Protein AF-0000000070372503 (afdb_homodimer)

pLDDT: mean 90.25, std 10.53, range [24.55, 98.31]

Nearest PDB structures (foldseek):
  8afz-assembly1_A  TM=7.004E-01  e=1.397E-10  Homo sapiens
  2raj-assembly1_A  TM=6.393E-01  e=1.910E-08  Homo sapiens
  6q0x-assembly1_A  TM=5.894E-01  e=1.045E-06  Saccharomyces cerevisiae W303
  4tql-assembly1_A  TM=3.807E-01  e=3.054E-01  synthetic construct
  7sqc-assembly1_1W  TM=2.981E-01  e=2.428E+00  Chlamydomonas reinhardtii

Radius of gyration: 43.65 Å; Cα contacts (8 Å, |Δi|>4): 836; chains: 2; bounding box: 62×144×100 Å

InterPro domains:
  IPR001683 Phox homology [PF00787] (37-114)
  IPR001683 Phox homology [PS50195] (8-120)
  IPR001683 Phox homology [SM00312] (9-116)
  IPR027267 AH/BAR domain superfamily [G3DSA:1.20.1270.60] (227-387)
  IPR036871 PX domain superfamily [G3DSA:3.30.1520.10] (5-147)
  IPR036871 PX domain superfamily [SSF64268] (9-119)

Organism: Tetrahymena thermophila (strain SB210) (NCBI:txid312017)

Sequence (782 aa):
MAHLGHQSDDIISVNVSDPVMKDGGKYIVYTISGSDKDGPFEVFRRYSDFDHFRALLVQRWPGCFIPPIPSKKAIGNKESKFLEDRKNFLQYFVEKIAEIRHIWYSEENKEFIRNTSNDFEKVLNNLPKQTTDDIINKYKTCFSNLAGVEINNEINTKISKFKQFLETAAKKLDKMKAFCRTLSQSREKFDAQLAIMNNTVIPEYEKYCVLEYALQNENLLVYNRDENLKANFREIEGMNKNNDFELLVNMIRMELKEVESFLEALRNKDMIEEKKQQAQAKLKSEQQEQTKLQAGKTTFKSLFSKGTKEDKVQKLEKSIYETQHELENYSLLADLITVIIGYVEVDKFKNQKQNRYYNIMQRVSNLQYNLNMKVATYWNSVKYANQQVNVMAHLGHQSDDIISVNVSDPVMKDGGKYIVYTISGSDKDGPFEVFRRYSDFDHFRALLVQRWPGCFIPPIPSKKAIGNKESKFLEDRKNFLQYFVEKIAEIRHIWYSEENKEFIRNTSNDFEKVLNNLPKQTTDDIINKYKTCFSNLAGVEINNEINTKISKFKQFLETAAKKLDKMKAFCRTLSQSREKFDAQLAIMNNTVIPEYEKYCVLEYALQNENLLVYNRDENLKANFREIEGMNKNNDFELLVNMIRMELKEVESFLEALRNKDMIEEKKQQAQAKLKSEQQEQTKLQAGKTTFKSLFSKGTKEDKVQKLEKSIYETQHELENYSLLADLITVIIGYVEVDKFKNQKQNRYYNIMQRVSNLQYNLNMKVATYWNSVKYANQQVNV

Secondary structure (DSSP, 8-state):
------------EEEEEEEEEETTTTEEEEEEEEEETTEEEEEEEEHHHHHHHHHHHHHHSTTS-----PPP-SSSTT-HHHHHHHHHHHHHHHHHHHT-HHHHTSHHHHHHHH---S-HHHHHHTSPPPPHHHHHHHHHHHTGGGTT----HHHHHHHHHHHHHHHHHHHHHHHHHHHHHHHHHHHHHHHHHHHHIIIIIHHHHIIIIIHHHTTS-GGG-STTT-HHHHHHHHHHHHHHTS-HHHHHHHHHHHHHHHHHHHHHHHHHHHHHHHHHHHHHHHHHHHHHHHHHHHTTPPPHHHHHS-S-HHHHHHHHHHHHHHHHHHHHHHHHHHHHHHHHIIIIIHHHHHHHHHHHHHHHHHHHHHHHHHHHHHHHHHHHHHHHHHHHH--/------------EEEEEEEEEETTTTEEEEEEEEEETTEEEEEEEEHHHHHHHHHHHHHHSTTS-----PPP-SSSTT-HHHHHHHHHHHHHHHHHHHH-HHHHTSHHHHHHHH---S-HHHHHHTSPPPPHHHHHHHHHHHTGGGTT----HHHHHHHHHHHHHHHHHHHHHHHHHHHHHHHHHHHHHHHHHHHHIIIIIHHHHIIIIIHHHTTS-GGG-STTT-HHHHHHHHHHHHHHTS-HHHHHHHHHHHHHHHHHHHHHHHHHHHHHHHHHHHHHHHHHHHHHHHHHHHTTPPPHHHHSS-S-HHHHHHHHHHHHHHHHHHHHHHHHHHHHHHHHIIIIIHHHHHHHHHHHHHHHHHHHHHHHHHHHHHHHHHHHHHHHHHHHH--

Solvent-accessible surface area (backbone atoms only — not comparable to full-atom values): 41697 Å² total; per-residue (Å²): 131,80,75,69,72,84,70,74,89,62,70,73,47,74,45,55,43,69,80,38,71,35,81,94,63,72,47,57,33,31,37,38,36,38,33,41,89,92,42,74,39,66,23,71,42,38,67,67,46,54,52,53,49,51,53,49,48,51,67,70,38,61,31,48,75,56,76,45,68,72,78,87,60,90,75,66,66,76,37,68,70,48,44,52,52,46,42,52,38,47,32,50,30,54,47,56,44,59,72,35,58,75,55,44,74,26,70,70,40,44,47,65,47,59,46,74,57,91,55,50,65,60,56,62,67,66,47,78,84,76,49,72,64,52,44,45,53,51,46,51,63,75,44,48,89,56,62,85,65,79,89,47,72,66,46,54,47,51,45,53,52,47,51,54,48,44,61,52,47,44,58,54,37,53,54,49,29,54,49,34,46,52,40,36,49,33,45,52,52,30,52,54,43,51,48,45,39,67,72,43,51,51,37,49,45,36,64,65,43,42,26,61,37,57,74,70,40,69,77,61,42,50,68,76,62,35,63,64,61,54,53,51,49,50,50,51,54,56,54,56,70,61,50,51,49,49,54,54,27,49,50,38,49,50,47,40,43,41,44,51,29,43,50,50,18,51,48,45,45,51,50,40,48,49,52,25,51,50,29,48,52,50,39,52,52,50,50,50,51,51,53,36,52,73,71,70,43,83,41,81,67,60,72,73,40,83,68,51,73,68,53,50,50,51,53,50,51,52,49,43,51,52,32,48,50,48,26,51,49,32,50,49,42,41,51,51,31,50,48,44,29,50,75,40,47,51,58,52,50,24,50,51,52,42,51,48,52,51,52,49,50,41,51,38,20,49,52,48,19,54,49,24,44,50,50,16,51,48,25,46,48,49,32,54,47,42,56,69,41,75,105,130,82,76,68,72,86,71,74,88,64,68,73,45,73,44,55,44,70,80,37,71,36,82,94,62,72,46,56,33,30,35,39,35,38,33,42,90,91,42,75,40,66,24,71,43,39,67,66,48,54,52,52,48,50,52,49,48,51,67,67,38,59,30,48,74,53,75,45,68,71,77,89,60,90,74,66,66,77,37,68,70,48,44,52,53,47,42,53,38,47,34,49,30,54,49,54,43,59,72,35,56,74,54,45,73,27,71,69,39,44,47,66,47,60,47,72,57,89,55,50,65,60,56,62,67,67,47,79,83,76,49,71,66,52,44,44,53,48,45,51,64,74,43,48,90,56,64,85,64,79,89,46,70,65,45,54,46,51,45,52,51,48,52,53,47,43,60,52,46,43,58,54,35,52,54,49,30,55,48,34,47,52,42,36,50,34,45,51,52,29,51,52,42,52,48,44,39,66,71,43,51,51,38,49,46,37,64,67,44,41,27,60,36,57,74,71,40,70,77,62,42,50,69,76,61,36,64,63,60,53,53,51,48,50,50,51,55,56,54,56,70,62,49,51,48,49,53,54,27,48,50,36,50,49,47,39,43,40,44,52,29,44,51,50,16,52,50,43,44,50,50,39,48,48,50,25,50,49,29,48,51,49,39,52,51,47,50,50,51,49,53,36,52,73,69,69,48,86,44,81,66,60,72,73,42,85,68,54,72,68,52,50,51,51,52,50,52,50,48,44,51,53,33,48,50,49,26,51,48,31,50,50,43,41,50,52,32,50,49,45,30,50,75,41,48,52,59,51,49,25,49,51,54,43,52,48,51,49,52,50,50,42,51,37,20,50,51,49,19,53,49,25,44,50,50,16,51,47,25,46,49,50,32,52,49,42,57,69,41,74,104

Structure (mmCIF, N/CA/C/O backbone):
data_AF-0000000070372503-model_v1
#
loop_
_entity.id
_entity.type
_entity.pdbx_description
1 polymer 'PX-SNX8-Mvp1p-like protein'
#
loop_
_atom_site.group_PDB
_atom_site.id
_atom_site.type_symbol
_atom_site.label_atom_id
_atom_site.label_alt_id
_atom_site.label_comp_id
_atom_site.label_asym_id
_atom_site.label_entity_id
_atom_site.label_seq_id
_atom_site.pdbx_PDB_ins_code
_atom_site.Cartn_x
_atom_site.Cartn_y
_atom_site.Cartn_z
_atom_site.occupancy
_atom_site.B_iso_or_equiv
_atom_site.auth_seq_id
_atom_site.auth_comp_id
_atom_site.auth_asym_id
_atom_site.auth_atom_id
_atom_site.pdbx_PDB_model_num
ATOM 1 N N . MET A 1 1 ? -2.219 -48.719 -1.938 1 26.27 1 MET A N 1
ATOM 2 C CA . MET A 1 1 ? -1.199 -47.781 -2.367 1 26.27 1 MET A CA 1
ATOM 3 C C . MET A 1 1 ? 0.007 -48.5 -2.955 1 26.27 1 MET A C 1
ATOM 5 O O . MET A 1 1 ? 0.7 -49.219 -2.248 1 26.27 1 MET A O 1
ATOM 9 N N . ALA A 1 2 ? -0.164 -48.938 -4.199 1 34.16 2 ALA A N 1
ATOM 10 C CA . ALA A 1 2 ? 0.735 -49.844 -4.906 1 34.16 2 ALA A CA 1
ATOM 11 C C . ALA A 1 2 ? 2.18 -49.344 -4.828 1 34.16 2 ALA A C 1
ATOM 13 O O . ALA A 1 2 ? 2.455 -48.156 -5.059 1 34.16 2 ALA A O 1
ATOM 14 N N . HIS A 1 3 ? 2.947 -50 -4.023 1 30.53 3 HIS A N 1
ATOM 15 C CA . HIS A 1 3 ? 4.395 -49.844 -3.932 1 30.53 3 HIS A CA 1
ATOM 16 C C . HIS A 1 3 ? 5.035 -49.812 -5.316 1 30.53 3 HIS A C 1
ATOM 18 O O . HIS A 1 3 ? 5.086 -50.844 -5.992 1 30.53 3 HIS A O 1
ATOM 24 N N . LEU A 1 4 ? 4.781 -48.844 -6.172 1 34.94 4 LEU A N 1
ATOM 25 C CA . LEU A 1 4 ? 5.637 -48.812 -7.352 1 34.94 4 LEU A CA 1
ATOM 26 C C . LEU A 1 4 ? 7.016 -49.375 -7.039 1 34.94 4 LEU A C 1
ATOM 28 O O . LEU A 1 4 ? 7.457 -49.344 -5.887 1 34.94 4 LEU A O 1
ATOM 32 N N . GLY A 1 5 ? 7.504 -50.188 -7.883 1 35.16 5 GLY A N 1
ATOM 33 C CA . GLY A 1 5 ? 8.766 -50.906 -7.848 1 35.16 5 GLY A CA 1
ATOM 34 C C . GLY A 1 5 ? 9.859 -50.156 -7.113 1 35.16 5 GLY A C 1
ATOM 35 O O . GLY A 1 5 ? 9.719 -48.938 -6.836 1 35.16 5 GLY A O 1
ATOM 36 N N . HIS A 1 6 ? 10.828 -50.844 -6.555 1 38.94 6 HIS A N 1
ATOM 37 C CA . HIS A 1 6 ? 12.062 -50.531 -5.848 1 38.94 6 HIS A CA 1
ATOM 38 C C . HIS A 1 6 ? 12.828 -49.406 -6.543 1 38.94 6 HIS A C 1
ATOM 40 O O . HIS A 1 6 ? 13.492 -49.625 -7.555 1 38.94 6 HIS A O 1
ATOM 46 N N . GLN A 1 7 ? 12.266 -48.188 -6.883 1 44.5 7 GLN A N 1
ATOM 47 C CA . GLN A 1 7 ? 13.078 -47.062 -7.387 1 44.5 7 GLN A CA 1
ATOM 48 C C . GLN A 1 7 ? 14.461 -47.062 -6.746 1 44.5 7 GLN A C 1
ATOM 50 O O . GLN A 1 7 ? 14.586 -47.094 -5.52 1 44.5 7 GLN A O 1
ATOM 55 N N . SER A 1 8 ? 15.406 -47.625 -7.348 1 47.5 8 SER A N 1
ATOM 56 C CA . SER A 1 8 ? 16.812 -47.531 -6.953 1 47.5 8 SER A CA 1
ATOM 57 C C . SER A 1 8 ? 17.094 -46.219 -6.223 1 47.5 8 SER A C 1
ATOM 59 O O . SER A 1 8 ? 16.453 -45.188 -6.492 1 47.5 8 SER A O 1
ATOM 61 N N . ASP A 1 9 ? 17.578 -46.188 -4.93 1 57.72 9 ASP A N 1
ATOM 62 C CA . ASP A 1 9 ? 18.141 -45.281 -3.93 1 57.72 9 ASP A CA 1
ATOM 63 C C . ASP A 1 9 ? 19.047 -44.219 -4.578 1 57.72 9 ASP A C 1
ATOM 65 O O . ASP A 1 9 ? 19.922 -43.656 -3.92 1 57.72 9 ASP A O 1
ATOM 69 N N . ASP A 1 10 ? 19 -44.062 -5.949 1 71.94 10 ASP A N 1
ATOM 70 C CA . ASP A 1 10 ? 19.953 -43.125 -6.508 1 71.94 10 ASP A CA 1
ATOM 71 C C . ASP A 1 10 ? 19.5 -41.688 -6.25 1 71.94 10 ASP A C 1
ATOM 73 O O . ASP A 1 10 ? 18.375 -41.312 -6.562 1 71.94 10 ASP A O 1
ATOM 77 N N . ILE A 1 11 ? 20.25 -40.938 -5.523 1 86.69 11 ILE A N 1
ATOM 78 C CA . ILE A 1 11 ? 20.062 -39.531 -5.234 1 86.69 11 ILE A CA 1
ATOM 79 C C . ILE A 1 11 ? 20.422 -38.719 -6.465 1 86.69 11 ILE A C 1
ATOM 81 O O . ILE A 1 11 ? 21.547 -38.812 -6.984 1 86.69 11 ILE A O 1
ATOM 85 N N . ILE A 1 12 ? 19.375 -38.094 -7.176 1 94.56 12 ILE A N 1
ATOM 86 C CA . ILE A 1 12 ? 19.562 -37.188 -8.305 1 94.56 12 ILE A CA 1
ATOM 87 C C . ILE A 1 12 ? 19.656 -35.75 -7.812 1 94.56 12 ILE A C 1
ATOM 89 O O . ILE A 1 12 ? 18.812 -35.312 -7.023 1 94.56 12 ILE A O 1
ATOM 93 N N . SER A 1 13 ? 20.734 -35.156 -8.141 1 95.94 13 SER A N 1
ATOM 94 C CA . SER A 1 13 ? 20.859 -33.719 -7.898 1 95.94 13 SER A CA 1
ATOM 95 C C . SER A 1 13 ? 21.031 -32.969 -9.203 1 95.94 13 SER A C 1
ATOM 97 O O . SER A 1 13 ? 21.75 -33.406 -10.102 1 95.94 13 SER A O 1
ATOM 99 N N . VAL A 1 14 ? 20.234 -31.891 -9.375 1 97.44 14 VAL A N 1
ATOM 100 C CA . VAL A 1 14 ? 20.328 -31.094 -10.602 1 97.44 14 VAL A CA 1
ATOM 101 C C . VAL A 1 14 ? 20.125 -29.625 -10.273 1 97.44 14 VAL A C 1
ATOM 103 O O . VAL A 1 14 ? 19.281 -29.281 -9.438 1 97.44 14 VAL A O 1
ATOM 106 N N . ASN A 1 15 ? 20.969 -28.766 -10.859 1 97.31 15 ASN A N 1
ATOM 107 C CA . ASN A 1 15 ? 20.922 -27.328 -10.594 1 97.31 15 ASN A CA 1
ATOM 108 C C . ASN A 1 15 ? 21.078 -26.516 -11.875 1 97.31 15 ASN A C 1
ATOM 110 O O . ASN A 1 15 ? 21.875 -26.875 -12.75 1 97.31 15 ASN A O 1
ATOM 114 N N . VAL A 1 16 ? 20.25 -25.484 -11.961 1 97.38 16 VAL A N 1
ATOM 115 C CA . VAL A 1 16 ? 20.391 -24.516 -13.039 1 97.38 16 VAL A CA 1
ATOM 116 C C . VAL A 1 16 ? 20.984 -23.219 -12.492 1 97.38 16 VAL A C 1
ATOM 118 O O . VAL A 1 16 ? 20.469 -22.625 -11.539 1 97.38 16 VAL A O 1
ATOM 121 N N . SER A 1 17 ? 22.047 -22.766 -12.984 1 94.12 17 SER A N 1
ATOM 122 C CA . SER A 1 17 ? 22.719 -21.578 -12.445 1 94.12 17 SER A CA 1
ATOM 123 C C . SER A 1 17 ? 23.281 -20.703 -13.57 1 94.12 17 SER A C 1
ATOM 125 O O . SER A 1 17 ? 23.188 -21.062 -14.742 1 94.12 17 SER A O 1
ATOM 127 N N . ASP A 1 18 ? 23.703 -19.531 -13.242 1 81.94 18 ASP A N 1
ATOM 128 C CA . ASP A 1 18 ? 24.625 -18.656 -13.938 1 81.94 18 ASP A CA 1
ATOM 129 C C . ASP A 1 18 ? 24.109 -18.297 -15.328 1 81.94 18 ASP A C 1
ATOM 131 O O . ASP A 1 18 ? 24.688 -18.719 -16.328 1 81.94 18 ASP A O 1
ATOM 135 N N . PRO A 1 19 ? 23.016 -17.5 -15.391 1 88.69 19 PRO A N 1
ATOM 136 C CA . PRO A 1 19 ? 22.734 -16.984 -16.719 1 88.69 19 PRO A CA 1
ATOM 137 C C . PRO A 1 19 ? 23.844 -16.078 -17.266 1 88.69 19 PRO A C 1
ATOM 139 O O . PRO A 1 19 ? 24.109 -15.031 -16.672 1 88.69 19 PRO A O 1
ATOM 142 N N . VAL A 1 20 ? 24.547 -16.516 -18.281 1 89.88 20 VAL A N 1
ATOM 143 C CA . VAL A 1 20 ? 25.672 -15.766 -18.828 1 89.88 20 VAL A CA 1
ATOM 144 C C . VAL A 1 20 ? 25.359 -15.344 -20.266 1 89.88 20 VAL A C 1
ATOM 146 O O . VAL A 1 20 ? 24.875 -16.156 -21.062 1 89.88 20 VAL A O 1
ATOM 149 N N . MET A 1 21 ? 25.609 -14.125 -20.516 1 89 21 MET A N 1
ATOM 150 C CA . MET A 1 21 ? 25.438 -13.633 -21.875 1 89 21 MET A CA 1
ATOM 151 C C . MET A 1 21 ? 26.578 -14.133 -22.766 1 89 21 MET A C 1
ATOM 153 O O . MET A 1 21 ? 27.75 -14.094 -22.375 1 89 21 MET A O 1
ATOM 157 N N . LYS A 1 22 ? 26.219 -14.625 -23.797 1 87.5 22 LYS A N 1
ATOM 158 C CA . LYS A 1 22 ? 27.219 -15.133 -24.734 1 87.5 22 LYS A CA 1
ATOM 159 C C . LYS A 1 22 ? 27.094 -14.445 -26.094 1 87.5 22 LYS A C 1
ATOM 161 O O . LYS A 1 22 ? 26.094 -13.805 -26.391 1 87.5 22 LYS A O 1
ATOM 166 N N . ASP A 1 23 ? 28.172 -14.586 -26.812 1 86.44 23 ASP A N 1
ATOM 167 C CA . ASP A 1 23 ? 28.266 -14.078 -28.172 1 86.44 23 ASP A CA 1
ATOM 168 C C . ASP A 1 23 ? 27.891 -12.594 -28.234 1 86.44 23 ASP A C 1
ATOM 170 O O . ASP A 1 23 ? 27.016 -12.203 -29.016 1 86.44 23 ASP A O 1
ATOM 174 N N . GLY A 1 24 ? 28.5 -11.789 -27.516 1 82.88 24 GLY A N 1
ATOM 175 C CA . GLY A 1 24 ? 28.297 -10.344 -27.531 1 82.88 24 GLY A CA 1
ATOM 176 C C . GLY A 1 24 ? 26.906 -9.938 -27.078 1 82.88 24 GLY A C 1
ATOM 177 O O . GLY A 1 24 ? 26.344 -8.977 -27.594 1 82.88 24 GLY A O 1
ATOM 178 N N . GLY A 1 25 ? 26.234 -10.828 -26.391 1 78.69 25 GLY A N 1
ATOM 179 C CA . GLY A 1 25 ? 24.938 -10.484 -25.844 1 78.69 25 GLY A CA 1
ATOM 180 C C . GLY A 1 25 ? 23.781 -11 -26.688 1 78.69 25 GLY A C 1
ATOM 181 O O . GLY A 1 25 ? 22.641 -10.594 -26.484 1 78.69 25 GLY A O 1
ATOM 182 N N . LYS A 1 26 ? 24.094 -11.844 -27.594 1 83.62 26 LYS A N 1
ATOM 183 C CA . LYS A 1 26 ? 23.062 -12.336 -28.5 1 83.62 26 LYS A CA 1
ATOM 184 C C . LYS A 1 26 ? 22.094 -13.266 -27.781 1 83.62 26 LYS A C 1
ATOM 186 O O . LYS A 1 26 ? 20.891 -13.242 -28.047 1 83.62 26 LYS A O 1
ATOM 191 N N . TYR A 1 27 ? 22.562 -14.109 -26.984 1 88.38 27 TYR A N 1
ATOM 192 C CA . TYR A 1 27 ? 21.656 -14.984 -26.234 1 88.38 27 TYR A CA 1
ATOM 193 C C . TYR A 1 27 ? 22.219 -15.281 -24.859 1 88.38 27 TYR A C 1
ATOM 195 O O . TYR A 1 27 ? 23.406 -15.016 -24.578 1 88.38 27 TYR A O 1
ATOM 203 N N . ILE A 1 28 ? 21.344 -15.773 -23.984 1 92.25 28 ILE A N 1
ATOM 204 C CA . ILE A 1 28 ? 21.688 -16.125 -22.609 1 92.25 28 ILE A CA 1
ATOM 205 C C . ILE A 1 28 ? 21.859 -17.641 -22.5 1 92.25 28 ILE A C 1
ATOM 207 O O . ILE A 1 28 ? 21.047 -18.406 -23.031 1 92.25 28 ILE A O 1
ATOM 211 N N . VAL A 1 29 ? 22.922 -18.016 -21.812 1 93.5 29 VAL A N 1
ATOM 212 C CA . VAL A 1 29 ? 23.156 -19.453 -21.609 1 93.5 29 VAL A CA 1
ATOM 213 C C . VAL A 1 29 ? 23.078 -19.766 -20.109 1 93.5 29 VAL A C 1
ATOM 215 O O . VAL A 1 29 ? 23.562 -19 -19.281 1 93.5 29 VAL A O 1
ATOM 218 N N . TYR A 1 30 ? 22.422 -20.891 -19.828 1 95.5 30 TYR A N 1
ATOM 219 C CA . TYR A 1 30 ? 22.328 -21.391 -18.453 1 95.5 30 TYR A CA 1
ATOM 220 C C . TYR A 1 30 ? 23.219 -22.609 -18.25 1 95.5 30 TYR A C 1
ATOM 222 O O . TYR A 1 30 ? 23.359 -23.453 -19.156 1 95.5 30 TYR A O 1
ATOM 230 N N . THR A 1 31 ? 23.719 -22.688 -17.062 1 96.69 31 THR A N 1
ATOM 231 C CA . THR A 1 31 ? 24.516 -23.875 -16.703 1 96.69 31 THR A CA 1
ATOM 232 C C . THR A 1 31 ? 23.656 -24.891 -15.969 1 96.69 31 THR A C 1
ATOM 234 O O . THR A 1 31 ? 23.031 -24.562 -14.945 1 96.69 31 THR A O 1
ATOM 237 N N . ILE A 1 32 ? 23.578 -26.094 -16.516 1 97.75 32 ILE A N 1
ATOM 238 C CA . ILE A 1 32 ? 22.906 -27.203 -15.836 1 97.75 32 ILE A CA 1
ATOM 239 C C . ILE A 1 32 ? 23.953 -28.156 -15.281 1 97.75 32 ILE A C 1
ATOM 241 O O . ILE A 1 32 ? 24.766 -28.703 -16.031 1 97.75 32 ILE A O 1
ATOM 245 N N . SER A 1 33 ? 23.922 -28.312 -13.969 1 97.81 33 SER A N 1
ATOM 246 C CA . SER A 1 33 ? 24.906 -29.188 -13.344 1 97.81 33 SER A CA 1
ATOM 247 C C . SER A 1 33 ? 24.25 -30.078 -12.297 1 97.81 33 SER A C 1
ATOM 249 O O . SER A 1 33 ? 23.172 -29.766 -11.781 1 97.81 33 SER A O 1
ATOM 251 N N . GLY A 1 34 ? 24.906 -31.25 -12.055 1 97.19 34 GLY A N 1
ATOM 252 C CA . GLY A 1 34 ? 24.391 -32.188 -11.078 1 97.19 34 GLY A CA 1
ATOM 253 C C . GLY A 1 34 ? 25.062 -33.531 -11.133 1 97.19 34 GLY A C 1
ATOM 254 O O . GLY A 1 34 ? 26.203 -33.656 -11.594 1 97.19 34 GLY A O 1
ATOM 255 N N . SER A 1 35 ? 24.391 -34.469 -10.5 1 96.81 35 SER A N 1
ATOM 256 C CA . SER A 1 35 ? 24.922 -35.844 -10.469 1 96.81 35 SER A CA 1
ATOM 257 C C . SER A 1 35 ? 23.797 -36.844 -10.32 1 96.81 35 SER A C 1
ATOM 259 O O . SER A 1 35 ? 22.75 -36.531 -9.75 1 96.81 35 SER A O 1
ATOM 261 N N . ASP A 1 36 ? 23.984 -37.938 -10.992 1 95.81 36 ASP A N 1
ATOM 262 C CA . ASP A 1 36 ? 23.094 -39.094 -10.82 1 95.81 36 ASP A CA 1
ATOM 263 C C . ASP A 1 36 ? 23.891 -40.406 -10.812 1 95.81 36 ASP A C 1
ATOM 265 O O . ASP A 1 36 ? 25.094 -40.406 -10.562 1 95.81 36 ASP A O 1
ATOM 269 N N . LYS A 1 37 ? 23.297 -41.562 -10.93 1 93.75 37 LYS A N 1
ATOM 270 C CA . LYS A 1 37 ? 23.969 -42.844 -10.836 1 93.75 37 LYS A CA 1
ATOM 271 C C . LYS A 1 37 ? 25.062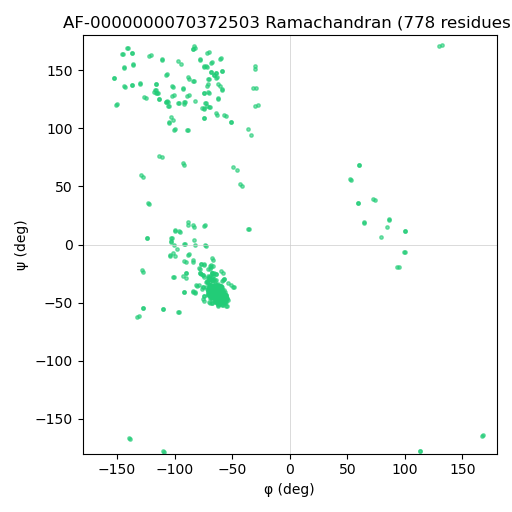 -43 -11.906 1 93.75 37 LYS A C 1
ATOM 273 O O . LYS A 1 37 ? 26.016 -43.75 -11.727 1 93.75 37 LYS A O 1
ATOM 278 N N . ASP A 1 38 ? 24.969 -42.25 -13.016 1 94.44 38 ASP A N 1
ATOM 279 C CA . ASP A 1 38 ? 25.922 -42.312 -14.133 1 94.44 38 ASP A CA 1
ATOM 280 C C . ASP A 1 38 ? 27.062 -41.312 -13.969 1 94.44 38 ASP A C 1
ATOM 282 O O . ASP A 1 38 ? 27.922 -41.219 -14.836 1 94.44 38 ASP A O 1
ATOM 286 N N . GLY A 1 39 ? 27.031 -40.531 -12.836 1 94.62 39 GLY A N 1
ATOM 287 C CA . GLY A 1 39 ? 28.141 -39.625 -12.555 1 94.62 39 GLY A CA 1
ATOM 288 C C . GLY A 1 39 ? 27.75 -38.156 -12.641 1 94.62 39 GLY A C 1
ATOM 289 O O . GLY A 1 39 ? 26.578 -37.812 -12.859 1 94.62 39 GLY A O 1
ATOM 290 N N . PRO A 1 40 ? 28.75 -37.312 -12.43 1 96.75 40 PRO A N 1
ATOM 291 C CA . PRO A 1 40 ? 28.5 -35.875 -12.508 1 96.75 40 PRO A CA 1
ATOM 292 C C . PRO A 1 40 ? 28.328 -35.375 -13.945 1 96.75 40 PRO A C 1
ATOM 294 O O . PRO A 1 40 ? 28.828 -36 -14.875 1 96.75 40 PRO A O 1
ATOM 297 N N . PHE A 1 41 ? 27.578 -34.25 -14.172 1 97.31 41 PHE A N 1
ATOM 298 C CA . PHE A 1 41 ? 27.406 -33.656 -15.484 1 97.31 41 PHE A CA 1
ATOM 299 C C . PHE A 1 41 ? 27.344 -32.125 -15.383 1 97.31 41 PHE A C 1
ATOM 301 O O . PHE A 1 41 ? 27.031 -31.594 -14.32 1 97.31 41 PHE A O 1
ATOM 308 N N . GLU A 1 42 ? 27.734 -31.5 -16.406 1 96.69 42 GLU A N 1
ATOM 309 C CA . GLU A 1 42 ? 27.656 -30.062 -16.578 1 96.69 42 GLU A CA 1
ATOM 310 C C . GLU A 1 42 ? 27.516 -29.688 -18.047 1 96.69 42 GLU A C 1
ATOM 312 O O . GLU A 1 42 ? 28.344 -30.062 -18.875 1 96.69 42 GLU A O 1
ATOM 317 N N . VAL A 1 43 ? 26.453 -29.031 -18.344 1 96.56 43 VAL A N 1
ATOM 318 C CA . VAL A 1 43 ? 26.219 -28.625 -19.719 1 96.56 43 VAL A CA 1
ATOM 319 C C . VAL A 1 43 ? 25.703 -27.188 -19.75 1 96.56 43 VAL A C 1
ATOM 321 O O . VAL A 1 43 ? 25.297 -26.641 -18.719 1 96.56 43 VAL A O 1
ATOM 324 N N . PHE A 1 44 ? 25.766 -26.625 -20.953 1 94.75 44 PHE A N 1
ATOM 325 C CA . PHE A 1 44 ? 25.25 -25.281 -21.188 1 94.75 44 PHE A CA 1
ATOM 326 C C . PHE A 1 44 ? 24.047 -25.312 -22.125 1 94.75 44 PHE A C 1
ATOM 328 O O . PHE A 1 44 ? 24.125 -25.906 -23.203 1 94.75 44 PHE A O 1
ATOM 335 N N . ARG A 1 45 ? 22.953 -24.734 -21.672 1 95.81 45 ARG A N 1
ATOM 336 C CA . ARG A 1 45 ? 21.734 -24.734 -22.484 1 95.81 45 ARG A CA 1
ATOM 337 C C . ARG A 1 45 ? 21.141 -23.328 -22.594 1 95.81 45 ARG A C 1
ATOM 339 O O . ARG A 1 45 ? 21.156 -22.578 -21.609 1 95.81 45 ARG A O 1
ATOM 346 N N . ARG A 1 46 ? 20.703 -22.984 -23.734 1 93.88 46 ARG A N 1
ATOM 347 C CA . ARG A 1 46 ? 19.875 -21.797 -23.938 1 93.88 46 ARG A CA 1
ATOM 348 C C . ARG A 1 46 ? 18.406 -22.078 -23.656 1 93.88 46 ARG A C 1
ATOM 350 O O . ARG A 1 46 ? 18.016 -23.25 -23.531 1 93.88 46 ARG A O 1
ATOM 357 N N . TYR A 1 47 ? 17.625 -21.062 -23.578 1 94.69 47 TYR A N 1
ATOM 358 C CA . TYR A 1 47 ? 16.203 -21.25 -23.359 1 94.69 47 TYR A CA 1
ATOM 359 C C . TYR A 1 47 ? 15.586 -22.109 -24.469 1 94.69 47 TYR A C 1
ATOM 361 O O . TYR A 1 47 ? 14.766 -22.984 -24.188 1 94.69 47 TYR A O 1
ATOM 369 N N . SER A 1 48 ? 15.906 -21.828 -25.672 1 94.12 48 SER A N 1
ATOM 370 C CA . SER A 1 48 ? 15.344 -22.562 -26.797 1 94.12 48 SER A CA 1
ATOM 371 C C . SER A 1 48 ? 15.641 -24.047 -26.688 1 94.12 48 SER A C 1
ATOM 373 O O . SER A 1 48 ? 14.852 -24.891 -27.141 1 94.12 48 SER A O 1
ATOM 375 N N . ASP A 1 49 ? 16.734 -24.422 -26.094 1 96.25 49 ASP A N 1
ATOM 376 C CA . ASP A 1 49 ? 17.062 -25.828 -25.891 1 96.25 49 ASP A CA 1
ATOM 377 C C . ASP A 1 49 ? 16.078 -26.484 -24.922 1 96.25 49 ASP A C 1
ATOM 379 O O . ASP A 1 49 ? 15.672 -27.625 -25.141 1 96.25 49 ASP A O 1
ATOM 383 N N . PHE A 1 50 ? 15.773 -25.766 -23.906 1 97 50 PHE A N 1
ATOM 384 C CA . PHE A 1 50 ? 14.75 -26.25 -22.984 1 97 50 PHE A CA 1
ATOM 385 C C . PHE A 1 50 ? 13.422 -26.453 -23.719 1 97 50 PHE A C 1
ATOM 387 O O . PHE A 1 50 ? 12.734 -27.453 -23.5 1 97 50 PHE A O 1
ATOM 394 N N . ASP A 1 51 ? 13.133 -25.484 -24.5 1 96.38 51 ASP A N 1
ATOM 395 C CA . ASP A 1 51 ? 11.883 -25.516 -25.25 1 96.38 51 ASP A CA 1
ATOM 396 C C . ASP A 1 51 ? 11.828 -26.734 -26.172 1 96.38 51 ASP A C 1
ATOM 398 O O . ASP A 1 51 ? 10.82 -27.453 -26.203 1 96.38 51 ASP A O 1
ATOM 402 N N . HIS A 1 52 ? 12.859 -27 -26.906 1 96.62 52 HIS A N 1
ATOM 403 C CA . HIS A 1 52 ? 12.945 -28.156 -27.812 1 96.62 52 HIS A CA 1
ATOM 404 C C . HIS A 1 52 ? 12.914 -29.469 -27.031 1 96.62 52 HIS A C 1
ATOM 406 O O . HIS A 1 52 ? 12.289 -30.438 -27.453 1 96.62 52 HIS A O 1
ATOM 412 N N . PHE A 1 53 ? 13.594 -29.438 -26 1 97.69 53 PHE A N 1
ATOM 413 C CA . PHE A 1 53 ? 13.648 -30.625 -25.141 1 97.69 53 PHE A CA 1
ATOM 414 C C . PHE A 1 53 ? 12.258 -30.969 -24.625 1 97.69 53 PHE A C 1
ATOM 416 O O . PHE A 1 53 ? 11.828 -32.125 -24.734 1 97.69 53 PHE A O 1
ATOM 423 N N . ARG A 1 54 ? 11.547 -30.031 -24.094 1 97.56 54 ARG A N 1
ATOM 424 C CA . ARG A 1 54 ? 10.203 -30.281 -23.578 1 97.56 54 ARG A CA 1
ATOM 425 C C . ARG A 1 54 ? 9.281 -30.766 -24.688 1 97.56 54 ARG A C 1
ATOM 427 O O . ARG A 1 54 ? 8.484 -31.688 -24.484 1 97.56 54 ARG A O 1
ATOM 434 N N . ALA A 1 55 ? 9.375 -30.109 -25.828 1 95.94 55 ALA A N 1
ATOM 435 C CA . ALA A 1 55 ? 8.539 -30.484 -26.969 1 95.94 55 ALA A CA 1
ATOM 436 C C . ALA A 1 55 ? 8.773 -31.953 -27.344 1 95.94 55 ALA A C 1
ATOM 438 O O . ALA A 1 55 ? 7.828 -32.688 -27.656 1 95.94 55 ALA A O 1
ATOM 439 N N . LEU A 1 56 ? 10.016 -32.312 -27.344 1 96.88 56 LEU A N 1
ATOM 440 C CA . LEU A 1 56 ? 10.359 -33.719 -27.656 1 96.88 56 LEU A CA 1
ATOM 441 C C . LEU A 1 56 ? 9.773 -34.656 -26.625 1 96.88 56 LEU A C 1
ATOM 443 O O . LEU A 1 56 ? 9.266 -35.719 -26.984 1 96.88 56 LEU A O 1
ATOM 447 N N . LEU A 1 57 ? 9.906 -34.281 -25.375 1 97.12 57 LEU A N 1
ATOM 448 C CA . LEU A 1 57 ? 9.344 -35.125 -24.312 1 97.12 57 LEU A CA 1
ATOM 449 C C . LEU A 1 57 ? 7.84 -35.281 -24.484 1 97.12 57 LEU A C 1
ATOM 451 O O . LEU A 1 57 ? 7.312 -36.406 -24.328 1 97.12 57 LEU A O 1
ATOM 455 N N . VAL A 1 58 ? 7.188 -34.219 -24.812 1 96.38 58 VAL A N 1
ATOM 456 C CA . VAL A 1 58 ? 5.742 -34.25 -25 1 96.38 58 VAL A CA 1
ATOM 457 C C . VAL A 1 58 ? 5.391 -35.188 -26.141 1 96.38 58 VAL A C 1
ATOM 459 O O . VAL A 1 58 ? 4.418 -35.938 -26.062 1 96.38 58 VAL A O 1
ATOM 462 N N . GLN A 1 59 ? 6.133 -35.156 -27.125 1 94.38 59 GLN A N 1
ATOM 463 C CA . GLN A 1 59 ? 5.91 -36 -28.312 1 94.38 59 GLN A CA 1
ATOM 464 C C . GLN A 1 59 ? 6.176 -37.469 -28 1 94.38 59 GLN A C 1
ATOM 466 O O . GLN A 1 59 ? 5.418 -38.344 -28.406 1 94.38 59 GLN A O 1
ATOM 471 N N . ARG A 1 60 ? 7.188 -37.75 -27.266 1 95.44 60 ARG A N 1
ATOM 472 C CA . ARG A 1 60 ? 7.66 -39.125 -27.078 1 95.44 60 ARG A CA 1
ATOM 473 C C . ARG A 1 60 ? 6.992 -39.781 -25.875 1 95.44 60 ARG A C 1
ATOM 475 O O . ARG A 1 60 ? 7.051 -41 -25.719 1 95.44 60 ARG A O 1
ATOM 482 N N . TRP A 1 61 ? 6.379 -39 -25.047 1 95 61 TRP A N 1
ATOM 483 C CA . TRP A 1 61 ? 5.707 -39.531 -23.859 1 95 61 TRP A CA 1
ATOM 484 C C . TRP A 1 61 ? 4.273 -39 -23.781 1 95 61 TRP A C 1
ATOM 486 O O . TRP A 1 61 ? 3.887 -38.375 -22.797 1 95 61 TRP A O 1
ATOM 496 N N . PRO A 1 62 ? 3.512 -39.312 -24.812 1 92.38 62 PRO A N 1
ATOM 497 C CA . PRO A 1 62 ? 2.127 -38.844 -24.797 1 92.38 62 PRO A CA 1
ATOM 498 C C . PRO A 1 62 ? 1.34 -39.344 -23.594 1 92.38 62 PRO A C 1
ATOM 500 O O . PRO A 1 62 ? 1.484 -40.5 -23.188 1 92.38 62 PRO A O 1
ATOM 503 N N . GLY A 1 63 ? 0.604 -38.406 -22.938 1 88.12 63 GLY A N 1
ATOM 504 C CA . GLY A 1 63 ? -0.197 -38.781 -21.781 1 88.12 63 GLY A CA 1
ATOM 505 C C . GLY A 1 63 ? 0.516 -38.562 -20.453 1 88.12 63 GLY A C 1
ATOM 506 O O . GLY A 1 63 ? -0.116 -38.562 -19.406 1 88.12 63 GLY A O 1
ATOM 507 N N . CYS A 1 64 ? 1.771 -38.469 -20.531 1 93.19 64 CYS A N 1
ATOM 508 C CA . CYS A 1 64 ? 2.525 -38.156 -19.312 1 93.19 64 CYS A CA 1
ATOM 509 C C . CYS A 1 64 ? 2.562 -36.656 -19.078 1 93.19 64 CYS A C 1
ATOM 511 O O . CYS A 1 64 ? 2.662 -35.875 -20.016 1 93.19 64 CYS A O 1
ATOM 513 N N . PHE A 1 65 ? 2.43 -36.344 -17.828 1 95.94 65 PHE A N 1
ATOM 514 C CA . PHE A 1 65 ? 2.572 -34.938 -17.453 1 95.94 65 PHE A CA 1
ATOM 515 C C . PHE A 1 65 ? 4.02 -34.5 -17.609 1 95.94 65 PHE A C 1
ATOM 517 O O . PHE A 1 65 ? 4.918 -35.031 -16.969 1 95.94 65 PHE A O 1
ATOM 524 N N . ILE A 1 66 ? 4.246 -33.562 -18.453 1 97.44 66 ILE A N 1
ATOM 525 C CA . ILE A 1 66 ? 5.555 -32.938 -18.594 1 97.44 66 ILE A CA 1
ATOM 526 C C . ILE A 1 66 ? 5.523 -31.516 -18.016 1 97.44 66 ILE A C 1
ATOM 528 O O . ILE A 1 66 ? 4.723 -30.688 -18.453 1 97.44 66 ILE A O 1
ATOM 532 N N . PRO A 1 67 ? 6.367 -31.219 -17.078 1 97.06 67 PRO A N 1
ATOM 533 C CA . PRO A 1 67 ? 6.344 -29.906 -16.453 1 97.06 67 PRO A CA 1
ATOM 534 C C . PRO A 1 67 ? 6.559 -28.766 -17.453 1 97.06 67 PRO A C 1
ATOM 536 O O . PRO A 1 67 ? 7.234 -28.953 -18.469 1 97.06 67 PRO A O 1
ATOM 539 N N . PRO A 1 68 ? 5.965 -27.703 -17.109 1 97.06 68 PRO A N 1
ATOM 540 C CA . PRO A 1 68 ? 6.082 -26.547 -18.016 1 97.06 68 PRO A CA 1
ATOM 541 C C . PRO A 1 68 ? 7.418 -25.828 -17.891 1 97.06 68 PRO A C 1
ATOM 543 O O . PRO A 1 68 ? 8.117 -25.984 -16.891 1 97.06 68 PRO A O 1
ATOM 546 N N . ILE A 1 69 ? 7.758 -25.094 -18.906 1 95.81 69 ILE A N 1
ATOM 547 C CA . ILE A 1 69 ? 8.836 -24.125 -18.875 1 95.81 69 ILE A CA 1
ATOM 548 C C . ILE A 1 69 ? 8.258 -22.703 -18.969 1 95.81 69 ILE A C 1
ATOM 550 O O . ILE A 1 69 ? 7.09 -22.531 -19.312 1 95.81 69 ILE A O 1
ATOM 554 N N . PRO A 1 70 ? 9.047 -21.781 -18.531 1 91.44 70 PRO A N 1
ATOM 555 C CA . PRO A 1 70 ? 8.523 -20.406 -18.625 1 91.44 70 PRO A CA 1
ATOM 556 C C . PRO A 1 70 ? 8.211 -20 -20.062 1 91.44 70 PRO A C 1
ATOM 558 O O . PRO A 1 70 ? 8.695 -20.625 -21.016 1 91.44 70 PRO A O 1
ATOM 561 N N . SER A 1 71 ? 7.391 -18.984 -20.125 1 88.5 71 SER A N 1
ATOM 562 C CA . SER A 1 71 ? 6.98 -18.5 -21.438 1 88.5 71 SER A CA 1
ATOM 563 C C . SER A 1 71 ? 8.117 -17.766 -22.141 1 88.5 71 SER A C 1
ATOM 565 O O . SER A 1 71 ? 8.977 -17.172 -21.484 1 88.5 71 SER A O 1
ATOM 567 N N . LYS A 1 72 ? 7.992 -17.812 -23.391 1 87.69 72 LYS A N 1
ATOM 568 C CA . LYS A 1 72 ? 8.914 -17.031 -24.188 1 87.69 72 LYS A CA 1
ATOM 569 C C . LYS A 1 72 ? 8.609 -15.539 -24.078 1 87.69 72 LYS A C 1
ATOM 571 O O . LYS A 1 72 ? 7.445 -15.148 -23.953 1 87.69 72 LYS A O 1
ATOM 576 N N . LYS A 1 73 ? 9.664 -14.789 -23.938 1 82.5 73 LYS A N 1
ATOM 577 C CA . LYS A 1 73 ? 9.531 -13.336 -23.938 1 82.5 73 LYS A CA 1
ATOM 578 C C . LYS A 1 73 ? 10.43 -12.695 -24.984 1 82.5 73 LYS A C 1
ATOM 580 O O . LYS A 1 73 ? 11.633 -12.938 -25.016 1 82.5 73 LYS A O 1
ATOM 585 N N . ALA A 1 74 ? 9.734 -11.906 -25.781 1 76.81 74 ALA A N 1
ATOM 586 C CA . ALA A 1 74 ? 10.477 -11.328 -26.891 1 76.81 74 ALA A CA 1
ATOM 587 C C . ALA A 1 74 ? 11.25 -10.086 -26.453 1 76.81 74 ALA A C 1
ATOM 589 O O . ALA A 1 74 ? 12.398 -9.891 -26.859 1 76.81 74 ALA A O 1
ATOM 590 N N . ILE A 1 75 ? 10.672 -9.273 -25.672 1 77.25 75 ILE A N 1
ATOM 591 C CA . ILE A 1 75 ? 11.281 -8.008 -25.281 1 77.25 75 ILE A CA 1
ATOM 592 C C . ILE A 1 75 ? 11.578 -8.016 -23.781 1 77.25 75 ILE A C 1
ATOM 594 O O . ILE A 1 75 ? 10.742 -8.438 -22.984 1 77.25 75 ILE A O 1
ATOM 598 N N . GLY A 1 76 ? 12.805 -7.652 -23.406 1 73.5 76 GLY A N 1
ATOM 599 C CA . GLY A 1 76 ? 13.172 -7.531 -22 1 73.5 76 GLY A CA 1
ATOM 600 C C . GLY A 1 76 ? 13.625 -8.844 -21.391 1 73.5 76 GLY A C 1
ATOM 601 O O . GLY A 1 76 ? 13.57 -9.016 -20.172 1 73.5 76 GLY A O 1
ATOM 602 N N . ASN A 1 77 ? 14.047 -9.742 -22.281 1 76.75 77 ASN A N 1
ATOM 603 C CA . ASN A 1 77 ? 14.43 -11.062 -21.797 1 76.75 77 ASN A CA 1
ATOM 604 C C . ASN A 1 77 ? 15.875 -11.078 -21.281 1 76.75 77 ASN A C 1
ATOM 606 O O . ASN A 1 77 ? 16.438 -12.141 -21.031 1 76.75 77 ASN A O 1
ATOM 610 N N . LYS A 1 78 ? 16.375 -9.742 -21.078 1 77.25 78 LYS A N 1
ATOM 611 C CA . LYS A 1 78 ? 17.734 -9.688 -20.562 1 77.25 78 LYS A CA 1
ATOM 612 C C . LYS A 1 78 ? 17.812 -8.891 -19.266 1 77.25 78 LYS A C 1
ATOM 614 O O . LYS A 1 78 ? 18.891 -8.688 -18.719 1 77.25 78 LYS A O 1
ATOM 619 N N . GLU A 1 79 ? 16.672 -8.523 -18.828 1 81.5 79 GLU A N 1
ATOM 620 C CA . GLU A 1 79 ? 16.625 -7.828 -17.531 1 81.5 79 GLU A CA 1
ATOM 621 C C . GLU A 1 79 ? 16.938 -8.781 -16.391 1 81.5 79 GLU A C 1
ATOM 623 O O . GLU A 1 79 ? 16.5 -9.938 -16.391 1 81.5 79 GLU A O 1
ATOM 628 N N . SER A 1 80 ? 17.641 -8.242 -15.43 1 84 80 SER A N 1
ATOM 629 C CA . SER A 1 80 ? 18.156 -9.07 -14.336 1 84 80 SER A CA 1
ATOM 630 C C . SER A 1 80 ? 17.016 -9.781 -13.609 1 84 80 SER A C 1
ATOM 632 O O . SER A 1 80 ? 17.109 -10.977 -13.32 1 84 80 SER A O 1
ATOM 634 N N . LYS A 1 81 ? 15.992 -9.078 -13.367 1 82.62 81 LYS A N 1
ATOM 635 C CA . LYS A 1 81 ? 14.867 -9.672 -12.656 1 82.62 81 LYS A CA 1
ATOM 636 C C . LYS A 1 81 ? 14.211 -10.766 -13.484 1 82.62 81 LYS A C 1
ATOM 638 O O . LYS A 1 81 ? 13.836 -11.812 -12.953 1 82.62 81 LYS A O 1
ATOM 643 N N . PHE A 1 82 ? 14.18 -10.547 -14.688 1 86.75 82 PHE A N 1
ATOM 644 C CA . PHE A 1 82 ? 13.594 -11.531 -15.594 1 86.75 82 PHE A CA 1
ATOM 645 C C . PHE A 1 82 ? 14.461 -12.781 -15.656 1 86.75 82 PHE A C 1
ATOM 647 O O . PHE A 1 82 ? 13.945 -13.906 -15.617 1 86.75 82 PHE A O 1
ATOM 654 N N . LEU A 1 83 ? 15.703 -12.594 -15.789 1 89.88 83 LEU A N 1
ATOM 655 C CA . LEU A 1 83 ? 16.625 -13.719 -15.906 1 89.88 83 LEU A CA 1
ATOM 656 C C . LEU A 1 83 ? 16.594 -14.578 -14.648 1 89.88 83 LEU A C 1
ATOM 658 O O . LEU A 1 83 ? 16.656 -15.812 -14.734 1 89.88 83 LEU A O 1
ATOM 662 N N . GLU A 1 84 ? 16.484 -13.922 -13.578 1 88.88 84 GLU A N 1
ATOM 663 C CA . GLU A 1 84 ? 16.422 -14.656 -12.32 1 88.88 84 GLU A CA 1
ATOM 664 C C . GLU A 1 84 ? 15.125 -15.461 -12.227 1 88.88 84 GLU A C 1
ATOM 666 O O . GLU A 1 84 ? 15.133 -16.609 -11.789 1 88.88 84 GLU A O 1
ATOM 671 N N . ASP A 1 85 ? 14.094 -14.883 -12.586 1 88.19 85 ASP A N 1
ATOM 672 C CA . ASP A 1 85 ? 12.805 -15.555 -12.586 1 88.19 85 ASP A CA 1
ATOM 673 C C . ASP A 1 85 ? 12.812 -16.766 -13.523 1 88.19 85 ASP A C 1
ATOM 675 O O . ASP A 1 85 ? 12.328 -17.844 -13.164 1 88.19 85 ASP A O 1
ATOM 679 N N . ARG A 1 86 ? 13.305 -16.562 -14.688 1 91.81 86 ARG A N 1
ATOM 680 C CA . ARG A 1 86 ? 13.398 -17.656 -15.664 1 91.81 86 ARG A CA 1
ATOM 681 C C . ARG A 1 86 ? 14.273 -18.781 -15.141 1 91.81 86 ARG A C 1
ATOM 683 O O . ARG A 1 86 ? 13.914 -19.953 -15.242 1 91.81 86 ARG A O 1
ATOM 690 N N . LYS A 1 87 ? 15.391 -18.406 -14.602 1 94.25 87 LYS A N 1
ATOM 691 C CA . LYS A 1 87 ? 16.297 -19.391 -14.039 1 94.25 87 LYS A CA 1
ATOM 692 C C . LYS A 1 87 ? 15.586 -20.25 -13 1 94.25 87 LYS A C 1
ATOM 694 O O . LYS A 1 87 ? 15.711 -21.484 -13.008 1 94.25 87 LYS A O 1
ATOM 699 N N . ASN A 1 88 ? 14.828 -19.641 -12.148 1 91.88 88 ASN A N 1
ATOM 700 C CA . ASN A 1 88 ? 14.102 -20.359 -11.102 1 91.88 88 ASN A CA 1
ATOM 701 C C . ASN A 1 88 ? 13.07 -21.312 -11.695 1 91.88 88 ASN A C 1
ATOM 703 O O . ASN A 1 88 ? 12.883 -22.422 -11.195 1 91.88 88 ASN A O 1
ATOM 707 N N . PHE A 1 89 ? 12.453 -20.859 -12.688 1 93.25 89 PHE A N 1
ATOM 708 C CA . PHE A 1 89 ? 11.445 -21.688 -13.336 1 93.25 89 PHE A CA 1
ATOM 709 C C . PHE A 1 89 ? 12.102 -22.875 -14.039 1 93.25 89 PHE A C 1
ATOM 711 O O . PHE A 1 89 ? 11.57 -23.984 -14.023 1 93.25 89 PHE A O 1
ATOM 718 N N . LEU A 1 90 ? 13.211 -22.609 -14.68 1 96.62 90 LEU A N 1
ATOM 719 C CA . LEU A 1 90 ? 13.945 -23.688 -15.336 1 96.62 90 LEU A CA 1
ATOM 720 C C . LEU A 1 90 ? 14.477 -24.688 -14.32 1 96.62 90 LEU A C 1
ATOM 722 O O . LEU A 1 90 ? 14.516 -25.891 -14.586 1 96.62 90 LEU A O 1
ATOM 726 N N . GLN A 1 91 ? 14.914 -24.156 -13.18 1 96.5 91 GLN A N 1
ATOM 727 C CA . GLN A 1 91 ? 15.305 -25.016 -12.078 1 96.5 91 GLN A CA 1
ATOM 728 C C . GLN A 1 91 ? 14.156 -25.938 -11.672 1 96.5 91 GLN A C 1
ATOM 730 O O . GLN A 1 91 ? 14.359 -27.141 -11.484 1 96.5 91 GLN A O 1
ATOM 735 N N . TYR A 1 92 ? 13.031 -25.359 -11.547 1 94.69 92 TYR A N 1
ATOM 736 C CA . TYR A 1 92 ? 11.844 -26.141 -11.234 1 94.69 92 TYR A CA 1
ATOM 737 C C . TYR A 1 92 ? 11.609 -27.234 -12.273 1 94.69 92 TYR A C 1
ATOM 739 O O . TYR A 1 92 ? 11.336 -28.375 -11.922 1 94.69 92 TYR A O 1
ATOM 747 N N . PHE A 1 93 ? 11.68 -26.875 -13.5 1 97.44 93 PHE A N 1
ATOM 748 C CA . PHE A 1 93 ? 11.469 -27.812 -14.602 1 97.44 93 PHE A CA 1
ATOM 749 C C . PHE A 1 93 ? 12.391 -29.016 -14.477 1 97.44 93 PHE A C 1
ATOM 751 O O . PHE A 1 93 ? 11.938 -30.156 -14.484 1 97.44 93 PHE A O 1
ATOM 758 N N . VAL A 1 94 ? 13.672 -28.781 -14.336 1 97.69 94 VAL A N 1
ATOM 759 C CA . VAL A 1 94 ? 14.641 -29.875 -14.336 1 97.69 94 VAL A CA 1
ATOM 760 C C . VAL A 1 94 ? 14.477 -30.703 -13.07 1 97.69 94 VAL A C 1
ATOM 762 O O . VAL A 1 94 ? 14.68 -31.922 -13.086 1 97.69 94 VAL A O 1
ATOM 765 N N . GLU A 1 95 ? 14.156 -30.062 -12.016 1 96.12 95 GLU A N 1
ATOM 766 C CA . GLU A 1 95 ? 13.922 -30.797 -10.773 1 96.12 95 GLU A CA 1
ATOM 767 C C . GLU A 1 95 ? 12.711 -31.719 -10.906 1 96.12 95 GLU A C 1
ATOM 769 O O . GLU A 1 95 ? 12.734 -32.844 -10.406 1 96.12 95 GLU A O 1
ATOM 774 N N . LYS A 1 96 ? 11.703 -31.234 -11.531 1 95.56 96 LYS A N 1
ATOM 775 C CA . LYS A 1 96 ? 10.516 -32.062 -11.734 1 95.56 96 LYS A CA 1
ATOM 776 C C . LYS A 1 96 ? 10.812 -33.219 -12.672 1 95.56 96 LYS A C 1
ATOM 778 O O . LYS A 1 96 ? 10.297 -34.312 -12.477 1 95.56 96 LYS A O 1
ATOM 783 N N . ILE A 1 97 ? 11.555 -32.938 -13.695 1 97.12 97 ILE A N 1
ATOM 784 C CA . ILE A 1 97 ? 11.961 -34 -14.602 1 97.12 97 ILE A CA 1
ATOM 785 C C . ILE A 1 97 ? 12.75 -35.062 -13.828 1 97.12 97 ILE A C 1
ATOM 787 O O . ILE A 1 97 ? 12.57 -36.25 -14.047 1 97.12 97 ILE A O 1
ATOM 791 N N . ALA A 1 98 ? 13.578 -34.594 -12.906 1 96.5 98 ALA A N 1
ATOM 792 C CA . ALA A 1 98 ? 14.406 -35.5 -12.109 1 96.5 98 ALA A CA 1
ATOM 793 C C . ALA A 1 98 ? 13.539 -36.406 -11.242 1 96.5 98 ALA A C 1
ATOM 795 O O . ALA A 1 98 ? 13.953 -37.531 -10.875 1 96.5 98 ALA A O 1
ATOM 796 N N . GLU A 1 99 ? 12.406 -36 -10.922 1 93.56 99 GLU A N 1
ATOM 797 C CA . GLU A 1 99 ? 11.5 -36.781 -10.07 1 93.56 99 GLU A CA 1
ATOM 798 C C . GLU A 1 99 ? 10.836 -37.906 -10.859 1 93.56 99 GLU A C 1
ATOM 800 O O . GLU A 1 99 ? 10.266 -38.812 -10.273 1 93.56 99 GLU A O 1
ATOM 805 N N . ILE A 1 100 ? 10.906 -37.75 -12.172 1 93.5 100 ILE A N 1
ATOM 806 C CA . ILE A 1 100 ? 10.305 -38.781 -13.039 1 93.5 100 ILE A CA 1
ATOM 807 C C . ILE A 1 100 ? 11.398 -39.719 -13.562 1 93.5 100 ILE A C 1
ATOM 809 O O . ILE A 1 100 ? 11.945 -39.5 -14.641 1 93.5 100 ILE A O 1
ATOM 813 N N . ARG A 1 101 ? 11.531 -40.75 -13.008 1 90.94 101 ARG A N 1
ATOM 814 C CA . ARG A 1 101 ? 12.688 -41.625 -13.211 1 90.94 101 ARG A CA 1
ATOM 815 C C . ARG A 1 101 ? 12.773 -42.094 -14.656 1 90.94 101 ARG A C 1
ATOM 817 O O . ARG A 1 101 ? 13.852 -42.125 -15.25 1 90.94 101 ARG A O 1
ATOM 824 N N . HIS A 1 102 ? 11.602 -42.562 -15.188 1 91.62 102 HIS A N 1
ATOM 825 C CA . HIS A 1 102 ? 11.648 -43.125 -16.531 1 91.62 102 HIS A CA 1
ATOM 826 C C . HIS A 1 102 ? 11.961 -42.031 -17.562 1 91.62 102 HIS A C 1
ATOM 828 O O . HIS A 1 102 ? 12.484 -42.312 -18.641 1 91.62 102 HIS A O 1
ATOM 834 N N . ILE A 1 103 ? 11.68 -40.844 -17.281 1 95.31 103 ILE A N 1
ATOM 835 C CA . ILE A 1 103 ? 12.039 -39.719 -18.172 1 95.31 103 ILE A CA 1
ATOM 836 C C . ILE A 1 103 ? 13.492 -39.312 -17.922 1 95.31 103 ILE A C 1
ATOM 838 O O . ILE A 1 103 ? 14.242 -39.062 -18.859 1 95.31 103 ILE A O 1
ATOM 842 N N . TRP A 1 104 ? 13.914 -39.281 -16.703 1 96.25 104 TRP A N 1
ATOM 843 C CA . TRP A 1 104 ? 15.281 -38.906 -16.344 1 96.25 104 TRP A CA 1
ATOM 844 C C . TRP A 1 104 ? 16.297 -39.781 -17.047 1 96.25 104 TRP A C 1
ATOM 846 O O . TRP A 1 104 ? 17.328 -39.281 -17.531 1 96.25 104 TRP A O 1
ATOM 856 N N . TYR A 1 105 ? 16 -41.031 -17.125 1 94.12 105 TYR A N 1
ATOM 857 C CA . TYR A 1 105 ? 16.984 -41.969 -17.688 1 94.12 105 TYR A CA 1
ATOM 858 C C . TYR A 1 105 ? 16.656 -42.281 -19.141 1 94.12 105 TYR A C 1
ATOM 860 O O . TYR A 1 105 ? 17.203 -43.219 -19.719 1 94.12 105 TYR A O 1
ATOM 868 N N . SER A 1 106 ? 15.805 -41.562 -19.703 1 94.56 106 SER A N 1
ATOM 869 C CA . SER A 1 106 ? 15.5 -41.688 -21.125 1 94.56 106 SER A CA 1
ATOM 870 C C . SER A 1 106 ? 16.641 -41.188 -21.984 1 94.56 106 SER A C 1
ATOM 872 O O . SER A 1 106 ? 17.516 -40.438 -21.5 1 94.56 106 SER A O 1
ATOM 874 N N . GLU A 1 107 ? 16.609 -41.5 -23.219 1 93.81 107 GLU A N 1
ATOM 875 C CA . GLU A 1 107 ? 17.625 -41.062 -24.156 1 93.81 107 GLU A CA 1
ATOM 876 C C . GLU A 1 107 ? 17.578 -39.562 -24.344 1 93.81 107 GLU A C 1
ATOM 878 O O . GLU A 1 107 ? 18.609 -38.906 -24.469 1 93.81 107 GLU A O 1
ATOM 883 N N . GLU A 1 108 ? 16.359 -39.031 -24.406 1 94.88 108 GLU A N 1
ATOM 884 C CA . GLU A 1 108 ? 16.172 -37.594 -24.594 1 94.88 108 GLU A CA 1
ATOM 885 C C . GLU A 1 108 ? 16.859 -36.812 -23.484 1 94.88 108 GLU A C 1
ATOM 887 O O . GLU A 1 108 ? 17.594 -35.875 -23.766 1 94.88 108 GLU A O 1
ATOM 892 N N . ASN A 1 109 ? 16.625 -37.25 -22.25 1 97.06 109 ASN A N 1
ATOM 893 C CA . ASN A 1 109 ? 17.188 -36.5 -21.109 1 97.06 109 ASN A CA 1
ATOM 894 C C . ASN A 1 109 ? 18.703 -36.719 -21.016 1 97.06 109 ASN A C 1
ATOM 896 O O . ASN A 1 109 ? 19.438 -35.781 -20.625 1 97.06 109 ASN A O 1
ATOM 900 N N . LYS A 1 110 ? 19.141 -37.844 -21.297 1 96.12 110 LYS A N 1
ATOM 901 C CA . LYS A 1 110 ? 20.578 -38.094 -21.312 1 96.12 110 LYS A CA 1
ATOM 902 C C . LYS A 1 110 ? 21.297 -37.125 -22.234 1 96.12 110 LYS A C 1
ATOM 904 O O . LYS A 1 110 ? 22.328 -36.562 -21.859 1 96.12 110 LYS A O 1
ATOM 909 N N . GLU A 1 111 ? 20.719 -37 -23.422 1 96.69 111 GLU A N 1
ATOM 910 C CA . GLU A 1 111 ? 21.297 -36.031 -24.359 1 96.69 111 GLU A CA 1
ATOM 911 C C . GLU A 1 111 ? 21.234 -34.625 -23.812 1 96.69 111 GLU A C 1
ATOM 913 O O . GLU A 1 111 ? 22.172 -33.844 -23.984 1 96.69 111 GLU A O 1
ATOM 918 N N . PHE A 1 112 ? 20.234 -34.344 -23.188 1 97.56 112 PHE A N 1
ATOM 919 C CA . PHE A 1 112 ? 19.984 -32.969 -22.719 1 97.56 112 PHE A CA 1
ATOM 920 C C . PHE A 1 112 ? 20.984 -32.594 -21.609 1 97.56 112 PHE A C 1
ATOM 922 O O . PHE A 1 112 ? 21.5 -31.484 -21.578 1 97.56 112 PHE A O 1
ATOM 929 N N . ILE A 1 113 ? 21.328 -33.562 -20.672 1 97.12 113 ILE A N 1
ATOM 930 C CA . ILE A 1 113 ? 22.094 -33.156 -19.484 1 97.12 113 ILE A CA 1
ATOM 931 C C . ILE A 1 113 ? 23.562 -33.531 -19.672 1 97.12 113 ILE A C 1
ATOM 933 O O . ILE A 1 113 ? 24.422 -33.094 -18.891 1 97.12 113 ILE A O 1
ATOM 937 N N . ARG A 1 114 ? 23.875 -34.25 -20.734 1 96.56 114 ARG A N 1
ATOM 938 C CA . ARG A 1 114 ? 25.25 -34.719 -20.812 1 96.56 114 ARG A CA 1
ATOM 939 C C . ARG A 1 114 ? 25.875 -34.344 -22.156 1 96.56 114 ARG A C 1
ATOM 941 O O . ARG A 1 114 ? 27.094 -34.312 -22.297 1 96.56 114 ARG A O 1
ATOM 948 N N . ASN A 1 115 ? 25.109 -34.125 -23.156 1 95.81 115 ASN A N 1
ATOM 949 C CA . ASN A 1 115 ? 25.656 -33.781 -24.453 1 95.81 115 ASN A CA 1
ATOM 950 C C . ASN A 1 115 ? 26.188 -32.344 -24.469 1 95.81 115 ASN A C 1
ATOM 952 O O . ASN A 1 115 ? 25.438 -31.391 -24.266 1 95.81 115 ASN A O 1
ATOM 956 N N . THR A 1 116 ? 27.422 -32.094 -24.766 1 92.94 116 THR A N 1
ATOM 957 C CA . THR A 1 116 ? 28.062 -30.797 -24.656 1 92.94 116 THR A CA 1
ATOM 958 C C . THR A 1 116 ? 28.031 -30.062 -25.984 1 92.94 116 THR A C 1
ATOM 960 O O . THR A 1 116 ? 28.641 -28.984 -26.125 1 92.94 116 THR A O 1
ATOM 963 N N . SER A 1 117 ? 27.312 -30.562 -26.875 1 90.12 117 SER A N 1
ATOM 964 C CA . SER A 1 117 ? 27.234 -29.922 -28.188 1 90.12 117 SER A CA 1
ATOM 965 C C . SER A 1 117 ? 26.609 -28.531 -28.078 1 90.12 117 SER A C 1
ATOM 967 O O . SER A 1 117 ? 25.703 -28.312 -27.266 1 90.12 117 SER A O 1
ATOM 969 N N . ASN A 1 118 ? 27.047 -27.594 -28.938 1 82.81 118 ASN A N 1
ATOM 970 C CA . ASN A 1 118 ? 26.516 -26.219 -28.984 1 82.81 118 ASN A CA 1
ATOM 971 C C . ASN A 1 118 ? 25.25 -26.141 -29.828 1 82.81 118 ASN A C 1
ATOM 973 O O . ASN A 1 118 ? 24.531 -25.156 -29.766 1 82.81 118 ASN A O 1
ATOM 977 N N . ASP A 1 119 ? 25.031 -27.125 -30.562 1 89.12 119 ASP A N 1
ATOM 978 C CA . ASP A 1 119 ? 23.812 -27.188 -31.375 1 89.12 119 ASP A CA 1
ATOM 979 C C . ASP A 1 119 ? 22.875 -28.281 -30.859 1 89.12 119 ASP A C 1
ATOM 981 O O . ASP A 1 119 ? 22.656 -29.281 -31.531 1 89.12 119 ASP A O 1
ATOM 985 N N . PHE A 1 120 ? 22.281 -28.031 -29.859 1 90.88 120 PHE A N 1
ATOM 986 C CA . PHE A 1 120 ? 21.484 -29.047 -29.172 1 90.88 120 PHE A CA 1
ATOM 987 C C . PHE A 1 120 ? 20.219 -29.375 -29.953 1 90.88 120 PHE A C 1
ATOM 989 O O . PHE A 1 120 ? 19.766 -30.516 -29.938 1 90.88 120 PHE A O 1
ATOM 996 N N . GLU A 1 121 ? 19.688 -28.438 -30.641 1 89.62 121 GLU A N 1
ATOM 997 C CA . GLU A 1 121 ? 18.516 -28.719 -31.484 1 89.62 121 GLU A CA 1
ATOM 998 C C . GLU A 1 121 ? 18.812 -29.828 -32.469 1 89.62 121 GLU A C 1
ATOM 1000 O O . GLU A 1 121 ? 17.984 -30.719 -32.688 1 89.62 121 GLU A O 1
ATOM 1005 N N . LYS A 1 122 ? 19.953 -29.688 -33.062 1 92.12 122 LYS A N 1
ATOM 1006 C CA . LYS A 1 122 ? 20.359 -30.703 -34.031 1 92.12 122 LYS A CA 1
ATOM 1007 C C . LYS A 1 122 ? 20.531 -32.062 -33.375 1 92.12 122 LYS A C 1
ATOM 1009 O O . LYS A 1 122 ? 20.172 -33.094 -33.969 1 92.12 122 LYS A O 1
ATOM 1014 N N . VAL A 1 123 ? 21.031 -32.094 -32.219 1 92.62 123 VAL A N 1
ATOM 1015 C CA . VAL A 1 123 ? 21.234 -33.312 -31.469 1 92.62 123 VAL A CA 1
ATOM 1016 C C . VAL A 1 123 ? 19.891 -34 -31.25 1 92.62 123 VAL A C 1
ATOM 1018 O O . VAL A 1 123 ? 19.766 -35.219 -31.469 1 92.62 123 VAL A O 1
ATOM 1021 N N . LEU A 1 124 ? 18.906 -33.25 -30.859 1 91.81 124 LEU A N 1
ATOM 1022 C CA . LEU A 1 124 ? 17.578 -33.812 -30.578 1 91.81 124 LEU A CA 1
ATOM 1023 C C . LEU A 1 124 ? 16.922 -34.312 -31.859 1 91.81 124 LEU A C 1
ATOM 1025 O O . LEU A 1 124 ? 16.281 -35.344 -31.859 1 91.81 124 LEU A O 1
ATOM 1029 N N . ASN A 1 125 ? 17.172 -33.562 -32.938 1 91.06 125 ASN A N 1
ATOM 1030 C CA . ASN A 1 125 ? 16.562 -33.906 -34.219 1 91.06 125 ASN A CA 1
ATOM 1031 C C . ASN A 1 125 ? 17.188 -35.188 -34.781 1 91.06 125 ASN A C 1
ATOM 1033 O O . ASN A 1 125 ? 16.562 -35.875 -35.594 1 91.06 125 ASN A O 1
ATOM 1037 N N . ASN A 1 126 ? 18.344 -35.531 -34.344 1 91.75 126 ASN A N 1
ATOM 1038 C CA . ASN A 1 126 ? 19.062 -36.688 -34.844 1 91.75 126 ASN A CA 1
ATOM 1039 C C . ASN A 1 126 ? 18.688 -37.969 -34.062 1 91.75 126 ASN A C 1
ATOM 1041 O O . ASN A 1 126 ? 19.062 -39.062 -34.438 1 91.75 126 ASN A O 1
ATOM 1045 N N . LEU A 1 127 ? 17.969 -37.75 -33.031 1 93.44 127 LEU A N 1
ATOM 1046 C CA . LEU A 1 127 ? 17.484 -38.938 -32.344 1 93.44 127 LEU A CA 1
ATOM 1047 C C . LEU A 1 127 ? 16.5 -39.719 -33.219 1 93.44 127 LEU A C 1
ATOM 1049 O O . LEU A 1 127 ? 15.711 -39.125 -33.938 1 93.44 127 LEU A O 1
ATOM 1053 N N . PRO A 1 128 ? 16.516 -41 -33.094 1 93.12 128 PRO A N 1
ATOM 1054 C CA . PRO A 1 128 ? 15.609 -41.812 -33.906 1 93.12 128 PRO A CA 1
ATOM 1055 C C . PRO A 1 128 ? 14.141 -41.5 -33.656 1 93.12 128 PRO A C 1
ATOM 1057 O O . PRO A 1 128 ? 13.742 -41.312 -32.5 1 93.12 128 PRO A O 1
ATOM 1060 N N . LYS A 1 129 ? 13.477 -41.438 -34.781 1 92.81 129 LYS A N 1
ATOM 1061 C CA . LYS A 1 129 ? 12.031 -41.281 -34.594 1 92.81 129 LYS A CA 1
ATOM 1062 C C . LYS A 1 129 ? 11.414 -42.469 -33.906 1 92.81 129 LYS A C 1
ATOM 1064 O O . LYS A 1 129 ? 11.82 -43.625 -34.156 1 92.81 129 LYS A O 1
ATOM 1069 N N . GLN A 1 130 ? 10.5 -42.188 -33.125 1 93.12 130 GLN A N 1
ATOM 1070 C CA . GLN A 1 130 ? 9.828 -43.281 -32.406 1 93.12 130 GLN A CA 1
ATOM 1071 C C . GLN A 1 130 ? 8.492 -43.625 -33.062 1 93.12 130 GLN A C 1
ATOM 1073 O O . GLN A 1 130 ? 7.641 -42.75 -33.25 1 93.12 130 GLN A O 1
ATOM 1078 N N . THR A 1 131 ? 8.297 -44.875 -33.344 1 92.12 131 THR A N 1
ATOM 1079 C CA . THR A 1 131 ? 7.023 -45.375 -33.875 1 92.12 131 THR A CA 1
ATOM 1080 C C . THR A 1 131 ? 6.043 -45.625 -32.719 1 92.12 131 THR A C 1
ATOM 1082 O O . THR A 1 131 ? 6.426 -45.594 -31.547 1 92.12 131 THR A O 1
ATOM 1085 N N . THR A 1 132 ? 4.863 -45.875 -33.125 1 93.56 132 THR A N 1
ATOM 1086 C CA . THR A 1 132 ? 3.859 -46.188 -32.125 1 93.56 132 THR A CA 1
ATOM 1087 C C . THR A 1 132 ? 4.25 -47.469 -31.375 1 93.56 132 THR A C 1
ATOM 1089 O O . THR A 1 132 ? 4.051 -47.562 -30.172 1 93.56 132 THR A O 1
ATOM 1092 N N . ASP A 1 133 ? 4.852 -48.344 -32.062 1 94.25 133 ASP A N 1
ATOM 1093 C CA . ASP A 1 133 ? 5.32 -49.594 -31.469 1 94.25 133 ASP A CA 1
ATOM 1094 C C . ASP A 1 133 ? 6.41 -49.312 -30.438 1 94.25 133 ASP A C 1
ATOM 1096 O O . ASP A 1 133 ? 6.434 -49.938 -29.375 1 94.25 133 ASP A O 1
ATOM 1100 N N . ASP A 1 134 ? 7.211 -48.469 -30.797 1 95.06 134 ASP A N 1
ATOM 1101 C CA . ASP A 1 134 ? 8.297 -48.094 -29.875 1 95.06 134 ASP A CA 1
ATOM 1102 C C . ASP A 1 134 ? 7.742 -47.5 -28.578 1 95.06 134 ASP A C 1
ATOM 1104 O O . ASP A 1 134 ? 8.219 -47.844 -27.484 1 95.06 134 ASP A O 1
ATOM 1108 N N . ILE A 1 135 ? 6.828 -46.688 -28.734 1 95.19 135 ILE A N 1
ATOM 1109 C CA . ILE A 1 135 ? 6.227 -46 -27.578 1 95.19 135 ILE A CA 1
ATOM 1110 C C . ILE A 1 135 ? 5.512 -47.031 -26.703 1 95.19 135 ILE A C 1
ATOM 1112 O O . ILE A 1 135 ? 5.652 -47.031 -25.484 1 95.19 135 ILE A O 1
ATOM 1116 N N . ILE A 1 136 ? 4.785 -47.875 -27.344 1 95.62 136 ILE A N 1
ATOM 1117 C CA . ILE A 1 136 ? 4.059 -48.938 -26.641 1 95.62 136 ILE A CA 1
ATOM 1118 C C . ILE A 1 136 ? 5.039 -49.781 -25.828 1 95.62 136 ILE A C 1
ATOM 1120 O O . ILE A 1 136 ? 4.809 -50.062 -24.656 1 95.62 136 ILE A O 1
ATOM 1124 N N . ASN A 1 137 ? 6.074 -50.188 -26.453 1 94.56 137 ASN A N 1
ATOM 1125 C CA . ASN A 1 137 ? 7.078 -51.031 -25.781 1 94.56 137 ASN A CA 1
ATOM 1126 C C . ASN A 1 137 ? 7.711 -50.281 -24.609 1 94.56 137 ASN A C 1
ATOM 1128 O O . ASN A 1 137 ? 7.949 -50.875 -23.547 1 94.56 137 ASN A O 1
ATOM 1132 N N . LYS A 1 138 ? 7.984 -49.062 -24.844 1 94.12 138 LYS A N 1
ATOM 1133 C CA . LYS A 1 138 ? 8.523 -48.219 -23.781 1 94.12 138 LYS A CA 1
ATOM 1134 C C . LYS A 1 138 ? 7.57 -48.125 -22.594 1 94.12 138 LYS A C 1
ATOM 1136 O O . LYS A 1 138 ? 7.988 -48.281 -21.453 1 94.12 138 LYS A O 1
ATOM 1141 N N . TYR A 1 139 ? 6.312 -48 -22.859 1 93.94 139 TYR A N 1
ATOM 1142 C CA . TYR A 1 139 ? 5.312 -47.875 -21.812 1 93.94 139 TYR A CA 1
ATOM 1143 C C . TYR A 1 139 ? 5.137 -49.219 -21.078 1 93.94 139 TYR A C 1
ATOM 1145 O O . TYR A 1 139 ? 5.023 -49.219 -19.844 1 93.94 139 TYR A O 1
ATOM 1153 N N . LYS A 1 140 ? 5.168 -50.219 -21.797 1 93.06 140 LYS A N 1
ATOM 1154 C CA . LYS A 1 140 ? 5.039 -51.562 -21.188 1 93.06 140 LYS A CA 1
ATOM 1155 C C . LYS A 1 140 ? 6.188 -51.812 -20.219 1 93.06 140 LYS A C 1
ATOM 1157 O O . LYS A 1 140 ? 5.988 -52.438 -19.172 1 93.06 140 LYS A O 1
ATOM 1162 N N . THR A 1 141 ? 7.266 -51.344 -20.625 1 92.75 141 THR A N 1
ATOM 1163 C CA . THR A 1 141 ? 8.453 -51.531 -19.812 1 92.75 141 THR A CA 1
ATOM 1164 C C . THR A 1 141 ? 8.422 -50.625 -18.594 1 92.75 141 THR A C 1
ATOM 1166 O O . THR A 1 141 ? 8.625 -51.062 -17.453 1 92.75 141 THR A O 1
ATOM 1169 N N . CYS A 1 142 ? 8.141 -49.406 -18.781 1 91.25 142 CYS A N 1
ATOM 1170 C CA . CYS A 1 142 ? 8.227 -48.375 -17.734 1 91.25 142 CYS A CA 1
ATOM 1171 C C . CYS A 1 142 ? 7.062 -48.5 -16.766 1 91.25 142 CYS A C 1
ATOM 1173 O O . CYS A 1 142 ? 7.188 -48.125 -15.594 1 91.25 142 CYS A O 1
ATOM 1175 N N . PHE A 1 143 ? 5.945 -49.062 -17.281 1 91.12 143 PHE A N 1
ATOM 1176 C CA . PHE A 1 143 ? 4.746 -49.125 -16.453 1 91.12 143 PHE A CA 1
ATOM 1177 C C . PHE A 1 143 ? 4.254 -50.531 -16.281 1 91.12 143 PHE A C 1
ATOM 1179 O O . PHE A 1 143 ? 3.047 -50.781 -16.297 1 91.12 143 PHE A O 1
ATOM 1186 N N . SER A 1 144 ? 5.113 -51.375 -16.219 1 90.69 144 SER A N 1
ATOM 1187 C CA . SER A 1 144 ? 4.797 -52.812 -16.078 1 90.69 144 SER A CA 1
ATOM 1188 C C . SER A 1 144 ? 3.957 -53.062 -14.844 1 90.69 144 SER A C 1
ATOM 1190 O O . SER A 1 144 ? 3.166 -54.031 -14.812 1 90.69 144 SER A O 1
ATOM 1192 N N . ASN A 1 145 ? 4.105 -52.25 -13.82 1 89.38 145 ASN A N 1
ATOM 1193 C CA . ASN A 1 145 ? 3.363 -52.406 -12.578 1 89.38 145 ASN A CA 1
ATOM 1194 C C . ASN A 1 145 ? 1.872 -52.156 -12.773 1 89.38 145 ASN A C 1
ATOM 1196 O O . ASN A 1 145 ? 1.059 -52.5 -11.914 1 89.38 145 ASN A O 1
ATOM 1200 N N . LEU A 1 146 ? 1.484 -51.594 -13.906 1 88.38 146 LEU A N 1
ATOM 1201 C CA . LEU A 1 146 ? 0.087 -51.281 -14.18 1 88.38 146 LEU A CA 1
ATOM 1202 C C . LEU A 1 146 ? -0.528 -52.312 -15.117 1 88.38 146 LEU A C 1
ATOM 1204 O O . LEU A 1 146 ? -1.662 -52.156 -15.57 1 88.38 146 LEU A O 1
ATOM 1208 N N . ALA A 1 147 ? 0.288 -53.25 -15.328 1 86.88 147 ALA A N 1
ATOM 1209 C CA . ALA A 1 147 ? -0.206 -54.312 -16.203 1 86.88 147 ALA A CA 1
ATOM 1210 C C . ALA A 1 147 ? -1.41 -55 -15.594 1 86.88 147 ALA A C 1
ATOM 1212 O O . ALA A 1 147 ? -1.396 -55.344 -14.406 1 86.88 147 ALA A O 1
ATOM 1213 N N . GLY A 1 148 ? -2.506 -55.062 -16.312 1 87.12 148 GLY A N 1
ATOM 1214 C CA . GLY A 1 148 ? -3.654 -55.844 -15.875 1 87.12 148 GLY A CA 1
ATOM 1215 C C . GLY A 1 148 ? -4.734 -55 -15.234 1 87.12 148 GLY A C 1
ATOM 1216 O O . GLY A 1 148 ? -5.805 -55.5 -14.891 1 87.12 148 GLY A O 1
ATOM 1217 N N . VAL A 1 149 ? -4.387 -53.781 -15.078 1 89.44 149 VAL A N 1
ATOM 1218 C CA . VAL A 1 149 ? -5.395 -52.906 -14.469 1 89.44 149 VAL A CA 1
ATOM 1219 C C . VAL A 1 149 ? -6.559 -52.719 -15.445 1 89.44 149 VAL A C 1
ATOM 1221 O O . VAL A 1 149 ? -6.355 -52.688 -16.656 1 89.44 149 VAL A O 1
ATOM 1224 N N . GLU A 1 150 ? -7.707 -52.562 -14.852 1 90.38 150 GLU A N 1
ATOM 1225 C CA . GLU A 1 150 ? -8.906 -52.469 -15.672 1 90.38 150 GLU A CA 1
ATOM 1226 C C . GLU A 1 150 ? -9.25 -51 -15.992 1 90.38 150 GLU A C 1
ATOM 1228 O O . GLU A 1 150 ? -9.125 -50.125 -15.125 1 90.38 150 GLU A O 1
ATOM 1233 N N . ILE A 1 151 ? -9.555 -50.812 -17.25 1 93.69 151 ILE A N 1
ATOM 1234 C CA . ILE A 1 151 ? -10.141 -49.531 -17.641 1 93.69 151 ILE A CA 1
ATOM 1235 C C . ILE A 1 151 ? -11.664 -49.594 -17.531 1 93.69 151 ILE A C 1
ATOM 1237 O O . ILE A 1 151 ? -12.336 -50.094 -18.422 1 93.69 151 ILE A O 1
ATOM 1241 N N . ASN A 1 152 ? -12.125 -49.062 -16.391 1 93.44 152 ASN A N 1
ATOM 1242 C CA . ASN A 1 152 ? -13.57 -49.094 -16.172 1 93.44 152 ASN A CA 1
ATOM 1243 C C . ASN A 1 152 ? -14.188 -47.719 -16.266 1 93.44 152 ASN A C 1
ATOM 1245 O O . ASN A 1 152 ? -13.516 -46.75 -16.641 1 93.44 152 ASN A O 1
ATOM 1249 N N . ASN A 1 153 ? -15.453 -47.688 -16.047 1 94.31 153 ASN A N 1
ATOM 1250 C CA . ASN A 1 153 ? -16.188 -46.406 -16.156 1 94.31 153 ASN A CA 1
ATOM 1251 C C . ASN A 1 153 ? -15.727 -45.406 -15.109 1 94.31 153 ASN A C 1
ATOM 1253 O O . ASN A 1 153 ? -15.75 -44.188 -15.359 1 94.31 153 ASN A O 1
ATOM 1257 N N . GLU A 1 154 ? -15.336 -45.906 -14.07 1 94.44 154 GLU A N 1
ATOM 1258 C CA . GLU A 1 154 ? -14.891 -45.031 -12.984 1 94.44 154 GLU A CA 1
ATOM 1259 C C . GLU A 1 154 ? -13.641 -44.25 -13.383 1 94.44 154 GLU A C 1
ATOM 1261 O O . GLU A 1 154 ? -13.531 -43.062 -13.109 1 94.44 154 GLU A O 1
ATOM 1266 N N . ILE A 1 155 ? -12.742 -44.969 -13.977 1 95.12 155 ILE A N 1
ATOM 1267 C CA . ILE A 1 155 ? -11.477 -44.344 -14.367 1 95.12 155 ILE A CA 1
ATOM 1268 C C . ILE A 1 155 ? -11.727 -43.312 -15.477 1 95.12 155 ILE A C 1
ATOM 1270 O O . ILE A 1 155 ? -11.133 -42.25 -15.477 1 95.12 155 ILE A O 1
ATOM 1274 N N . ASN A 1 156 ? -12.562 -43.656 -16.422 1 95.81 156 ASN A N 1
ATOM 1275 C CA . ASN A 1 156 ? -12.906 -42.719 -17.484 1 95.81 156 ASN A CA 1
ATOM 1276 C C . ASN A 1 156 ? -13.594 -41.469 -16.953 1 95.81 156 ASN A C 1
ATOM 1278 O O . ASN A 1 156 ? -13.32 -40.375 -17.406 1 95.81 156 ASN A O 1
ATOM 1282 N N . THR A 1 157 ? -14.398 -41.688 -16.016 1 97.12 157 THR A N 1
ATOM 1283 C CA . THR A 1 157 ? -15.094 -40.562 -15.383 1 97.12 157 THR A CA 1
ATOM 1284 C C . THR A 1 157 ? -14.117 -39.688 -14.609 1 97.12 157 THR A C 1
ATOM 1286 O O . THR A 1 157 ? -14.219 -38.469 -14.648 1 97.12 157 THR A O 1
ATOM 1289 N N . LYS A 1 158 ? -13.219 -40.344 -13.891 1 96.19 158 LYS A N 1
ATOM 1290 C CA . LYS A 1 158 ? -12.188 -39.625 -13.156 1 96.19 158 LYS A CA 1
ATOM 1291 C C . LYS A 1 158 ? -11.398 -38.688 -14.07 1 96.19 158 LYS A C 1
ATOM 1293 O O . LYS A 1 158 ? -11.203 -37.5 -13.75 1 96.19 158 LYS A O 1
ATOM 1298 N N . ILE A 1 159 ? -11.023 -39.219 -15.195 1 97.62 159 ILE A N 1
ATOM 1299 C CA . ILE A 1 159 ? -10.219 -38.438 -16.141 1 97.62 159 ILE A CA 1
ATOM 1300 C C . ILE A 1 159 ? -11.055 -37.312 -16.719 1 97.62 159 ILE A C 1
ATOM 1302 O O . ILE A 1 159 ? -10.586 -36.156 -16.812 1 97.62 159 ILE A O 1
ATOM 1306 N N . SER A 1 160 ? -12.289 -37.594 -17.078 1 97.44 160 SER A N 1
ATOM 1307 C CA . SER A 1 160 ? -13.164 -36.594 -17.688 1 97.44 160 SER A CA 1
ATOM 1308 C C . SER A 1 160 ? -13.477 -35.469 -16.703 1 97.44 160 SER A C 1
ATOM 1310 O O . SER A 1 160 ? -13.453 -34.281 -17.062 1 97.44 160 SER A O 1
ATOM 1312 N N . LYS A 1 161 ? -13.734 -35.812 -15.492 1 96.56 161 LYS A N 1
ATOM 1313 C CA . LYS A 1 161 ? -14.023 -34.812 -14.461 1 96.56 161 LYS A CA 1
ATOM 1314 C C . LYS A 1 161 ? -12.797 -33.969 -14.188 1 96.56 161 LYS A C 1
ATOM 1316 O O . LYS A 1 161 ? -12.93 -32.75 -13.969 1 96.56 161 LYS A O 1
ATOM 1321 N N . PHE A 1 162 ? -11.711 -34.625 -14.148 1 97.19 162 PHE A N 1
ATOM 1322 C CA . PHE A 1 162 ? -10.492 -33.875 -13.891 1 97.19 162 PHE A CA 1
ATOM 1323 C C . PHE A 1 162 ? -10.195 -32.906 -15.031 1 97.19 162 PHE A C 1
ATOM 1325 O O . PHE A 1 162 ? -9.734 -31.781 -14.797 1 97.19 162 PHE A O 1
ATOM 1332 N N . LYS A 1 163 ? -10.406 -33.344 -16.25 1 97.81 163 LYS A N 1
ATOM 1333 C CA . LYS A 1 163 ? -10.242 -32.469 -17.391 1 97.81 163 LYS A CA 1
ATOM 1334 C C . LYS A 1 163 ? -11.148 -31.25 -17.281 1 97.81 163 LYS A C 1
ATOM 1336 O O . LYS A 1 163 ? -10.695 -30.125 -17.5 1 97.81 163 LYS A O 1
ATOM 1341 N N . GLN A 1 164 ? -12.344 -31.469 -16.906 1 97.5 164 GLN A N 1
ATOM 1342 C CA . GLN A 1 164 ? -13.297 -30.375 -16.734 1 97.5 164 GLN A CA 1
ATOM 1343 C C . GLN A 1 164 ? -12.844 -29.422 -15.633 1 97.5 164 GLN A C 1
ATOM 1345 O O . GLN A 1 164 ? -12.938 -28.203 -15.781 1 97.5 164 GLN A O 1
ATOM 1350 N N . PHE A 1 165 ? -12.406 -29.984 -14.578 1 96.81 165 PHE A N 1
ATOM 1351 C CA . PHE A 1 165 ? -11.883 -29.188 -13.477 1 96.81 165 PHE A CA 1
ATOM 1352 C C . PHE A 1 165 ? -10.727 -28.312 -13.938 1 96.81 165 PHE A C 1
ATOM 1354 O O . PHE A 1 165 ? -10.695 -27.109 -13.656 1 96.81 165 PHE A O 1
ATOM 1361 N N . LEU A 1 166 ? -9.812 -28.922 -14.641 1 98.06 166 LEU A N 1
ATOM 1362 C CA . LEU A 1 166 ? -8.633 -28.203 -15.078 1 98.06 166 LEU A CA 1
ATOM 1363 C C . LEU A 1 166 ? -9.008 -27.047 -15.992 1 98.06 166 LEU A C 1
ATOM 1365 O O . LEU A 1 166 ? -8.422 -25.953 -15.914 1 98.06 166 LEU A O 1
ATOM 1369 N N . GLU A 1 167 ? -9.953 -27.25 -16.859 1 97.5 167 GLU A N 1
ATOM 1370 C CA . GLU A 1 167 ? -10.406 -26.203 -17.766 1 97.5 167 GLU A CA 1
ATOM 1371 C C . GLU A 1 167 ? -11 -25.031 -17 1 97.5 167 GLU A C 1
ATOM 1373 O O . GLU A 1 167 ? -10.727 -23.859 -17.344 1 97.5 167 GLU A O 1
ATOM 1378 N N . THR A 1 168 ? -11.703 -25.328 -15.984 1 96.81 168 THR A N 1
ATOM 1379 C CA . THR A 1 168 ? -12.305 -24.297 -15.148 1 96.81 168 THR A CA 1
ATOM 1380 C C . THR A 1 168 ? -11.242 -23.625 -14.273 1 96.81 168 THR A C 1
ATOM 1382 O O . THR A 1 168 ? -11.242 -22.391 -14.125 1 96.81 168 THR A O 1
ATOM 1385 N N . ALA A 1 169 ? -10.406 -24.422 -13.703 1 96.38 169 ALA A N 1
ATOM 1386 C CA . ALA A 1 169 ? -9.352 -23.938 -12.82 1 96.38 169 ALA A CA 1
ATOM 1387 C C . ALA A 1 169 ? -8.43 -22.969 -13.555 1 96.38 169 ALA A C 1
ATOM 1389 O O . ALA A 1 169 ? -7.988 -21.969 -12.984 1 96.38 169 ALA A O 1
ATOM 1390 N N . ALA A 1 170 ? -8.172 -23.25 -14.805 1 96.56 170 ALA A N 1
ATOM 1391 C CA . ALA A 1 170 ? -7.27 -22.406 -15.586 1 96.56 170 ALA A CA 1
ATOM 1392 C C . ALA A 1 170 ? -7.785 -20.969 -15.633 1 96.56 170 ALA A C 1
ATOM 1394 O O . ALA A 1 170 ? -7.02 -20.031 -15.43 1 96.56 170 ALA A O 1
ATOM 1395 N N . LYS A 1 171 ? -9.023 -20.797 -15.844 1 96.38 171 LYS A N 1
ATOM 1396 C CA . LYS A 1 171 ? -9.633 -19.484 -15.93 1 96.38 171 LYS A CA 1
ATOM 1397 C C . LYS A 1 171 ? -9.602 -18.766 -14.586 1 96.38 171 LYS A C 1
ATOM 1399 O O . LYS A 1 171 ? -9.266 -17.578 -14.508 1 96.38 171 LYS A O 1
ATOM 1404 N N . LYS A 1 172 ? -9.93 -19.469 -13.578 1 95.94 172 LYS A N 1
ATOM 1405 C CA . LYS A 1 172 ? -9.953 -18.891 -12.234 1 95.94 172 LYS A CA 1
ATOM 1406 C C . LYS A 1 172 ? -8.547 -18.516 -11.773 1 95.94 172 LYS A C 1
ATOM 1408 O O . LYS A 1 172 ? -8.352 -17.453 -11.18 1 95.94 172 LYS A O 1
ATOM 1413 N N . LEU A 1 173 ? -7.641 -19.359 -12.039 1 97 173 LEU A N 1
ATOM 1414 C CA . LEU A 1 173 ? -6.254 -19.125 -11.656 1 97 173 LEU A CA 1
ATOM 1415 C C . LEU A 1 173 ? -5.695 -17.891 -12.367 1 97 173 LEU A C 1
ATOM 1417 O O . LEU A 1 173 ? -4.898 -17.156 -11.789 1 97 173 LEU A O 1
ATOM 1421 N N . ASP A 1 174 ? -6.113 -17.688 -13.562 1 96.25 174 ASP A N 1
ATOM 1422 C CA . ASP A 1 174 ? -5.637 -16.531 -14.305 1 96.25 174 ASP A CA 1
ATOM 1423 C C . ASP A 1 174 ? -6.094 -15.227 -13.641 1 96.25 174 ASP A C 1
ATOM 1425 O O . ASP A 1 174 ? -5.316 -14.273 -13.523 1 96.25 174 ASP A O 1
ATOM 1429 N N . LYS A 1 175 ? -7.316 -15.195 -13.25 1 96.12 175 LYS A N 1
ATOM 1430 C CA . LYS A 1 175 ? -7.852 -14.039 -12.539 1 96.12 175 LYS A CA 1
ATOM 1431 C C . LYS A 1 175 ? -7.141 -13.828 -11.211 1 96.12 175 LYS A C 1
ATOM 1433 O O . LYS A 1 175 ? -6.809 -12.703 -10.844 1 96.12 175 LYS A O 1
ATOM 1438 N N . MET A 1 176 ? -6.918 -14.875 -10.516 1 95.81 176 MET A N 1
ATOM 1439 C CA . MET A 1 176 ? -6.238 -14.805 -9.227 1 95.81 176 MET A CA 1
ATOM 1440 C C . MET A 1 176 ? -4.805 -14.312 -9.391 1 95.81 176 MET A C 1
ATOM 1442 O O . MET A 1 176 ? -4.305 -13.555 -8.555 1 95.81 176 MET A O 1
ATOM 1446 N N . LYS A 1 177 ? -4.238 -14.805 -10.398 1 94.81 177 LYS A N 1
ATOM 1447 C CA . LYS A 1 177 ? -2.873 -14.375 -10.695 1 94.81 177 LYS A CA 1
ATOM 1448 C C . LYS A 1 177 ? -2.793 -12.859 -10.859 1 94.81 177 LYS A C 1
ATOM 1450 O O . LYS A 1 177 ? -1.92 -12.211 -10.273 1 94.81 177 LYS A O 1
ATOM 1455 N N . ALA A 1 178 ? -3.682 -12.32 -11.656 1 95.44 178 ALA A N 1
ATOM 1456 C CA . ALA A 1 178 ? -3.721 -10.883 -11.891 1 95.44 178 ALA A CA 1
ATOM 1457 C C . ALA A 1 178 ? -3.924 -10.117 -10.578 1 95.44 178 ALA A C 1
ATOM 1459 O O . ALA A 1 178 ? -3.258 -9.109 -10.336 1 95.44 178 ALA A O 1
ATOM 1460 N N . PHE A 1 179 ? -4.762 -10.586 -9.812 1 96.25 179 PHE A N 1
ATOM 1461 C CA . PHE A 1 179 ? -5.035 -9.945 -8.531 1 96.25 179 PHE A CA 1
ATOM 1462 C C . PHE A 1 179 ? -3.799 -9.969 -7.641 1 96.25 179 PHE A C 1
ATOM 1464 O O . PHE A 1 179 ? -3.424 -8.953 -7.059 1 96.25 179 PHE A O 1
ATOM 1471 N N . CYS A 1 180 ? -3.211 -11.148 -7.508 1 94.06 180 CYS A N 1
ATOM 1472 C CA . CYS A 1 180 ? -2.064 -11.305 -6.621 1 94.06 180 CYS A CA 1
ATOM 1473 C C . CYS A 1 180 ? -0.91 -10.406 -7.062 1 94.06 180 CYS A C 1
ATOM 1475 O O . CYS A 1 180 ? -0.162 -9.898 -6.23 1 94.06 180 CYS A O 1
ATOM 1477 N N . ARG A 1 181 ? -0.82 -10.289 -8.328 1 93.44 181 ARG A N 1
ATOM 1478 C CA . ARG A 1 181 ? 0.203 -9.391 -8.844 1 93.44 181 ARG A CA 1
ATOM 1479 C C . ARG A 1 181 ? -0.059 -7.953 -8.406 1 93.44 181 ARG A C 1
ATOM 1481 O O . ARG A 1 181 ? 0.862 -7.25 -7.984 1 93.44 181 ARG A O 1
ATOM 1488 N N . THR A 1 182 ? -1.26 -7.531 -8.539 1 95.38 182 THR A N 1
ATOM 1489 C CA . THR A 1 182 ? -1.645 -6.188 -8.117 1 95.38 182 THR A CA 1
ATOM 1490 C C . THR A 1 182 ? -1.421 -6 -6.621 1 95.38 182 THR A C 1
ATOM 1492 O O . THR A 1 182 ? -0.966 -4.941 -6.184 1 95.38 182 THR A O 1
ATOM 1495 N N . LEU A 1 183 ? -1.752 -6.988 -5.867 1 94.62 183 LEU A N 1
ATOM 1496 C CA . LEU A 1 183 ? -1.541 -6.957 -4.422 1 94.62 183 LEU A CA 1
ATOM 1497 C C . LEU A 1 183 ? -0.061 -6.793 -4.094 1 94.62 183 LEU A C 1
ATOM 1499 O O . LEU A 1 183 ? 0.307 -5.957 -3.266 1 94.62 183 LEU A O 1
ATOM 1503 N N . SER A 1 184 ? 0.735 -7.605 -4.723 1 93.19 184 SER A N 1
ATOM 1504 C CA . SER A 1 184 ? 2.176 -7.543 -4.5 1 93.19 184 SER A CA 1
ATOM 1505 C C . SER A 1 184 ? 2.729 -6.164 -4.84 1 93.19 184 SER A C 1
ATOM 1507 O O . SER A 1 184 ? 3.537 -5.613 -4.094 1 93.19 184 SER A O 1
ATOM 1509 N N . GLN A 1 185 ? 2.262 -5.605 -5.91 1 92.75 185 GLN A N 1
ATOM 1510 C CA . GLN A 1 185 ? 2.709 -4.285 -6.344 1 92.75 185 GLN A CA 1
ATOM 1511 C C . GLN A 1 185 ? 2.271 -3.203 -5.359 1 92.75 185 GLN A C 1
ATOM 1513 O O . GLN A 1 185 ? 3.02 -2.262 -5.09 1 92.75 185 GLN A O 1
ATOM 1518 N N . SER A 1 186 ? 1.069 -3.303 -4.934 1 94.31 186 SER A N 1
ATOM 1519 C CA . SER A 1 186 ? 0.559 -2.34 -3.961 1 94.31 186 SER A CA 1
ATOM 1520 C C . SER A 1 186 ? 1.373 -2.371 -2.672 1 94.31 186 SER A C 1
ATOM 1522 O O . SER A 1 186 ? 1.644 -1.325 -2.078 1 94.31 186 SER A O 1
ATOM 1524 N N . ARG A 1 187 ? 1.706 -3.539 -2.26 1 93.56 187 ARG A N 1
ATOM 1525 C CA . ARG A 1 187 ? 2.543 -3.701 -1.075 1 93.56 187 ARG A CA 1
ATOM 1526 C C . ARG A 1 187 ? 3.91 -3.055 -1.279 1 93.56 187 ARG A C 1
ATOM 1528 O O . ARG A 1 187 ? 4.398 -2.332 -0.408 1 93.56 187 ARG A O 1
ATOM 1535 N N . GLU A 1 188 ? 4.488 -3.32 -2.375 1 91.94 188 GLU A N 1
ATOM 1536 C CA . GLU A 1 188 ? 5.801 -2.762 -2.686 1 91.94 188 GLU A CA 1
ATOM 1537 C C . GLU A 1 188 ? 5.766 -1.236 -2.682 1 91.94 188 GLU A C 1
ATOM 1539 O O . GLU A 1 188 ? 6.688 -0.591 -2.178 1 91.94 188 GLU A O 1
ATOM 1544 N N . LYS A 1 189 ? 4.77 -0.743 -3.289 1 93.69 189 LYS A N 1
ATOM 1545 C CA . LYS A 1 189 ? 4.617 0.708 -3.344 1 93.69 189 LYS A CA 1
ATOM 1546 C C . LYS A 1 189 ? 4.473 1.299 -1.944 1 93.69 189 LYS A C 1
ATOM 1548 O O . LYS A 1 189 ? 5.113 2.301 -1.618 1 93.69 189 LYS A O 1
ATOM 1553 N N . PHE A 1 190 ? 3.666 0.738 -1.113 1 94.75 190 PHE A N 1
ATOM 1554 C CA . PHE A 1 190 ? 3.467 1.206 0.253 1 94.75 190 PHE A CA 1
ATOM 1555 C C . PHE A 1 190 ? 4.766 1.128 1.048 1 94.75 190 PHE A C 1
ATOM 1557 O O . PHE A 1 190 ? 5.125 2.074 1.751 1 94.75 190 PHE A O 1
ATOM 1564 N N . ASP A 1 191 ? 5.391 0.022 0.888 1 93.12 191 ASP A N 1
ATOM 1565 C CA . ASP A 1 191 ? 6.645 -0.167 1.608 1 93.12 191 ASP A CA 1
ATOM 1566 C C . ASP A 1 191 ? 7.672 0.893 1.213 1 93.12 191 ASP A C 1
ATOM 1568 O O . ASP A 1 191 ? 8.406 1.398 2.062 1 93.12 191 ASP A O 1
ATOM 1572 N N . ALA A 1 192 ? 7.738 1.183 -0.041 1 93.69 192 ALA A N 1
ATOM 1573 C CA . ALA A 1 192 ? 8.672 2.195 -0.528 1 93.69 192 ALA A CA 1
ATOM 1574 C C . ALA A 1 192 ? 8.352 3.566 0.063 1 93.69 192 ALA A C 1
ATOM 1576 O O . ALA A 1 192 ? 9.258 4.301 0.466 1 93.69 192 ALA A O 1
ATOM 1577 N N . GLN A 1 193 ? 7.102 3.908 0.1 1 94.5 193 GLN A N 1
ATOM 1578 C CA . GLN A 1 193 ? 6.676 5.188 0.663 1 94.5 193 GLN A CA 1
ATOM 1579 C C . GLN A 1 193 ? 6.945 5.242 2.164 1 94.5 193 GLN A C 1
ATOM 1581 O O . GLN A 1 193 ? 7.352 6.281 2.689 1 94.5 193 GLN A O 1
ATOM 1586 N N . LEU A 1 194 ? 6.656 4.16 2.807 1 92.88 194 LEU A N 1
ATOM 1587 C CA . LEU A 1 194 ? 6.934 4.09 4.238 1 92.88 194 LEU A CA 1
ATOM 1588 C C . LEU A 1 194 ? 8.414 4.309 4.516 1 92.88 194 LEU A C 1
ATO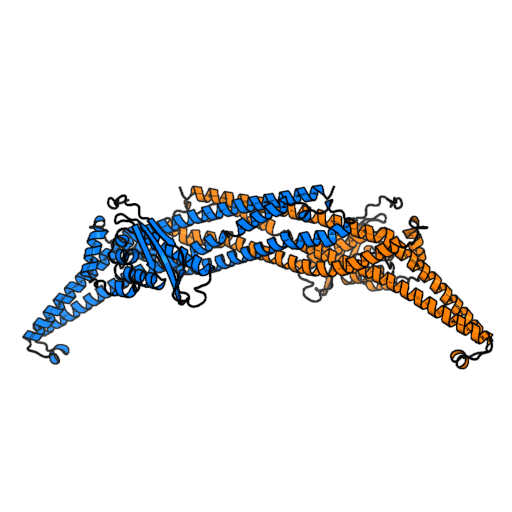M 1590 O O . LEU A 1 194 ? 8.781 4.973 5.488 1 92.88 194 LEU A O 1
ATOM 1594 N N . ALA A 1 195 ? 9.234 3.738 3.723 1 93.31 195 ALA A N 1
ATOM 1595 C CA . ALA A 1 195 ? 10.672 3.918 3.857 1 93.31 195 ALA A CA 1
ATOM 1596 C C . ALA A 1 195 ? 11.062 5.387 3.693 1 93.31 195 ALA A C 1
ATOM 1598 O O . ALA A 1 195 ? 11.875 5.91 4.453 1 93.31 195 ALA A O 1
ATOM 1599 N N . ILE A 1 196 ? 10.484 6.047 2.744 1 95.06 196 ILE A N 1
ATOM 1600 C CA . ILE A 1 196 ? 10.758 7.461 2.506 1 95.06 196 ILE A CA 1
ATOM 1601 C C . ILE A 1 196 ? 10.289 8.289 3.703 1 95.06 196 ILE A C 1
ATOM 1603 O O . ILE A 1 196 ? 10.984 9.203 4.145 1 95.06 196 ILE A O 1
ATOM 1607 N N . MET A 1 197 ? 9.148 8 4.219 1 93.12 197 MET A N 1
ATOM 1608 C CA . MET A 1 197 ? 8.625 8.711 5.383 1 93.12 197 MET A CA 1
ATOM 1609 C C . MET A 1 197 ? 9.594 8.633 6.555 1 93.12 197 MET A C 1
ATOM 1611 O O . MET A 1 197 ? 9.945 9.656 7.145 1 93.12 197 MET A O 1
ATOM 1615 N N . ASN A 1 198 ? 10.023 7.469 6.84 1 91.62 198 ASN A N 1
ATOM 1616 C CA . ASN A 1 198 ? 10.828 7.219 8.031 1 91.62 198 ASN A CA 1
ATOM 1617 C C . ASN A 1 198 ? 12.258 7.719 7.852 1 91.62 198 ASN A C 1
ATOM 1619 O O . ASN A 1 198 ? 12.867 8.219 8.797 1 91.62 198 ASN A O 1
ATOM 1623 N N . ASN A 1 199 ? 12.766 7.59 6.672 1 91.88 199 ASN A N 1
ATOM 1624 C CA . ASN A 1 199 ? 14.172 7.891 6.449 1 91.88 199 ASN A CA 1
ATOM 1625 C C . ASN A 1 199 ? 14.383 9.352 6.066 1 91.88 199 ASN A C 1
ATOM 1627 O O . ASN A 1 199 ? 15.484 9.891 6.227 1 91.88 199 ASN A O 1
ATOM 1631 N N . THR A 1 200 ? 13.359 9.977 5.523 1 93.44 200 THR A N 1
ATOM 1632 C CA . THR A 1 200 ? 13.586 11.297 4.953 1 93.44 200 THR A CA 1
ATOM 1633 C C . THR A 1 200 ? 12.586 12.312 5.508 1 93.44 200 THR A C 1
ATOM 1635 O O . THR A 1 200 ? 12.969 13.305 6.129 1 93.44 200 THR A O 1
ATOM 1638 N N . VAL A 1 201 ? 11.305 12.055 5.418 1 93.62 201 VAL A N 1
ATOM 1639 C CA . VAL A 1 201 ? 10.281 13.07 5.656 1 93.62 201 VAL A CA 1
ATOM 1640 C C . VAL A 1 201 ? 10.242 13.43 7.141 1 93.62 201 VAL A C 1
ATOM 1642 O O . VAL A 1 201 ? 10.32 14.602 7.504 1 93.62 201 VAL A O 1
ATOM 1645 N N . ILE A 1 202 ? 10.188 12.414 8.023 1 92.62 202 ILE A N 1
ATOM 1646 C CA . ILE A 1 202 ? 10.078 12.68 9.453 1 92.62 202 ILE A CA 1
ATOM 1647 C C . ILE A 1 202 ? 11.375 13.297 9.961 1 92.62 202 ILE A C 1
ATOM 1649 O O . ILE A 1 202 ? 11.352 14.32 10.648 1 92.62 202 ILE A O 1
ATOM 1653 N N . PRO A 1 203 ? 12.484 12.773 9.609 1 91.38 203 PRO A N 1
ATOM 1654 C CA . PRO A 1 203 ? 13.734 13.398 10.039 1 91.38 203 PRO A CA 1
ATOM 1655 C C . PRO A 1 203 ? 13.867 14.844 9.555 1 91.38 203 PRO A C 1
ATOM 1657 O O . PRO A 1 203 ? 14.328 15.711 10.305 1 91.38 203 PRO A O 1
ATOM 1660 N N . GLU A 1 204 ? 13.461 15.109 8.336 1 93.06 204 GLU A N 1
ATOM 1661 C CA . GLU A 1 204 ? 13.508 16.469 7.82 1 93.06 204 GLU A CA 1
ATOM 1662 C C . GLU A 1 204 ? 12.562 17.391 8.586 1 93.06 204 GLU A C 1
ATOM 1664 O O . GLU A 1 204 ? 12.906 18.531 8.891 1 93.06 204 GLU A O 1
ATOM 1669 N N . TYR A 1 205 ? 11.391 16.906 8.836 1 94.56 205 TYR A N 1
ATOM 1670 C CA . TYR A 1 205 ? 10.445 17.688 9.633 1 94.56 205 TYR A CA 1
ATOM 1671 C C . TYR A 1 205 ? 11.031 18.016 11 1 94.56 205 TYR A C 1
ATOM 1673 O O . TYR A 1 205 ? 10.922 19.156 11.461 1 94.56 205 TYR A O 1
ATOM 1681 N N . GLU A 1 206 ? 11.617 17.078 11.664 1 92.56 206 GLU A N 1
ATOM 1682 C CA . GLU A 1 206 ? 12.211 17.312 12.977 1 92.56 206 GLU A CA 1
ATOM 1683 C C . GLU A 1 206 ? 13.344 18.328 12.906 1 92.56 206 GLU A C 1
ATOM 1685 O O . GLU A 1 206 ? 13.398 19.266 13.711 1 92.56 206 GLU A O 1
ATOM 1690 N N . LYS A 1 207 ? 14.148 18.172 11.938 1 90.44 207 LYS A N 1
ATOM 1691 C CA . LYS A 1 207 ? 15.32 19.031 11.797 1 90.44 207 LYS A CA 1
ATOM 1692 C C . LYS A 1 207 ? 14.914 20.469 11.477 1 90.44 207 LYS A C 1
ATOM 1694 O O . LYS A 1 207 ? 15.508 21.422 12.008 1 90.44 207 LYS A O 1
ATOM 1699 N N . TYR A 1 208 ? 13.891 20.656 10.727 1 90.5 208 TYR A N 1
ATOM 1700 C CA . TYR A 1 208 ? 13.578 21.984 10.234 1 90.5 208 TYR A CA 1
ATOM 1701 C C . TYR A 1 208 ? 12.469 22.625 11.062 1 90.5 208 TYR A C 1
ATOM 1703 O O . TYR A 1 208 ? 12.414 23.859 11.195 1 90.5 208 TYR A O 1
ATOM 1711 N N . CYS A 1 209 ? 11.641 21.812 11.609 1 92.88 209 CYS A N 1
ATOM 1712 C CA . CYS A 1 209 ? 10.5 22.375 12.32 1 92.88 209 CYS A CA 1
ATOM 1713 C C . CYS A 1 209 ? 10.641 22.156 13.828 1 92.88 209 CYS A C 1
ATOM 1715 O O . CYS A 1 209 ? 10.812 23.125 14.578 1 92.88 209 CYS A O 1
ATOM 1717 N N . VAL A 1 210 ? 10.797 20.969 14.219 1 91.5 210 VAL A N 1
ATOM 1718 C CA . VAL A 1 210 ? 10.789 20.672 15.641 1 91.5 210 VAL A CA 1
ATOM 1719 C C . VAL A 1 210 ? 11.969 21.344 16.328 1 91.5 210 VAL A C 1
ATOM 1721 O O . VAL A 1 210 ? 11.82 21.953 17.391 1 91.5 210 VAL A O 1
ATOM 1724 N N . LEU A 1 211 ? 13.094 21.328 15.734 1 90.75 211 LEU A N 1
ATOM 1725 C CA . LEU A 1 211 ? 14.289 21.938 16.312 1 90.75 211 LEU A CA 1
ATOM 1726 C C . LEU A 1 211 ? 14.109 23.438 16.453 1 90.75 211 LEU A C 1
ATOM 1728 O O . LEU A 1 211 ? 14.586 24.031 17.438 1 90.75 211 LEU A O 1
ATOM 1732 N N . GLU A 1 212 ? 13.461 24 15.406 1 92 212 GLU A N 1
ATOM 1733 C CA . GLU A 1 212 ? 13.188 25.422 15.492 1 92 212 GLU A CA 1
ATOM 1734 C C . GLU A 1 212 ? 12.18 25.734 16.594 1 92 212 GLU A C 1
ATOM 1736 O O . GLU A 1 212 ? 12.312 26.734 17.312 1 92 212 GLU A O 1
ATOM 1741 N N . TYR A 1 213 ? 11.234 24.906 16.75 1 92.19 213 TYR A N 1
ATOM 1742 C CA . TYR A 1 213 ? 10.227 25.094 17.797 1 92.19 213 TYR A CA 1
ATOM 1743 C C . TYR A 1 213 ? 10.836 24.906 19.172 1 92.19 213 TYR A C 1
ATOM 1745 O O . TYR A 1 213 ? 10.453 25.594 20.125 1 92.19 213 TYR A O 1
ATOM 1753 N N . ALA A 1 214 ? 11.766 23.969 19.406 1 84.56 214 ALA A N 1
ATOM 1754 C CA . ALA A 1 214 ? 12.359 23.609 20.688 1 84.56 214 ALA A CA 1
ATOM 1755 C C . ALA A 1 214 ? 13.586 24.469 20.984 1 84.56 214 ALA A C 1
ATOM 1757 O O . ALA A 1 214 ? 14.305 24.219 21.953 1 84.56 214 ALA A O 1
ATOM 1758 N N . LEU A 1 215 ? 13.766 25.531 20.406 1 76.81 215 LEU A N 1
ATOM 1759 C CA . LEU A 1 215 ? 14.844 26.484 20.656 1 76.81 215 LEU A CA 1
ATOM 1760 C C . LEU A 1 215 ? 16.203 25.828 20.438 1 76.81 215 LEU A C 1
ATOM 1762 O O . LEU A 1 215 ? 17.125 26.016 21.25 1 76.81 215 LEU A O 1
ATOM 1766 N N . GLN A 1 216 ? 16.359 24.859 19.406 1 68.94 216 GLN A N 1
ATOM 1767 C CA . GLN A 1 216 ? 17.594 24.297 18.891 1 68.94 216 GLN A CA 1
ATOM 1768 C C . GLN A 1 216 ? 18.219 23.328 19.891 1 68.94 216 GLN A C 1
ATOM 1770 O O . GLN A 1 216 ? 19.422 23.344 20.141 1 68.94 216 GLN A O 1
ATOM 1775 N N . ASN A 1 217 ? 17.297 22.531 20.547 1 79.62 217 ASN A N 1
ATOM 1776 C CA . ASN A 1 217 ? 17.734 21.453 21.438 1 79.62 217 ASN A CA 1
ATOM 1777 C C . ASN A 1 217 ? 17.594 20.094 20.766 1 79.62 217 ASN A C 1
ATOM 1779 O O . ASN A 1 217 ? 16.5 19.531 20.719 1 79.62 217 ASN A O 1
ATOM 1783 N N . GLU A 1 218 ? 18.672 19.547 20.469 1 76.62 218 GLU A N 1
ATOM 1784 C CA . GLU A 1 218 ? 18.719 18.297 19.703 1 76.62 218 GLU A CA 1
ATOM 1785 C C . GLU A 1 218 ? 18.172 17.141 20.531 1 76.62 218 GLU A C 1
ATOM 1787 O O . GLU A 1 218 ? 17.75 16.125 19.969 1 76.62 218 GLU A O 1
ATOM 1792 N N . ASN A 1 219 ? 18.125 17.359 21.766 1 77.75 219 ASN A N 1
ATOM 1793 C CA . ASN A 1 219 ? 17.641 16.297 22.625 1 77.75 219 ASN A CA 1
ATOM 1794 C C . ASN A 1 219 ? 16.141 16.109 22.5 1 77.75 219 ASN A C 1
ATOM 1796 O O . ASN A 1 219 ? 15.578 15.117 22.969 1 77.75 219 ASN A O 1
ATOM 1800 N N . LEU A 1 220 ? 15.586 16.969 21.656 1 78.94 220 LEU A N 1
ATOM 1801 C CA . LEU A 1 220 ? 14.133 16.938 21.531 1 78.94 220 LEU A CA 1
ATOM 1802 C C . LEU A 1 220 ? 13.711 16.234 20.25 1 78.94 220 LEU A C 1
ATOM 1804 O O . LEU A 1 220 ? 12.516 16.109 19.969 1 78.94 220 LEU A O 1
ATOM 1808 N N . LEU A 1 221 ? 14.664 15.75 19.547 1 81.75 221 LEU A N 1
ATOM 1809 C CA . LEU A 1 221 ? 14.352 15.031 18.312 1 81.75 221 LEU A CA 1
ATOM 1810 C C . LEU A 1 221 ? 14.117 13.547 18.594 1 81.75 221 LEU A C 1
ATOM 1812 O O . LEU A 1 221 ? 14.75 12.977 19.484 1 81.75 221 LEU A O 1
ATOM 1816 N N . VAL A 1 222 ? 13.266 12.93 17.953 1 82.81 222 VAL A N 1
ATOM 1817 C CA . VAL A 1 222 ? 12.938 11.516 18.156 1 82.81 222 VAL A CA 1
ATOM 1818 C C . VAL A 1 222 ? 13.695 10.656 17.141 1 82.81 222 VAL A C 1
ATOM 1820 O O . VAL A 1 222 ? 14.562 9.867 17.531 1 82.81 222 VAL A O 1
ATOM 1823 N N . TYR A 1 223 ? 13.531 10.867 15.883 1 81.31 223 TYR A N 1
ATOM 1824 C CA . TYR A 1 223 ? 14.07 10.023 14.812 1 81.31 223 TYR A CA 1
ATOM 1825 C C . TYR A 1 223 ? 15.531 10.352 14.547 1 81.31 223 TYR A C 1
ATOM 1827 O O . TYR A 1 223 ? 16.344 9.453 14.336 1 81.31 223 TYR A O 1
ATOM 1835 N N . ASN A 1 224 ? 15.852 11.555 14.656 1 76.69 224 ASN A N 1
ATOM 1836 C CA . ASN A 1 224 ? 17.203 11.984 14.305 1 76.69 224 ASN A CA 1
ATOM 1837 C C . ASN A 1 224 ? 18.203 11.641 15.406 1 76.69 224 ASN A C 1
ATOM 1839 O O . ASN A 1 224 ? 19.406 11.516 15.148 1 76.69 224 ASN A O 1
ATOM 1843 N N . ARG A 1 225 ? 17.703 11.445 16.547 1 75.44 225 ARG A N 1
ATOM 1844 C CA . ARG A 1 225 ? 18.578 11.211 17.688 1 75.44 225 ARG A CA 1
ATOM 1845 C C . ARG A 1 225 ? 18.859 9.727 17.859 1 75.44 225 ARG A C 1
ATOM 1847 O O . ARG A 1 225 ? 19.938 9.344 18.328 1 75.44 225 ARG A O 1
ATOM 1854 N N . ASP A 1 226 ? 18.016 8.875 17.484 1 80.81 226 ASP A N 1
ATOM 1855 C CA . ASP A 1 226 ? 18.078 7.469 17.875 1 80.81 226 ASP A CA 1
ATOM 1856 C C . ASP A 1 226 ? 18.562 6.605 16.703 1 80.81 226 ASP A C 1
ATOM 1858 O O . ASP A 1 226 ? 17.781 6.238 15.828 1 80.81 226 ASP A O 1
ATOM 1862 N N . GLU A 1 227 ? 19.75 6.18 16.766 1 84.88 227 GLU A N 1
ATOM 1863 C CA . GLU A 1 227 ? 20.344 5.344 15.727 1 84.88 227 GLU A CA 1
ATOM 1864 C C . GLU A 1 227 ? 19.734 3.947 15.719 1 84.88 227 GLU A C 1
ATOM 1866 O O . GLU A 1 227 ? 19.719 3.277 14.688 1 84.88 227 GLU A O 1
ATOM 1871 N N . ASN A 1 228 ? 19.297 3.582 16.875 1 87.19 228 ASN A N 1
ATOM 1872 C CA . ASN A 1 228 ? 18.656 2.268 16.969 1 87.19 228 ASN A CA 1
ATOM 1873 C C . ASN A 1 228 ? 17.375 2.207 16.156 1 87.19 228 ASN A C 1
ATOM 1875 O O . ASN A 1 228 ? 17.047 1.168 15.578 1 87.19 228 ASN A O 1
ATOM 1879 N N . LEU A 1 229 ? 16.703 3.299 16.141 1 90 229 LEU A N 1
ATOM 1880 C CA . LEU A 1 229 ? 15.484 3.35 15.352 1 90 229 LEU A CA 1
ATOM 1881 C C . LEU A 1 229 ? 15.797 3.195 13.867 1 90 229 LEU A C 1
ATOM 1883 O O . LEU A 1 229 ? 15.102 2.469 13.148 1 90 229 LEU A O 1
ATOM 1887 N N . LYS A 1 230 ? 16.859 3.777 13.492 1 88.62 230 LYS A N 1
ATOM 1888 C CA . LYS A 1 230 ? 17.266 3.693 12.094 1 88.62 230 LYS A CA 1
ATOM 1889 C C . LYS A 1 230 ? 17.703 2.277 11.734 1 88.62 230 LYS A C 1
ATOM 1891 O O . LYS A 1 230 ? 17.344 1.763 10.672 1 88.62 230 LYS A O 1
ATOM 1896 N N . ALA A 1 231 ? 18.438 1.703 12.602 1 91.38 231 ALA A N 1
ATOM 1897 C CA . ALA A 1 231 ? 18.906 0.342 12.375 1 91.38 231 ALA A CA 1
ATOM 1898 C C . ALA A 1 231 ? 17.75 -0.646 12.312 1 91.38 231 ALA A C 1
ATOM 1900 O O . ALA A 1 231 ? 17.734 -1.534 11.461 1 91.38 231 ALA A O 1
ATOM 1901 N N . ASN A 1 232 ? 16.844 -0.467 13.211 1 91 232 ASN A N 1
ATOM 1902 C CA . ASN A 1 232 ? 15.672 -1.337 13.234 1 91 232 ASN A CA 1
ATOM 1903 C C . ASN A 1 232 ? 14.852 -1.2 11.961 1 91 232 ASN A C 1
ATOM 1905 O O . ASN A 1 232 ? 14.359 -2.195 11.422 1 91 232 ASN A O 1
ATOM 1909 N N . PHE A 1 233 ? 14.742 -0.03 11.5 1 93.06 233 PHE A N 1
ATOM 1910 C CA . PHE A 1 233 ? 13.945 0.172 10.297 1 93.06 233 PHE A CA 1
ATOM 1911 C C . PHE A 1 233 ? 14.648 -0.404 9.078 1 93.06 233 PHE A C 1
ATOM 1913 O O . PHE A 1 233 ? 13.992 -0.916 8.164 1 93.06 233 PHE A O 1
ATOM 1920 N N . ARG A 1 234 ? 15.945 -0.345 9.078 1 92.06 234 ARG A N 1
ATOM 1921 C CA . ARG A 1 234 ? 16.719 -0.953 7.992 1 92.06 234 ARG A CA 1
ATOM 1922 C C . ARG A 1 234 ? 16.469 -2.455 7.922 1 92.06 234 ARG A C 1
ATOM 1924 O O . ARG A 1 234 ? 16.422 -3.033 6.832 1 92.06 234 ARG A O 1
ATOM 1931 N N . GLU A 1 235 ? 16.328 -3.023 9.023 1 92.88 235 GLU A N 1
ATOM 1932 C CA . GLU A 1 235 ? 16.016 -4.449 9.055 1 92.88 235 GLU A CA 1
ATOM 1933 C C . GLU A 1 235 ? 14.656 -4.73 8.43 1 92.88 235 GLU A C 1
ATOM 1935 O O . GLU A 1 235 ? 14.492 -5.715 7.707 1 92.88 235 GLU A O 1
ATOM 1940 N N . ILE A 1 236 ? 13.758 -3.9 8.797 1 93.81 236 ILE A N 1
ATOM 1941 C CA . ILE A 1 236 ? 12.414 -4.039 8.234 1 93.81 236 ILE A CA 1
ATOM 1942 C C . ILE A 1 236 ? 12.477 -3.91 6.715 1 93.81 236 ILE A C 1
ATOM 1944 O O . ILE A 1 236 ? 11.867 -4.699 5.992 1 93.81 236 ILE A O 1
ATOM 1948 N N . GLU A 1 237 ? 13.242 -2.959 6.273 1 92.31 237 GLU A N 1
ATOM 1949 C CA . GLU A 1 237 ? 13.406 -2.773 4.832 1 92.31 237 GLU A CA 1
ATOM 1950 C C . GLU A 1 237 ? 14.031 -4.008 4.188 1 92.31 237 GLU A C 1
ATOM 1952 O O . GLU A 1 237 ? 13.656 -4.387 3.074 1 92.31 237 GLU A O 1
ATOM 1957 N N . GLY A 1 238 ? 14.938 -4.59 4.883 1 91.25 238 GLY A N 1
ATOM 1958 C CA . GLY A 1 238 ? 15.539 -5.824 4.402 1 91.25 238 GLY A CA 1
ATOM 1959 C C . GLY A 1 238 ? 14.555 -6.973 4.309 1 91.25 238 GLY A C 1
ATOM 1960 O O . GLY A 1 238 ? 14.578 -7.738 3.344 1 91.25 238 GLY A O 1
ATOM 1961 N N . MET A 1 239 ? 13.711 -7.039 5.238 1 90.19 239 MET A N 1
ATOM 1962 C CA . MET A 1 239 ? 12.695 -8.086 5.25 1 90.19 239 MET A CA 1
ATOM 1963 C C . MET A 1 239 ? 11.672 -7.875 4.133 1 90.19 239 MET A C 1
ATOM 1965 O O . MET A 1 239 ? 11.148 -8.844 3.574 1 90.19 239 MET A O 1
ATOM 1969 N N . ASN A 1 240 ? 11.414 -6.617 3.873 1 87.44 240 ASN A N 1
ATOM 1970 C CA . ASN A 1 240 ? 10.43 -6.266 2.854 1 87.44 240 ASN A CA 1
ATOM 1971 C C . ASN A 1 240 ? 10.914 -6.621 1.454 1 87.44 240 ASN A C 1
ATOM 1973 O O . ASN A 1 240 ? 10.117 -6.719 0.519 1 87.44 240 ASN A O 1
ATOM 1977 N N . LYS A 1 241 ? 12.234 -6.793 1.303 1 81.38 241 LYS A N 1
ATOM 1978 C CA . LYS A 1 241 ? 12.781 -7.164 0.002 1 81.38 241 LYS A CA 1
ATOM 1979 C C . LYS A 1 241 ? 12.344 -8.57 -0.403 1 81.38 241 LYS A C 1
ATOM 1981 O O . LYS A 1 241 ? 12.289 -8.891 -1.593 1 81.38 241 LYS A O 1
ATOM 1986 N N . ASN A 1 242 ? 12.094 -9.352 0.576 1 75.81 242 ASN A N 1
ATOM 1987 C CA . ASN A 1 242 ? 11.531 -10.672 0.307 1 75.81 242 ASN A CA 1
ATOM 1988 C C . ASN A 1 242 ? 10 -10.648 0.354 1 75.81 242 ASN A C 1
ATOM 1990 O O . ASN A 1 242 ? 9.398 -11.234 1.253 1 75.81 242 ASN A O 1
ATOM 1994 N N . ASN A 1 243 ? 9.469 -9.969 -0.637 1 69.75 243 ASN A N 1
ATOM 1995 C CA . ASN A 1 243 ? 8.023 -9.789 -0.667 1 69.75 243 ASN A CA 1
ATOM 1996 C C . ASN A 1 243 ? 7.289 -11.125 -0.62 1 69.75 243 ASN A C 1
ATOM 1998 O O . ASN A 1 243 ? 7.312 -11.883 -1.589 1 69.75 243 ASN A O 1
ATOM 2002 N N . ASP A 1 244 ? 6.652 -11.406 0.397 1 77.06 244 ASP A N 1
ATOM 2003 C CA . ASP A 1 244 ? 5.938 -12.633 0.72 1 77.06 244 ASP A CA 1
ATOM 2004 C C . ASP A 1 244 ? 4.816 -12.898 -0.281 1 77.06 244 ASP A C 1
ATOM 2006 O O . ASP A 1 244 ? 4.586 -14.039 -0.68 1 77.06 244 ASP A O 1
ATOM 2010 N N . PHE A 1 245 ? 4.215 -11.797 -0.708 1 86 245 PHE A N 1
ATOM 2011 C CA . PHE A 1 245 ? 3.082 -11.992 -1.606 1 86 245 PHE A CA 1
ATOM 2012 C C . PHE A 1 245 ? 3.557 -12.398 -2.996 1 86 245 PHE A C 1
ATOM 2014 O O . PHE A 1 245 ? 2.787 -12.953 -3.781 1 86 245 PHE A O 1
ATOM 2021 N N . GLU A 1 246 ? 4.789 -12.141 -3.195 1 87 246 GLU A N 1
ATOM 2022 C CA . GLU A 1 246 ? 5.375 -12.609 -4.445 1 87 246 GLU A CA 1
ATOM 2023 C C . GLU A 1 246 ? 5.395 -14.133 -4.508 1 87 246 GLU A C 1
ATOM 2025 O O . GLU A 1 246 ? 5.297 -14.719 -5.59 1 87 246 GLU A O 1
ATOM 2030 N N . LEU A 1 247 ? 5.523 -14.758 -3.363 1 89 247 LEU A N 1
ATOM 2031 C CA . LEU A 1 247 ? 5.469 -16.219 -3.291 1 89 247 LEU A CA 1
ATOM 2032 C C . LEU A 1 247 ? 4.109 -16.734 -3.754 1 89 247 LEU A C 1
ATOM 2034 O O . LEU A 1 247 ? 4.031 -17.734 -4.473 1 89 247 LEU A O 1
ATOM 2038 N N . LEU A 1 248 ? 3.104 -16.016 -3.34 1 88.81 248 LEU A N 1
ATOM 2039 C CA . LEU A 1 248 ? 1.757 -16.406 -3.748 1 88.81 248 LEU A CA 1
ATOM 2040 C C . LEU A 1 248 ? 1.565 -16.203 -5.246 1 88.81 248 LEU A C 1
ATOM 2042 O O . LEU A 1 248 ? 0.975 -17.062 -5.922 1 88.81 248 LEU A O 1
ATOM 2046 N N . VAL A 1 249 ? 2.061 -15.094 -5.754 1 89.69 249 VAL A N 1
ATOM 2047 C CA . VAL A 1 249 ? 1.98 -14.812 -7.184 1 89.69 249 VAL A CA 1
ATOM 2048 C C . VAL A 1 249 ? 2.658 -15.938 -7.969 1 89.69 249 VAL A C 1
ATOM 2050 O O . VAL A 1 249 ? 2.082 -16.469 -8.914 1 89.69 249 VAL A O 1
ATOM 2053 N N . ASN A 1 250 ? 3.783 -16.312 -7.496 1 90 250 ASN A N 1
ATOM 2054 C CA . ASN A 1 250 ? 4.559 -17.344 -8.195 1 90 250 ASN A CA 1
ATOM 2055 C C . ASN A 1 250 ? 3.889 -18.703 -8.117 1 90 250 ASN A C 1
ATOM 2057 O O . ASN A 1 250 ? 3.936 -19.484 -9.078 1 90 250 ASN A O 1
ATOM 2061 N N . MET A 1 251 ? 3.316 -18.938 -6.977 1 91.5 251 MET A N 1
ATOM 2062 C CA . MET A 1 251 ? 2.613 -20.219 -6.824 1 91.5 251 MET A CA 1
ATOM 2063 C C . MET A 1 251 ? 1.474 -20.328 -7.828 1 91.5 251 MET A C 1
ATOM 2065 O O . MET A 1 251 ? 1.35 -21.344 -8.516 1 91.5 251 MET A O 1
ATOM 2069 N N . ILE A 1 252 ? 0.711 -19.297 -7.953 1 94.31 252 ILE A N 1
ATOM 2070 C CA . ILE A 1 252 ? -0.458 -19.328 -8.828 1 94.31 252 ILE A CA 1
ATOM 2071 C C . ILE A 1 252 ? -0.013 -19.344 -10.289 1 94.31 252 ILE A C 1
ATOM 2073 O O . ILE A 1 252 ? -0.579 -20.078 -11.109 1 94.31 252 ILE A O 1
ATOM 2077 N N . ARG A 1 253 ? 0.985 -18.578 -10.547 1 93.31 253 ARG A N 1
ATOM 2078 C CA . ARG A 1 253 ? 1.527 -18.531 -11.906 1 93.31 253 ARG A CA 1
ATOM 2079 C C . ARG A 1 253 ? 2.016 -19.922 -12.336 1 93.31 253 ARG A C 1
ATOM 2081 O O . ARG A 1 253 ? 1.704 -20.375 -13.438 1 93.31 253 ARG A O 1
ATOM 2088 N N . MET A 1 254 ? 2.752 -20.547 -11.477 1 93.88 254 MET A N 1
ATOM 2089 C CA . MET A 1 254 ? 3.279 -21.875 -11.773 1 93.88 254 MET A CA 1
ATOM 2090 C C . MET A 1 254 ? 2.152 -22.891 -11.906 1 93.88 254 MET A C 1
ATOM 2092 O O . MET A 1 254 ? 2.17 -23.734 -12.805 1 93.88 254 MET A O 1
ATOM 2096 N N . GLU A 1 255 ? 1.257 -22.797 -11.039 1 95.88 255 GLU A N 1
ATOM 2097 C CA . GLU A 1 255 ? 0.133 -23.719 -11.102 1 95.88 255 GLU A CA 1
ATOM 2098 C C . GLU A 1 255 ? -0.647 -23.562 -12.398 1 95.88 255 GLU A C 1
ATOM 2100 O O . GLU A 1 255 ? -1.074 -24.562 -13 1 95.88 255 GLU A O 1
ATOM 2105 N N . LEU A 1 256 ? -0.875 -22.359 -12.766 1 96.44 256 LEU A N 1
ATOM 2106 C CA . LEU A 1 256 ? -1.57 -22.109 -14.023 1 96.44 256 LEU A CA 1
ATOM 2107 C C . LEU A 1 256 ? -0.848 -22.797 -15.18 1 96.44 256 LEU A C 1
ATOM 2109 O O . LEU A 1 256 ? -1.476 -23.453 -16 1 96.44 256 LEU A O 1
ATOM 2113 N N . LYS A 1 257 ? 0.434 -22.719 -15.227 1 96.5 257 LYS A N 1
ATOM 2114 C CA . LYS A 1 257 ? 1.224 -23.344 -16.281 1 96.5 257 LYS A CA 1
ATOM 2115 C C . LYS A 1 257 ? 1.153 -24.859 -16.203 1 96.5 257 LYS A C 1
ATOM 2117 O O . LYS A 1 257 ? 1.127 -25.547 -17.219 1 96.5 257 LYS A O 1
ATOM 2122 N N . GLU A 1 258 ? 1.166 -25.312 -15.039 1 97.5 258 GLU A N 1
ATOM 2123 C CA . GLU A 1 258 ? 1.081 -26.766 -14.844 1 97.5 258 GLU A CA 1
ATOM 2124 C C . GLU A 1 258 ? -0.281 -27.297 -15.273 1 97.5 258 GLU A C 1
ATOM 2126 O O . GLU A 1 258 ? -0.372 -28.391 -15.852 1 97.5 258 GLU A O 1
ATOM 2131 N N . VAL A 1 259 ? -1.272 -26.531 -14.938 1 97.94 259 VAL A N 1
ATOM 2132 C CA . VAL A 1 259 ? -2.617 -26.906 -15.367 1 97.94 259 VAL A CA 1
ATOM 2133 C C . VAL A 1 259 ? -2.67 -26.969 -16.891 1 97.94 259 VAL A C 1
ATOM 2135 O O . VAL A 1 259 ? -3.205 -27.922 -17.469 1 97.94 259 VAL A O 1
ATOM 2138 N N . GLU A 1 260 ? -2.1 -26.047 -17.5 1 96.88 260 GLU A N 1
ATOM 2139 C CA . GLU A 1 260 ? -2.055 -26.016 -18.969 1 96.88 260 GLU A CA 1
ATOM 2140 C C . GLU A 1 260 ? -1.277 -27.219 -19.516 1 96.88 260 GLU A C 1
ATOM 2142 O O . GLU A 1 260 ? -1.661 -27.797 -20.531 1 96.88 260 GLU A O 1
ATOM 2147 N N . SER A 1 261 ? -0.212 -27.547 -18.891 1 97.44 261 SER A N 1
ATOM 2148 C CA . SER A 1 261 ? 0.597 -28.688 -19.312 1 97.44 261 SER A CA 1
ATOM 2149 C C . SER A 1 261 ? -0.171 -29.984 -19.172 1 97.44 261 SER A C 1
ATOM 2151 O O . SER A 1 261 ? -0.043 -30.891 -20 1 97.44 261 SER A O 1
ATOM 2153 N N . PHE A 1 262 ? -0.881 -30.094 -18.094 1 98.31 262 PHE A N 1
ATOM 2154 C CA . PHE A 1 262 ? -1.676 -31.297 -17.922 1 98.31 262 PHE A CA 1
ATOM 2155 C C . PHE A 1 262 ? -2.76 -31.391 -18.984 1 98.31 262 PHE A C 1
ATOM 2157 O O . PHE A 1 262 ? -3.031 -32.469 -19.516 1 98.31 262 PHE A O 1
ATOM 2164 N N . LEU A 1 263 ? -3.383 -30.266 -19.266 1 97.81 263 LEU A N 1
ATOM 2165 C CA . LEU A 1 263 ? -4.379 -30.234 -20.328 1 97.81 263 LEU A CA 1
ATOM 2166 C C . LEU A 1 263 ? -3.764 -30.656 -21.656 1 97.81 263 LEU A C 1
ATOM 2168 O O . LEU A 1 263 ? -4.426 -31.281 -22.484 1 97.81 263 LEU A O 1
ATOM 2172 N N . GLU A 1 264 ? -2.529 -30.266 -21.875 1 96.94 264 GLU A N 1
ATOM 2173 C CA . GLU A 1 264 ? -1.809 -30.688 -23.062 1 96.94 264 GLU A CA 1
ATOM 2174 C C . GLU A 1 264 ? -1.694 -32.219 -23.125 1 96.94 264 GLU A C 1
ATOM 2176 O O . GLU A 1 264 ? -1.882 -32.812 -24.188 1 96.94 264 GLU A O 1
ATOM 2181 N N . ALA A 1 265 ? -1.388 -32.844 -22.016 1 97.12 265 ALA A N 1
ATOM 2182 C CA . ALA A 1 265 ? -1.315 -34.312 -21.953 1 97.12 265 ALA A CA 1
ATOM 2183 C C . ALA A 1 265 ? -2.662 -34.938 -22.297 1 97.12 265 ALA A C 1
ATOM 2185 O O . ALA A 1 265 ? -2.719 -35.938 -23 1 97.12 265 ALA A O 1
ATOM 2186 N N . LEU A 1 266 ? -3.686 -34.344 -21.812 1 97.75 266 LEU A N 1
ATOM 2187 C CA . LEU A 1 266 ? -5.023 -34.844 -22.078 1 97.75 266 LEU A CA 1
ATOM 2188 C C . LEU A 1 266 ? -5.395 -34.656 -23.547 1 97.75 266 LEU A C 1
ATOM 2190 O O . LEU A 1 266 ? -6.074 -35.5 -24.141 1 97.75 266 LEU A O 1
ATOM 2194 N N . ARG A 1 267 ? -5.008 -33.562 -24.125 1 96.69 267 ARG A N 1
ATOM 2195 C CA . ARG A 1 267 ? -5.246 -33.344 -25.547 1 96.69 267 ARG A CA 1
ATOM 2196 C C . ARG A 1 267 ? -4.527 -34.406 -26.391 1 96.69 267 ARG A C 1
ATOM 2198 O O . ARG A 1 267 ? -5.051 -34.844 -27.406 1 96.69 267 ARG A O 1
ATOM 2205 N N . ASN A 1 268 ? -3.338 -34.75 -26 1 95.62 268 ASN A N 1
ATOM 2206 C CA . ASN A 1 268 ? -2.602 -35.812 -26.703 1 95.62 268 ASN A CA 1
ATOM 2207 C C . ASN A 1 268 ? -3.338 -37.125 -26.641 1 95.62 268 ASN A C 1
ATOM 2209 O O . ASN A 1 268 ? -3.363 -37.875 -27.609 1 95.62 268 ASN A O 1
ATOM 2213 N N . LYS A 1 269 ? -3.84 -37.406 -25.469 1 96.5 269 LYS A N 1
ATOM 2214 C CA . LYS A 1 269 ? -4.668 -38.625 -25.359 1 96.5 269 LYS A CA 1
ATOM 2215 C C . LYS A 1 269 ? -5.828 -38.594 -26.344 1 96.5 269 LYS A C 1
ATOM 2217 O O . LYS A 1 269 ? -6.102 -39.562 -27.016 1 96.5 269 LYS A O 1
ATOM 2222 N N . ASP A 1 270 ? -6.473 -37.469 -26.453 1 96.38 270 ASP A N 1
ATOM 2223 C CA . ASP A 1 270 ? -7.598 -37.281 -27.375 1 96.38 270 ASP A CA 1
ATOM 2224 C C . ASP A 1 270 ? -7.152 -37.5 -28.828 1 96.38 270 ASP A C 1
ATOM 2226 O O . ASP A 1 270 ? -7.891 -38.062 -29.641 1 96.38 270 ASP A O 1
ATOM 2230 N N . MET A 1 271 ? -6.035 -37 -29.094 1 96.25 271 MET A N 1
ATOM 2231 C CA . MET A 1 271 ? -5.508 -37.125 -30.453 1 96.25 271 MET A CA 1
ATOM 2232 C C . MET A 1 271 ? -5.277 -38.594 -30.797 1 96.25 271 MET A C 1
ATOM 2234 O O . MET A 1 271 ? -5.547 -39.031 -31.922 1 96.25 271 MET A O 1
ATOM 2238 N N . ILE A 1 272 ? -4.762 -39.344 -29.844 1 96.5 272 ILE A N 1
ATOM 2239 C CA . ILE A 1 272 ? -4.539 -40.781 -30.062 1 96.5 272 ILE A CA 1
ATOM 2240 C C . ILE A 1 272 ? -5.879 -41.5 -30.266 1 96.5 272 ILE A C 1
ATOM 2242 O O . ILE A 1 272 ? -6 -42.375 -31.109 1 96.5 272 ILE A O 1
ATOM 2246 N N . GLU A 1 273 ? -6.812 -41.094 -29.531 1 96.25 273 GLU A N 1
ATOM 2247 C CA . GLU A 1 273 ? -8.156 -41.656 -29.688 1 96.25 273 GLU A CA 1
ATOM 2248 C C . GLU A 1 273 ? -8.719 -41.312 -31.062 1 96.25 273 GLU A C 1
ATOM 2250 O O . GLU A 1 273 ? -9.414 -42.156 -31.672 1 96.25 273 GLU A O 1
ATOM 2255 N N . GLU A 1 274 ? -8.5 -40.219 -31.484 1 96.81 274 GLU A N 1
ATOM 2256 C CA . GLU A 1 274 ? -8.953 -39.812 -32.812 1 96.81 274 GLU A CA 1
ATOM 2257 C C . GLU A 1 274 ? -8.273 -40.656 -33.906 1 96.81 274 GLU A C 1
ATOM 2259 O O . GLU A 1 274 ? -8.922 -41.062 -34.844 1 96.81 274 GLU A O 1
ATOM 2264 N N . LYS A 1 275 ? -7 -40.844 -33.75 1 96.38 275 LYS A N 1
ATOM 2265 C CA . LYS A 1 275 ? -6.273 -41.688 -34.719 1 96.38 275 LYS A CA 1
ATOM 2266 C C . LYS A 1 275 ? -6.816 -43.125 -34.719 1 96.38 275 LYS A C 1
ATOM 2268 O O . LYS A 1 275 ? -6.895 -43.75 -35.75 1 96.38 275 LYS A O 1
ATOM 2273 N N . LYS A 1 276 ? -7.133 -43.562 -33.562 1 96.81 276 LYS A N 1
ATOM 2274 C CA . LYS A 1 276 ? -7.762 -44.875 -33.438 1 96.81 276 LYS A CA 1
ATOM 2275 C C . LYS A 1 276 ? -9.062 -44.938 -34.219 1 96.81 276 LYS A C 1
ATOM 2277 O O . LYS A 1 276 ? -9.297 -45.906 -34.969 1 96.81 276 LYS A O 1
ATOM 2282 N N . GLN A 1 277 ? -9.836 -43.969 -34.094 1 97.31 277 GLN A N 1
ATOM 2283 C CA . GLN A 1 277 ? -11.117 -43.906 -34.781 1 97.31 277 GLN A CA 1
ATOM 2284 C C . GLN A 1 277 ? -10.938 -43.812 -36.281 1 97.31 277 GLN A C 1
ATOM 2286 O O . GLN A 1 277 ? -11.688 -44.438 -37.062 1 97.31 277 GLN A O 1
ATOM 2291 N N . GLN A 1 278 ? -10.023 -43.094 -36.656 1 97.06 278 GLN A N 1
ATOM 2292 C CA . GLN A 1 278 ? -9.727 -42.938 -38.094 1 97.06 278 GLN A CA 1
ATOM 2293 C C . GLN A 1 278 ? -9.281 -44.281 -38.688 1 97.06 278 GLN A C 1
ATOM 2295 O O . GLN A 1 278 ? -9.695 -44.656 -39.781 1 97.06 278 GLN A O 1
ATOM 2300 N N . ALA A 1 279 ? -8.406 -44.938 -37.938 1 96.75 279 ALA A N 1
ATOM 2301 C CA . ALA A 1 279 ? -7.949 -46.25 -38.375 1 96.75 279 ALA A CA 1
ATOM 2302 C C . ALA A 1 279 ? -9.117 -47.219 -38.438 1 96.75 279 ALA A C 1
ATOM 2304 O O . ALA A 1 279 ? -9.172 -48.062 -39.375 1 96.75 279 ALA A O 1
ATOM 2305 N N . GLN A 1 280 ? -9.969 -47.094 -37.594 1 97 280 GLN A N 1
ATOM 2306 C CA . GLN A 1 280 ? -11.156 -47.969 -37.594 1 97 280 GLN A CA 1
ATOM 2307 C C . GLN A 1 280 ? -12.031 -47.688 -38.781 1 97 280 GLN A C 1
ATOM 2309 O O . GLN A 1 280 ? -12.523 -48.625 -39.438 1 97 280 GLN A O 1
ATOM 2314 N N . ALA A 1 281 ? -12.227 -46.5 -39.062 1 97 281 ALA A N 1
ATOM 2315 C CA . ALA A 1 281 ? -13.031 -46.125 -40.219 1 97 281 ALA A CA 1
ATOM 2316 C C . ALA A 1 281 ? -12.367 -46.562 -41.531 1 97 281 ALA A C 1
ATOM 2318 O O . ALA A 1 281 ? -13.039 -47.031 -42.438 1 97 281 ALA A O 1
ATOM 2319 N N . LYS A 1 282 ? -11.125 -46.344 -41.562 1 96.81 282 LYS A N 1
ATOM 2320 C CA . LYS A 1 282 ? -10.375 -46.781 -42.719 1 96.81 282 LYS A CA 1
ATOM 2321 C C . LYS A 1 282 ? -10.469 -48.281 -42.938 1 96.81 282 LYS A C 1
ATOM 2323 O O . LYS A 1 282 ? -10.633 -48.75 -44.062 1 96.81 282 LYS A O 1
ATOM 2328 N N . LEU A 1 283 ? -10.32 -48.969 -41.906 1 95.94 283 LEU A N 1
ATOM 2329 C CA . LEU A 1 283 ? -10.391 -50.438 -42 1 95.94 283 LEU A CA 1
ATOM 2330 C C . LEU A 1 283 ? -11.758 -50.875 -42.5 1 95.94 283 LEU A C 1
ATOM 2332 O O . LEU A 1 283 ? -11.852 -51.781 -43.344 1 95.94 283 LEU A O 1
ATOM 2336 N N . LYS A 1 284 ? -12.727 -50.25 -42 1 95.88 284 LYS A N 1
ATOM 2337 C CA . LYS A 1 284 ? -14.086 -50.594 -42.438 1 95.88 284 LYS A CA 1
ATOM 2338 C C . LYS A 1 284 ? -14.258 -50.312 -43.938 1 95.88 284 LYS A C 1
ATOM 2340 O O . LYS A 1 284 ? -14.852 -51.125 -44.656 1 95.88 284 LYS A O 1
ATOM 2345 N N . SER A 1 285 ? -13.828 -49.219 -44.344 1 94.88 285 SER A N 1
ATOM 2346 C CA . SER A 1 285 ? -13.922 -48.844 -45.75 1 94.88 285 SER A CA 1
ATOM 2347 C C . SER A 1 285 ? -13.156 -49.844 -46.625 1 94.88 285 SER A C 1
ATOM 2349 O O . SER A 1 285 ? -13.648 -50.219 -47.688 1 94.88 285 SER A O 1
ATOM 2351 N N . GLU A 1 286 ? -11.977 -50.156 -46.156 1 94.44 286 GLU A N 1
ATOM 2352 C CA . GLU A 1 286 ? -11.148 -51.062 -46.938 1 94.44 286 GLU A CA 1
ATOM 2353 C C . GLU A 1 286 ? -11.773 -52.469 -47 1 94.44 286 GLU A C 1
ATOM 2355 O O . GLU A 1 286 ? -11.703 -53.156 -48 1 94.44 286 GLU A O 1
ATOM 2360 N N . GLN A 1 287 ? -12.344 -52.844 -45.969 1 92.94 287 GLN A N 1
ATOM 2361 C CA . GLN A 1 287 ? -13.008 -54.125 -45.906 1 92.94 287 GLN A CA 1
ATOM 2362 C C . GLN A 1 287 ? -14.242 -54.156 -46.812 1 92.94 287 GLN A C 1
ATOM 2364 O O . GLN A 1 287 ? -14.531 -55.156 -47.469 1 92.94 287 GLN A O 1
ATOM 2369 N N . GLN A 1 288 ? -14.93 -53.094 -46.906 1 92.62 288 GLN A N 1
ATOM 2370 C CA . GLN A 1 288 ? -16.062 -52.969 -47.812 1 92.62 288 GLN A CA 1
ATOM 2371 C C . GLN A 1 288 ? -15.609 -53.062 -49.25 1 92.62 288 GLN A C 1
ATOM 2373 O O . GLN A 1 288 ? -16.25 -53.719 -50.094 1 92.62 288 GLN A O 1
ATOM 2378 N N . GLU A 1 289 ? -14.609 -52.375 -49.531 1 90.94 289 GLU A N 1
ATOM 2379 C CA . GLU A 1 289 ? -14.047 -52.406 -50.875 1 90.94 289 GLU A CA 1
ATOM 2380 C C . GLU A 1 289 ? -13.602 -53.812 -51.25 1 90.94 289 GLU A C 1
ATOM 2382 O O . GLU A 1 289 ? -13.773 -54.25 -52.375 1 90.94 289 GLU A O 1
ATOM 2387 N N . GLN A 1 290 ? -12.969 -54.438 -50.281 1 90.12 290 GLN A N 1
ATOM 2388 C CA . GLN A 1 290 ? -12.523 -55.812 -50.5 1 90.12 290 GLN A CA 1
ATOM 2389 C C . GLN A 1 290 ? -13.703 -56.719 -50.812 1 90.12 290 GLN A C 1
ATOM 2391 O O . GLN A 1 290 ? -13.617 -57.562 -51.719 1 90.12 290 GLN A O 1
ATOM 2396 N N . THR A 1 291 ? -14.781 -56.562 -50.125 1 89.75 291 THR A N 1
ATOM 2397 C CA . THR A 1 291 ? -15.984 -57.344 -50.344 1 89.75 291 THR A CA 1
ATOM 2398 C C . THR A 1 291 ? -16.562 -57.094 -51.75 1 89.75 291 THR A C 1
ATOM 2400 O O . THR A 1 291 ? -16.969 -58.031 -52.438 1 89.75 291 THR A O 1
ATOM 2403 N N . LYS A 1 292 ? -16.484 -55.875 -52.188 1 88.25 292 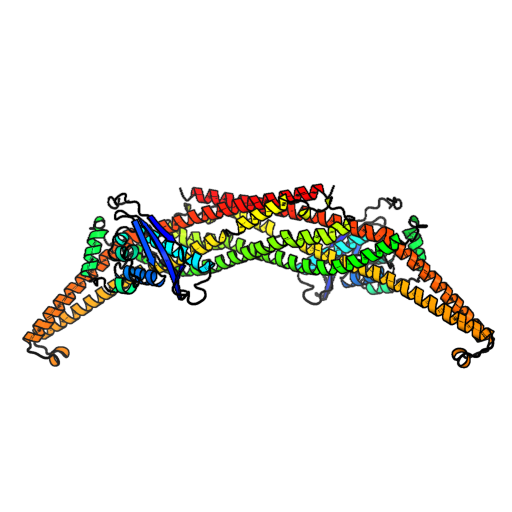LYS A N 1
ATOM 2404 C CA . LYS A 1 292 ? -16.984 -55.531 -53.5 1 88.25 292 LYS A CA 1
ATOM 2405 C C . LYS A 1 292 ? -16.109 -56.125 -54.594 1 88.25 292 LYS A C 1
ATOM 2407 O O . LYS A 1 292 ? -16.625 -56.625 -55.594 1 88.25 292 LYS A O 1
ATOM 2412 N N . LEU A 1 293 ? -14.891 -56.031 -54.406 1 85.5 293 LEU A N 1
ATOM 2413 C CA . LEU A 1 293 ? -13.961 -56.562 -55.406 1 85.5 293 LEU A CA 1
ATOM 2414 C C . LEU A 1 293 ? -14.078 -58.062 -55.531 1 85.5 293 LEU A C 1
ATOM 2416 O O . LEU A 1 293 ? -13.984 -58.625 -56.625 1 85.5 293 LEU A O 1
ATOM 2420 N N . GLN A 1 294 ? -14.297 -58.656 -54.375 1 84.5 294 GLN A N 1
ATOM 2421 C CA . GLN A 1 294 ? -14.43 -60.125 -54.375 1 84.5 294 GLN A CA 1
ATOM 2422 C C . GLN A 1 294 ? -15.742 -60.562 -55.031 1 84.5 294 GLN A C 1
ATOM 2424 O O . GLN A 1 294 ? -15.828 -61.656 -55.594 1 84.5 294 GLN A O 1
ATOM 2429 N N . ALA A 1 295 ? -16.766 -59.688 -54.938 1 83.62 295 ALA A N 1
ATOM 2430 C CA . ALA A 1 295 ? -18.062 -59.969 -55.531 1 83.62 295 ALA A CA 1
ATOM 2431 C C . ALA A 1 295 ? -18.062 -59.625 -57.031 1 83.62 295 ALA A C 1
ATOM 2433 O O . ALA A 1 295 ? -19.078 -59.812 -57.719 1 83.62 295 ALA A O 1
ATOM 2434 N N . GLY A 1 296 ? -16.969 -59.125 -57.625 1 77.75 296 GLY A N 1
ATOM 2435 C CA . GLY A 1 296 ? -16.828 -58.812 -59.031 1 77.75 296 GLY A CA 1
ATOM 2436 C C . GLY A 1 296 ? -17.359 -57.438 -59.406 1 77.75 296 GLY A C 1
ATOM 2437 O O . GLY A 1 296 ? -17.578 -57.125 -60.562 1 77.75 296 GLY A O 1
ATOM 2438 N N . LYS A 1 297 ? -17.562 -56.656 -58.312 1 72 297 LYS A N 1
ATOM 2439 C CA . LYS A 1 297 ? -18.109 -55.344 -58.594 1 72 297 LYS A CA 1
ATOM 2440 C C . LYS A 1 297 ? -17 -54.312 -58.781 1 72 297 LYS A C 1
ATOM 2442 O O . LYS A 1 297 ? -15.969 -54.375 -58.094 1 72 297 LYS A O 1
ATOM 2447 N N . THR A 1 298 ? -17.125 -53.781 -60 1 72.19 298 THR A N 1
ATOM 2448 C CA . THR A 1 298 ? -16.109 -52.781 -60.281 1 72.19 298 THR A CA 1
ATOM 2449 C C . THR A 1 298 ? -16.391 -51.5 -59.469 1 72.19 298 THR A C 1
ATOM 2451 O O . THR A 1 298 ? -17.516 -51.031 -59.406 1 72.19 298 THR A O 1
ATOM 2454 N N . THR A 1 299 ? -15.453 -51.156 -58.625 1 70.56 299 THR A N 1
ATOM 2455 C CA . THR A 1 299 ? -15.602 -49.906 -57.875 1 70.56 299 THR A CA 1
ATOM 2456 C C . THR A 1 299 ? -14.844 -48.781 -58.531 1 70.56 299 THR A C 1
ATOM 2458 O O . THR A 1 299 ? -13.945 -49 -59.344 1 70.56 299 THR A O 1
ATOM 2461 N N . PHE A 1 300 ? -15.359 -47.562 -58.156 1 67.94 300 PHE A N 1
ATOM 2462 C CA . PHE A 1 300 ? -14.734 -46.375 -58.75 1 67.94 300 PHE A CA 1
ATOM 2463 C C . PHE A 1 300 ? -13.227 -46.375 -58.531 1 67.94 300 PHE A C 1
ATOM 2465 O O . PHE A 1 300 ? -12.453 -46.062 -59.406 1 67.94 300 PHE A O 1
ATOM 2472 N N . LYS A 1 301 ? -12.695 -46.844 -57.531 1 72.06 301 LYS A N 1
ATOM 2473 C CA . LYS A 1 301 ? -11.273 -46.844 -57.188 1 72.06 301 LYS A CA 1
ATOM 2474 C C . LYS A 1 301 ? -10.531 -47.938 -57.969 1 72.06 301 LYS A C 1
ATOM 2476 O O . LYS A 1 301 ? -9.391 -47.75 -58.406 1 72.06 301 LYS A O 1
ATOM 2481 N N . SER A 1 302 ? -11.203 -49.031 -58.188 1 70.06 302 SER A N 1
ATOM 2482 C CA . SER A 1 302 ? -10.562 -50.125 -58.875 1 70.06 302 SER A CA 1
ATOM 2483 C C . SER A 1 302 ? -10.469 -49.875 -60.375 1 70.06 302 SER A C 1
ATOM 2485 O O . SER A 1 302 ? -9.602 -50.406 -61.062 1 70.06 302 SER A O 1
ATOM 2487 N N . LEU A 1 303 ? -11.367 -49.062 -60.875 1 68.25 303 LEU A N 1
ATOM 2488 C CA . LEU A 1 303 ? -11.359 -48.75 -62.312 1 68.25 303 LEU A CA 1
ATOM 2489 C C . LEU A 1 303 ? -10.141 -47.906 -62.656 1 68.25 303 LEU A C 1
ATOM 2491 O O . LEU A 1 303 ? -9.625 -48 -63.781 1 68.25 303 LEU A O 1
ATOM 2495 N N . PHE A 1 304 ? -9.75 -47.125 -61.75 1 71.56 304 PHE A N 1
ATOM 2496 C CA . PHE A 1 304 ? -8.664 -46.188 -62.031 1 71.56 304 PHE A CA 1
ATOM 2497 C C . PHE A 1 304 ? -7.336 -46.719 -61.531 1 71.56 304 PHE A C 1
ATOM 2499 O O . PHE A 1 304 ? -6.289 -46.094 -61.719 1 71.56 304 PHE A O 1
ATOM 2506 N N . SER A 1 305 ? -7.379 -47.812 -60.906 1 71.69 305 SER A N 1
ATOM 2507 C CA . SER A 1 305 ? -6.145 -48.375 -60.406 1 71.69 305 SER A CA 1
ATOM 2508 C C . SER A 1 305 ? -5.469 -49.281 -61.406 1 71.69 305 SER A C 1
ATOM 2510 O O . SER A 1 305 ? -6.137 -50.062 -62.125 1 71.69 305 SER A O 1
ATOM 2512 N N . LYS A 1 306 ? -4.379 -48.906 -61.5 1 68.38 306 LYS A N 1
ATOM 2513 C CA . LYS A 1 306 ? -3.619 -49.688 -62.5 1 68.38 306 LYS A CA 1
ATOM 2514 C C . LYS A 1 306 ? -3.34 -51.094 -62.031 1 68.38 306 LYS A C 1
ATOM 2516 O O . LYS A 1 306 ? -3.131 -51.312 -60.844 1 68.38 306 LYS A O 1
ATOM 2521 N N . GLY A 1 307 ? -3.598 -52.188 -62.812 1 75.12 307 GLY A N 1
ATOM 2522 C CA . GLY A 1 307 ? -3.174 -53.531 -62.562 1 75.12 307 GLY A CA 1
ATOM 2523 C C . GLY A 1 307 ? -4.297 -54.562 -62.719 1 75.12 307 GLY A C 1
ATOM 2524 O O . GLY A 1 307 ? -5.445 -54.188 -62.969 1 75.12 307 GLY A O 1
ATOM 2525 N N . THR A 1 308 ? -3.785 -55.812 -62.656 1 79.44 308 THR A N 1
ATOM 2526 C CA . THR A 1 308 ? -4.758 -56.875 -62.75 1 79.44 308 THR A CA 1
ATOM 2527 C C . THR A 1 308 ? -5.648 -56.938 -61.531 1 79.44 308 THR A C 1
ATOM 2529 O O . THR A 1 308 ? -5.359 -56.281 -60.531 1 79.44 308 THR A O 1
ATOM 2532 N N . LYS A 1 309 ? -6.766 -57.469 -61.688 1 78.75 309 LYS A N 1
ATOM 2533 C CA . LYS A 1 309 ? -7.66 -57.688 -60.562 1 78.75 309 LYS A CA 1
ATOM 2534 C C . LYS A 1 309 ? -6.922 -58.344 -59.406 1 78.75 309 LYS A C 1
ATOM 2536 O O . LYS A 1 309 ? -7.145 -57.969 -58.219 1 78.75 309 LYS A O 1
ATOM 2541 N N . GLU A 1 310 ? -5.984 -59.25 -59.688 1 81.56 310 GLU A N 1
ATOM 2542 C CA . GLU A 1 310 ? -5.223 -59.969 -58.656 1 81.56 310 GLU A CA 1
ATOM 2543 C C . GLU A 1 310 ? -4.273 -59 -57.938 1 81.56 310 GLU A C 1
ATOM 2545 O O . GLU A 1 310 ? -4.109 -59.094 -56.719 1 81.56 310 GLU A O 1
ATOM 2550 N N . ASP A 1 311 ? -3.73 -58.094 -58.719 1 84.75 311 ASP A N 1
ATOM 2551 C CA . ASP A 1 311 ? -2.828 -57.094 -58.125 1 84.75 311 ASP A CA 1
ATOM 2552 C C . ASP A 1 311 ? -3.574 -56.156 -57.188 1 84.75 311 ASP A C 1
ATOM 2554 O O . ASP A 1 311 ? -3.061 -55.812 -56.125 1 84.75 311 ASP A O 1
ATOM 2558 N N . LYS A 1 312 ? -4.742 -55.781 -57.688 1 85.19 312 LYS A N 1
ATOM 2559 C CA . LYS A 1 312 ? -5.551 -54.875 -56.875 1 85.19 312 LYS A CA 1
ATOM 2560 C C . LYS A 1 312 ? -6.012 -55.531 -55.562 1 85.19 312 LYS A C 1
ATOM 2562 O O . LYS A 1 312 ? -6.027 -54.875 -54.531 1 85.19 312 LYS A O 1
ATOM 2567 N N . VAL A 1 313 ? -6.305 -56.75 -55.531 1 86 313 VAL A N 1
ATOM 2568 C CA . VAL A 1 313 ? -6.742 -57.469 -54.344 1 86 313 VAL A CA 1
ATOM 2569 C C . VAL A 1 313 ? -5.578 -57.656 -53.375 1 86 313 VAL A C 1
ATOM 2571 O O . VAL A 1 313 ? -5.746 -57.5 -52.156 1 86 313 VAL A O 1
ATOM 2574 N N . GLN A 1 314 ? -4.418 -57.906 -53.875 1 87.81 314 GLN A N 1
ATOM 2575 C CA . GLN A 1 314 ? -3.24 -58.094 -53.031 1 87.81 314 GLN A CA 1
ATOM 2576 C C . GLN A 1 314 ? -2.861 -56.781 -52.344 1 87.81 314 GLN A C 1
ATOM 2578 O O . GLN A 1 314 ? -2.488 -56.781 -51.156 1 87.81 314 GLN A O 1
ATOM 2583 N N . LYS A 1 315 ? -2.955 -55.75 -53.156 1 89.62 315 LYS A N 1
ATOM 2584 C CA . LYS A 1 315 ? -2.646 -54.438 -52.594 1 89.62 315 LYS A CA 1
ATOM 2585 C C . LYS A 1 315 ? -3.641 -54.031 -51.5 1 89.62 315 LYS A C 1
ATOM 2587 O O . LYS A 1 315 ? -3.258 -53.469 -50.469 1 89.62 315 LYS A O 1
ATOM 2592 N N . LEU A 1 316 ? -4.855 -54.312 -51.719 1 91.81 316 LEU A N 1
ATOM 2593 C CA . LEU A 1 316 ? -5.898 -54 -50.75 1 91.81 316 LEU A CA 1
ATOM 2594 C C . LEU A 1 316 ? -5.734 -54.875 -49.5 1 91.81 316 LEU A C 1
ATOM 2596 O O . LEU A 1 316 ? -5.941 -54.406 -48.375 1 91.81 316 LEU A O 1
ATOM 2600 N N . GLU A 1 317 ? -5.324 -56.094 -49.656 1 91.94 317 GLU A N 1
ATOM 2601 C CA . GLU A 1 317 ? -5.113 -56.969 -48.5 1 91.94 317 GLU A CA 1
ATOM 2602 C C . GLU A 1 317 ? -3.934 -56.5 -47.656 1 91.94 317 GLU A C 1
ATOM 2604 O O . GLU A 1 317 ? -3.979 -56.594 -46.438 1 91.94 317 GLU A O 1
ATOM 2609 N N . LYS A 1 318 ? -2.941 -56.062 -48.312 1 93.44 318 LYS A N 1
ATOM 2610 C CA . LYS A 1 318 ? -1.799 -55.5 -47.594 1 93.44 318 LYS A CA 1
ATOM 2611 C C . LYS A 1 318 ? -2.193 -54.25 -46.812 1 93.44 318 LYS A C 1
ATOM 2613 O O . LYS A 1 318 ? -1.78 -54.062 -45.688 1 93.44 318 LYS A O 1
ATOM 2618 N N . SER A 1 319 ? -2.961 -53.469 -47.469 1 93.75 319 SER A N 1
ATOM 2619 C CA . SER A 1 319 ? -3.434 -52.25 -46.844 1 93.75 319 SER A CA 1
ATOM 2620 C C . SER A 1 319 ? -4.312 -52.562 -45.625 1 93.75 319 SER A C 1
ATOM 2622 O O . SER A 1 319 ? -4.203 -51.906 -44.594 1 93.75 319 SER A O 1
ATOM 2624 N N . ILE A 1 320 ? -5.113 -53.469 -45.75 1 94.75 320 ILE A N 1
ATOM 2625 C CA . ILE A 1 320 ? -5.996 -53.875 -44.656 1 94.75 320 ILE A CA 1
ATOM 2626 C C . ILE A 1 320 ? -5.168 -54.406 -43.5 1 94.75 320 ILE A C 1
ATOM 2628 O O . ILE A 1 320 ? -5.457 -54.094 -42.344 1 94.75 320 ILE A O 1
ATOM 2632 N N . TYR A 1 321 ? -4.152 -55.125 -43.844 1 94.44 321 TYR A N 1
ATOM 2633 C CA . TYR A 1 321 ? -3.277 -55.656 -42.781 1 94.44 321 TYR A CA 1
ATOM 2634 C C . TYR A 1 321 ? -2.578 -54.531 -42.031 1 94.44 321 TYR A C 1
ATOM 2636 O O . TYR A 1 321 ? -2.52 -54.531 -40.812 1 94.44 321 TYR A O 1
ATOM 2644 N N . GLU A 1 322 ? -2.072 -53.625 -42.75 1 94.31 322 GLU A N 1
ATOM 2645 C CA . GLU A 1 322 ? -1.39 -52.469 -42.156 1 94.31 322 GLU A CA 1
ATOM 2646 C C . GLU A 1 322 ? -2.346 -51.625 -41.312 1 94.31 322 GLU A C 1
ATOM 2648 O O . GLU A 1 322 ? -1.997 -51.219 -40.219 1 94.31 322 GLU A O 1
ATOM 2653 N N . THR A 1 323 ? -3.492 -51.438 -41.812 1 96.06 323 THR A N 1
ATOM 2654 C CA . THR A 1 323 ? -4.488 -50.625 -41.094 1 96.06 323 THR A CA 1
ATOM 2655 C C . THR A 1 323 ? -4.949 -51.375 -39.844 1 96.06 323 THR A C 1
ATOM 2657 O O . THR A 1 323 ? -5.219 -50.719 -38.812 1 96.06 323 THR A O 1
ATOM 2660 N N . GLN A 1 324 ? -5.094 -52.594 -39.969 1 95.81 324 GLN A N 1
ATOM 2661 C CA . GLN A 1 324 ? -5.457 -53.375 -38.812 1 95.81 324 GLN A CA 1
ATOM 2662 C C . GLN A 1 324 ? -4.387 -53.281 -37.719 1 95.81 324 GLN A C 1
ATOM 2664 O O . GLN A 1 324 ? -4.703 -53.156 -36.531 1 95.81 324 GLN A O 1
ATOM 2669 N N . HIS A 1 325 ? -3.211 -53.375 -38.125 1 95.12 325 HIS A N 1
ATOM 2670 C CA . HIS A 1 325 ? -2.096 -53.25 -37.188 1 95.12 325 HIS A CA 1
ATOM 2671 C C . HIS A 1 325 ? -2.078 -51.875 -36.531 1 95.12 325 HIS A C 1
ATOM 2673 O O . HIS A 1 325 ? -1.843 -51.75 -35.344 1 95.12 325 HIS A O 1
ATOM 2679 N N . GLU A 1 326 ? -2.287 -50.938 -37.312 1 94.81 326 GLU A N 1
ATOM 2680 C CA . GLU A 1 326 ? -2.357 -49.562 -36.812 1 94.81 326 GLU A CA 1
ATOM 2681 C C . GLU A 1 326 ? -3.471 -49.406 -35.781 1 94.81 326 GLU A C 1
ATOM 2683 O O . GLU A 1 326 ? -3.283 -48.781 -34.75 1 94.81 326 GLU A O 1
ATOM 2688 N N . LEU A 1 327 ? -4.566 -49.906 -36.156 1 96.62 327 LEU A N 1
ATOM 2689 C CA . LEU A 1 327 ? -5.707 -49.844 -35.25 1 96.62 327 LEU A CA 1
ATOM 2690 C C . LEU A 1 327 ? -5.383 -50.531 -33.906 1 96.62 327 LEU A C 1
ATOM 2692 O O . LEU A 1 327 ? -5.703 -50 -32.844 1 96.62 327 LEU A O 1
ATOM 2696 N N . GLU A 1 328 ? -4.777 -51.656 -33.969 1 96 328 GLU A N 1
ATOM 2697 C CA . GLU A 1 328 ? -4.402 -52.375 -32.75 1 96 328 GLU A CA 1
ATOM 2698 C C . GLU A 1 328 ? -3.406 -51.562 -31.922 1 96 328 GLU A C 1
ATOM 2700 O O . GLU A 1 328 ? -3.512 -51.531 -30.688 1 96 328 GLU A O 1
ATOM 2705 N N . ASN A 1 329 ? -2.514 -51 -32.594 1 95.31 329 ASN A N 1
ATOM 2706 C CA . ASN A 1 329 ? -1.496 -50.219 -31.922 1 95.31 329 ASN A CA 1
ATOM 2707 C C . ASN A 1 329 ? -2.105 -49 -31.234 1 95.31 329 ASN A C 1
ATOM 2709 O O . ASN A 1 329 ? -1.797 -48.719 -30.078 1 95.31 329 ASN A O 1
ATOM 2713 N N . TYR A 1 330 ? -2.912 -48.281 -31.969 1 96.12 330 TYR A N 1
ATOM 2714 C CA . TYR A 1 330 ? -3.537 -47.094 -31.391 1 96.12 330 TYR A CA 1
ATOM 2715 C C . TYR A 1 330 ? -4.469 -47.5 -30.25 1 96.12 330 TYR A C 1
ATOM 2717 O O . TYR A 1 330 ? -4.59 -46.75 -29.266 1 96.12 330 TYR A O 1
ATOM 2725 N N . SER A 1 331 ? -5.156 -48.562 -30.406 1 96.31 331 SER A N 1
ATOM 2726 C CA . SER A 1 331 ? -6.031 -49.062 -29.344 1 96.31 331 SER A CA 1
ATOM 2727 C C . SER A 1 331 ? -5.238 -49.344 -28.062 1 96.31 331 SER A C 1
ATOM 2729 O O . SER A 1 331 ? -5.633 -48.938 -26.969 1 96.31 331 SER A O 1
ATOM 2731 N N . LEU A 1 332 ? -4.148 -50 -28.281 1 95.19 332 LEU A N 1
ATOM 2732 C CA . LEU A 1 332 ? -3.303 -50.375 -27.141 1 95.19 332 LEU A CA 1
ATOM 2733 C C . LEU A 1 332 ? -2.689 -49.125 -26.516 1 95.19 332 LEU A C 1
ATOM 2735 O O . LEU A 1 332 ? -2.635 -49 -25.297 1 95.19 332 LEU A O 1
ATOM 2739 N N . LEU A 1 333 ? -2.229 -48.281 -27.312 1 95.38 333 LEU A N 1
ATOM 2740 C CA . LEU A 1 333 ? -1.616 -47.031 -26.812 1 95.38 333 LEU A CA 1
ATOM 2741 C C . LEU A 1 333 ? -2.631 -46.188 -26.047 1 95.38 333 LEU A C 1
ATOM 2743 O O . LEU A 1 333 ? -2.316 -45.656 -25 1 95.38 333 LEU A O 1
ATOM 2747 N N . ALA A 1 334 ? -3.801 -46.062 -26.625 1 96.25 334 ALA A N 1
ATOM 2748 C CA . ALA A 1 334 ? -4.867 -45.312 -25.953 1 96.25 334 ALA A CA 1
ATOM 2749 C C . ALA A 1 334 ? -5.164 -45.906 -24.578 1 96.25 334 ALA A C 1
ATOM 2751 O O . ALA A 1 334 ? -5.367 -45.156 -23.609 1 96.25 334 ALA A O 1
ATOM 2752 N N . ASP A 1 335 ? -5.195 -47.156 -24.531 1 95.81 335 ASP A N 1
ATOM 2753 C CA . ASP A 1 335 ? -5.453 -47.844 -23.266 1 95.81 335 ASP A CA 1
ATOM 2754 C C . ASP A 1 335 ? -4.336 -47.562 -22.25 1 95.81 335 ASP A C 1
ATOM 2756 O O . ASP A 1 335 ? -4.605 -47.281 -21.078 1 95.81 335 ASP A O 1
ATOM 2760 N N . LEU A 1 336 ? -3.148 -47.656 -22.688 1 95 336 LEU A N 1
ATOM 2761 C CA . LEU A 1 336 ? -2 -47.406 -21.828 1 95 336 LEU A CA 1
ATOM 2762 C C . LEU A 1 336 ? -2.027 -46 -21.281 1 95 336 LEU A C 1
ATOM 2764 O O . LEU A 1 336 ? -1.821 -45.781 -20.078 1 95 336 LEU A O 1
ATOM 2768 N N . ILE A 1 337 ? -2.293 -45.062 -22.125 1 96.31 337 ILE A N 1
ATOM 2769 C CA . ILE A 1 337 ? -2.328 -43.656 -21.75 1 96.31 337 ILE A CA 1
ATOM 2770 C C . ILE A 1 337 ? -3.451 -43.438 -20.734 1 96.31 337 ILE A C 1
ATOM 2772 O O . ILE A 1 337 ? -3.27 -42.719 -19.75 1 96.31 337 ILE A O 1
ATOM 2776 N N . THR A 1 338 ? -4.574 -44 -20.984 1 97 338 THR A N 1
ATOM 2777 C CA . THR A 1 338 ? -5.703 -43.906 -20.078 1 97 338 THR A CA 1
ATOM 2778 C C . THR A 1 338 ? -5.332 -44.406 -18.688 1 97 338 THR A C 1
ATOM 2780 O O . THR A 1 338 ? -5.648 -43.781 -17.672 1 97 338 THR A O 1
ATOM 2783 N N . VAL A 1 339 ? -4.684 -45.5 -18.703 1 95.56 339 VAL A N 1
ATOM 2784 C CA . VAL A 1 339 ? -4.266 -46.125 -17.438 1 95.56 339 VAL A CA 1
ATOM 2785 C C . VAL A 1 339 ? -3.266 -45.219 -16.734 1 95.56 339 VAL A C 1
ATOM 2787 O O . VAL A 1 339 ? -3.369 -45 -15.523 1 95.56 339 VAL A O 1
ATOM 2790 N N . ILE A 1 340 ? -2.355 -44.688 -17.391 1 94.44 340 ILE A N 1
ATOM 2791 C CA . ILE A 1 340 ? -1.306 -43.844 -16.828 1 94.44 340 ILE A CA 1
ATOM 2792 C C . ILE A 1 340 ? -1.917 -42.562 -16.266 1 94.44 340 ILE A C 1
ATOM 2794 O O . ILE A 1 340 ? -1.643 -42.188 -15.117 1 94.44 340 ILE A O 1
ATOM 2798 N N . ILE A 1 341 ? -2.775 -41.969 -17.016 1 97 341 ILE A N 1
ATOM 2799 C CA . ILE A 1 341 ? -3.402 -40.719 -16.578 1 97 341 ILE A CA 1
ATOM 2800 C C . ILE A 1 341 ? -4.309 -41 -15.375 1 97 341 ILE A C 1
ATOM 2802 O O . ILE A 1 341 ? -4.219 -40.312 -14.352 1 97 341 ILE A O 1
ATOM 2806 N N . GLY A 1 342 ? -5.117 -41.938 -15.516 1 95.81 342 GLY A N 1
ATOM 2807 C CA . GLY A 1 342 ? -6.156 -42.219 -14.531 1 95.81 342 GLY A CA 1
ATOM 2808 C C . GLY A 1 342 ? -5.613 -42.75 -13.219 1 95.81 342 GLY A C 1
ATOM 2809 O O . GLY A 1 342 ? -6.109 -42.406 -12.148 1 95.81 342 GLY A O 1
ATOM 2810 N N . TYR A 1 343 ? -4.578 -43.562 -13.273 1 94.31 343 TYR A N 1
ATOM 2811 C CA . TYR A 1 343 ? -4.141 -44.25 -12.07 1 94.31 343 TYR A CA 1
ATOM 2812 C C . TYR A 1 343 ? -2.885 -43.625 -11.492 1 94.31 343 TYR A C 1
ATOM 2814 O O . TYR A 1 343 ? -2.516 -43.875 -10.344 1 94.31 343 TYR A O 1
ATOM 2822 N N . VAL A 1 344 ? -2.254 -42.719 -12.219 1 92.94 344 VAL A N 1
ATOM 2823 C CA . VAL A 1 344 ? -0.979 -42.188 -11.734 1 92.94 344 VAL A CA 1
ATOM 2824 C C . VAL A 1 344 ? -0.982 -40.656 -11.797 1 92.94 344 VAL A C 1
ATOM 2826 O O . VAL A 1 344 ? -0.951 -40 -10.766 1 92.94 344 VAL A O 1
ATOM 2829 N N . GLU A 1 345 ? -1.117 -40.125 -12.961 1 95.12 345 GLU A N 1
ATOM 2830 C CA . GLU A 1 345 ? -0.816 -38.719 -13.195 1 95.12 345 GLU A CA 1
ATOM 2831 C C . GLU A 1 345 ? -1.786 -37.812 -12.445 1 95.12 345 GLU A C 1
ATOM 2833 O O . GLU A 1 345 ? -1.381 -36.781 -11.883 1 95.12 345 GLU A O 1
ATOM 2838 N N . VAL A 1 346 ? -3.057 -38.188 -12.445 1 96.75 346 VAL A N 1
ATOM 2839 C CA . VAL A 1 346 ? -4.062 -37.344 -11.812 1 96.75 346 VAL A CA 1
ATOM 2840 C C . VAL A 1 346 ? -3.775 -37.219 -10.32 1 96.75 346 VAL A C 1
ATOM 2842 O O . VAL A 1 346 ? -3.699 -36.125 -9.781 1 96.75 346 VAL A O 1
ATOM 2845 N N . ASP A 1 347 ? -3.613 -38.312 -9.711 1 94.5 347 ASP A N 1
ATOM 2846 C CA . ASP A 1 347 ? -3.4 -38.312 -8.266 1 94.5 347 ASP A CA 1
ATOM 2847 C C . ASP A 1 347 ? -2.074 -37.656 -7.902 1 94.5 347 ASP A C 1
ATOM 2849 O O . ASP A 1 347 ? -1.989 -36.938 -6.914 1 94.5 347 ASP A O 1
ATOM 2853 N N . LYS A 1 348 ? -1.081 -37.938 -8.68 1 93.88 348 LYS A N 1
ATOM 2854 C CA . LYS A 1 348 ? 0.214 -37.312 -8.453 1 93.88 348 LYS A CA 1
ATOM 2855 C C . LYS A 1 348 ? 0.107 -35.781 -8.562 1 93.88 348 LYS A C 1
ATOM 2857 O O . LYS A 1 348 ? 0.646 -35.062 -7.719 1 93.88 348 LYS A O 1
ATOM 2862 N N . PHE A 1 349 ? -0.582 -35.344 -9.555 1 96.06 349 PHE A N 1
ATOM 2863 C CA . PHE A 1 349 ? -0.787 -33.938 -9.773 1 96.06 349 PHE A CA 1
ATOM 2864 C C . PHE A 1 349 ? -1.519 -33.312 -8.602 1 96.06 349 PHE A C 1
ATOM 2866 O O . PHE A 1 349 ? -1.087 -32.281 -8.07 1 96.06 349 PHE A O 1
ATOM 2873 N N . LYS A 1 350 ? -2.564 -33.906 -8.211 1 95.25 350 LYS A N 1
ATOM 2874 C CA . LYS A 1 350 ? -3.383 -33.375 -7.109 1 95.25 350 LYS A CA 1
ATOM 2875 C C . LYS A 1 350 ? -2.576 -33.312 -5.816 1 95.25 350 LYS A C 1
ATOM 2877 O O . LYS A 1 350 ? -2.58 -32.281 -5.141 1 95.25 350 LYS A O 1
ATOM 2882 N N . ASN A 1 351 ? -1.868 -34.344 -5.523 1 92.88 351 ASN A N 1
ATOM 2883 C CA . ASN A 1 351 ? -1.07 -34.406 -4.305 1 92.88 351 ASN A CA 1
ATOM 2884 C C . ASN A 1 351 ? 0.006 -33.312 -4.293 1 92.88 351 ASN A C 1
ATOM 2886 O O . ASN A 1 351 ? 0.221 -32.656 -3.273 1 92.88 351 ASN A O 1
ATOM 2890 N N . GLN A 1 352 ? 0.616 -33.125 -5.391 1 93.19 352 GLN A N 1
ATOM 2891 C CA . GLN A 1 352 ? 1.679 -32.125 -5.496 1 93.19 352 GLN A CA 1
ATOM 2892 C C . GLN A 1 352 ? 1.133 -30.719 -5.309 1 93.19 352 GLN A C 1
ATOM 2894 O O . GLN A 1 352 ? 1.753 -29.906 -4.633 1 93.19 352 GLN A O 1
ATOM 2899 N N . LYS A 1 353 ? -0.025 -30.469 -5.941 1 94.56 353 LYS A N 1
ATOM 2900 C CA . LYS A 1 353 ? -0.607 -29.125 -5.852 1 94.56 353 LYS A CA 1
ATOM 2901 C C . LYS A 1 353 ? -1.071 -28.828 -4.43 1 94.56 353 LYS A C 1
ATOM 2903 O O . LYS A 1 353 ? -0.868 -27.719 -3.926 1 94.56 353 LYS A O 1
ATOM 2908 N N . GLN A 1 354 ? -1.675 -29.766 -3.826 1 92.44 354 GLN A N 1
ATOM 2909 C CA . GLN A 1 354 ? -2.141 -29.609 -2.453 1 92.44 354 GLN A CA 1
ATOM 2910 C C . GLN A 1 354 ? -0.975 -29.344 -1.505 1 92.44 354 GLN A C 1
ATOM 2912 O O . GLN A 1 354 ? -1.035 -28.422 -0.688 1 92.44 354 GLN A O 1
ATOM 2917 N N . ASN A 1 355 ? 0.067 -30.109 -1.618 1 91.44 355 ASN A N 1
ATOM 2918 C CA . ASN A 1 355 ? 1.235 -29.953 -0.76 1 91.44 355 ASN A CA 1
ATOM 2919 C C . ASN A 1 355 ? 1.912 -28.609 -0.98 1 91.44 355 ASN A C 1
ATOM 2921 O O . ASN A 1 355 ? 2.385 -27.984 -0.029 1 91.44 355 ASN A O 1
ATOM 2925 N N . ARG A 1 356 ? 1.982 -28.203 -2.182 1 92.69 356 ARG A N 1
ATOM 2926 C CA . ARG A 1 356 ? 2.594 -26.922 -2.502 1 92.69 356 ARG A CA 1
ATOM 2927 C C . ARG A 1 356 ? 1.838 -25.781 -1.837 1 92.69 356 ARG A C 1
ATOM 2929 O O . ARG A 1 356 ? 2.449 -24.844 -1.31 1 92.69 356 ARG A O 1
ATOM 2936 N N . TYR A 1 357 ? 0.507 -25.859 -1.912 1 92.62 357 TYR A N 1
ATOM 2937 C CA . TYR A 1 357 ? -0.311 -24.828 -1.277 1 92.62 357 TYR A CA 1
ATOM 2938 C C . TYR A 1 357 ? 0.023 -24.703 0.205 1 92.62 357 TYR A C 1
ATOM 2940 O O . TYR A 1 357 ? 0.292 -23.609 0.697 1 92.62 357 TYR A O 1
ATOM 2948 N N . TYR A 1 358 ? 0.066 -25.844 0.893 1 92.5 358 TYR A N 1
ATOM 2949 C CA . TYR A 1 358 ? 0.306 -25.812 2.332 1 92.5 358 TYR A CA 1
ATOM 2950 C C . TYR A 1 358 ? 1.71 -25.312 2.643 1 92.5 358 TYR A C 1
ATOM 2952 O O . TYR A 1 358 ? 1.907 -24.547 3.594 1 92.5 358 TYR A O 1
ATOM 2960 N N . ASN A 1 359 ? 2.605 -25.672 1.851 1 92.62 359 ASN A N 1
ATOM 2961 C CA . ASN A 1 359 ? 3.979 -25.234 2.057 1 92.62 359 ASN A CA 1
ATOM 2962 C C . ASN A 1 359 ? 4.117 -23.734 1.846 1 92.62 359 ASN A C 1
ATOM 2964 O O . ASN A 1 359 ? 4.793 -23.047 2.621 1 92.62 359 ASN A O 1
ATOM 2968 N N . ILE A 1 360 ? 3.49 -23.281 0.818 1 92.69 360 ILE A N 1
ATOM 2969 C CA . ILE A 1 360 ? 3.576 -21.844 0.509 1 92.69 360 ILE A CA 1
ATOM 2970 C C . ILE A 1 360 ? 2.861 -21.047 1.591 1 92.69 360 ILE A C 1
ATOM 2972 O O . ILE A 1 360 ? 3.371 -20.016 2.049 1 92.69 360 ILE A O 1
ATOM 2976 N N . MET A 1 361 ? 1.727 -21.5 2.004 1 91.75 361 MET A N 1
ATOM 2977 C CA . MET A 1 361 ? 0.981 -20.812 3.051 1 91.75 361 MET A CA 1
ATOM 2978 C C . MET A 1 361 ? 1.773 -20.781 4.352 1 91.75 361 MET A C 1
ATOM 2980 O O . MET A 1 361 ? 1.714 -19.797 5.098 1 91.75 361 MET A O 1
ATOM 2984 N N . GLN A 1 362 ? 2.455 -21.844 4.621 1 93.12 362 GLN A N 1
ATOM 2985 C CA . GLN A 1 362 ? 3.32 -21.875 5.797 1 93.12 362 GLN A CA 1
ATOM 2986 C C . GLN A 1 362 ? 4.418 -20.812 5.699 1 93.12 362 GLN A C 1
ATOM 2988 O O . GLN A 1 362 ? 4.68 -20.094 6.664 1 93.12 362 GLN A O 1
ATOM 2993 N N . ARG A 1 363 ? 5.035 -20.719 4.629 1 92.5 363 ARG A N 1
ATOM 2994 C CA . ARG A 1 363 ? 6.121 -19.766 4.422 1 92.5 363 ARG A CA 1
ATOM 2995 C C . ARG A 1 363 ? 5.609 -18.344 4.492 1 92.5 363 ARG A C 1
ATOM 2997 O O . ARG A 1 363 ? 6.203 -17.5 5.168 1 92.5 363 ARG A O 1
ATOM 3004 N N . VAL A 1 364 ? 4.512 -18.125 3.781 1 92.12 364 VAL A N 1
ATOM 3005 C CA . VAL A 1 364 ? 3.93 -16.781 3.764 1 92.12 364 VAL A CA 1
ATOM 3006 C C . VAL A 1 364 ? 3.545 -16.375 5.184 1 92.12 364 VAL A C 1
ATOM 3008 O O . VAL A 1 364 ? 3.844 -15.258 5.613 1 92.12 364 VAL A O 1
ATOM 3011 N N . SER A 1 365 ? 2.879 -17.266 5.879 1 93.38 365 SER A N 1
ATOM 3012 C CA . SER A 1 365 ? 2.428 -16.953 7.234 1 93.38 365 SER A CA 1
ATOM 3013 C C . SER A 1 365 ? 3.605 -16.688 8.164 1 93.38 365 SER A C 1
ATOM 3015 O O . SER A 1 365 ? 3.553 -15.766 8.992 1 93.38 365 SER A O 1
ATOM 3017 N N . ASN A 1 366 ? 4.617 -17.453 8.023 1 94.06 366 ASN A N 1
ATOM 3018 C CA . ASN A 1 366 ? 5.812 -17.266 8.836 1 94.06 366 ASN A CA 1
ATOM 3019 C C . ASN A 1 366 ? 6.469 -15.914 8.547 1 94.06 366 ASN A C 1
ATOM 3021 O O . ASN A 1 366 ? 6.863 -15.195 9.469 1 94.06 366 ASN A O 1
ATOM 3025 N N . LEU A 1 367 ? 6.656 -15.594 7.328 1 93.44 367 LEU A N 1
ATOM 3026 C CA . LEU A 1 367 ? 7.273 -14.344 6.922 1 93.44 367 LEU A CA 1
ATOM 3027 C C . LEU A 1 367 ? 6.457 -13.148 7.41 1 93.44 367 LEU A C 1
ATOM 3029 O O . LEU A 1 367 ? 7.012 -12.195 7.953 1 93.44 367 LEU A O 1
ATOM 3033 N N . GLN A 1 368 ? 5.129 -13.234 7.215 1 93.56 368 GLN A N 1
ATOM 3034 C CA . GLN A 1 368 ? 4.246 -12.156 7.645 1 93.56 368 GLN A CA 1
ATOM 3035 C C . GLN A 1 368 ? 4.277 -11.984 9.164 1 93.56 368 GLN A C 1
ATOM 3037 O O . GLN A 1 368 ? 4.289 -10.867 9.664 1 93.56 368 GLN A O 1
ATOM 3042 N N . TYR A 1 369 ? 4.266 -13.102 9.812 1 95.62 369 TYR A N 1
ATOM 3043 C CA . TYR A 1 369 ? 4.348 -13.047 11.266 1 95.62 369 TYR A CA 1
ATOM 3044 C C . TYR A 1 369 ? 5.621 -12.344 11.711 1 95.62 369 TYR A C 1
ATOM 3046 O O . TYR A 1 369 ? 5.566 -11.391 12.5 1 95.62 369 TYR A O 1
ATOM 3054 N N . ASN A 1 370 ? 6.715 -12.766 11.219 1 95.12 370 ASN A N 1
ATOM 3055 C CA . ASN A 1 370 ? 8.008 -12.211 11.617 1 95.12 370 ASN A CA 1
ATOM 3056 C C . ASN A 1 370 ? 8.117 -10.734 11.258 1 95.12 370 ASN A C 1
ATOM 3058 O O . ASN A 1 370 ? 8.625 -9.93 12.047 1 95.12 370 ASN A O 1
ATOM 3062 N N . LEU A 1 371 ? 7.699 -10.43 10.109 1 94.88 371 LEU A N 1
ATOM 3063 C CA . LEU A 1 371 ? 7.766 -9.039 9.656 1 94.88 371 LEU A CA 1
ATOM 3064 C C . LEU A 1 371 ? 6.922 -8.141 10.547 1 94.88 371 LEU A C 1
ATOM 3066 O O . LEU A 1 371 ? 7.398 -7.105 11.023 1 94.88 371 LEU A O 1
ATOM 3070 N N . ASN A 1 372 ? 5.688 -8.516 10.75 1 95.44 372 ASN A N 1
ATOM 3071 C CA . ASN A 1 372 ? 4.785 -7.664 11.516 1 95.44 372 ASN A CA 1
ATOM 3072 C C . ASN A 1 372 ? 5.203 -7.578 12.984 1 95.44 372 ASN A C 1
ATOM 3074 O O . ASN A 1 372 ? 5.02 -6.543 13.625 1 95.44 372 ASN A O 1
ATOM 3078 N N . MET A 1 373 ? 5.793 -8.617 13.469 1 96.44 373 MET A N 1
ATOM 3079 C CA . MET A 1 373 ? 6.359 -8.547 14.812 1 96.44 373 MET A CA 1
ATOM 3080 C C . MET A 1 373 ? 7.492 -7.527 14.867 1 96.44 373 MET A C 1
ATOM 3082 O O . MET A 1 373 ? 7.586 -6.75 15.82 1 96.44 373 MET A O 1
ATOM 3086 N N . LYS A 1 374 ? 8.312 -7.574 13.891 1 96.31 374 LYS A N 1
ATOM 3087 C CA . LYS A 1 374 ? 9.422 -6.621 13.836 1 96.31 374 LYS A CA 1
ATOM 3088 C C . LYS A 1 374 ? 8.906 -5.191 13.719 1 96.31 374 LYS A C 1
ATOM 3090 O O . LYS A 1 374 ? 9.43 -4.281 14.367 1 96.31 374 LYS A O 1
ATOM 3095 N N . VAL A 1 375 ? 7.926 -5.004 12.906 1 95.75 375 VAL A N 1
ATOM 3096 C CA . VAL A 1 375 ? 7.344 -3.678 12.719 1 95.75 375 VAL A CA 1
ATOM 3097 C C . VAL A 1 375 ? 6.719 -3.201 14.031 1 95.75 375 VAL A C 1
ATOM 3099 O O . VAL A 1 375 ? 6.883 -2.043 14.422 1 95.75 375 VAL A O 1
ATOM 3102 N N . ALA A 1 376 ? 5.984 -4.098 14.664 1 96.25 376 ALA A N 1
ATOM 3103 C CA . ALA A 1 376 ? 5.402 -3.758 15.961 1 96.25 376 ALA A CA 1
ATOM 3104 C C . ALA A 1 376 ? 6.48 -3.326 16.953 1 96.25 376 ALA A C 1
ATOM 3106 O O . ALA A 1 376 ? 6.324 -2.322 17.656 1 96.25 376 ALA A O 1
ATOM 3107 N N . THR A 1 377 ? 7.523 -4.008 16.969 1 96 377 THR A N 1
ATOM 3108 C CA . THR A 1 377 ? 8.625 -3.697 17.875 1 96 377 THR A CA 1
ATOM 3109 C C . THR A 1 377 ? 9.242 -2.34 17.531 1 96 377 THR A C 1
ATOM 3111 O O . THR A 1 377 ? 9.594 -1.569 18.438 1 96 377 THR A O 1
ATOM 3114 N N . TYR A 1 378 ? 9.398 -2.084 16.312 1 95.69 378 TYR A N 1
ATOM 3115 C CA . TYR A 1 378 ? 9.922 -0.801 15.859 1 95.69 378 TYR A CA 1
ATOM 3116 C C . TYR A 1 378 ? 9.055 0.348 16.359 1 95.69 378 TYR A C 1
ATOM 3118 O O . TYR A 1 378 ? 9.555 1.313 16.938 1 95.69 378 TYR A O 1
ATOM 3126 N N . TRP A 1 379 ? 7.777 0.259 16.172 1 94.5 379 TRP A N 1
ATOM 3127 C CA . TRP A 1 379 ? 6.879 1.346 16.547 1 94.5 379 TRP A CA 1
ATOM 3128 C C . TRP A 1 379 ? 6.801 1.482 18.062 1 94.5 379 TRP A C 1
ATOM 3130 O O . TRP A 1 379 ? 6.617 2.586 18.594 1 94.5 379 TRP A O 1
ATOM 3140 N N . ASN A 1 380 ? 6.98 0.371 18.734 1 95.12 380 ASN A N 1
ATOM 3141 C CA . ASN A 1 380 ? 7.094 0.454 20.188 1 95.12 380 ASN A CA 1
ATOM 3142 C C . ASN A 1 380 ? 8.336 1.238 20.609 1 95.12 380 ASN A C 1
ATOM 3144 O O . ASN A 1 380 ? 8.297 1.991 21.578 1 95.12 380 ASN A O 1
ATOM 3148 N N . SER A 1 381 ? 9.391 1.041 19.906 1 94.31 381 SER A N 1
ATOM 3149 C CA . SER A 1 381 ? 10.617 1.791 20.156 1 94.31 381 SER A CA 1
ATOM 3150 C C . SER A 1 381 ? 10.422 3.277 19.875 1 94.31 381 SER A C 1
ATOM 3152 O O . SER A 1 381 ? 10.945 4.125 20.609 1 94.31 381 SER A O 1
ATOM 3154 N N . VAL A 1 382 ? 9.75 3.537 18.812 1 92.75 382 VAL A N 1
ATOM 3155 C CA . VAL A 1 382 ? 9.445 4.93 18.484 1 92.75 382 VAL A CA 1
ATOM 3156 C C . VAL A 1 382 ? 8.625 5.555 19.609 1 92.75 382 VAL A C 1
ATOM 3158 O O . VAL A 1 382 ? 8.906 6.68 20.047 1 92.75 382 VAL A O 1
ATOM 3161 N N . LYS A 1 383 ? 7.637 4.832 20.047 1 92.44 383 LYS A N 1
ATOM 3162 C CA . LYS A 1 383 ? 6.785 5.27 21.156 1 92.44 383 LYS A CA 1
ATOM 3163 C C . LYS A 1 383 ? 7.617 5.594 22.391 1 92.44 383 LYS A C 1
ATOM 3165 O O . LYS A 1 383 ? 7.453 6.656 23 1 92.44 383 LYS A O 1
ATOM 3170 N N . TYR A 1 384 ? 8.5 4.781 22.719 1 91.56 384 TYR A N 1
ATOM 3171 C CA . TYR A 1 384 ? 9.344 4.961 23.891 1 91.56 384 TYR A CA 1
ATOM 3172 C C . TYR A 1 384 ? 10.281 6.145 23.719 1 91.56 384 TYR A C 1
ATOM 3174 O O . TYR A 1 384 ? 10.461 6.945 24.625 1 91.56 384 TYR A O 1
ATOM 3182 N N . ALA A 1 385 ? 10.906 6.246 22.547 1 90.31 385 ALA A N 1
ATOM 3183 C CA . ALA A 1 385 ? 11.797 7.367 22.25 1 90.31 385 ALA A CA 1
ATOM 3184 C C . ALA A 1 385 ? 11.055 8.695 22.359 1 90.31 385 ALA A C 1
ATOM 3186 O O . ALA A 1 385 ? 11.602 9.68 22.859 1 90.31 385 ALA A O 1
ATOM 3187 N N . ASN A 1 386 ? 9.859 8.719 21.875 1 90.62 386 ASN A N 1
ATOM 3188 C CA . ASN A 1 386 ? 9.023 9.914 21.922 1 90.62 386 ASN A CA 1
ATOM 3189 C C . ASN A 1 386 ? 8.688 10.289 23.375 1 90.62 386 ASN A C 1
ATOM 3191 O O . ASN A 1 386 ? 8.68 11.477 23.719 1 90.62 386 ASN A O 1
ATOM 3195 N N . GLN A 1 387 ? 8.453 9.367 24.25 1 88.44 387 GLN A N 1
ATOM 3196 C CA . GLN A 1 387 ? 8.117 9.602 25.641 1 88.44 387 GLN A CA 1
ATOM 3197 C C . GLN A 1 387 ? 9.297 10.195 26.406 1 88.44 387 GLN A C 1
ATOM 3199 O O . GLN A 1 387 ? 9.109 10.961 27.359 1 88.44 387 GLN A O 1
ATOM 3204 N N . GLN A 1 388 ? 10.469 9.953 25.938 1 85.31 388 GLN A N 1
ATOM 3205 C CA . GLN A 1 388 ? 11.672 10.461 26.594 1 85.31 388 GLN A CA 1
ATOM 3206 C C . GLN A 1 388 ? 11.875 11.945 26.281 1 85.31 388 GLN A C 1
ATOM 3208 O O . GLN A 1 388 ? 12.547 12.648 27.047 1 85.31 388 GLN A O 1
ATOM 3213 N N . VAL A 1 389 ? 11.32 12.391 25.156 1 81.94 389 VAL A N 1
ATOM 3214 C CA . VAL A 1 389 ? 11.508 13.781 24.766 1 81.94 389 VAL A CA 1
ATOM 3215 C C . VAL A 1 389 ? 10.359 14.633 25.312 1 81.94 389 VAL A C 1
ATOM 3217 O O . VAL A 1 389 ? 10.547 15.805 25.656 1 81.94 389 VAL A O 1
ATOM 3220 N N . ASN A 1 390 ? 9.094 14.102 25.25 1 65.81 390 ASN A N 1
ATOM 3221 C CA . ASN A 1 390 ? 7.902 14.844 25.656 1 65.81 390 ASN A CA 1
ATOM 3222 C C . ASN A 1 390 ? 7.816 14.953 27.172 1 65.81 390 ASN A C 1
ATOM 3224 O O . ASN A 1 390 ? 6.73 15.156 27.734 1 65.81 390 ASN A O 1
ATOM 3228 N N . VAL A 1 391 ? 8.891 14.703 28.047 1 55.47 391 VAL A N 1
ATOM 3229 C CA . VAL A 1 391 ? 8.914 14.93 29.484 1 55.47 391 VAL A CA 1
ATOM 3230 C C . VAL A 1 391 ? 9.43 16.344 29.766 1 55.47 391 VAL A C 1
ATOM 3232 O O . VAL A 1 391 ? 10.289 16.859 29.047 1 55.47 391 VAL A O 1
ATOM 3235 N N . MET B 1 1 ? 9.43 33.062 33.781 1 24.55 1 MET B N 1
ATOM 3236 C CA . MET B 1 1 ? 8.203 32.656 33.094 1 24.55 1 MET B CA 1
ATOM 3237 C C . MET B 1 1 ? 7.008 33.438 33.625 1 24.55 1 MET B C 1
ATOM 3239 O O . MET B 1 1 ? 6.684 33.375 34.812 1 24.55 1 MET B O 1
ATOM 3243 N N . ALA B 1 2 ? 6.871 34.625 33.094 1 33.31 2 ALA B N 1
ATOM 3244 C CA . ALA B 1 2 ? 5.961 35.625 33.625 1 33.31 2 ALA B CA 1
ATOM 3245 C C . ALA B 1 2 ? 4.559 35.062 33.812 1 33.31 2 ALA B C 1
ATOM 3247 O O . ALA B 1 2 ? 4.02 34.406 32.938 1 33.31 2 ALA B O 1
ATOM 3248 N N . HIS B 1 3 ? 4.211 34.812 35.031 1 30.41 3 HIS B N 1
ATOM 3249 C CA . HIS B 1 3 ? 2.873 34.438 35.469 1 30.41 3 HIS B CA 1
ATOM 3250 C C . HIS B 1 3 ? 1.816 35.375 34.906 1 30.41 3 HIS B C 1
ATOM 3252 O O . HIS B 1 3 ? 1.735 36.531 35.281 1 30.41 3 HIS B O 1
ATOM 3258 N N . LEU B 1 4 ? 1.583 35.375 33.562 1 36.16 4 LEU B N 1
ATOM 3259 C CA . LEU B 1 4 ? 0.402 36.125 33.156 1 36.16 4 LEU B CA 1
ATOM 3260 C C . LEU B 1 4 ? -0.678 36.062 34.219 1 36.16 4 LEU B C 1
ATOM 3262 O O . LEU B 1 4 ? -0.723 35.156 35.031 1 36.16 4 LEU B O 1
ATOM 3266 N N . GLY B 1 5 ? -1.254 37.156 34.5 1 34.75 5 GLY B N 1
ATOM 3267 C CA . GLY B 1 5 ? -2.307 37.438 35.469 1 34.75 5 GLY B CA 1
ATOM 3268 C C . GLY B 1 5 ? -3.23 36.25 35.688 1 34.75 5 GLY B C 1
ATOM 3269 O O . GLY B 1 5 ? -3.215 35.281 34.906 1 34.75 5 GLY B O 1
ATOM 3270 N N . HIS B 1 6 ? -3.818 36.125 36.875 1 38.56 6 HIS B N 1
ATOM 3271 C CA . HIS B 1 6 ? -4.789 35.219 37.469 1 38.56 6 HIS B CA 1
ATOM 3272 C C . HIS B 1 6 ? -5.926 34.906 36.469 1 38.56 6 HIS B C 1
ATOM 3274 O O . HIS B 1 6 ? -6.84 35.719 36.312 1 38.56 6 HIS B O 1
ATOM 3280 N N . GLN B 1 7 ? -5.738 34.5 35.188 1 44.03 7 GLN B N 1
ATOM 3281 C CA . GLN B 1 7 ? -6.863 34.094 34.344 1 44.03 7 GLN B CA 1
ATOM 3282 C C . GLN B 1 7 ? -7.914 33.344 35.188 1 44.03 7 GLN B C 1
ATOM 3284 O O . GLN B 1 7 ? -7.598 32.406 35.906 1 44.03 7 GLN B O 1
ATOM 3289 N N . SER B 1 8 ? -8.898 33.969 35.562 1 47.06 8 SER B N 1
ATOM 3290 C CA . SER B 1 8 ? -10.07 33.375 36.219 1 47.06 8 SER B CA 1
ATOM 3291 C C . SER B 1 8 ? -10.281 31.953 35.75 1 47.06 8 SER B C 1
ATOM 3293 O O . SER B 1 8 ? -9.953 31.609 34.625 1 47.06 8 SER B O 1
ATOM 3295 N N . ASP B 1 9 ? -10.25 30.891 36.625 1 57.19 9 ASP B N 1
ATOM 3296 C CA . ASP B 1 9 ? -10.547 29.453 36.719 1 57.19 9 ASP B CA 1
ATOM 3297 C C . ASP B 1 9 ? -11.781 29.094 35.875 1 57.19 9 ASP B C 1
ATOM 3299 O O . ASP B 1 9 ? -12.453 28.109 36.156 1 57.19 9 ASP B O 1
ATOM 3303 N N . ASP B 1 10 ? -12.258 30.016 34.969 1 71.38 10 ASP B N 1
ATOM 3304 C CA . ASP B 1 10 ? -13.477 29.641 34.281 1 71.38 10 ASP B CA 1
ATOM 3305 C C . ASP B 1 10 ? -13.203 28.578 33.219 1 71.38 10 ASP B C 1
ATOM 3307 O O . ASP B 1 10 ? -12.328 28.75 32.375 1 71.38 10 ASP B O 1
ATOM 3311 N N . ILE B 1 11 ? -13.773 27.453 33.375 1 86.44 11 ILE B N 1
ATOM 3312 C CA . ILE B 1 11 ? -13.711 26.328 32.438 1 86.44 11 ILE B CA 1
ATOM 3313 C C . ILE B 1 11 ? -14.594 26.625 31.219 1 86.44 11 ILE B C 1
ATOM 3315 O O . ILE B 1 11 ? -15.789 26.906 31.359 1 86.44 11 ILE B O 1
ATOM 3319 N N . ILE B 1 12 ? -13.961 26.906 30 1 94.44 12 ILE B N 1
ATOM 3320 C CA . ILE B 1 12 ? -14.664 27.109 28.75 1 94.44 12 ILE B CA 1
ATOM 3321 C C . ILE B 1 12 ? -14.797 25.781 28 1 94.44 12 ILE B C 1
ATOM 3323 O O . ILE B 1 12 ? -13.82 25.047 27.875 1 94.44 12 ILE B O 1
ATOM 3327 N N . SER B 1 13 ? -15.992 25.469 27.75 1 95.88 13 SER B N 1
ATOM 3328 C CA . SER B 1 13 ? -16.266 24.312 26.891 1 95.88 13 SER B CA 1
ATOM 3329 C C . SER B 1 13 ? -16.969 24.734 25.594 1 95.88 13 SER B C 1
ATOM 3331 O O . SER B 1 13 ? -17.875 25.562 25.641 1 95.88 13 SER B O 1
ATOM 3333 N N . VAL B 1 14 ? -16.469 24.281 24.453 1 97.44 14 VAL B N 1
ATOM 3334 C CA . VAL B 1 14 ? -17.094 24.641 23.172 1 97.44 14 VAL B CA 1
ATOM 3335 C C . VAL B 1 14 ? -17.016 23.453 22.219 1 97.44 14 VAL B C 1
ATOM 3337 O O . VAL B 1 14 ? -16.016 22.734 22.172 1 97.44 14 VAL B O 1
ATOM 3340 N N . ASN B 1 15 ? -18.125 23.188 21.531 1 97.25 15 ASN B N 1
ATOM 3341 C CA . ASN B 1 15 ? -18.219 22.047 20.625 1 97.25 15 ASN B CA 1
ATOM 3342 C C . ASN B 1 15 ? -18.906 22.422 19.312 1 97.25 15 ASN B C 1
ATOM 3344 O O . ASN B 1 15 ? -19.891 23.172 19.328 1 97.25 15 ASN B O 1
ATOM 3348 N N . VAL B 1 16 ? -18.344 21.922 18.219 1 97.31 16 VAL B N 1
ATOM 3349 C CA . VAL B 1 16 ? -18.984 22.047 16.922 1 97.31 16 VAL B CA 1
ATOM 3350 C C . VAL B 1 16 ? -19.547 20.688 16.5 1 97.31 16 VAL B C 1
ATOM 3352 O O . VAL B 1 16 ? -18.828 19.688 16.453 1 97.31 16 VAL B O 1
ATOM 3355 N N . SER B 1 17 ? -20.766 20.594 16.234 1 93.94 17 SER B N 1
ATOM 3356 C CA . SER B 1 17 ? -21.391 19.312 15.906 1 93.94 17 SER B CA 1
ATOM 3357 C C . SER B 1 17 ? -22.438 19.469 14.805 1 93.94 17 SER B C 1
ATOM 3359 O O . SER B 1 17 ? -22.688 20.578 14.336 1 93.94 17 SER B O 1
ATOM 3361 N N . ASP B 1 18 ? -22.891 18.359 14.281 1 81.88 18 ASP B N 1
ATOM 3362 C CA . ASP B 1 18 ? -24.141 18.141 13.555 1 81.88 18 ASP B CA 1
ATOM 3363 C C . ASP B 1 18 ? -24.203 19.016 12.297 1 81.88 18 ASP B C 1
ATOM 3365 O O . ASP B 1 18 ? -25 19.938 12.203 1 81.88 18 ASP B O 1
ATOM 3369 N N . PRO B 1 19 ? -23.328 18.688 11.305 1 88.62 19 PRO B N 1
ATOM 3370 C CA . PRO B 1 19 ? -23.594 19.375 10.039 1 88.62 19 PRO B CA 1
ATOM 3371 C C . PRO B 1 19 ? -24.938 18.984 9.43 1 88.62 19 PRO B C 1
ATOM 3373 O O . PRO B 1 19 ? -25.172 17.828 9.117 1 88.62 19 PRO B O 1
ATOM 3376 N N . VAL B 1 20 ? -25.859 19.906 9.375 1 89.88 20 VAL B N 1
ATOM 3377 C CA . VAL B 1 20 ? -27.203 19.641 8.883 1 89.88 20 VAL B CA 1
ATOM 3378 C C . VAL B 1 20 ? -27.469 20.469 7.621 1 89.88 20 VAL B C 1
ATOM 3380 O O . VAL B 1 20 ? -27.156 21.656 7.578 1 89.88 20 VAL B O 1
ATOM 3383 N N . MET B 1 21 ? -27.984 19.812 6.668 1 89 21 MET B N 1
ATOM 3384 C CA . MET B 1 21 ? -28.375 20.516 5.449 1 89 21 MET B CA 1
ATOM 3385 C C . MET B 1 21 ? -29.641 21.328 5.672 1 89 21 MET B C 1
ATOM 3387 O O . MET B 1 21 ? -30.609 20.844 6.266 1 89 21 MET B O 1
ATOM 3391 N N . LYS B 1 22 ? -29.578 22.469 5.312 1 87.62 22 LYS B N 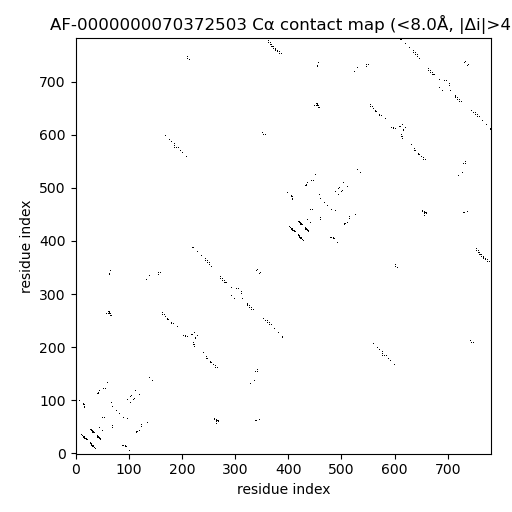1
ATOM 3392 C CA . LYS B 1 22 ? -30.734 23.344 5.473 1 87.62 22 LYS B CA 1
ATOM 3393 C C . LYS B 1 22 ? -31.188 23.891 4.129 1 87.62 22 LYS B C 1
ATOM 3395 O O . LYS B 1 22 ? -30.453 23.844 3.143 1 87.62 22 LYS B O 1
ATOM 3400 N N . ASP B 1 23 ? -32.406 24.375 4.16 1 86.38 23 ASP B N 1
ATOM 3401 C CA . ASP B 1 23 ? -33.031 25.031 3.014 1 86.38 23 ASP B CA 1
ATOM 3402 C C . ASP B 1 23 ? -32.938 24.141 1.767 1 86.38 23 ASP B C 1
ATOM 3404 O O . ASP B 1 23 ? -32.469 24.594 0.724 1 86.38 23 ASP B O 1
ATOM 3408 N N . GLY B 1 24 ? -33.406 22.984 1.818 1 82.62 24 GLY B N 1
ATOM 3409 C CA . GLY B 1 24 ? -33.438 22.078 0.685 1 82.62 24 GLY B CA 1
ATOM 3410 C C . GLY B 1 24 ? -32.062 21.672 0.181 1 82.62 24 GLY B C 1
ATOM 3411 O O . GLY B 1 24 ? -31.875 21.5 -1.022 1 82.62 24 GLY B O 1
ATOM 3412 N N . GLY B 1 25 ? -31.078 21.859 1.021 1 78.69 25 GLY B N 1
ATOM 3413 C CA . GLY B 1 25 ? -29.75 21.422 0.644 1 78.69 25 GLY B CA 1
ATOM 3414 C C . GLY B 1 25 ? -28.859 22.547 0.135 1 78.69 25 GLY B C 1
ATOM 3415 O O . GLY B 1 25 ? -27.797 22.312 -0.437 1 78.69 25 GLY B O 1
ATOM 3416 N N . LYS B 1 26 ? -29.312 23.734 0.319 1 83.69 26 LYS B N 1
ATOM 3417 C CA . LYS B 1 26 ? -28.578 24.875 -0.206 1 83.69 26 LYS B CA 1
ATOM 3418 C C . LYS B 1 26 ? -27.281 25.109 0.575 1 83.69 26 LYS B C 1
ATOM 3420 O O . LYS B 1 26 ? -26.266 25.469 -0.006 1 83.69 26 LYS B O 1
ATOM 3425 N N . TYR B 1 27 ? -27.312 25.031 1.792 1 88.38 27 TYR B N 1
ATOM 3426 C CA . TYR B 1 27 ? -26.094 25.188 2.574 1 88.38 27 TYR B CA 1
ATOM 3427 C C . TYR B 1 27 ? -26.109 24.281 3.801 1 88.38 27 TYR B C 1
ATOM 3429 O O . TYR B 1 27 ? -27.156 23.734 4.16 1 88.38 27 TYR B O 1
ATOM 3437 N N . ILE B 1 28 ? -24.922 24.109 4.383 1 92.25 28 ILE B N 1
ATOM 3438 C CA . ILE B 1 28 ? -24.734 23.297 5.57 1 92.25 28 ILE B CA 1
ATOM 3439 C C . ILE B 1 28 ? -24.609 24.188 6.801 1 92.25 28 ILE B C 1
ATOM 3441 O O . ILE B 1 28 ? -23.922 25.203 6.766 1 92.25 28 ILE B O 1
ATOM 3445 N N . VAL B 1 29 ? -25.297 23.766 7.848 1 93.5 29 VAL B N 1
ATOM 3446 C CA . VAL B 1 29 ? -25.219 24.516 9.094 1 93.5 29 VAL B CA 1
ATOM 3447 C C . VAL B 1 29 ? -24.594 23.656 10.188 1 93.5 29 VAL B C 1
ATOM 3449 O O . VAL B 1 29 ? -24.875 22.453 10.281 1 93.5 29 VAL B O 1
ATOM 3452 N N . TYR B 1 30 ? -23.719 24.281 10.961 1 95.5 30 TYR B N 1
ATOM 3453 C CA . TYR B 1 30 ? -23.094 23.625 12.102 1 95.5 30 TYR B CA 1
ATOM 3454 C C . TYR B 1 30 ? -23.656 24.156 13.414 1 95.5 30 TYR B C 1
ATOM 3456 O O . TYR B 1 30 ? -23.969 25.344 13.539 1 95.5 30 TYR B O 1
ATOM 3464 N N . THR B 1 31 ? -23.719 23.266 14.344 1 96.62 31 THR B N 1
ATOM 3465 C CA . THR B 1 31 ? -24.141 23.656 15.688 1 96.62 31 THR B CA 1
ATOM 3466 C C . THR B 1 31 ? -22.938 23.922 16.578 1 96.62 31 THR B C 1
ATOM 3468 O O . THR B 1 31 ? -22.078 23.062 16.734 1 96.62 31 THR B O 1
ATOM 3471 N N . ILE B 1 32 ? -22.875 25.125 17.109 1 97.69 32 ILE B N 1
ATOM 3472 C CA . ILE B 1 32 ? -21.859 25.469 18.094 1 97.69 32 ILE B CA 1
ATOM 3473 C C . ILE B 1 32 ? -22.484 25.547 19.484 1 97.69 32 ILE B C 1
ATOM 3475 O O . ILE B 1 32 ? -23.406 26.328 19.719 1 97.69 32 ILE B O 1
ATOM 3479 N N . SER B 1 33 ? -21.984 24.703 20.344 1 97.81 33 SER B N 1
ATOM 3480 C CA . SER B 1 33 ? -22.547 24.672 21.688 1 97.81 33 SER B CA 1
ATOM 3481 C C . SER B 1 33 ? -21.453 24.594 22.75 1 97.81 33 SER B C 1
ATOM 3483 O O . SER B 1 33 ? -20.328 24.172 22.469 1 97.81 33 SER B O 1
ATOM 3485 N N . GLY B 1 34 ? -21.797 25.078 23.969 1 97.12 34 GLY B N 1
ATOM 3486 C CA . GLY B 1 34 ? -20.844 25.062 25.062 1 97.12 34 GLY B CA 1
ATOM 3487 C C . GLY B 1 34 ? -21.281 25.906 26.234 1 97.12 34 GLY B C 1
ATOM 3488 O O . GLY B 1 34 ? -22.469 26.141 26.438 1 97.12 34 GLY B O 1
ATOM 3489 N N . SER B 1 35 ? -20.297 26.156 27.078 1 96.75 35 SER B N 1
ATOM 3490 C CA . SER B 1 35 ? -20.562 26.953 28.266 1 96.75 35 SER B CA 1
ATOM 3491 C C . SER B 1 35 ? -19.297 27.688 28.719 1 96.75 35 SER B C 1
ATOM 3493 O O . SER B 1 35 ? -18.188 27.234 28.484 1 96.75 35 SER B O 1
ATOM 3495 N N . ASP B 1 36 ? -19.531 28.891 29.188 1 95.81 36 ASP B N 1
ATOM 3496 C CA . ASP B 1 36 ? -18.484 29.656 29.828 1 95.81 36 ASP B CA 1
ATOM 3497 C C . ASP B 1 36 ? -19.016 30.391 31.062 1 95.81 36 ASP B C 1
ATOM 3499 O O . ASP B 1 36 ? -20.047 30.016 31.625 1 95.81 36 ASP B O 1
ATOM 3503 N N . LYS B 1 37 ? -18.312 31.328 31.641 1 93.5 37 LYS B N 1
ATOM 3504 C CA . LYS B 1 37 ? -18.703 32.031 32.875 1 93.5 37 LYS B CA 1
ATOM 3505 C C . LYS B 1 37 ? -20.047 32.719 32.719 1 93.5 37 LYS B C 1
ATOM 3507 O O . LYS B 1 37 ? -20.766 32.938 33.688 1 93.5 37 LYS B O 1
ATOM 3512 N N . ASP B 1 38 ? -20.469 33.062 31.469 1 94.44 38 ASP B N 1
ATOM 3513 C CA . ASP B 1 38 ? -21.719 33.781 31.188 1 94.44 38 ASP B CA 1
ATOM 3514 C C . ASP B 1 38 ? -22.875 32.812 30.938 1 94.44 38 ASP B C 1
ATOM 3516 O O . ASP B 1 38 ? -23.984 33.25 30.641 1 94.44 38 ASP B O 1
ATOM 3520 N N . GLY B 1 39 ? -22.594 31.469 31.016 1 94.62 39 GLY B N 1
ATOM 3521 C CA . GLY B 1 39 ? -23.656 30.484 30.891 1 94.62 39 GLY B CA 1
ATOM 3522 C C . GLY B 1 39 ? -23.547 29.641 29.641 1 94.62 39 GLY B C 1
ATOM 3523 O O . GLY B 1 39 ? -22.594 29.781 28.875 1 94.62 39 GLY B O 1
ATOM 3524 N N . PRO B 1 40 ? -24.547 28.766 29.484 1 96.69 40 PRO B N 1
ATOM 3525 C CA . PRO B 1 40 ? -24.562 27.906 28.297 1 96.69 40 PRO B CA 1
ATOM 3526 C C . PRO B 1 40 ? -24.969 28.656 27.031 1 96.69 40 PRO B C 1
ATOM 3528 O O . PRO B 1 40 ? -25.641 29.688 27.109 1 96.69 40 PRO B O 1
ATOM 3531 N N . PHE B 1 41 ? -24.531 28.219 25.844 1 97.25 41 PHE B N 1
ATOM 3532 C CA . PHE B 1 41 ? -24.906 28.812 24.562 1 97.25 41 PHE B CA 1
ATOM 3533 C C . PHE B 1 41 ? -25.047 27.734 23.484 1 97.25 41 PHE B C 1
ATOM 3535 O O . PHE B 1 41 ? -24.484 26.641 23.609 1 97.25 41 PHE B O 1
ATOM 3542 N N . GLU B 1 42 ? -25.859 28 22.547 1 96.69 42 GLU B N 1
ATOM 3543 C CA . GLU B 1 42 ? -26.047 27.188 21.359 1 96.69 42 GLU B CA 1
ATOM 3544 C C . GLU B 1 42 ? -26.469 28.031 20.156 1 96.69 42 GLU B C 1
ATOM 3546 O O . GLU B 1 42 ? -27.469 28.766 20.219 1 96.69 42 GLU B O 1
ATOM 3551 N N . VAL B 1 43 ? -25.703 27.984 19.156 1 96.56 43 VAL B N 1
ATOM 3552 C CA . VAL B 1 43 ? -26.016 28.766 17.969 1 96.56 43 VAL B CA 1
ATOM 3553 C C . VAL B 1 43 ? -25.766 27.922 16.719 1 96.56 43 VAL B C 1
ATOM 3555 O O . VAL B 1 43 ? -25.125 26.859 16.797 1 96.56 43 VAL B O 1
ATOM 3558 N N . PHE B 1 44 ? -26.297 28.391 15.633 1 94.81 44 PHE B N 1
ATOM 3559 C CA . PHE B 1 44 ? -26.125 27.766 14.328 1 94.81 44 PHE B CA 1
ATOM 3560 C C . PHE B 1 44 ? -25.312 28.656 13.398 1 94.81 44 PHE B C 1
ATOM 3562 O O . PHE B 1 44 ? -25.641 29.828 13.219 1 94.81 44 PHE B O 1
ATOM 3569 N N . ARG B 1 45 ? -24.234 28.125 12.852 1 95.88 45 ARG B N 1
ATOM 3570 C CA . ARG B 1 45 ? -23.375 28.906 11.969 1 95.88 45 ARG B CA 1
ATOM 3571 C C . ARG B 1 45 ? -23.094 28.141 10.672 1 95.88 45 ARG B C 1
ATOM 3573 O O . ARG B 1 45 ? -22.891 26.922 10.695 1 95.88 45 ARG B O 1
ATOM 3580 N N . ARG B 1 46 ? -23.109 28.812 9.594 1 93.94 46 ARG B N 1
ATOM 3581 C CA . ARG B 1 46 ? -22.609 28.312 8.32 1 93.94 46 ARG B CA 1
ATOM 3582 C C . ARG B 1 46 ? -21.094 28.516 8.211 1 93.94 46 ARG B C 1
ATOM 3584 O O . ARG B 1 46 ? -20.5 29.266 9.008 1 93.94 46 ARG B O 1
ATOM 3591 N N . TYR B 1 47 ? -20.516 27.906 7.238 1 94.69 47 TYR B N 1
ATOM 3592 C CA . TYR B 1 47 ? -19.078 28.094 7.023 1 94.69 47 TYR B CA 1
ATOM 3593 C C . TYR B 1 47 ? -18.75 29.562 6.789 1 94.69 47 TYR B C 1
ATOM 3595 O O . TYR B 1 47 ? -17.75 30.078 7.312 1 94.69 47 TYR B O 1
ATOM 3603 N N . SER B 1 48 ? -19.484 30.219 6 1 94.06 48 SER B N 1
ATOM 3604 C CA . SER B 1 48 ? -19.234 31.625 5.68 1 94.06 48 SER B CA 1
ATOM 3605 C C . SER B 1 48 ? -19.25 32.469 6.938 1 94.06 48 SER B C 1
ATOM 3607 O O . SER B 1 48 ? -18.531 33.5 7.012 1 94.06 48 SER B O 1
ATOM 3609 N N . ASP B 1 49 ? -20 32.125 7.918 1 96.25 49 ASP B N 1
ATOM 3610 C CA . ASP B 1 49 ? -20.016 32.844 9.18 1 96.25 49 ASP B CA 1
ATOM 3611 C C . ASP B 1 49 ? -18.688 32.719 9.906 1 96.25 49 ASP B C 1
ATOM 3613 O O . ASP B 1 49 ? -18.203 33.719 10.477 1 96.25 49 ASP B O 1
ATOM 3617 N N . PHE B 1 50 ? -18.156 31.547 9.859 1 97.06 50 PHE B N 1
ATOM 3618 C CA . PHE B 1 50 ? -16.812 31.375 10.414 1 97.06 50 PHE B CA 1
ATOM 3619 C C . PHE B 1 50 ? -15.797 32.25 9.688 1 97.06 50 PHE B C 1
ATOM 3621 O O . PHE B 1 50 ? -14.93 32.844 10.312 1 97.06 50 PHE B O 1
ATOM 3628 N N . ASP B 1 51 ? -15.961 32.219 8.406 1 96.44 51 ASP B N 1
ATOM 3629 C CA . ASP B 1 51 ? -15.047 32.969 7.57 1 96.44 51 ASP B CA 1
ATOM 3630 C C . ASP B 1 51 ? -15.117 34.469 7.895 1 96.44 51 ASP B C 1
ATOM 3632 O O . ASP B 1 51 ? -14.086 35.125 8.062 1 96.44 51 ASP B O 1
ATOM 3636 N N . HIS B 1 52 ? -16.266 35.031 8.016 1 96.62 52 HIS B N 1
ATOM 3637 C CA . HIS B 1 52 ? -16.469 36.438 8.359 1 96.62 52 HIS B CA 1
ATOM 3638 C C . HIS B 1 52 ? -15.977 36.75 9.773 1 96.62 52 HIS B C 1
ATOM 3640 O O . HIS B 1 52 ? -15.391 37.812 10.016 1 96.62 52 HIS B O 1
ATOM 3646 N N . PHE B 1 53 ? -16.266 35.875 10.594 1 97.69 53 PHE B N 1
ATOM 3647 C CA . PHE B 1 53 ? -15.844 36 11.984 1 97.69 53 PHE B CA 1
ATOM 3648 C C . PHE B 1 53 ? -14.328 36.094 12.078 1 97.69 53 PHE B C 1
ATOM 3650 O O . PHE B 1 53 ? -13.781 37 12.711 1 97.69 53 PHE B O 1
ATOM 3657 N N . ARG B 1 54 ? -13.641 35.188 11.453 1 97.56 54 ARG B N 1
ATOM 3658 C CA . ARG B 1 54 ? -12.18 35.188 11.484 1 97.56 54 ARG B CA 1
ATOM 3659 C C . ARG B 1 54 ? -11.617 36.469 10.867 1 97.56 54 ARG B C 1
ATOM 3661 O O . ARG B 1 54 ? -10.664 37.031 11.391 1 97.56 54 ARG B O 1
ATOM 3668 N N . ALA B 1 55 ? -12.203 36.844 9.742 1 95.88 55 ALA B N 1
ATOM 3669 C CA . ALA B 1 55 ? -11.758 38.062 9.078 1 95.88 55 ALA B CA 1
ATOM 3670 C C . ALA B 1 55 ? -11.875 39.281 10 1 95.88 55 ALA B C 1
ATOM 3672 O O . ALA B 1 55 ? -10.984 40.125 10.023 1 95.88 55 ALA B O 1
ATOM 3673 N N . LEU B 1 56 ? -12.961 39.312 10.703 1 96.88 56 LEU B N 1
ATOM 3674 C CA . LEU B 1 56 ? -13.172 40.406 11.641 1 96.88 56 LEU B CA 1
ATOM 3675 C C . LEU B 1 56 ? -12.133 40.375 12.75 1 96.88 56 LEU B C 1
ATOM 3677 O O . LEU B 1 56 ? -11.609 41.438 13.148 1 96.88 56 LEU B O 1
ATOM 3681 N N . LEU B 1 57 ? -11.883 39.188 13.258 1 97.12 57 LEU B N 1
ATOM 3682 C CA . LEU B 1 57 ? -10.875 39.062 14.305 1 97.12 57 LEU B CA 1
ATOM 3683 C C . LEU B 1 57 ? -9.508 39.531 13.812 1 97.12 57 LEU B C 1
ATOM 3685 O O . LEU B 1 57 ? -8.797 40.219 14.531 1 97.12 57 LEU B O 1
ATOM 3689 N N . VAL B 1 58 ? -9.188 39.156 12.594 1 96.31 58 VAL B N 1
ATOM 3690 C CA . VAL B 1 58 ? -7.902 39.531 12.023 1 96.31 58 VAL B CA 1
ATOM 3691 C C . VAL B 1 58 ? -7.816 41.062 11.922 1 96.31 58 VAL B C 1
ATOM 3693 O O . VAL B 1 58 ? -6.766 41.656 12.18 1 96.31 58 VAL B O 1
ATOM 3696 N N . GLN B 1 59 ? -8.836 41.656 11.586 1 94.38 59 GLN B N 1
ATOM 3697 C CA . GLN B 1 59 ? -8.898 43.125 11.43 1 94.38 59 GLN B CA 1
ATOM 3698 C C . GLN B 1 59 ? -8.812 43.812 12.781 1 94.38 59 GLN B C 1
ATOM 3700 O O . GLN B 1 59 ? -8.109 44.812 12.914 1 94.38 59 GLN B O 1
ATOM 3705 N N . ARG B 1 60 ? -9.453 43.281 13.758 1 95.44 60 ARG B N 1
ATOM 3706 C CA . ARG B 1 60 ? -9.617 44 15.023 1 95.44 60 ARG B CA 1
ATOM 3707 C C . ARG B 1 60 ? -8.492 43.656 15.992 1 95.44 60 ARG B C 1
ATOM 3709 O O . ARG B 1 60 ? -8.289 44.344 17 1 95.44 60 ARG B O 1
ATOM 3716 N N . TRP B 1 61 ? -7.762 42.625 15.711 1 95 61 TRP B N 1
ATOM 3717 C CA . TRP B 1 61 ? -6.652 42.188 16.547 1 95 61 TRP B CA 1
ATOM 3718 C C . TRP B 1 61 ? -5.379 42.031 15.734 1 95 61 TRP B C 1
ATOM 3720 O O . TRP B 1 61 ? -4.777 40.938 15.727 1 95 61 TRP B O 1
ATOM 3730 N N . PRO B 1 62 ? -4.98 43.094 15.102 1 92.31 62 PRO B N 1
ATOM 3731 C CA . PRO B 1 62 ? -3.773 43 14.273 1 92.31 62 PRO B CA 1
ATOM 3732 C C . PRO B 1 62 ? -2.549 42.562 15.078 1 92.31 62 PRO B C 1
ATOM 3734 O O . PRO B 1 62 ? -2.346 43.031 16.203 1 92.31 62 PRO B O 1
ATOM 3737 N N . GLY B 1 63 ? -1.796 41.594 14.508 1 87.94 63 GLY B N 1
ATOM 3738 C CA . GLY B 1 63 ? -0.593 41.094 15.172 1 87.94 63 GLY B CA 1
ATOM 3739 C C . GLY B 1 63 ? -0.834 39.875 16.031 1 87.94 63 GLY B C 1
ATOM 3740 O O . GLY B 1 63 ? 0.111 39.188 16.422 1 87.94 63 GLY B O 1
ATOM 3741 N N . CYS B 1 64 ? -2.037 39.688 16.375 1 92.94 64 CYS B N 1
ATOM 3742 C CA . CYS B 1 64 ? -2.363 38.469 17.125 1 92.94 64 CYS B CA 1
ATOM 3743 C C . CYS B 1 64 ? -2.557 37.281 16.188 1 92.94 64 CYS B C 1
ATOM 3745 O O . CYS B 1 64 ? -3.092 37.438 15.094 1 92.94 64 CYS B O 1
ATOM 3747 N N . PHE B 1 65 ? -2.059 36.188 16.672 1 95.88 65 PHE B N 1
ATOM 3748 C CA . PHE B 1 65 ? -2.293 34.969 15.914 1 95.88 65 PHE B CA 1
ATOM 3749 C C . PHE B 1 65 ? -3.76 34.562 15.992 1 95.88 65 PHE B C 1
ATOM 3751 O O . PHE B 1 65 ? -4.289 34.312 17.078 1 95.88 65 PHE B O 1
ATOM 3758 N N . ILE B 1 66 ? -4.402 34.531 14.891 1 97.31 66 ILE B N 1
ATOM 3759 C CA . ILE B 1 66 ? -5.766 34 14.789 1 97.31 66 ILE B CA 1
ATOM 3760 C C . ILE B 1 66 ? -5.762 32.656 14.086 1 97.31 66 ILE B C 1
ATOM 3762 O O . ILE B 1 66 ? -5.297 32.531 12.953 1 97.31 66 ILE B O 1
ATOM 3766 N N . PRO B 1 67 ? -6.273 31.641 14.719 1 97 67 PRO B N 1
ATOM 3767 C CA . PRO B 1 67 ? -6.246 30.297 14.117 1 97 67 PRO B CA 1
ATOM 3768 C C . PRO B 1 67 ? -6.965 30.25 12.773 1 97 67 PRO B C 1
ATOM 3770 O O . PRO B 1 67 ? -7.902 31.016 12.539 1 97 67 PRO B O 1
ATOM 3773 N N . PRO B 1 68 ? -6.465 29.391 11.984 1 97 68 PRO B N 1
ATOM 3774 C CA . PRO B 1 68 ? -7.059 29.266 10.648 1 97 68 PRO B CA 1
ATOM 3775 C C . PRO B 1 68 ? -8.367 28.484 10.641 1 97 68 PRO B C 1
ATOM 3777 O O . PRO B 1 68 ? -8.648 27.75 11.586 1 97 68 PRO B O 1
ATOM 3780 N N . ILE B 1 69 ? -9.133 28.703 9.617 1 95.81 69 ILE B N 1
ATOM 3781 C CA . ILE B 1 69 ? -10.281 27.859 9.289 1 95.81 69 ILE B CA 1
ATOM 3782 C C . ILE B 1 69 ? -9.992 27.078 8.008 1 95.81 69 ILE B C 1
ATOM 3784 O O . ILE B 1 69 ? -9.055 27.406 7.27 1 95.81 69 ILE B O 1
ATOM 3788 N N . PRO B 1 70 ? -10.727 26.016 7.848 1 91.38 70 PRO B N 1
ATOM 3789 C CA . PRO B 1 70 ? -10.484 25.25 6.617 1 91.38 70 PRO B CA 1
ATOM 3790 C C . PRO B 1 70 ? -10.75 26.078 5.355 1 91.38 70 PRO B C 1
ATOM 3792 O O . PRO B 1 70 ? -11.43 27.094 5.414 1 91.38 70 PRO B O 1
ATOM 3795 N N . SER B 1 71 ? -10.156 25.594 4.297 1 88.56 71 SER B N 1
ATOM 3796 C CA . SER B 1 71 ? -10.305 26.297 3.033 1 88.56 71 SER B CA 1
ATOM 3797 C C . SER B 1 71 ? -11.703 26.141 2.463 1 88.56 71 SER B C 1
ATOM 3799 O O . SER B 1 71 ? -12.375 25.141 2.711 1 88.56 71 SER B O 1
ATOM 3801 N N . LYS B 1 72 ? -12 27.109 1.739 1 87.94 72 LYS B N 1
ATOM 3802 C CA . LYS B 1 72 ? -13.258 27.031 0.995 1 87.94 72 LYS B CA 1
ATOM 3803 C C . LYS B 1 72 ? -13.156 26 -0.132 1 87.94 72 LYS B C 1
ATOM 3805 O O . LYS B 1 72 ? -12.094 25.828 -0.732 1 87.94 72 LYS B O 1
ATOM 3810 N N . LYS B 1 73 ? -14.219 25.25 -0.255 1 82.56 73 LYS B N 1
ATOM 3811 C CA . LYS B 1 73 ? -14.32 24.312 -1.364 1 82.56 73 LYS B CA 1
ATOM 3812 C C . LYS B 1 73 ? -15.609 24.516 -2.15 1 82.56 73 LYS B C 1
ATOM 3814 O O . LYS B 1 73 ? -16.703 24.5 -1.577 1 82.56 73 LYS B O 1
ATOM 3819 N N . ALA B 1 74 ? -15.367 24.672 -3.434 1 76.75 74 ALA B N 1
ATOM 3820 C CA . ALA B 1 74 ? -16.531 25 -4.262 1 76.75 74 ALA B CA 1
ATOM 3821 C C . ALA B 1 74 ? -17.281 23.734 -4.648 1 76.75 74 ALA B C 1
ATOM 3823 O O . ALA B 1 74 ? -18.516 23.703 -4.648 1 76.75 74 ALA B O 1
ATOM 3824 N N . ILE B 1 75 ? -16.609 22.703 -4.969 1 77.44 75 ILE B N 1
ATOM 3825 C CA . ILE B 1 75 ? -17.234 21.484 -5.461 1 77.44 75 ILE B CA 1
ATOM 3826 C C . ILE B 1 75 ? -17 20.344 -4.469 1 77.44 75 ILE B C 1
ATOM 3828 O O . ILE B 1 75 ? -15.883 20.172 -3.975 1 77.44 75 ILE B O 1
ATOM 3832 N N . GLY B 1 76 ? -18.062 19.625 -4.086 1 73.5 76 GLY B N 1
ATOM 3833 C CA . GLY B 1 76 ? -17.938 18.469 -3.219 1 73.5 76 GLY B CA 1
ATOM 3834 C C . GLY B 1 76 ? -17.953 18.812 -1.744 1 73.5 76 GLY B C 1
ATOM 3835 O O . GLY B 1 76 ? -17.469 18.047 -0.913 1 73.5 76 GLY B O 1
ATOM 3836 N N . ASN B 1 77 ? -18.516 20 -1.485 1 76.81 77 ASN B N 1
ATOM 3837 C CA . ASN B 1 77 ? -18.5 20.453 -0.1 1 76.81 77 ASN B CA 1
ATOM 3838 C C . ASN B 1 77 ? -19.672 19.875 0.693 1 76.81 77 ASN B C 1
ATOM 3840 O O . ASN B 1 77 ? -19.938 20.297 1.817 1 76.81 77 ASN B O 1
ATOM 3844 N N . LYS B 1 78 ? -20.266 18.75 0.009 1 77.75 78 LYS B N 1
ATOM 3845 C CA . LYS B 1 78 ? -21.375 18.125 0.727 1 77.75 78 LYS B CA 1
ATOM 3846 C C . LYS B 1 78 ? -21.125 16.641 0.937 1 77.75 78 LYS B C 1
ATOM 3848 O O . LYS B 1 78 ? -21.984 15.922 1.462 1 77.75 78 LYS B O 1
ATOM 3853 N N . GLU B 1 79 ? -19.969 16.281 0.544 1 82.12 79 GLU B N 1
ATOM 3854 C CA . GLU B 1 79 ? -19.594 14.883 0.782 1 82.12 79 GLU B CA 1
ATOM 3855 C C . GLU B 1 79 ? -19.344 14.625 2.266 1 82.12 79 GLU B C 1
ATOM 3857 O O . GLU B 1 79 ? -18.781 15.461 2.961 1 82.12 79 GLU B O 1
ATOM 3862 N N . SER B 1 80 ? -19.766 13.438 2.678 1 84.38 80 SER B N 1
ATOM 3863 C CA . SER B 1 80 ? -19.734 13.102 4.098 1 84.38 80 SER B CA 1
ATOM 3864 C C . SER B 1 80 ? -18.328 13.227 4.664 1 84.38 80 SER B C 1
ATOM 3866 O O . SER B 1 80 ? -18.125 13.781 5.746 1 84.38 80 SER B O 1
ATOM 3868 N N . LYS B 1 81 ? -17.406 12.734 3.953 1 82.75 81 LYS B N 1
ATOM 3869 C CA . LYS B 1 81 ? -16.031 12.781 4.426 1 82.75 81 LYS B CA 1
ATOM 3870 C C . LYS B 1 81 ? -15.523 14.219 4.516 1 82.75 81 LYS B C 1
ATOM 3872 O O . LYS B 1 81 ? -14.836 14.578 5.473 1 82.75 81 LYS B O 1
ATOM 3877 N N . PHE B 1 82 ? -15.945 14.961 3.631 1 86.88 82 PHE B N 1
ATOM 3878 C CA . PHE B 1 82 ? -15.555 16.359 3.623 1 86.88 82 PHE B CA 1
ATOM 3879 C C . PHE B 1 82 ? -16.188 17.109 4.793 1 86.88 82 PHE B C 1
ATOM 3881 O O . PHE B 1 82 ? -15.523 17.906 5.465 1 86.88 82 PHE B O 1
ATOM 3888 N N . LEU B 1 83 ? -17.406 16.875 5.004 1 90 83 LEU B N 1
ATOM 3889 C CA . LEU B 1 83 ? -18.125 17.562 6.066 1 90 83 LEU B CA 1
ATOM 3890 C C . LEU B 1 83 ? -17.547 17.219 7.434 1 90 83 LEU B C 1
ATOM 3892 O O . LEU B 1 83 ? -17.438 18.094 8.305 1 90 83 LEU B O 1
ATOM 3896 N N . GLU B 1 84 ? -17.172 16.016 7.535 1 89 84 GLU B N 1
ATOM 3897 C CA . GLU B 1 84 ? -16.578 15.594 8.797 1 89 84 GLU B CA 1
ATOM 3898 C C . GLU B 1 84 ? -15.211 16.266 9 1 89 84 GLU B C 1
ATOM 3900 O O . GLU B 1 84 ? -14.898 16.703 10.109 1 89 84 GLU B O 1
ATOM 3905 N N . ASP B 1 85 ? -14.477 16.297 8.008 1 88.25 85 ASP B N 1
ATOM 3906 C CA . ASP B 1 85 ? -13.164 16.953 8.055 1 88.25 85 ASP B CA 1
ATOM 3907 C C . ASP B 1 85 ? -13.305 18.438 8.391 1 88.25 85 ASP B C 1
ATOM 3909 O O . ASP B 1 85 ? -12.562 18.953 9.227 1 88.25 85 ASP B O 1
ATOM 3913 N N . ARG B 1 86 ? -14.203 19.078 7.742 1 91.75 86 ARG B N 1
ATOM 3914 C CA . ARG B 1 86 ? -14.453 20.5 7.996 1 91.75 86 ARG B CA 1
ATOM 3915 C C . ARG B 1 86 ? -14.906 20.734 9.43 1 91.75 86 ARG B C 1
ATOM 3917 O O . ARG B 1 86 ? -14.43 21.641 10.102 1 91.75 86 ARG B O 1
ATOM 3924 N N . LYS B 1 87 ? -15.805 19.906 9.844 1 94.25 87 LYS B N 1
ATOM 3925 C CA . LYS B 1 87 ? -16.297 20 11.211 1 94.25 87 LYS B CA 1
ATOM 3926 C C . LYS B 1 87 ? -15.148 19.922 12.219 1 94.25 87 LYS B C 1
ATOM 3928 O O . LYS B 1 87 ? -15.086 20.719 13.156 1 94.25 87 LYS B O 1
ATOM 3933 N N . ASN B 1 88 ? -14.266 19.016 12.008 1 91.88 88 ASN B N 1
ATOM 3934 C CA . ASN B 1 88 ? -13.125 18.844 12.906 1 91.88 88 ASN B CA 1
ATOM 3935 C C . ASN B 1 88 ? -12.219 20.078 12.906 1 91.88 88 ASN B C 1
ATOM 3937 O O . ASN B 1 88 ? -11.703 20.469 13.953 1 91.88 88 ASN B O 1
ATOM 3941 N N . PHE B 1 89 ? -12.062 20.609 11.773 1 93.25 89 PHE B N 1
ATOM 3942 C CA . PHE B 1 89 ? -11.227 21.797 11.656 1 93.25 89 PHE B CA 1
ATOM 3943 C C . PHE B 1 89 ? -11.883 22.984 12.336 1 93.25 89 PHE B C 1
ATOM 3945 O O . PHE B 1 89 ? -11.211 23.797 12.977 1 93.25 89 PHE B O 1
ATOM 3952 N N . LEU B 1 90 ? -13.164 23.109 12.156 1 96.62 90 LEU B N 1
ATOM 3953 C CA . LEU B 1 90 ? -13.898 24.188 12.805 1 96.62 90 LEU B CA 1
ATOM 3954 C C . LEU B 1 90 ? -13.898 24.016 14.32 1 96.62 90 LEU B C 1
ATOM 3956 O O . LEU B 1 90 ? -13.844 25 15.055 1 96.62 90 LEU B O 1
ATOM 3960 N N . GLN B 1 91 ? -14 22.75 14.734 1 96.5 91 GLN B N 1
ATOM 3961 C CA . GLN B 1 91 ? -13.859 22.453 16.156 1 96.5 91 GLN B CA 1
ATOM 3962 C C . GLN B 1 91 ? -12.516 22.953 16.688 1 96.5 91 GLN B C 1
ATOM 3964 O O . GLN B 1 91 ? -12.453 23.578 17.75 1 96.5 91 GLN B O 1
ATOM 3969 N N . TYR B 1 92 ? -11.516 22.656 15.945 1 94.69 92 TYR B N 1
ATOM 3970 C CA . TYR B 1 92 ? -10.18 23.125 16.312 1 94.69 92 TYR B CA 1
ATOM 3971 C C . TYR B 1 92 ? -10.148 24.641 16.422 1 94.69 92 TYR B C 1
ATOM 3973 O O . TYR B 1 92 ? -9.594 25.188 17.375 1 94.69 92 TYR B O 1
ATOM 3981 N N . PHE B 1 93 ? -10.688 25.297 15.461 1 97.38 93 PHE B N 1
ATOM 3982 C CA . PHE B 1 93 ? -10.711 26.75 15.422 1 97.38 93 PHE B CA 1
ATOM 3983 C C . PHE B 1 93 ? -11.352 27.312 16.688 1 97.38 93 PHE B C 1
ATOM 3985 O O . PHE B 1 93 ? -10.75 28.156 17.359 1 97.38 93 PHE B O 1
ATOM 3992 N N . VAL B 1 94 ? -12.516 26.875 17.031 1 97.62 94 VAL B N 1
ATOM 3993 C CA . VAL B 1 94 ? -13.25 27.438 18.156 1 97.62 94 VAL B CA 1
ATOM 3994 C C . VAL B 1 94 ? -12.531 27.094 19.469 1 97.62 94 VAL B C 1
ATOM 3996 O O . VAL B 1 94 ? -12.547 27.891 20.422 1 97.62 94 VAL B O 1
ATOM 3999 N N . GLU B 1 95 ? -11.977 25.938 19.5 1 96.06 95 GLU B N 1
ATOM 4000 C CA . GLU B 1 95 ? -11.219 25.547 20.688 1 96.06 95 GLU B CA 1
ATOM 4001 C C . GLU B 1 95 ? -10 26.453 20.875 1 96.06 95 GLU B C 1
ATOM 4003 O O . GLU B 1 95 ? -9.68 26.828 22.016 1 96.06 95 GLU B O 1
ATOM 4008 N N . LYS B 1 96 ? -9.367 26.75 19.797 1 95.5 96 LYS B N 1
ATOM 4009 C CA . LYS B 1 96 ? -8.203 27.625 19.875 1 95.5 96 LYS B CA 1
ATOM 4010 C C . LYS B 1 96 ? -8.609 29.031 20.281 1 95.5 96 LYS B C 1
ATOM 4012 O O . LYS B 1 96 ? -7.895 29.703 21.031 1 95.5 96 LYS B O 1
ATOM 4017 N N . ILE B 1 97 ? -9.695 29.484 19.734 1 97 97 ILE B N 1
ATOM 4018 C CA . ILE B 1 97 ? -10.211 30.781 20.109 1 97 97 ILE B CA 1
ATOM 4019 C C . ILE B 1 97 ? -10.523 30.797 21.609 1 97 97 ILE B C 1
ATOM 4021 O O . ILE B 1 97 ? -10.25 31.781 22.297 1 97 97 ILE B O 1
ATOM 4025 N N . ALA B 1 98 ? -11.047 29.688 22.094 1 96.38 98 ALA B N 1
ATOM 4026 C CA . ALA B 1 98 ? -11.398 29.578 23.516 1 96.38 98 ALA B CA 1
ATOM 4027 C C . ALA B 1 98 ? -10.156 29.672 24.406 1 96.38 98 ALA B C 1
ATOM 4029 O O . ALA B 1 98 ? -10.25 30.078 25.562 1 96.38 98 ALA B O 1
ATOM 4030 N N . GLU B 1 99 ? -9.078 29.344 23.906 1 93.31 99 GLU B N 1
ATOM 4031 C CA . GLU B 1 99 ? -7.824 29.375 24.656 1 93.31 99 GLU B CA 1
ATOM 4032 C C . GLU B 1 99 ? -7.301 30.797 24.781 1 93.31 99 GLU B C 1
ATOM 4034 O O . GLU B 1 99 ? -6.441 31.062 25.625 1 93.31 99 GLU B O 1
ATOM 4039 N N . ILE B 1 100 ? -7.828 31.656 23.938 1 93.25 100 ILE B N 1
ATOM 4040 C CA . ILE B 1 100 ? -7.41 33.062 23.969 1 93.25 100 ILE B CA 1
ATOM 4041 C C . ILE B 1 100 ? -8.453 33.906 24.703 1 93.25 100 ILE B C 1
ATOM 4043 O O . ILE B 1 100 ? -9.359 34.469 24.094 1 93.25 100 ILE B O 1
ATOM 4047 N N . ARG B 1 101 ? -8.227 34.156 25.859 1 90.75 101 ARG B N 1
ATOM 4048 C CA . ARG B 1 101 ? -9.242 34.688 26.766 1 90.75 101 ARG B CA 1
ATOM 4049 C C . ARG B 1 101 ? -9.727 36.031 26.281 1 90.75 101 ARG B C 1
ATOM 4051 O O . ARG B 1 101 ? -10.93 36.312 26.312 1 90.75 101 ARG B O 1
ATOM 4058 N N . HIS B 1 102 ? -8.758 36.938 25.922 1 91.31 102 HIS B N 1
ATOM 4059 C CA . HIS B 1 102 ? -9.172 38.281 25.531 1 91.31 102 HIS B CA 1
ATOM 4060 C C . HIS B 1 102 ? -9.977 38.281 24.234 1 91.31 102 HIS B C 1
ATOM 4062 O O . HIS B 1 102 ? -10.789 39.156 24 1 91.31 102 HIS B O 1
ATOM 4068 N N . ILE B 1 103 ? -9.797 37.312 23.438 1 95.12 103 ILE B N 1
ATOM 4069 C CA . ILE B 1 103 ? -10.609 37.188 22.219 1 95.12 103 ILE B CA 1
ATOM 4070 C C . ILE B 1 103 ? -11.93 36.5 22.562 1 95.12 103 ILE B C 1
ATOM 4072 O O . ILE B 1 103 ? -12.984 36.906 22.047 1 95.12 103 ILE B O 1
ATOM 4076 N N . TRP B 1 104 ? -11.914 35.5 23.406 1 96.12 104 TRP B N 1
ATOM 4077 C CA . TRP B 1 104 ? -13.117 34.781 23.781 1 96.12 104 TRP B CA 1
ATOM 4078 C C . TRP B 1 104 ? -14.172 35.719 24.359 1 96.12 104 TRP B C 1
ATOM 4080 O O . TRP B 1 104 ? -15.359 35.594 24.062 1 96.12 104 TRP B O 1
ATOM 4090 N N . TYR B 1 105 ? -13.727 36.656 25.125 1 93.94 105 TYR B N 1
ATOM 4091 C CA . TYR B 1 105 ? -14.672 37.531 25.812 1 93.94 105 TYR B CA 1
ATOM 4092 C C . TYR B 1 105 ? -14.812 38.844 25.062 1 93.94 105 TYR B C 1
ATOM 4094 O O . TYR B 1 105 ? -15.359 39.812 25.609 1 93.94 105 TYR B O 1
ATOM 4102 N N . SER B 1 106 ? -14.312 38.906 23.906 1 94.56 106 SER B N 1
ATOM 4103 C CA . SER B 1 106 ? -14.492 40.094 23.078 1 94.56 106 SER B CA 1
ATOM 4104 C C . SER B 1 106 ? -15.922 40.219 22.562 1 94.56 106 SER B C 1
ATOM 4106 O O . SER B 1 106 ? -16.688 39.25 22.609 1 94.56 106 SER B O 1
ATOM 4108 N N . GLU B 1 107 ? -16.25 41.375 22.078 1 93.75 107 GLU B N 1
ATOM 4109 C CA . GLU B 1 107 ? -17.578 41.594 21.547 1 93.75 107 GLU B CA 1
ATOM 4110 C C . GLU B 1 107 ? -17.828 40.75 20.297 1 93.75 107 GLU B C 1
ATOM 4112 O O . GLU B 1 107 ? -18.938 40.25 20.109 1 93.75 107 GLU B O 1
ATOM 4117 N N . GLU B 1 108 ? -16.812 40.625 19.484 1 94.81 108 GLU B N 1
ATOM 4118 C CA . GLU B 1 108 ? -16.922 39.844 18.266 1 94.81 108 GLU B CA 1
ATOM 4119 C C . GLU B 1 108 ? -17.328 38.406 18.578 1 94.81 108 GLU B C 1
ATOM 4121 O O . GLU B 1 108 ? -18.25 37.844 17.953 1 94.81 108 GLU B O 1
ATOM 4126 N N . ASN B 1 109 ? -16.609 37.812 19.531 1 97 109 ASN B N 1
ATOM 4127 C CA . ASN B 1 109 ? -16.875 36.406 19.859 1 97 109 ASN B CA 1
ATOM 4128 C C . ASN B 1 109 ? -18.219 36.219 20.562 1 97 109 ASN B C 1
ATOM 4130 O O . ASN B 1 109 ? -18.906 35.219 20.375 1 97 109 ASN B O 1
ATOM 4134 N N . LYS B 1 110 ? -18.531 37.125 21.391 1 96.06 110 LYS B N 1
ATOM 4135 C CA . LYS B 1 110 ? -19.828 37.094 22.047 1 96.06 110 LYS B CA 1
ATOM 4136 C C . LYS B 1 110 ? -20.969 37 21.031 1 96.06 110 LYS B C 1
ATOM 4138 O O . LYS B 1 110 ? -21.891 36.188 21.188 1 96.06 110 LYS B O 1
ATOM 4143 N N . GLU B 1 111 ? -20.844 37.875 20.047 1 96.69 111 GLU B N 1
ATOM 4144 C CA . GLU B 1 111 ? -21.844 37.844 18.984 1 96.69 111 GLU B CA 1
ATOM 4145 C C . GLU B 1 111 ? -21.812 36.5 18.234 1 96.69 111 GLU B C 1
ATOM 4147 O O . GLU B 1 111 ? -22.859 35.969 17.875 1 96.69 111 GLU B O 1
ATOM 4152 N N . PHE B 1 112 ? -20.719 36 18.062 1 97.56 112 PHE B N 1
ATOM 4153 C CA . PHE B 1 112 ? -20.562 34.781 17.266 1 97.56 112 PHE B CA 1
ATOM 4154 C C . PHE B 1 112 ? -21.172 33.594 17.984 1 97.56 112 PHE B C 1
ATOM 4156 O O . PHE B 1 112 ? -21.797 32.75 17.359 1 97.56 112 PHE B O 1
ATOM 4163 N N . ILE B 1 113 ? -21.031 33.469 19.359 1 97.12 113 ILE B N 1
ATOM 4164 C CA . ILE B 1 113 ? -21.391 32.25 20.047 1 97.12 113 ILE B CA 1
ATOM 4165 C C . ILE B 1 113 ? -22.766 32.375 20.688 1 97.12 113 ILE B C 1
ATOM 4167 O O . ILE B 1 113 ? -23.375 31.406 21.125 1 97.12 113 ILE B O 1
ATOM 4171 N N . ARG B 1 114 ? -23.281 33.594 20.688 1 96.5 114 ARG B N 1
ATOM 4172 C CA . ARG B 1 114 ? -24.531 33.75 21.438 1 96.5 114 ARG B CA 1
ATOM 4173 C C . ARG B 1 114 ? -25.609 34.406 20.594 1 96.5 114 ARG B C 1
ATOM 4175 O O . ARG B 1 114 ? -26.797 34.281 20.906 1 96.5 114 ARG B O 1
ATOM 4182 N N . ASN B 1 115 ? -25.281 35.094 19.594 1 95.81 115 ASN B N 1
ATOM 4183 C CA . ASN B 1 115 ? -26.281 35.75 18.734 1 95.81 115 ASN B CA 1
ATOM 4184 C C . ASN B 1 115 ? -27 34.719 17.875 1 95.81 115 ASN B C 1
ATOM 4186 O O . ASN B 1 115 ? -26.375 34.062 17.031 1 95.81 115 ASN B O 1
ATOM 4190 N N . THR B 1 116 ? -28.281 34.594 17.938 1 93 116 THR B N 1
ATOM 4191 C CA . THR B 1 116 ? -29.047 33.531 17.266 1 93 116 THR B CA 1
ATOM 4192 C C . THR B 1 116 ? -29.594 34.031 15.93 1 93 116 THR B C 1
ATOM 4194 O O . THR B 1 116 ? -30.359 33.312 15.273 1 93 116 THR B O 1
ATOM 4197 N N . SER B 1 117 ? -29.141 35.125 15.531 1 90.06 117 SER B N 1
ATOM 4198 C CA . SER B 1 117 ? -29.609 35.656 14.258 1 90.06 117 SER B CA 1
ATOM 4199 C C . SER B 1 117 ? -29.219 34.75 13.102 1 90.06 117 SER B C 1
ATOM 4201 O O . SER B 1 117 ? -28.156 34.156 13.109 1 90.06 117 SER B O 1
ATOM 4203 N N . ASN B 1 118 ? -30.062 34.688 12.055 1 83 118 ASN B N 1
ATOM 4204 C CA . ASN B 1 118 ? -29.812 33.906 10.852 1 83 118 ASN B CA 1
ATOM 4205 C C . ASN B 1 118 ? -28.938 34.688 9.859 1 83 118 ASN B C 1
ATOM 4207 O O . ASN B 1 118 ? -28.406 34.094 8.914 1 83 118 ASN B O 1
ATOM 4211 N N . ASP B 1 119 ? -28.797 35.906 10.086 1 89.19 119 ASP B N 1
ATOM 4212 C CA . ASP B 1 119 ? -27.938 36.719 9.242 1 89.19 119 ASP B CA 1
ATOM 4213 C C . ASP B 1 119 ? -26.719 37.219 10.023 1 89.19 119 ASP B C 1
ATOM 4215 O O . ASP B 1 119 ? -26.578 38.406 10.281 1 89.19 119 ASP B O 1
ATOM 4219 N N . PHE B 1 120 ? -25.859 36.406 10.219 1 91 120 PHE B N 1
ATOM 4220 C CA . PHE B 1 120 ? -24.734 36.688 11.094 1 91 120 PHE B CA 1
ATOM 4221 C C . PHE B 1 120 ? -23.781 37.688 10.445 1 91 120 PHE B C 1
ATOM 4223 O O . PHE B 1 120 ? -23.172 38.531 11.133 1 91 120 PHE B O 1
ATOM 4230 N N . GLU B 1 121 ? -23.672 37.656 9.164 1 89.62 121 GLU B N 1
ATOM 4231 C CA . GLU B 1 121 ? -22.844 38.625 8.477 1 89.62 121 GLU B CA 1
ATOM 4232 C C . GLU B 1 121 ? -23.266 40.062 8.805 1 89.62 121 GLU B C 1
ATOM 4234 O O . GLU B 1 121 ? -22.438 40.938 9.039 1 89.62 121 GLU B O 1
ATOM 4239 N N . LYS B 1 122 ? -24.547 40.25 8.758 1 92.06 122 LYS B N 1
ATOM 4240 C CA . LYS B 1 122 ? -25.094 41.562 9.07 1 92.06 122 LYS B CA 1
ATOM 4241 C C . LYS B 1 122 ? -24.812 41.938 10.516 1 92.06 122 LYS B C 1
ATOM 4243 O O . LYS B 1 122 ? -24.516 43.094 10.805 1 92.06 122 LYS B O 1
ATOM 4248 N N . VAL B 1 123 ? -24.875 41.031 11.367 1 92.62 123 VAL B N 1
ATOM 4249 C CA . VAL B 1 123 ? -24.609 41.25 12.781 1 92.62 123 VAL B CA 1
ATOM 4250 C C . VAL B 1 123 ? -23.172 41.781 12.961 1 92.62 123 VAL B C 1
ATOM 4252 O O . VAL B 1 123 ? -22.938 42.75 13.664 1 92.62 123 VAL B O 1
ATOM 4255 N N . LEU B 1 124 ? -22.25 41.125 12.297 1 91.81 124 LEU B N 1
ATOM 4256 C CA . LEU B 1 124 ? -20.844 41.5 12.406 1 91.81 124 LEU B CA 1
ATOM 4257 C C . LEU B 1 124 ? -20.594 42.875 11.789 1 91.81 124 LEU B C 1
ATOM 4259 O O . LEU B 1 124 ? -19.828 43.656 12.336 1 91.81 124 LEU B O 1
ATOM 4263 N N . ASN B 1 125 ? -21.297 43.125 10.703 1 91.12 125 ASN B N 1
ATOM 4264 C CA . ASN B 1 125 ? -21.125 44.406 10.016 1 91.12 125 ASN B CA 1
ATOM 4265 C C . ASN B 1 125 ? -21.688 45.562 10.836 1 91.12 125 ASN B C 1
ATOM 4267 O O . ASN B 1 125 ? -21.281 46.719 10.641 1 91.12 125 ASN B O 1
ATOM 4271 N N . ASN B 1 126 ? -22.562 45.281 11.727 1 91.75 126 ASN B N 1
ATOM 4272 C CA . ASN B 1 126 ? -23.203 46.312 12.539 1 91.75 126 ASN B CA 1
ATOM 4273 C C . ASN B 1 126 ? -22.406 46.625 13.789 1 91.75 126 ASN B C 1
ATOM 4275 O O . ASN B 1 126 ? -22.703 47.594 14.508 1 91.75 126 ASN B O 1
ATOM 4279 N N . LEU B 1 127 ? -21.422 45.844 14 1 93.31 127 LEU B N 1
ATOM 4280 C CA . LEU B 1 127 ? -20.547 46.188 15.109 1 93.31 127 LEU B CA 1
ATOM 4281 C C . LEU B 1 127 ? -19.812 47.5 14.836 1 93.31 127 LEU B C 1
ATOM 4283 O O . LEU B 1 127 ? -19.422 47.781 13.703 1 93.31 127 LEU B O 1
ATOM 4287 N N . PRO B 1 128 ? -19.562 48.281 15.852 1 93.06 128 PRO B N 1
ATOM 4288 C CA . PRO B 1 128 ? -18.875 49.562 15.648 1 93.06 128 PRO B CA 1
ATOM 4289 C C . PRO B 1 128 ? -17.469 49.375 15.086 1 93.06 128 PRO B C 1
ATOM 4291 O O . PRO B 1 128 ? -16.75 48.469 15.484 1 93.06 128 PRO B O 1
ATOM 4294 N N . LYS B 1 129 ? -17.234 50.25 14.164 1 92.56 129 LYS B N 1
ATOM 4295 C CA . LYS B 1 129 ? -15.867 50.25 13.648 1 92.56 129 LYS B CA 1
ATOM 4296 C C . LYS B 1 129 ? -14.867 50.625 14.734 1 92.56 129 LYS B C 1
ATOM 4298 O O . LYS B 1 129 ? -15.148 51.5 15.57 1 92.56 129 LYS B O 1
ATOM 4303 N N . GLN B 1 130 ? -13.805 50.031 14.664 1 93.12 130 GLN B N 1
ATOM 4304 C CA . GLN B 1 130 ? -12.773 50.312 15.656 1 93.12 130 GLN B CA 1
ATOM 4305 C C . GLN B 1 130 ? -11.688 51.219 15.07 1 93.12 130 GLN B C 1
ATOM 4307 O O . GLN B 1 130 ? -11.094 50.875 14.039 1 93.12 130 GLN B O 1
ATOM 4312 N N . THR B 1 131 ? -11.422 52.281 15.758 1 92.06 131 THR B N 1
ATOM 4313 C CA . THR B 1 131 ? -10.328 53.188 15.391 1 92.06 131 THR B CA 1
ATOM 4314 C C . THR B 1 131 ? -8.992 52.656 15.914 1 92.06 131 THR B C 1
ATOM 4316 O O . THR B 1 131 ? -8.969 51.719 16.703 1 92.06 131 THR B O 1
ATOM 4319 N N . THR B 1 132 ? -7.988 53.281 15.445 1 93.44 132 THR B N 1
ATOM 4320 C CA . THR B 1 132 ? -6.668 52.938 15.945 1 93.44 132 THR B CA 1
ATOM 4321 C C . THR B 1 132 ? -6.578 53.156 17.453 1 93.44 132 THR B C 1
ATOM 4323 O O . THR B 1 132 ? -5.973 52.344 18.172 1 93.44 132 THR B O 1
ATOM 4326 N N . ASP B 1 133 ? -7.238 54.156 17.906 1 94.19 133 ASP B N 1
ATOM 4327 C CA . ASP B 1 133 ? -7.27 54.469 19.328 1 94.19 133 ASP B CA 1
ATOM 4328 C C . ASP B 1 133 ? -7.984 53.344 20.109 1 94.19 133 ASP B C 1
ATOM 4330 O O . ASP B 1 133 ? -7.559 53 21.203 1 94.19 133 ASP B O 1
ATOM 4334 N N . ASP B 1 134 ? -8.977 52.938 19.516 1 95 134 ASP B N 1
ATOM 4335 C CA . ASP B 1 134 ? -9.734 51.844 20.156 1 95 134 ASP B CA 1
ATOM 4336 C C . ASP B 1 134 ? -8.883 50.594 20.312 1 95 134 ASP B C 1
ATOM 4338 O O . ASP B 1 134 ? -8.922 49.938 21.344 1 95 134 ASP B O 1
ATOM 4342 N N . ILE B 1 135 ? -8.211 50.312 19.312 1 95.12 135 ILE B N 1
ATOM 4343 C CA . ILE B 1 135 ? -7.367 49.094 19.297 1 95.12 135 ILE B CA 1
ATOM 4344 C C . ILE B 1 135 ? -6.254 49.25 20.328 1 95.12 135 ILE B C 1
ATOM 4346 O O . ILE B 1 135 ? -5.973 48.312 21.094 1 95.12 135 ILE B O 1
ATOM 4350 N N . ILE B 1 136 ? -5.656 50.406 20.344 1 95.56 136 ILE B N 1
ATOM 4351 C CA . ILE B 1 136 ? -4.586 50.688 21.281 1 95.56 136 ILE B CA 1
ATOM 4352 C C . ILE B 1 136 ? -5.094 50.5 22.719 1 95.56 136 ILE B C 1
ATOM 4354 O O . ILE B 1 136 ? -4.445 49.875 23.531 1 95.56 136 ILE B O 1
ATOM 4358 N N . ASN B 1 137 ? -6.227 51.062 22.984 1 94.5 137 ASN B N 1
ATOM 4359 C CA . ASN B 1 137 ? -6.805 50.969 24.328 1 94.5 137 ASN B CA 1
ATOM 4360 C C . ASN B 1 137 ? -7.113 49.531 24.688 1 94.5 137 ASN B C 1
ATOM 4362 O O . ASN B 1 137 ? -6.895 49.094 25.828 1 94.5 137 ASN B O 1
ATOM 4366 N N . LYS B 1 138 ? -7.605 48.844 23.766 1 94.06 138 LYS B N 1
ATOM 4367 C CA . LYS B 1 138 ? -7.887 47.438 23.938 1 94.06 138 LYS B CA 1
ATOM 4368 C C . LYS B 1 138 ? -6.613 46.656 24.266 1 94.06 138 LYS B C 1
ATOM 4370 O O . LYS B 1 138 ? -6.598 45.844 25.172 1 94.06 138 LYS B O 1
ATOM 4375 N N . TYR B 1 139 ? -5.562 46.938 23.578 1 93.69 139 TYR B N 1
ATOM 4376 C CA . TYR B 1 139 ? -4.297 46.25 23.781 1 93.69 139 TYR B CA 1
ATOM 4377 C C . TYR B 1 139 ? -3.689 46.625 25.125 1 93.69 139 TYR B C 1
ATOM 4379 O O . TYR B 1 139 ? -3.162 45.75 25.828 1 93.69 139 TYR B O 1
ATOM 4387 N N . LYS B 1 140 ? -3.803 47.844 25.469 1 92.94 140 LYS B N 1
ATOM 4388 C CA . LYS B 1 140 ? -3.279 48.281 26.75 1 92.94 140 LYS B CA 1
ATOM 4389 C C . LYS B 1 140 ? -3.98 47.562 27.906 1 92.94 140 LYS B C 1
ATOM 4391 O O . LYS B 1 140 ? -3.352 47.25 28.922 1 92.94 140 LYS B O 1
ATOM 4396 N N . THR B 1 141 ? -5.203 47.375 27.672 1 92.62 141 THR B N 1
ATOM 4397 C CA . THR B 1 141 ? -6 46.719 28.703 1 92.62 141 THR B CA 1
ATOM 4398 C C . THR B 1 141 ? -5.707 45.219 28.734 1 92.62 141 THR B C 1
ATOM 4400 O O . THR B 1 141 ? -5.441 44.656 29.797 1 92.62 141 THR B O 1
ATOM 4403 N N . CYS B 1 142 ? -5.688 44.594 27.641 1 91.06 142 CYS B N 1
ATOM 4404 C CA . CYS B 1 142 ? -5.582 43.156 27.531 1 91.06 142 CYS B CA 1
ATOM 4405 C C . CYS B 1 142 ? -4.156 42.688 27.812 1 91.06 142 CYS B C 1
ATOM 4407 O O . CYS B 1 142 ? -3.939 41.562 28.266 1 91.06 142 CYS B O 1
ATOM 4409 N N . PHE B 1 143 ? -3.207 43.625 27.547 1 90.94 143 PHE B N 1
ATOM 4410 C CA . PHE B 1 143 ? -1.812 43.219 27.672 1 90.94 143 PHE B CA 1
ATOM 4411 C C . PHE B 1 143 ? -1.076 44.125 28.672 1 90.94 143 PHE B C 1
ATOM 4413 O O . PHE B 1 143 ? 0.082 44.469 28.453 1 90.94 143 PHE B O 1
ATOM 4420 N N . SER B 1 144 ? -1.719 44.5 29.609 1 90.5 144 SER B N 1
ATOM 4421 C CA . SER B 1 144 ? -1.171 45.375 30.625 1 90.5 144 SER B CA 1
ATOM 4422 C C . SER B 1 144 ? 0.063 44.781 31.281 1 90.5 144 SER B C 1
ATOM 4424 O O . SER B 1 144 ? 0.952 45.5 31.734 1 90.5 144 SER B O 1
ATOM 4426 N N . ASN B 1 145 ? 0.133 43.469 31.344 1 89.38 145 ASN B N 1
ATOM 4427 C CA . ASN B 1 145 ? 1.258 42.781 31.953 1 89.38 145 ASN B CA 1
ATOM 4428 C C . ASN B 1 145 ? 2.545 42.969 31.156 1 89.38 145 ASN B C 1
ATOM 4430 O O . ASN B 1 145 ? 3.639 42.719 31.656 1 89.38 145 ASN B O 1
ATOM 4434 N N . LEU B 1 146 ? 2.445 43.5 29.953 1 88.38 146 LEU B N 1
ATOM 4435 C CA . LEU B 1 146 ? 3.609 43.688 29.094 1 88.38 146 LEU B CA 1
ATOM 4436 C C . LEU B 1 146 ? 4.031 45.156 29.094 1 88.38 146 LEU B C 1
ATOM 4438 O O . LEU B 1 146 ? 4.922 45.562 28.328 1 88.38 146 LEU B O 1
ATOM 4442 N N . ALA B 1 147 ? 3.344 45.781 29.906 1 87.06 147 ALA B N 1
ATOM 4443 C CA . ALA B 1 147 ? 3.674 47.219 30 1 87.06 147 ALA B CA 1
ATOM 4444 C C . ALA B 1 147 ? 5.105 47.406 30.484 1 87.06 147 ALA B C 1
ATOM 4446 O O . ALA B 1 147 ? 5.539 46.781 31.453 1 87.06 147 ALA B O 1
ATOM 4447 N N . GLY B 1 148 ? 5.895 48.156 29.734 1 87.12 148 GLY B N 1
ATOM 4448 C CA . GLY B 1 148 ? 7.227 48.531 30.188 1 87.12 148 GLY B CA 1
ATOM 4449 C C . GLY B 1 148 ? 8.312 47.656 29.578 1 87.12 148 GLY B C 1
ATOM 4450 O O . GLY B 1 148 ? 9.508 47.906 29.812 1 87.12 148 GLY B O 1
ATOM 4451 N N . VAL B 1 149 ? 7.848 46.688 28.906 1 89.38 149 VAL B N 1
ATOM 4452 C CA . VAL B 1 149 ? 8.852 45.812 28.297 1 89.38 149 VAL B CA 1
ATOM 4453 C C . VAL B 1 149 ? 9.586 46.562 27.188 1 89.38 149 VAL B C 1
ATOM 4455 O O . VAL B 1 149 ? 8.992 47.406 26.5 1 89.38 149 VAL B O 1
ATOM 4458 N N . GLU B 1 150 ? 10.812 46.188 27.047 1 90.25 150 GLU B N 1
ATOM 4459 C CA . GLU B 1 150 ? 11.648 46.906 26.094 1 90.25 150 GLU B CA 1
ATOM 4460 C C . GLU B 1 150 ? 11.633 46.25 24.719 1 90.25 150 GLU B C 1
ATOM 4462 O O . GLU B 1 150 ? 11.664 45.031 24.625 1 90.25 150 GLU B O 1
ATOM 4467 N N . ILE B 1 151 ? 11.461 47.094 23.719 1 93.69 151 ILE B N 1
ATOM 4468 C CA . ILE B 1 151 ? 11.688 46.625 22.359 1 93.69 151 ILE B CA 1
ATOM 4469 C C . ILE B 1 151 ? 13.156 46.812 21.969 1 93.69 151 ILE B C 1
ATOM 4471 O O . ILE B 1 151 ? 13.562 47.938 21.594 1 93.69 151 ILE B O 1
ATOM 4475 N N . ASN B 1 152 ? 13.891 45.719 22.078 1 93.31 152 ASN B N 1
ATOM 4476 C CA . ASN B 1 152 ? 15.312 45.781 21.75 1 93.31 152 ASN B CA 1
ATOM 4477 C C . ASN B 1 152 ? 15.648 45.031 20.469 1 93.31 152 ASN B C 1
ATOM 4479 O O . ASN B 1 152 ? 14.75 44.562 19.766 1 93.31 152 ASN B O 1
ATOM 4483 N N . ASN B 1 153 ? 16.891 45.031 20.172 1 94.31 153 ASN B N 1
ATOM 4484 C CA . ASN B 1 153 ? 17.344 44.406 18.938 1 94.31 153 ASN B CA 1
ATOM 4485 C C . ASN B 1 153 ? 17.109 42.906 18.969 1 94.31 153 ASN B C 1
ATOM 4487 O O . ASN B 1 153 ? 16.859 42.281 17.922 1 94.31 153 ASN B O 1
ATOM 4491 N N . GLU B 1 154 ? 17.156 42.406 20.078 1 94.38 154 GLU B N 1
ATOM 4492 C CA . GLU B 1 154 ? 16.969 40.969 20.219 1 94.38 154 GLU B CA 1
ATOM 4493 C C . GLU B 1 154 ? 15.555 40.531 19.844 1 94.38 154 GLU B C 1
ATOM 4495 O O . GLU B 1 154 ? 15.359 39.531 19.156 1 94.38 154 GLU B O 1
ATOM 4500 N N . ILE B 1 155 ? 14.633 41.312 20.297 1 95.12 155 ILE B N 1
ATOM 4501 C CA . ILE B 1 155 ? 13.234 41 20.047 1 95.12 155 ILE B CA 1
ATOM 4502 C C . ILE B 1 155 ? 12.93 41.188 18.547 1 95.12 155 ILE B C 1
ATOM 4504 O O . ILE B 1 155 ? 12.219 40.375 17.953 1 95.12 155 ILE B O 1
ATOM 4508 N N . ASN B 1 156 ? 13.461 42.219 17.953 1 95.81 156 ASN B N 1
ATOM 4509 C CA . ASN B 1 156 ? 13.273 42.438 16.531 1 95.81 156 ASN B CA 1
ATOM 4510 C C . ASN B 1 156 ? 13.898 41.344 15.703 1 95.81 156 ASN B C 1
ATOM 4512 O O . ASN B 1 156 ? 13.32 40.906 14.703 1 95.81 156 ASN B O 1
ATOM 4516 N N . THR B 1 157 ? 14.992 40.906 16.141 1 97.06 157 THR B N 1
ATOM 4517 C CA . THR B 1 157 ? 15.68 39.812 15.453 1 97.06 157 THR B CA 1
ATOM 4518 C C . THR B 1 157 ? 14.891 38.5 15.594 1 97.06 157 THR B C 1
ATOM 4520 O O . THR B 1 157 ? 14.781 37.719 14.641 1 97.06 157 THR B O 1
ATOM 4523 N N . LYS B 1 158 ? 14.391 38.281 16.797 1 96.12 158 LYS B N 1
ATOM 4524 C CA . LYS B 1 158 ? 13.562 37.094 17.047 1 96.12 158 LYS B CA 1
ATOM 4525 C C . LYS B 1 158 ? 12.383 37.031 16.078 1 96.12 158 LYS B C 1
ATOM 4527 O O . LYS B 1 158 ? 12.125 36 15.477 1 96.12 158 LYS B O 1
ATOM 4532 N N . ILE B 1 159 ? 11.742 38.156 15.93 1 97.62 159 ILE B N 1
ATOM 4533 C CA . ILE B 1 159 ? 10.562 38.219 15.078 1 97.62 159 ILE B CA 1
ATOM 4534 C C . ILE B 1 159 ? 10.961 38.031 13.617 1 97.62 159 ILE B C 1
ATOM 4536 O O . ILE B 1 159 ? 10.32 37.281 12.891 1 97.62 159 ILE B O 1
ATOM 4540 N N . SER B 1 160 ? 12.039 38.656 13.211 1 97.38 160 SER B N 1
ATOM 4541 C CA . SER B 1 160 ? 12.5 38.594 11.828 1 97.38 160 SER B CA 1
ATOM 4542 C C . SER B 1 160 ? 12.945 37.156 11.477 1 97.38 160 SER B C 1
ATOM 4544 O O . SER B 1 160 ? 12.625 36.656 10.406 1 97.38 160 SER B O 1
ATOM 4546 N N . LYS B 1 161 ? 13.641 36.562 12.352 1 96.5 161 LYS B N 1
ATOM 4547 C CA . LYS B 1 161 ? 14.102 35.188 12.133 1 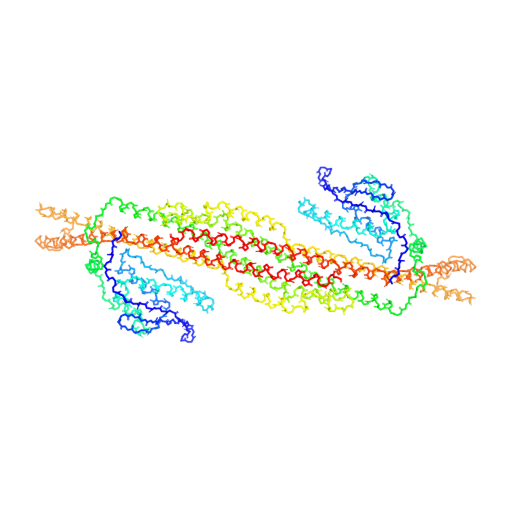96.5 161 LYS B CA 1
ATOM 4548 C C . LYS B 1 161 ? 12.922 34.219 12.062 1 96.5 161 LYS B C 1
ATOM 4550 O O . LYS B 1 161 ? 12.93 33.281 11.266 1 96.5 161 LYS B O 1
ATOM 4555 N N . PHE B 1 162 ? 12.031 34.469 12.938 1 97.12 162 PHE B N 1
ATOM 4556 C CA . PHE B 1 162 ? 10.859 33.594 12.945 1 97.12 162 PHE B CA 1
ATOM 4557 C C . PHE B 1 162 ? 10.062 33.75 11.656 1 97.12 162 PHE B C 1
ATOM 4559 O O . PHE B 1 162 ? 9.539 32.75 11.125 1 97.12 162 PHE B O 1
ATOM 4566 N N . LYS B 1 163 ? 9.914 34.969 11.203 1 97.81 163 LYS B N 1
ATOM 4567 C CA . LYS B 1 163 ? 9.242 35.219 9.93 1 97.81 163 LYS B CA 1
ATOM 4568 C C . LYS B 1 163 ? 9.93 34.469 8.797 1 97.81 163 LYS B C 1
ATOM 4570 O O . LYS B 1 163 ? 9.266 33.812 7.984 1 97.81 163 LYS B O 1
ATOM 4575 N N . GLN B 1 164 ? 11.211 34.5 8.789 1 97.44 164 GLN B N 1
ATOM 4576 C CA . GLN B 1 164 ? 11.984 33.812 7.766 1 97.44 164 GLN B CA 1
ATOM 4577 C C . GLN B 1 164 ? 11.781 32.312 7.867 1 97.44 164 GLN B C 1
ATOM 4579 O O . GLN B 1 164 ? 11.633 31.625 6.852 1 97.44 164 GLN B O 1
ATOM 4584 N N . PHE B 1 165 ? 11.812 31.828 9.039 1 96.81 165 PHE B N 1
ATOM 4585 C CA . PHE B 1 165 ? 11.57 30.406 9.273 1 96.81 165 PHE B CA 1
ATOM 4586 C C . PHE B 1 165 ? 10.203 30 8.734 1 96.81 165 PHE B C 1
ATOM 4588 O O . PHE B 1 165 ? 10.086 29 8.023 1 96.81 165 PHE B O 1
ATOM 4595 N N . LEU B 1 166 ? 9.211 30.781 9.094 1 98.06 166 LEU B N 1
ATOM 4596 C CA . LEU B 1 166 ? 7.852 30.453 8.695 1 98.06 166 LEU B CA 1
ATOM 4597 C C . LEU B 1 166 ? 7.723 30.422 7.176 1 98.06 166 LEU B C 1
ATOM 4599 O O . LEU B 1 166 ? 7.031 29.562 6.625 1 98.06 166 LEU B O 1
ATOM 4603 N N . GLU B 1 167 ? 8.352 31.344 6.508 1 97.5 167 GLU B N 1
ATOM 4604 C CA . GLU B 1 167 ? 8.297 31.391 5.051 1 97.5 167 GLU B CA 1
ATOM 4605 C C . GLU B 1 167 ? 8.922 30.141 4.43 1 97.5 167 GLU B C 1
ATOM 4607 O O . GLU B 1 167 ? 8.383 29.594 3.473 1 97.5 167 GLU B O 1
ATOM 4612 N N . THR B 1 168 ? 9.961 29.703 5.02 1 96.81 168 THR B N 1
ATOM 4613 C CA . THR B 1 168 ? 10.633 28.5 4.551 1 96.81 168 THR B CA 1
ATOM 4614 C C . THR B 1 168 ? 9.836 27.25 4.922 1 96.81 168 THR B C 1
ATOM 4616 O O . THR B 1 168 ? 9.695 26.344 4.109 1 96.81 168 THR B O 1
ATOM 4619 N N . ALA B 1 169 ? 9.367 27.219 6.133 1 96.31 169 ALA B N 1
ATOM 4620 C CA . ALA B 1 169 ? 8.602 26.094 6.637 1 96.31 169 ALA B CA 1
ATOM 4621 C C . ALA B 1 169 ? 7.352 25.859 5.797 1 96.31 169 ALA B C 1
ATOM 4623 O O . ALA B 1 169 ? 6.969 24.703 5.547 1 96.31 169 ALA B O 1
ATOM 4624 N N . ALA B 1 170 ? 6.738 26.938 5.367 1 96.56 170 ALA B N 1
ATOM 4625 C CA . ALA B 1 170 ? 5.512 26.812 4.578 1 96.56 170 ALA B CA 1
ATOM 4626 C C . ALA B 1 170 ? 5.75 25.984 3.32 1 96.56 170 ALA B C 1
ATOM 4628 O O . ALA B 1 170 ? 4.957 25.094 2.992 1 96.56 170 ALA B O 1
ATOM 4629 N N . LYS B 1 171 ? 6.816 26.219 2.668 1 96.31 171 LYS B N 1
ATOM 4630 C CA . LYS B 1 171 ? 7.148 25.5 1.438 1 96.31 171 LYS B CA 1
ATOM 4631 C C . LYS B 1 171 ? 7.453 24.031 1.718 1 96.31 171 LYS B C 1
ATOM 4633 O O . LYS B 1 171 ? 6.984 23.141 0.998 1 96.31 171 LYS B O 1
ATOM 4638 N N . LYS B 1 172 ? 8.211 23.812 2.713 1 95.94 172 LYS B N 1
ATOM 4639 C CA . LYS B 1 172 ? 8.586 22.438 3.07 1 95.94 172 LYS B CA 1
ATOM 4640 C C . LYS B 1 172 ? 7.375 21.641 3.527 1 95.94 172 LYS B C 1
ATOM 4642 O O . LYS B 1 172 ? 7.23 20.469 3.166 1 95.94 172 LYS B O 1
ATOM 4647 N N . LEU B 1 173 ? 6.57 22.25 4.305 1 97 173 LEU B N 1
ATOM 4648 C CA . LEU B 1 173 ? 5.375 21.594 4.816 1 97 173 LEU B CA 1
ATOM 4649 C C . LEU B 1 173 ? 4.426 21.219 3.678 1 97 173 LEU B C 1
ATOM 4651 O O . LEU B 1 173 ? 3.76 20.188 3.73 1 97 173 LEU B O 1
ATOM 4655 N N . ASP B 1 174 ? 4.375 22.031 2.686 1 96.25 174 ASP B N 1
ATOM 4656 C CA . ASP B 1 174 ? 3.504 21.75 1.55 1 96.25 174 ASP B CA 1
ATOM 4657 C C . ASP B 1 174 ? 3.951 20.484 0.828 1 96.25 174 ASP B C 1
ATOM 4659 O O . ASP B 1 174 ? 3.123 19.641 0.454 1 96.25 174 ASP B O 1
ATOM 4663 N N . LYS B 1 175 ? 5.219 20.359 0.626 1 96.12 175 LYS B N 1
ATOM 4664 C CA . LYS B 1 175 ? 5.773 19.156 0.006 1 96.12 175 LYS B CA 1
ATOM 4665 C C . LYS B 1 175 ? 5.523 17.922 0.875 1 96.12 175 LYS B C 1
ATOM 4667 O O . LYS B 1 175 ? 5.168 16.859 0.365 1 96.12 175 LYS B O 1
ATOM 4672 N N . MET B 1 176 ? 5.719 18.062 2.129 1 95.88 176 MET B N 1
ATOM 4673 C CA . MET B 1 176 ? 5.508 16.953 3.061 1 95.88 176 MET B CA 1
ATOM 4674 C C . MET B 1 176 ? 4.043 16.531 3.074 1 95.88 176 MET B C 1
ATOM 4676 O O . MET B 1 176 ? 3.738 15.336 3.17 1 95.88 176 MET B O 1
ATOM 4680 N N . LYS B 1 177 ? 3.252 17.5 3.037 1 94.81 177 LYS B N 1
ATOM 4681 C CA . LYS B 1 177 ? 1.819 17.234 3.002 1 94.81 177 LYS B CA 1
ATOM 4682 C C . LYS B 1 177 ? 1.459 16.344 1.812 1 94.81 177 LYS B C 1
ATOM 4684 O O . LYS B 1 177 ? 0.738 15.352 1.962 1 94.81 177 LYS B O 1
ATOM 4689 N N . ALA B 1 178 ? 1.927 16.719 0.651 1 95.44 178 ALA B N 1
ATOM 4690 C CA . ALA B 1 178 ? 1.662 15.953 -0.562 1 95.44 178 ALA B CA 1
ATOM 4691 C C . ALA B 1 178 ? 2.168 14.516 -0.426 1 95.44 178 ALA B C 1
ATOM 4693 O O . ALA B 1 178 ? 1.477 13.57 -0.808 1 95.44 178 ALA B O 1
ATOM 4694 N N . PHE B 1 179 ? 3.289 14.383 0.085 1 96.25 179 PHE B N 1
ATOM 4695 C CA . PHE B 1 179 ? 3.865 13.055 0.273 1 96.25 179 PHE B CA 1
ATOM 4696 C C . PHE B 1 179 ? 3.014 12.227 1.228 1 96.25 179 PHE B C 1
ATOM 4698 O O . PHE B 1 179 ? 2.701 11.07 0.942 1 96.25 179 PHE B O 1
ATOM 4705 N N . CYS B 1 180 ? 2.697 12.805 2.377 1 94.06 180 CYS B N 1
ATOM 4706 C CA . CYS B 1 180 ? 1.943 12.078 3.391 1 94.06 180 CYS B CA 1
ATOM 4707 C C . CYS B 1 180 ? 0.586 11.641 2.852 1 94.06 180 CYS B C 1
ATOM 4709 O O . CYS B 1 180 ? 0.088 10.57 3.207 1 94.06 180 CYS B O 1
ATOM 4711 N N . ARG B 1 181 ? 0.053 12.484 2.064 1 93.44 181 ARG B N 1
ATOM 4712 C CA . ARG B 1 181 ? -1.209 12.117 1.433 1 93.44 181 ARG B CA 1
ATOM 4713 C C . ARG B 1 181 ? -1.038 10.883 0.546 1 93.44 181 ARG B C 1
ATOM 4715 O O . ARG B 1 181 ? -1.865 9.969 0.576 1 93.44 181 ARG B O 1
ATOM 4722 N N . THR B 1 182 ? -0.03 10.891 -0.25 1 95.5 182 THR B N 1
ATOM 4723 C CA . THR B 1 182 ? 0.255 9.758 -1.123 1 95.5 182 THR B CA 1
ATOM 4724 C C . THR B 1 182 ? 0.512 8.492 -0.305 1 95.5 182 THR B C 1
ATOM 4726 O O . THR B 1 182 ? 0.068 7.406 -0.677 1 95.5 182 THR B O 1
ATOM 4729 N N . LEU B 1 183 ? 1.227 8.633 0.753 1 94.62 183 LEU B N 1
ATOM 4730 C CA . LEU B 1 183 ? 1.499 7.512 1.647 1 94.62 183 LEU B CA 1
ATOM 4731 C C . LEU B 1 183 ? 0.203 6.938 2.211 1 94.62 183 LEU B C 1
ATOM 4733 O O . LEU B 1 183 ? 0.005 5.719 2.207 1 94.62 183 LEU B O 1
ATOM 4737 N N . SER B 1 184 ? -0.617 7.812 2.707 1 93.12 184 SER B N 1
ATOM 4738 C CA . SER B 1 184 ? -1.896 7.387 3.268 1 93.12 184 SER B CA 1
ATOM 4739 C C . SER B 1 184 ? -2.734 6.645 2.232 1 93.12 184 SER B C 1
ATOM 4741 O O . SER B 1 184 ? -3.324 5.605 2.533 1 93.12 184 SER B O 1
ATOM 4743 N N . GLN B 1 185 ? -2.744 7.145 1.04 1 92.81 185 GLN B N 1
ATOM 4744 C CA . GLN B 1 185 ? -3.508 6.527 -0.039 1 92.81 185 GLN B CA 1
ATOM 4745 C C . GLN B 1 185 ? -2.939 5.156 -0.398 1 92.81 185 GLN B C 1
ATOM 4747 O O . GLN B 1 185 ? -3.691 4.223 -0.686 1 92.81 185 GLN B O 1
ATOM 4752 N N . SER B 1 186 ? -1.661 5.094 -0.491 1 94.38 186 SER B N 1
ATOM 4753 C CA . SER B 1 186 ? -1.015 3.82 -0.795 1 94.38 186 SER B CA 1
ATOM 4754 C C . SER B 1 186 ? -1.344 2.768 0.258 1 94.38 186 SER B C 1
ATOM 4756 O O . SER B 1 186 ? -1.561 1.6 -0.072 1 94.38 186 SER B O 1
ATOM 4758 N N . ARG B 1 187 ? -1.335 3.168 1.479 1 93.56 187 ARG B N 1
ATOM 4759 C CA . ARG B 1 187 ? -1.702 2.273 2.572 1 93.56 187 ARG B CA 1
ATOM 4760 C C . ARG B 1 187 ? -3.143 1.791 2.426 1 93.56 187 ARG B C 1
ATOM 4762 O O . ARG B 1 187 ? -3.42 0.599 2.566 1 93.56 187 ARG B O 1
ATOM 4769 N N . GLU B 1 188 ? -3.998 2.691 2.172 1 92 188 GLU B N 1
ATOM 4770 C CA . GLU B 1 188 ? -5.41 2.35 2.01 1 92 188 GLU B CA 1
ATOM 4771 C C . GLU B 1 188 ? -5.605 1.348 0.876 1 92 188 GLU B C 1
ATOM 4773 O O . GLU B 1 188 ? -6.395 0.408 1.002 1 92 188 GLU B O 1
ATOM 4778 N N . LYS B 1 189 ? -4.961 1.624 -0.168 1 93.81 189 LYS B N 1
ATOM 4779 C CA . LYS B 1 189 ? -5.062 0.729 -1.317 1 93.81 189 LYS B CA 1
ATOM 4780 C C . LYS B 1 189 ? -4.555 -0.669 -0.971 1 93.81 189 LYS B C 1
ATOM 4782 O O . LYS B 1 189 ? -5.199 -1.667 -1.303 1 93.81 189 LYS B O 1
ATOM 4787 N N . PHE B 1 190 ? -3.432 -0.797 -0.351 1 94.69 190 PHE B N 1
ATOM 4788 C CA . PHE B 1 190 ? -2.869 -2.082 0.043 1 94.69 190 PHE B CA 1
ATOM 4789 C C . PHE B 1 190 ? -3.803 -2.814 1 1 94.69 190 PHE B C 1
ATOM 4791 O O . PHE B 1 190 ? -4.055 -4.008 0.838 1 94.69 190 PHE B O 1
ATOM 4798 N N . ASP B 1 191 ? -4.266 -2.062 1.922 1 93.19 191 ASP B N 1
ATOM 4799 C CA . ASP B 1 191 ? -5.164 -2.662 2.902 1 93.19 191 ASP B CA 1
ATOM 4800 C C . ASP B 1 191 ? -6.414 -3.223 2.227 1 93.19 191 ASP B C 1
ATOM 4802 O O . ASP B 1 191 ? -6.898 -4.293 2.598 1 93.19 191 ASP B O 1
ATOM 4806 N N . ALA B 1 192 ? -6.945 -2.494 1.31 1 93.62 192 ALA B N 1
ATOM 4807 C CA . ALA B 1 192 ? -8.125 -2.947 0.583 1 93.62 192 ALA B CA 1
ATOM 4808 C C . ALA B 1 192 ? -7.844 -4.234 -0.182 1 93.62 192 ALA B C 1
ATOM 4810 O O . ALA B 1 192 ? -8.664 -5.156 -0.19 1 93.62 192 ALA B O 1
ATOM 4811 N N . GLN B 1 193 ? -6.719 -4.301 -0.838 1 94.44 193 GLN B N 1
ATOM 4812 C CA . GLN B 1 193 ? -6.336 -5.492 -1.585 1 94.44 193 GLN B CA 1
ATOM 4813 C C . GLN B 1 193 ? -6.105 -6.676 -0.65 1 94.44 193 GLN B C 1
ATOM 4815 O O . GLN B 1 193 ? -6.473 -7.809 -0.97 1 94.44 193 GLN B O 1
ATOM 4820 N N . LEU B 1 194 ? -5.445 -6.402 0.427 1 92.94 194 LEU B N 1
ATOM 4821 C CA . LEU B 1 194 ? -5.227 -7.453 1.413 1 92.94 194 LEU B CA 1
ATOM 4822 C C . LEU B 1 194 ? -6.551 -8.023 1.902 1 92.94 194 LEU B C 1
ATOM 4824 O O . LEU B 1 194 ? -6.676 -9.234 2.105 1 92.94 194 LEU B O 1
ATOM 4828 N N . ALA B 1 195 ? -7.488 -7.184 2.125 1 93.19 195 ALA B N 1
ATOM 4829 C CA . ALA B 1 195 ? -8.812 -7.621 2.543 1 93.19 195 ALA B CA 1
ATOM 4830 C C . ALA B 1 195 ? -9.453 -8.523 1.489 1 93.19 195 ALA B C 1
ATOM 4832 O O . ALA B 1 195 ? -10.047 -9.555 1.818 1 93.19 195 ALA B O 1
ATOM 4833 N N . ILE B 1 196 ? -9.336 -8.172 0.26 1 95.06 196 ILE B N 1
ATOM 4834 C CA . ILE B 1 196 ? -9.883 -8.961 -0.833 1 95.06 196 ILE B CA 1
ATOM 4835 C C . ILE B 1 196 ? -9.18 -10.32 -0.887 1 95.06 196 ILE B C 1
ATOM 4837 O O . ILE B 1 196 ? -9.828 -11.352 -1.072 1 95.06 196 ILE B O 1
ATOM 4841 N N . MET B 1 197 ? -7.898 -10.344 -0.761 1 93.12 197 MET B N 1
ATOM 4842 C CA . MET B 1 197 ? -7.137 -11.586 -0.767 1 93.12 197 MET B CA 1
ATOM 4843 C C . MET B 1 197 ? -7.648 -12.547 0.302 1 93.12 197 MET B C 1
ATOM 4845 O O . MET B 1 197 ? -7.949 -13.703 0.011 1 93.12 197 MET B O 1
ATOM 4849 N N . ASN B 1 198 ? -7.785 -12.055 1.479 1 91.62 198 ASN B N 1
ATOM 4850 C CA . ASN B 1 198 ? -8.117 -12.891 2.629 1 91.62 198 ASN B CA 1
ATOM 4851 C C . ASN B 1 198 ? -9.586 -13.305 2.617 1 91.62 198 ASN B C 1
ATOM 4853 O O . ASN B 1 198 ? -9.922 -14.43 3.002 1 91.62 198 ASN B O 1
ATOM 4857 N N . ASN B 1 199 ? -10.406 -12.422 2.184 1 91.81 199 ASN B N 1
ATOM 4858 C CA . ASN B 1 199 ? -11.836 -12.664 2.293 1 91.81 199 ASN B CA 1
ATOM 4859 C C . ASN B 1 199 ? -12.383 -13.375 1.056 1 91.81 199 ASN B C 1
ATOM 4861 O O . ASN B 1 199 ? -13.438 -14.008 1.111 1 91.81 199 ASN B O 1
ATOM 4865 N N . THR B 1 200 ? -11.703 -13.227 -0.058 1 93.44 200 THR B N 1
ATOM 4866 C CA . THR B 1 200 ? -12.305 -13.719 -1.294 1 93.44 200 THR B CA 1
ATOM 4867 C C . THR B 1 200 ? -11.336 -14.641 -2.037 1 93.44 200 THR B C 1
ATOM 4869 O O . THR B 1 200 ? -11.648 -15.812 -2.271 1 93.44 200 THR B O 1
ATOM 4872 N N . VAL B 1 201 ? -10.141 -14.211 -2.336 1 93.56 201 VAL B N 1
ATOM 4873 C CA . VAL B 1 201 ? -9.258 -14.898 -3.275 1 93.56 201 VAL B CA 1
ATOM 4874 C C . VAL B 1 201 ? -8.789 -16.219 -2.674 1 93.56 201 VAL B C 1
ATOM 4876 O O . VAL B 1 201 ? -8.922 -17.281 -3.297 1 93.56 201 VAL B O 1
ATOM 4879 N N . ILE B 1 202 ? -8.281 -16.203 -1.431 1 92.56 202 ILE B N 1
ATOM 4880 C CA . ILE B 1 202 ? -7.75 -17.406 -0.814 1 92.56 202 ILE B CA 1
ATOM 4881 C C . ILE B 1 202 ? -8.891 -18.391 -0.547 1 92.56 202 ILE B C 1
ATOM 4883 O O . ILE B 1 202 ? -8.797 -19.578 -0.904 1 92.56 202 ILE B O 1
ATOM 4887 N N . PRO B 1 203 ? -9.961 -17.953 -0.004 1 91.25 203 PRO B N 1
ATOM 4888 C CA . PRO B 1 203 ? -11.078 -18.875 0.194 1 91.25 203 PRO B CA 1
ATOM 4889 C C . PRO B 1 203 ? -11.578 -19.5 -1.113 1 91.25 203 PRO B C 1
ATOM 4891 O O . PRO B 1 203 ? -11.891 -20.688 -1.16 1 91.25 203 PRO B O 1
ATOM 4894 N N . GLU B 1 204 ? -11.641 -18.703 -2.145 1 93.06 204 GLU B N 1
ATOM 4895 C CA . GLU B 1 204 ? -12.055 -19.234 -3.439 1 93.06 204 GLU B CA 1
ATOM 4896 C C . GLU B 1 204 ? -11.062 -20.25 -3.969 1 93.06 204 GLU B C 1
ATOM 4898 O O . GLU B 1 204 ? -11.461 -21.297 -4.512 1 93.06 204 GLU B O 1
ATOM 4903 N N . TYR B 1 205 ? -9.812 -19.938 -3.863 1 94.56 205 TYR B N 1
ATOM 4904 C CA . TYR B 1 205 ? -8.789 -20.891 -4.273 1 94.56 205 TYR B CA 1
ATOM 4905 C C . TYR B 1 205 ? -8.938 -22.219 -3.523 1 94.56 205 TYR B C 1
ATOM 4907 O O . TYR B 1 205 ? -8.852 -23.297 -4.121 1 94.56 205 TYR B O 1
ATOM 4915 N N . GLU B 1 206 ? -9.117 -22.172 -2.252 1 92.62 206 GLU B N 1
ATOM 4916 C CA . GLU B 1 206 ? -9.273 -23.375 -1.45 1 92.62 206 GLU B CA 1
ATOM 4917 C C . GLU B 1 206 ? -10.508 -24.172 -1.874 1 92.62 206 GLU B C 1
ATOM 4919 O O . GLU B 1 206 ? -10.438 -25.391 -2.062 1 92.62 206 GLU B O 1
ATOM 4924 N N . LYS B 1 207 ? -11.555 -23.469 -2.047 1 90.31 207 LYS B N 1
ATOM 4925 C CA . LYS B 1 207 ? -12.828 -24.109 -2.377 1 90.31 207 LYS B CA 1
ATOM 4926 C C . LYS B 1 207 ? -12.773 -24.766 -3.752 1 90.31 207 LYS B C 1
ATOM 4928 O O . LYS B 1 207 ? -13.281 -25.875 -3.938 1 90.31 207 LYS B O 1
ATOM 4933 N N . TYR B 1 208 ? -12.086 -24.188 -4.672 1 90.5 208 TYR B N 1
ATOM 4934 C CA . TYR B 1 208 ? -12.164 -24.672 -6.051 1 90.5 208 TYR B CA 1
ATOM 4935 C C . TYR B 1 208 ? -10.953 -25.531 -6.398 1 90.5 208 TYR B C 1
ATOM 4937 O O . TYR B 1 208 ? -11.039 -26.422 -7.238 1 90.5 208 TYR B O 1
ATOM 4945 N N . CYS B 1 209 ? -9.875 -25.266 -5.754 1 92.81 209 CYS B N 1
ATOM 4946 C CA . CYS B 1 209 ? -8.664 -25.984 -6.121 1 92.81 209 CYS B CA 1
ATOM 4947 C C . CYS B 1 209 ? -8.258 -26.969 -5.031 1 92.81 209 CYS B C 1
ATOM 4949 O O . CYS B 1 209 ? -8.312 -28.172 -5.234 1 92.81 209 CYS B O 1
ATOM 4951 N N . VAL B 1 210 ? -8.094 -26.5 -3.877 1 91.44 210 VAL B N 1
ATOM 4952 C CA . VAL B 1 210 ? -7.566 -27.344 -2.809 1 91.44 210 VAL B CA 1
ATOM 4953 C C . VAL B 1 210 ? -8.539 -28.469 -2.52 1 91.44 210 VAL B C 1
ATOM 4955 O O . VAL B 1 210 ? -8.141 -29.641 -2.387 1 91.44 210 VAL B O 1
ATOM 4958 N N . LEU B 1 211 ? -9.789 -28.203 -2.486 1 90.81 211 LEU B N 1
ATOM 4959 C CA . LEU B 1 211 ? -10.797 -29.219 -2.205 1 90.81 211 LEU B CA 1
ATOM 4960 C C . LEU B 1 211 ? -10.797 -30.297 -3.285 1 90.81 211 LEU B C 1
ATOM 4962 O O . LEU B 1 211 ? -11.008 -31.484 -2.992 1 90.81 211 LEU B O 1
ATOM 4966 N N . GLU B 1 212 ? -10.609 -29.797 -4.52 1 91.81 212 GLU B N 1
ATOM 4967 C CA . GLU B 1 212 ? -10.539 -30.75 -5.613 1 91.81 212 GLU B CA 1
ATOM 4968 C C . GLU B 1 212 ? -9.273 -31.609 -5.512 1 91.81 212 GLU B C 1
ATOM 4970 O O . GLU B 1 212 ? -9.305 -32.812 -5.777 1 91.81 212 GLU B O 1
ATOM 4975 N N . TYR B 1 213 ? -8.219 -31.016 -5.125 1 92.19 213 TYR B N 1
ATOM 4976 C CA . TYR B 1 213 ? -6.965 -31.75 -4.977 1 92.19 213 TYR B CA 1
ATOM 4977 C C . TYR B 1 213 ? -7.031 -32.719 -3.811 1 92.19 213 TYR B C 1
ATOM 4979 O O . TYR B 1 213 ? -6.477 -33.844 -3.883 1 92.19 213 TYR B O 1
ATOM 4987 N N . ALA B 1 214 ? -7.676 -32.438 -2.691 1 84.56 214 ALA B N 1
ATOM 4988 C CA . ALA B 1 214 ? -7.742 -33.219 -1.467 1 84.56 214 ALA B CA 1
ATOM 4989 C C . ALA B 1 214 ? -8.906 -34.219 -1.52 1 84.56 214 ALA B C 1
ATOM 4991 O O . ALA B 1 214 ? -9.188 -34.906 -0.535 1 84.56 214 ALA B O 1
ATOM 4992 N N . LEU B 1 215 ? -9.422 -34.5 -2.564 1 76.88 215 LEU B N 1
ATOM 4993 C CA . LEU B 1 215 ? -10.484 -35.5 -2.781 1 76.88 215 LEU B CA 1
ATOM 4994 C C . LEU B 1 215 ? -11.719 -35.125 -1.948 1 76.88 215 LEU B C 1
ATOM 4996 O O . LEU B 1 215 ? -12.297 -36.031 -1.306 1 76.88 215 LEU B O 1
ATOM 5000 N N . GLN B 1 216 ? -12.078 -33.781 -1.765 1 68.5 216 GLN B N 1
ATOM 5001 C CA . GLN B 1 216 ? -13.312 -33.25 -1.215 1 68.5 216 GLN B CA 1
ATOM 5002 C C . GLN B 1 216 ? -13.375 -33.438 0.298 1 68.5 216 GLN B C 1
ATOM 5004 O O . GLN B 1 216 ? -14.414 -33.844 0.835 1 68.5 216 GLN B O 1
ATOM 5009 N N . ASN B 1 217 ? -12.188 -33.25 0.93 1 79.75 217 ASN B N 1
ATOM 5010 C CA . ASN B 1 217 ? -12.102 -33.25 2.387 1 79.75 217 ASN B CA 1
ATOM 5011 C C . ASN B 1 217 ? -12.008 -31.828 2.943 1 79.75 217 ASN B C 1
ATOM 5013 O O . ASN B 1 217 ? -10.93 -31.234 2.967 1 79.75 217 ASN B O 1
ATOM 5017 N N . GLU B 1 218 ? -13.055 -31.422 3.504 1 76.38 218 GLU B N 1
ATOM 5018 C CA . GLU B 1 218 ? -13.172 -30.047 3.982 1 76.38 218 GLU B CA 1
ATOM 5019 C C . GLU B 1 218 ? -12.211 -29.781 5.133 1 76.38 218 GLU B C 1
ATOM 5021 O O . GLU B 1 218 ? -11.859 -28.625 5.398 1 76.38 218 GLU B O 1
ATOM 5026 N N . ASN B 1 219 ? -11.781 -30.844 5.695 1 77.81 219 ASN B N 1
ATOM 5027 C CA . ASN B 1 219 ? -10.875 -30.672 6.828 1 77.81 219 ASN B CA 1
ATOM 5028 C C . ASN B 1 219 ? -9.492 -30.219 6.383 1 77.81 219 ASN B C 1
ATOM 5030 O O . ASN B 1 219 ? -8.672 -29.812 7.207 1 77.81 219 ASN B O 1
ATOM 5034 N N . LEU B 1 220 ? -9.398 -30.078 5.055 1 78.69 220 LEU B N 1
ATOM 5035 C CA . LEU B 1 220 ? -8.086 -29.719 4.52 1 78.69 220 LEU B CA 1
ATOM 5036 C C . LEU B 1 220 ? -8.031 -28.25 4.137 1 78.69 220 LEU B C 1
ATOM 5038 O O . LEU B 1 220 ? -7 -27.766 3.678 1 78.69 220 LEU B O 1
ATOM 5042 N N . LEU B 1 221 ? -9.094 -27.578 4.379 1 81.56 221 LEU B N 1
ATOM 5043 C CA . LEU B 1 221 ? -9.125 -26.156 4.082 1 81.56 221 LEU B CA 1
ATOM 5044 C C . LEU B 1 221 ? -8.594 -25.344 5.262 1 81.56 221 LEU B C 1
ATOM 5046 O O . LEU B 1 221 ? -8.805 -25.719 6.418 1 81.56 221 LEU B O 1
ATOM 5050 N N . VAL B 1 222 ? -7.906 -24.328 5.059 1 82.31 222 VAL B N 1
ATOM 5051 C CA . VAL B 1 222 ? -7.324 -23.5 6.105 1 82.31 222 VAL B CA 1
ATOM 5052 C C . VAL B 1 222 ? -8.234 -22.312 6.395 1 82.31 222 VAL B C 1
ATOM 5054 O O . VAL B 1 222 ? -8.789 -22.203 7.492 1 82.31 222 VAL B O 1
ATOM 5057 N N . TYR B 1 223 ? -8.547 -21.484 5.438 1 80.81 223 TYR B N 1
ATOM 5058 C CA . TYR B 1 223 ? -9.281 -20.234 5.602 1 80.81 223 TYR B CA 1
ATOM 5059 C C . TYR B 1 223 ? -10.781 -20.484 5.68 1 80.81 223 TYR B C 1
ATOM 5061 O O . TYR B 1 223 ? -11.477 -19.859 6.484 1 80.81 223 TYR B O 1
ATOM 5069 N N . ASN B 1 224 ? -11.219 -21.406 4.988 1 76.62 224 ASN B N 1
ATOM 5070 C CA . ASN B 1 224 ? -12.656 -21.641 4.902 1 76.62 224 ASN B CA 1
ATOM 5071 C C . ASN B 1 224 ? -13.18 -22.375 6.129 1 76.62 224 ASN B C 1
ATOM 5073 O O . ASN B 1 224 ? -14.367 -22.312 6.445 1 76.62 224 ASN B O 1
ATOM 5077 N N . ARG B 1 225 ? -12.289 -22.984 6.781 1 74.81 225 ARG B N 1
ATOM 5078 C CA . ARG B 1 225 ? -12.711 -23.812 7.914 1 74.81 225 ARG B CA 1
ATOM 5079 C C . ARG B 1 225 ? -12.68 -23.016 9.211 1 74.81 225 ARG B C 1
ATOM 5081 O O . ARG B 1 225 ? -13.461 -23.281 10.125 1 74.81 225 ARG B O 1
ATOM 5088 N N . ASP B 1 226 ? -11.891 -22.047 9.352 1 80.5 226 ASP B N 1
ATOM 5089 C CA . ASP B 1 226 ? -11.594 -21.422 10.641 1 80.5 226 ASP B CA 1
ATOM 5090 C C . ASP B 1 226 ? -12.297 -20.078 10.758 1 80.5 226 ASP B C 1
ATOM 5092 O O . ASP B 1 226 ? -11.797 -19.062 10.258 1 80.5 226 ASP B O 1
ATOM 5096 N N . GLU B 1 227 ? -13.32 -20.016 11.5 1 84.75 227 GLU B N 1
ATOM 5097 C CA . GLU B 1 227 ? -14.094 -18.797 11.719 1 84.75 227 GLU B CA 1
ATOM 5098 C C . GLU B 1 227 ? -13.305 -17.781 12.539 1 84.75 227 GLU B C 1
ATOM 5100 O O . GLU B 1 227 ? -13.523 -16.578 12.414 1 84.75 227 GLU B O 1
ATOM 5105 N N . ASN B 1 228 ? -12.438 -18.328 13.32 1 87.19 228 ASN B N 1
ATOM 5106 C CA . ASN B 1 228 ? -11.609 -17.438 14.133 1 87.19 228 ASN B CA 1
ATOM 5107 C C . ASN B 1 228 ? -10.68 -16.594 13.266 1 87.19 228 ASN B C 1
ATOM 5109 O O . ASN B 1 228 ? -10.398 -15.438 13.586 1 87.19 228 ASN B O 1
ATOM 5113 N N . LEU B 1 229 ? -10.258 -17.203 12.227 1 89.88 229 LEU B N 1
ATOM 5114 C CA . LEU B 1 229 ? -9.398 -16.453 11.305 1 89.88 229 LEU B CA 1
ATOM 5115 C C . LEU B 1 229 ? -10.164 -15.305 10.664 1 89.88 229 LEU B C 1
ATOM 5117 O O . LEU B 1 229 ? -9.633 -14.195 10.547 1 89.88 229 LEU B O 1
ATOM 5121 N N . LYS B 1 230 ? -11.375 -15.578 10.391 1 88.56 230 LYS B N 1
ATOM 5122 C CA . LYS B 1 230 ? -12.211 -14.547 9.773 1 88.56 230 LYS B CA 1
ATOM 5123 C C . LYS B 1 230 ? -12.508 -13.422 10.75 1 88.56 230 LYS B C 1
ATOM 5125 O O . LYS B 1 230 ? -12.445 -12.242 10.391 1 88.56 230 LYS B O 1
ATOM 5130 N N . ALA B 1 231 ? -12.781 -13.797 11.938 1 91.31 231 ALA B N 1
ATOM 5131 C CA . ALA B 1 231 ? -13.078 -12.812 12.977 1 91.31 231 ALA B CA 1
ATOM 5132 C C . ALA B 1 231 ? -11.867 -11.938 13.273 1 91.31 231 ALA B C 1
ATOM 5134 O O . ALA B 1 231 ? -11.984 -10.719 13.422 1 91.31 231 ALA B O 1
ATOM 5135 N N . ASN B 1 232 ? -10.75 -12.578 13.359 1 90.88 232 ASN B N 1
ATOM 5136 C CA . ASN B 1 232 ? -9.508 -11.852 13.609 1 90.88 232 ASN B CA 1
ATOM 5137 C C . ASN B 1 232 ? -9.195 -10.867 12.484 1 90.88 232 ASN B C 1
ATOM 5139 O O . ASN B 1 232 ? -8.766 -9.742 12.742 1 90.88 232 ASN B O 1
ATOM 5143 N N . PHE B 1 233 ? -9.461 -11.273 11.312 1 93 233 PHE B N 1
ATOM 5144 C CA . PHE B 1 233 ? -9.156 -10.398 10.195 1 93 233 PHE B CA 1
ATOM 5145 C C . PHE B 1 233 ? -10.133 -9.227 10.141 1 93 233 PHE B C 1
ATOM 5147 O O . PHE B 1 233 ? -9.75 -8.117 9.766 1 93 233 PHE B O 1
ATOM 5154 N N . ARG B 1 234 ? -11.336 -9.461 10.547 1 92.06 234 ARG B N 1
ATOM 5155 C CA . ARG B 1 234 ? -12.32 -8.383 10.617 1 92.06 234 ARG B CA 1
ATOM 5156 C C . ARG B 1 234 ? -11.867 -7.305 11.602 1 92.06 234 ARG B C 1
ATOM 5158 O O . ARG B 1 234 ? -12.094 -6.113 11.367 1 92.06 234 ARG B O 1
ATOM 5165 N N . GLU B 1 235 ? -11.273 -7.719 12.609 1 92.81 235 GLU B N 1
ATOM 5166 C CA . GLU B 1 235 ? -10.75 -6.762 13.57 1 92.81 235 GLU B CA 1
ATOM 5167 C C . GLU B 1 235 ? -9.648 -5.906 12.953 1 92.81 235 GLU B C 1
ATOM 5169 O O . GLU B 1 235 ? -9.578 -4.699 13.195 1 92.81 235 GLU B O 1
ATOM 5174 N N . ILE B 1 236 ? -8.828 -6.59 12.242 1 93.81 236 ILE B N 1
ATOM 5175 C CA . ILE B 1 236 ? -7.75 -5.879 11.562 1 93.81 236 ILE B CA 1
ATOM 5176 C C . ILE B 1 236 ? -8.336 -4.855 10.594 1 93.81 236 ILE B C 1
ATOM 5178 O O . ILE B 1 236 ? -7.883 -3.707 10.547 1 93.81 236 ILE B O 1
ATOM 5182 N N . GLU B 1 237 ? -9.359 -5.262 9.898 1 92.44 237 GLU B N 1
ATOM 5183 C CA . GLU B 1 237 ? -10.023 -4.348 8.977 1 92.44 237 GLU B CA 1
ATOM 5184 C C . GLU B 1 237 ? -10.617 -3.152 9.711 1 92.44 237 GLU B C 1
ATOM 5186 O O . GLU B 1 237 ? -10.578 -2.027 9.211 1 92.44 237 GLU B O 1
ATOM 5191 N N . GLY B 1 238 ? -11.125 -3.424 10.859 1 91.25 238 GLY B N 1
ATOM 5192 C CA . GLY B 1 238 ? -11.648 -2.35 11.688 1 91.25 238 GLY B CA 1
ATOM 5193 C C . GLY B 1 238 ? -10.586 -1.373 12.141 1 91.25 238 GLY B C 1
ATOM 5194 O O . GLY B 1 238 ? -10.805 -0.16 12.148 1 91.25 238 GLY B O 1
ATOM 5195 N N . MET B 1 239 ? -9.477 -1.886 12.445 1 90.19 239 MET B N 1
ATOM 5196 C CA . MET B 1 239 ? -8.359 -1.052 12.891 1 90.19 239 MET B CA 1
ATOM 5197 C C . MET B 1 239 ? -7.816 -0.214 11.734 1 90.19 239 MET B C 1
ATOM 5199 O O . MET B 1 239 ? -7.359 0.912 11.945 1 90.19 239 MET B O 1
ATOM 5203 N N . ASN B 1 240 ? -7.867 -0.817 10.562 1 87.31 240 ASN B N 1
ATOM 5204 C CA . ASN B 1 240 ? -7.344 -0.149 9.375 1 87.31 240 ASN B CA 1
ATOM 5205 C C . ASN B 1 240 ? -8.211 1.044 8.977 1 87.31 240 ASN B C 1
ATOM 5207 O O . ASN B 1 240 ? -7.762 1.918 8.234 1 87.31 240 ASN B O 1
ATOM 5211 N N . LYS B 1 241 ? -9.453 1.082 9.469 1 81.75 241 LYS B N 1
ATOM 5212 C CA . LYS B 1 241 ? -10.344 2.199 9.156 1 81.75 241 LYS B CA 1
ATOM 5213 C C . LYS B 1 241 ? -9.844 3.492 9.797 1 81.75 241 LYS B C 1
ATOM 5215 O O . LYS B 1 241 ? -10.133 4.586 9.312 1 81.75 241 LYS B O 1
ATOM 5220 N N . ASN B 1 242 ? -9.148 3.332 10.875 1 76.44 242 ASN B N 1
ATOM 5221 C CA . ASN B 1 242 ? -8.5 4.484 11.492 1 76.44 242 ASN B CA 1
ATOM 5222 C C . ASN B 1 242 ? -7.062 4.648 10.992 1 76.44 242 ASN B C 1
ATOM 5224 O O . ASN B 1 242 ? -6.113 4.445 11.758 1 76.44 242 ASN B O 1
ATOM 5228 N N . ASN B 1 243 ? -7.016 5.031 9.727 1 71.19 243 ASN B N 1
ATOM 5229 C CA . ASN B 1 243 ? -5.703 5.141 9.102 1 71.19 243 ASN B CA 1
ATOM 5230 C C . ASN B 1 243 ? -4.793 6.094 9.867 1 71.19 243 ASN B C 1
ATOM 5232 O O . ASN B 1 243 ? -5.012 7.305 9.867 1 71.19 243 ASN B O 1
ATOM 5236 N N . ASP B 1 244 ? -3.818 5.617 10.469 1 77.88 244 ASP B N 1
ATOM 5237 C CA . ASP B 1 244 ? -2.855 6.297 11.328 1 77.88 244 ASP B CA 1
ATOM 5238 C C . ASP B 1 244 ? -2.105 7.383 10.555 1 77.88 244 ASP B C 1
ATOM 5240 O O . ASP B 1 244 ? -1.838 8.461 11.094 1 77.88 244 ASP B O 1
ATOM 5244 N N . PHE B 1 245 ? -1.861 7.082 9.297 1 86.25 245 PHE B N 1
ATOM 5245 C CA . PHE B 1 245 ? -1.081 8.039 8.523 1 86.25 245 PHE B CA 1
ATOM 5246 C C . PHE B 1 245 ? -1.922 9.258 8.164 1 86.25 245 PHE B C 1
ATOM 5248 O O . PHE B 1 245 ? -1.382 10.328 7.859 1 86.25 245 PHE B O 1
ATOM 5255 N N . GLU B 1 246 ? -3.168 9.055 8.297 1 87.06 246 GLU B N 1
ATOM 5256 C CA . GLU B 1 246 ? -4.059 10.195 8.102 1 87.06 246 GLU B CA 1
ATOM 5257 C C . GLU B 1 246 ? -3.863 11.242 9.203 1 87.06 246 GLU B C 1
ATOM 5259 O O . GLU B 1 246 ? -4.035 12.438 8.961 1 87.06 246 GLU B O 1
ATOM 5264 N N . LEU B 1 247 ? -3.498 10.781 10.375 1 89.06 247 LEU B N 1
ATOM 5265 C CA . LEU B 1 247 ? -3.193 11.688 11.469 1 89.06 247 LEU B CA 1
ATOM 5266 C C . LEU B 1 247 ? -2.002 12.578 11.125 1 89.06 247 LEU B C 1
ATOM 5268 O O . LEU B 1 247 ? -2.014 13.773 11.422 1 89.06 247 LEU B O 1
ATOM 5272 N N . LEU B 1 248 ? -1.038 11.969 10.508 1 88.81 248 LEU B N 1
ATOM 5273 C CA . LEU B 1 248 ? 0.14 12.727 10.102 1 88.81 248 LEU B CA 1
ATOM 5274 C C . LEU B 1 248 ? -0.212 13.734 9.016 1 88.81 248 LEU B C 1
ATOM 5276 O O . LEU B 1 248 ? 0.252 14.883 9.047 1 88.81 248 LEU B O 1
ATOM 5280 N N . VAL B 1 249 ? -1.031 13.305 8.062 1 89.81 249 VAL B N 1
ATOM 5281 C CA . VAL B 1 249 ? -1.478 14.188 6.988 1 89.81 249 VAL B CA 1
ATOM 5282 C C . VAL B 1 249 ? -2.193 15.398 7.586 1 89.81 249 VAL B C 1
ATOM 5284 O O . VAL B 1 249 ? -1.896 16.547 7.227 1 89.81 249 VAL B O 1
ATOM 5287 N N . ASN B 1 250 ? -3.01 15.117 8.523 1 90 250 ASN B N 1
ATOM 5288 C CA . ASN B 1 250 ? -3.809 16.188 9.125 1 90 250 ASN B CA 1
ATOM 5289 C C . ASN B 1 250 ? -2.949 17.125 9.961 1 90 250 ASN B C 1
ATOM 5291 O O . ASN B 1 250 ? -3.197 18.328 9.992 1 90 250 ASN B O 1
ATOM 5295 N N . MET B 1 251 ? -1.994 16.531 10.609 1 91.5 251 MET B N 1
ATOM 5296 C CA . MET B 1 251 ? -1.089 17.359 11.398 1 91.5 251 MET B CA 1
ATOM 5297 C C . MET B 1 251 ? -0.345 18.359 10.516 1 91.5 251 MET B C 1
ATOM 5299 O O . MET B 1 251 ? -0.292 19.547 10.828 1 91.5 251 MET B O 1
ATOM 5303 N N . ILE B 1 252 ? 0.16 17.891 9.422 1 94.31 252 ILE B N 1
ATOM 5304 C CA . ILE B 1 252 ? 0.961 18.734 8.539 1 94.31 252 ILE B CA 1
ATOM 5305 C C . ILE B 1 252 ? 0.063 19.766 7.848 1 94.31 252 ILE B C 1
ATOM 5307 O O . ILE B 1 252 ? 0.431 20.938 7.711 1 94.31 252 ILE B O 1
ATOM 5311 N N . ARG B 1 253 ? -1.073 19.297 7.465 1 93.31 253 ARG B N 1
ATOM 5312 C CA . ARG B 1 253 ? -2.037 20.188 6.824 1 93.31 253 ARG B CA 1
ATOM 5313 C C . ARG B 1 253 ? -2.422 21.328 7.75 1 93.31 253 ARG B C 1
ATOM 5315 O O . ARG B 1 253 ? -2.438 22.5 7.336 1 93.31 253 ARG B O 1
ATOM 5322 N N . MET B 1 254 ? -2.719 21 8.969 1 93.81 254 MET B N 1
ATOM 5323 C CA . MET B 1 254 ? -3.102 22 9.953 1 93.81 254 MET B CA 1
ATOM 5324 C C . MET B 1 254 ? -1.941 22.953 10.25 1 93.81 254 MET B C 1
ATOM 5326 O O . MET B 1 254 ? -2.133 24.172 10.344 1 93.81 254 MET B O 1
ATOM 5330 N N . GLU B 1 255 ? -0.832 22.391 10.383 1 95.81 255 GLU B N 1
ATOM 5331 C CA . GLU B 1 255 ? 0.339 23.219 10.656 1 95.81 255 GLU B CA 1
ATOM 5332 C C . GLU B 1 255 ? 0.609 24.188 9.516 1 95.81 255 GLU B C 1
ATOM 5334 O O . GLU B 1 255 ? 0.965 25.344 9.75 1 95.81 255 GLU B O 1
ATOM 5339 N N . LEU B 1 256 ? 0.496 23.703 8.336 1 96.38 256 LEU B N 1
ATOM 5340 C CA . LEU B 1 256 ? 0.687 24.562 7.18 1 96.38 256 LEU B CA 1
ATOM 5341 C C . LEU B 1 256 ? -0.265 25.766 7.238 1 96.38 256 LEU B C 1
ATOM 5343 O O . LEU B 1 256 ? 0.149 26.906 7.027 1 96.38 256 LEU B O 1
ATOM 5347 N N . LYS B 1 257 ? -1.479 25.547 7.586 1 96.5 257 LYS B N 1
ATOM 5348 C CA . LYS B 1 257 ? -2.469 26.625 7.691 1 96.5 257 LYS B CA 1
ATOM 5349 C C . LYS B 1 257 ? -2.139 27.562 8.844 1 96.5 257 LYS B C 1
ATOM 5351 O O . LYS B 1 257 ? -2.35 28.781 8.734 1 96.5 257 LYS B O 1
ATOM 5356 N N . GLU B 1 258 ? -1.687 27.016 9.852 1 97.5 258 GLU B N 1
ATOM 5357 C CA . GLU B 1 258 ? -1.316 27.828 11.008 1 97.5 258 GLU B CA 1
ATOM 5358 C C . GLU B 1 258 ? -0.11 28.703 10.695 1 97.5 258 GLU B C 1
ATOM 5360 O O . GLU B 1 258 ? -0.048 29.859 11.125 1 97.5 258 GLU B O 1
ATOM 5365 N N . VAL B 1 259 ? 0.806 28.125 10 1 97.94 259 VAL B N 1
ATOM 5366 C CA . VAL B 1 259 ? 1.97 28.875 9.555 1 97.94 259 VAL B CA 1
ATOM 5367 C C . VAL B 1 259 ? 1.52 30.047 8.688 1 97.94 259 VAL B C 1
ATOM 5369 O O . VAL B 1 259 ? 1.979 31.188 8.867 1 97.94 259 VAL B O 1
ATOM 5372 N N . GLU B 1 260 ? 0.642 29.812 7.852 1 96.88 260 GLU B N 1
ATOM 5373 C CA . GLU B 1 260 ? 0.111 30.859 6.988 1 96.88 260 GLU B CA 1
ATOM 5374 C C . GLU B 1 260 ? -0.61 31.938 7.801 1 96.88 260 GLU B C 1
ATOM 5376 O O . GLU B 1 260 ? -0.5 33.125 7.5 1 96.88 260 GLU B O 1
ATOM 5381 N N . SER B 1 261 ? -1.335 31.531 8.758 1 97.44 261 SER B N 1
ATOM 5382 C CA . SER B 1 261 ? -2.051 32.469 9.625 1 97.44 261 SER B CA 1
ATOM 5383 C C . SER B 1 261 ? -1.081 33.344 10.414 1 97.44 261 SER B C 1
ATOM 5385 O O . SER B 1 261 ? -1.341 34.531 10.641 1 97.44 261 SER B O 1
ATOM 5387 N N . PHE B 1 262 ? -0.048 32.719 10.883 1 98.25 262 PHE B N 1
ATOM 5388 C CA . PHE B 1 262 ? 0.938 33.5 11.602 1 98.25 262 PHE B CA 1
ATOM 5389 C C . PHE B 1 262 ? 1.606 34.5 10.68 1 98.25 262 PHE B C 1
ATOM 5391 O O . PHE B 1 262 ? 1.852 35.656 11.07 1 98.25 262 PHE B O 1
ATOM 5398 N N . LEU B 1 263 ? 1.91 34.062 9.484 1 97.81 263 LEU B N 1
ATOM 5399 C CA . LEU B 1 263 ? 2.479 35 8.492 1 97.81 263 LEU B CA 1
ATOM 5400 C C . LEU B 1 263 ? 1.527 36.156 8.219 1 97.81 263 LEU B C 1
ATOM 5402 O O . LEU B 1 263 ? 1.969 37.281 7.973 1 97.81 263 LEU B O 1
ATOM 5406 N N . GLU B 1 264 ? 0.254 35.844 8.227 1 97 264 GLU B N 1
ATOM 5407 C CA . GLU B 1 264 ? -0.75 36.906 8.07 1 97 264 GLU B CA 1
ATOM 5408 C C . GLU B 1 264 ? -0.643 37.938 9.188 1 97 264 GLU B C 1
ATOM 5410 O O . GLU B 1 264 ? -0.732 39.125 8.938 1 97 264 GLU B O 1
ATOM 5415 N N . ALA B 1 265 ? -0.456 37.5 10.406 1 97.06 265 ALA B N 1
ATOM 5416 C CA . ALA B 1 265 ? -0.277 38.406 11.539 1 97.06 265 ALA B CA 1
ATOM 5417 C C . ALA B 1 265 ? 0.961 39.281 11.359 1 97.06 265 ALA B C 1
ATOM 5419 O O . ALA B 1 265 ? 0.936 40.469 11.664 1 97.06 265 ALA B O 1
ATOM 5420 N N . LEU B 1 266 ? 1.973 38.688 10.859 1 97.75 266 LEU B N 1
ATOM 5421 C CA . LEU B 1 266 ? 3.211 39.406 10.625 1 97.75 266 LEU B CA 1
ATOM 5422 C C . LEU B 1 266 ? 3.043 40.438 9.5 1 97.75 266 LEU B C 1
ATOM 5424 O O . LEU B 1 266 ? 3.615 41.531 9.547 1 97.75 266 LEU B O 1
ATOM 5428 N N . ARG B 1 267 ? 2.328 40.062 8.508 1 96.69 267 ARG B N 1
ATOM 5429 C CA . ARG B 1 267 ? 2.047 41 7.418 1 96.69 267 ARG B CA 1
ATOM 5430 C C . ARG B 1 267 ? 1.261 42.219 7.926 1 96.69 267 ARG B C 1
ATOM 5432 O O . ARG B 1 267 ? 1.475 43.344 7.469 1 96.69 267 ARG B O 1
ATOM 5439 N N . ASN B 1 268 ? 0.341 41.969 8.797 1 95.56 268 ASN B N 1
ATOM 5440 C CA . ASN B 1 268 ? -0.414 43.062 9.398 1 95.56 268 ASN B CA 1
ATOM 5441 C C . ASN B 1 268 ? 0.495 44.031 10.172 1 95.56 268 ASN B C 1
ATOM 5443 O O . ASN B 1 268 ? 0.302 45.25 10.141 1 95.56 268 ASN B O 1
ATOM 5447 N N . LYS B 1 269 ? 1.384 43.406 10.898 1 96.44 269 LYS B N 1
ATOM 5448 C CA . LYS B 1 269 ? 2.381 44.25 11.57 1 96.44 269 LYS B CA 1
ATOM 5449 C C . LYS B 1 269 ? 3.121 45.125 10.578 1 96.44 269 LYS B C 1
ATOM 5451 O O . LYS B 1 269 ? 3.311 46.312 10.82 1 96.44 269 LYS B O 1
ATOM 5456 N N . ASP B 1 270 ? 3.504 44.562 9.469 1 96.31 270 ASP B N 1
ATOM 5457 C CA . ASP B 1 270 ? 4.215 45.312 8.438 1 96.31 270 ASP B CA 1
ATOM 5458 C C . ASP B 1 270 ? 3.352 46.438 7.871 1 96.31 270 ASP B C 1
ATOM 5460 O O . ASP B 1 270 ? 3.857 47.531 7.559 1 96.31 270 ASP B O 1
ATOM 5464 N N . MET B 1 271 ? 2.158 46.156 7.738 1 96.12 271 MET B N 1
ATOM 5465 C CA . MET B 1 271 ? 1.237 47.156 7.215 1 96.12 271 MET B CA 1
ATOM 5466 C C . MET B 1 271 ? 1.134 48.344 8.164 1 96.12 271 MET B C 1
ATOM 5468 O O . MET B 1 271 ? 1.07 49.5 7.723 1 96.12 271 MET B O 1
ATOM 5472 N N . ILE B 1 272 ? 1.084 48.062 9.438 1 96.44 272 ILE B N 1
ATOM 5473 C CA . ILE B 1 272 ? 1.023 49.125 10.43 1 96.44 272 ILE B CA 1
ATOM 5474 C C . ILE B 1 272 ? 2.312 49.938 10.391 1 96.44 272 ILE B C 1
ATOM 5476 O O . ILE B 1 272 ? 2.281 51.156 10.5 1 96.44 272 ILE B O 1
ATOM 5480 N N . GLU B 1 273 ? 3.369 49.281 10.211 1 96.19 273 GLU B N 1
ATOM 5481 C CA . GLU B 1 273 ? 4.652 49.969 10.078 1 96.19 273 GLU B CA 1
ATOM 5482 C C . GLU B 1 273 ? 4.676 50.844 8.844 1 96.19 273 GLU B C 1
ATOM 5484 O O . GLU B 1 273 ? 5.262 51.938 8.859 1 96.19 273 GLU B O 1
ATOM 5489 N N . GLU B 1 274 ? 4.145 50.375 7.863 1 96.75 274 GLU B N 1
ATOM 5490 C CA . GLU B 1 274 ? 4.062 51.188 6.637 1 96.75 274 GLU B CA 1
ATOM 5491 C C . GLU B 1 274 ? 3.201 52.438 6.836 1 96.75 274 GLU B C 1
ATOM 5493 O O . GLU B 1 274 ? 3.539 53.5 6.348 1 96.75 274 GLU B O 1
ATOM 5498 N N . LYS B 1 275 ? 2.1 52.25 7.484 1 96.25 275 LYS B N 1
ATOM 5499 C CA . LYS B 1 275 ? 1.235 53.406 7.781 1 96.25 275 LYS B CA 1
ATOM 5500 C C . LYS B 1 275 ? 1.956 54.406 8.648 1 96.25 275 LYS B C 1
ATOM 5502 O O . LYS B 1 275 ? 1.78 55.625 8.469 1 96.25 275 LYS B O 1
ATOM 5507 N N . LYS B 1 276 ? 2.707 53.906 9.555 1 96.75 276 LYS B N 1
ATOM 5508 C CA . LYS B 1 276 ? 3.535 54.781 10.383 1 96.75 276 LYS B CA 1
ATOM 5509 C C . LYS B 1 276 ? 4.5 55.594 9.531 1 96.75 276 LYS B C 1
ATOM 5511 O O . LYS B 1 276 ? 4.609 56.812 9.703 1 96.75 276 LYS B O 1
ATOM 5516 N N . GLN B 1 277 ? 5.102 55 8.617 1 97.25 277 GLN B N 1
ATOM 5517 C CA . GLN B 1 277 ? 6.062 55.656 7.742 1 97.25 277 GLN B CA 1
ATOM 5518 C C . GLN B 1 277 ? 5.371 56.656 6.84 1 97.25 277 GLN B C 1
ATOM 5520 O O . GLN B 1 277 ? 5.906 57.75 6.59 1 97.25 277 GLN B O 1
ATOM 5525 N N . GLN B 1 278 ? 4.285 56.312 6.395 1 97 278 GLN B N 1
ATOM 5526 C CA . GLN B 1 278 ? 3.52 57.219 5.551 1 97 278 GLN B CA 1
ATOM 5527 C C . GLN B 1 278 ? 3.109 58.469 6.328 1 97 278 GLN B C 1
ATOM 5529 O O . GLN B 1 278 ? 3.184 59.594 5.805 1 97 278 GLN B O 1
ATOM 5534 N N . ALA B 1 279 ? 2.652 58.219 7.531 1 96.69 279 ALA B N 1
ATOM 5535 C CA . ALA B 1 279 ? 2.283 59.344 8.383 1 96.69 279 ALA B CA 1
ATOM 5536 C C . ALA B 1 279 ? 3.49 60.219 8.664 1 96.69 279 ALA B C 1
ATOM 5538 O O . ALA B 1 279 ? 3.369 61.469 8.719 1 96.69 279 ALA B O 1
ATOM 5539 N N . GLN B 1 280 ? 4.57 59.656 8.812 1 96.88 280 GLN B N 1
ATOM 5540 C CA . GLN B 1 280 ? 5.805 60.375 9.047 1 96.88 280 GLN B CA 1
ATOM 5541 C C . GLN B 1 280 ? 6.176 61.219 7.832 1 96.88 280 GLN B C 1
ATOM 5543 O O . GLN B 1 280 ? 6.555 62.406 7.969 1 96.88 280 GLN B O 1
ATOM 5548 N N . ALA B 1 281 ? 6.07 60.688 6.738 1 96.81 281 ALA B N 1
ATOM 5549 C CA . ALA B 1 281 ? 6.375 61.375 5.5 1 96.81 281 ALA B CA 1
ATOM 5550 C C . ALA B 1 281 ? 5.395 62.531 5.273 1 96.81 281 ALA B C 1
ATOM 5552 O O . ALA B 1 281 ? 5.789 63.625 4.848 1 96.81 281 ALA B O 1
ATOM 5553 N N . LYS B 1 282 ? 4.199 62.219 5.516 1 96.69 282 LYS B N 1
ATOM 5554 C CA . LYS B 1 282 ? 3.174 63.25 5.371 1 96.69 282 LYS B CA 1
ATOM 5555 C C . LYS B 1 282 ? 3.42 64.438 6.328 1 96.69 282 LYS B C 1
ATOM 5557 O O . LYS B 1 282 ? 3.271 65.562 5.949 1 96.69 282 LYS B O 1
ATOM 5562 N N . LEU B 1 283 ? 3.729 64.125 7.5 1 95.75 283 LEU B N 1
ATOM 5563 C CA . LEU B 1 283 ? 3.996 65.125 8.492 1 95.75 283 LEU B CA 1
ATOM 5564 C C . LEU B 1 283 ? 5.168 66 8.07 1 95.75 283 LEU B C 1
ATOM 5566 O O . LEU B 1 283 ? 5.109 67.25 8.188 1 95.75 283 LEU B O 1
ATOM 5570 N N . LYS B 1 284 ? 6.137 65.375 7.57 1 95.69 284 LYS B N 1
ATOM 5571 C CA . LYS B 1 284 ? 7.305 66.125 7.098 1 95.69 284 LYS B CA 1
ATOM 5572 C C . LYS B 1 284 ? 6.93 67.062 5.949 1 95.69 284 LYS B C 1
ATOM 5574 O O . LYS B 1 284 ? 7.367 68.188 5.914 1 95.69 284 LYS B O 1
ATOM 5579 N N . SER B 1 285 ? 6.203 66.562 5.059 1 94.75 285 SER B N 1
ATOM 5580 C CA . SER B 1 285 ? 5.77 67.375 3.914 1 94.75 285 SER B CA 1
ATOM 5581 C C . SER B 1 285 ? 4.918 68.562 4.359 1 94.75 285 SER B C 1
ATOM 5583 O O . SER B 1 285 ? 5.078 69.688 3.85 1 94.75 285 SER B O 1
ATOM 5585 N N . GLU B 1 286 ? 4.031 68.25 5.262 1 94.31 286 GLU B N 1
ATOM 5586 C CA . GLU B 1 286 ? 3.146 69.312 5.75 1 94.31 286 GLU B CA 1
ATOM 5587 C C . GLU B 1 286 ? 3.924 70.312 6.527 1 94.31 286 GLU B C 1
ATOM 5589 O O . GLU B 1 286 ? 3.617 71.562 6.445 1 94.31 286 GLU B O 1
ATOM 5594 N N . GLN B 1 287 ? 4.852 69.938 7.227 1 92.69 287 GLN B N 1
ATOM 5595 C CA . GLN B 1 287 ? 5.688 70.875 7.98 1 92.69 287 GLN B CA 1
ATOM 5596 C C . GLN B 1 287 ? 6.531 71.75 7.043 1 92.69 287 GLN B C 1
ATOM 5598 O O . GLN B 1 287 ? 6.75 72.875 7.309 1 92.69 287 GLN B O 1
ATOM 5603 N N . GLN B 1 288 ? 6.98 71.188 5.984 1 92.38 288 GLN B N 1
ATOM 5604 C CA . GLN B 1 288 ? 7.711 71.938 4.984 1 92.38 288 GLN B CA 1
ATOM 5605 C C . GLN B 1 288 ? 6.812 73 4.332 1 92.38 288 GLN B C 1
ATOM 5607 O O . GLN B 1 288 ? 7.238 74.125 4.109 1 92.38 288 GLN B O 1
ATOM 5612 N N . GLU B 1 289 ? 5.699 72.562 4.02 1 90.81 289 GLU B N 1
ATOM 5613 C CA . GLU B 1 289 ? 4.734 73.5 3.434 1 90.81 289 GLU B CA 1
ATOM 5614 C C . GLU B 1 289 ? 4.414 74.625 4.395 1 90.81 289 GLU B C 1
ATOM 5616 O O . GLU B 1 289 ? 4.254 75.812 3.975 1 90.81 289 GLU B O 1
ATOM 5621 N N . GLN B 1 290 ? 4.246 74.25 5.609 1 89.75 290 GLN B N 1
ATOM 5622 C CA . GLN B 1 290 ? 3.975 75.25 6.629 1 89.75 290 GLN B CA 1
ATOM 5623 C C . GLN B 1 290 ? 5.102 76.25 6.703 1 89.75 290 GLN B C 1
ATOM 5625 O O . GLN B 1 290 ? 4.852 77.5 6.812 1 89.75 290 GLN B O 1
ATOM 5630 N N . THR B 1 291 ? 6.305 75.812 6.637 1 89.38 291 THR B N 1
ATOM 5631 C CA . THR B 1 291 ? 7.477 76.688 6.68 1 89.38 291 THR B CA 1
ATOM 5632 C C . THR B 1 291 ? 7.5 77.625 5.473 1 89.38 291 THR B C 1
ATOM 5634 O O . THR B 1 291 ? 7.812 78.812 5.605 1 89.38 291 THR B O 1
ATOM 5637 N N . LYS B 1 292 ? 7.082 77.125 4.355 1 88 292 LYS B N 1
ATOM 5638 C CA . LYS B 1 292 ? 7.055 77.938 3.139 1 88 292 LYS B CA 1
ATOM 5639 C C . LYS B 1 292 ? 5.965 79 3.213 1 88 292 LYS B C 1
ATOM 5641 O O . LYS B 1 292 ? 6.18 80.125 2.807 1 88 292 LYS B O 1
ATOM 5646 N N . LEU B 1 293 ? 4.898 78.625 3.666 1 85.31 293 LEU B N 1
ATOM 5647 C CA . LEU B 1 293 ? 3.779 79.562 3.76 1 85.31 293 LEU B CA 1
ATOM 5648 C C . LEU B 1 293 ? 4.082 80.625 4.754 1 85.31 293 LEU B C 1
ATOM 5650 O O . LEU B 1 293 ? 3.713 81.812 4.527 1 85.31 293 LEU B O 1
ATOM 5654 N N . GLN B 1 294 ? 4.738 80.25 5.781 1 83.94 294 GLN B N 1
ATOM 5655 C CA . GLN B 1 294 ? 5.094 81.25 6.797 1 83.94 294 GLN B CA 1
ATOM 5656 C C . GLN B 1 294 ? 6.168 82.188 6.281 1 83.94 294 GLN B C 1
ATOM 5658 O O . GLN B 1 294 ? 6.227 83.375 6.699 1 83.94 294 GLN B O 1
ATOM 5663 N N . ALA B 1 295 ? 7.004 81.75 5.363 1 83.06 295 ALA B N 1
ATOM 5664 C CA . ALA B 1 295 ? 8.055 82.562 4.777 1 83.06 295 ALA B CA 1
ATOM 5665 C C . ALA B 1 295 ? 7.508 83.438 3.633 1 83.06 295 ALA B C 1
ATOM 5667 O O . ALA B 1 295 ? 8.25 84.188 3.02 1 83.06 295 ALA B O 1
ATOM 5668 N N . GLY B 1 296 ? 6.219 83.438 3.352 1 77.38 296 GLY B N 1
ATOM 5669 C CA . GLY B 1 296 ? 5.582 84.25 2.332 1 77.38 296 GLY B CA 1
ATOM 5670 C C . GLY B 1 296 ? 5.754 83.688 0.93 1 77.38 296 GLY B C 1
ATOM 5671 O O . GLY B 1 296 ? 5.527 84.375 -0.054 1 77.38 296 GLY B O 1
ATOM 5672 N N . LYS B 1 297 ? 6.297 82.562 0.826 1 76.94 297 LYS B N 1
ATOM 5673 C CA . LYS B 1 297 ? 6.504 81.938 -0.478 1 76.94 297 LYS B CA 1
ATOM 5674 C C . LYS B 1 297 ? 5.242 81.25 -0.949 1 76.94 297 LYS B C 1
ATOM 5676 O O . LYS B 1 297 ? 4.512 80.625 -0.14 1 76.94 297 LYS B O 1
ATOM 5681 N N . THR B 1 298 ? 4.727 81.562 -2.086 1 70 298 THR B N 1
ATOM 5682 C CA . THR B 1 298 ? 3.549 80.938 -2.66 1 70 298 THR B CA 1
ATOM 5683 C C . THR B 1 298 ? 3.896 79.5 -3.188 1 70 298 THR B C 1
ATOM 5685 O O . THR B 1 298 ? 4.895 79.375 -3.893 1 70 298 THR B O 1
ATOM 5688 N N . THR B 1 299 ? 3.324 78.5 -2.645 1 69 299 THR B N 1
ATOM 5689 C CA . THR B 1 299 ? 3.533 77.125 -3.146 1 69 299 THR B CA 1
ATOM 5690 C C . THR B 1 299 ? 2.436 76.75 -4.133 1 69 299 THR B C 1
ATOM 5692 O O . THR B 1 299 ? 1.355 77.312 -4.133 1 69 299 THR B O 1
ATOM 5695 N N . PHE B 1 300 ? 2.828 75.812 -4.98 1 66.81 300 PHE B N 1
ATOM 5696 C CA . PHE B 1 300 ? 1.868 75.312 -5.98 1 66.81 300 PHE B CA 1
ATOM 5697 C C . PHE B 1 300 ? 0.547 74.938 -5.328 1 66.81 300 PHE B C 1
ATOM 5699 O O . PHE B 1 300 ? -0.525 75.25 -5.848 1 66.81 300 PHE B O 1
ATOM 5706 N N . LYS B 1 301 ? 0.433 74.438 -4.246 1 70.12 301 LYS B N 1
ATOM 5707 C CA . LYS B 1 301 ? -0.763 74 -3.545 1 70.12 301 LYS B CA 1
ATOM 5708 C C . LYS B 1 301 ? -1.552 75.188 -2.973 1 70.12 301 LYS B C 1
ATOM 5710 O O . LYS B 1 301 ? -2.785 75.125 -2.99 1 70.12 301 LYS B O 1
ATOM 5715 N N . SER B 1 302 ? -0.834 76.188 -2.48 1 68.62 302 SER B N 1
ATOM 5716 C CA . SER B 1 302 ? -1.505 77.312 -1.875 1 68.62 302 SER B CA 1
ATOM 5717 C C . SER B 1 302 ? -2.131 78.188 -2.936 1 68.62 302 SER B C 1
ATOM 5719 O O . SER B 1 302 ? -3.092 78.938 -2.658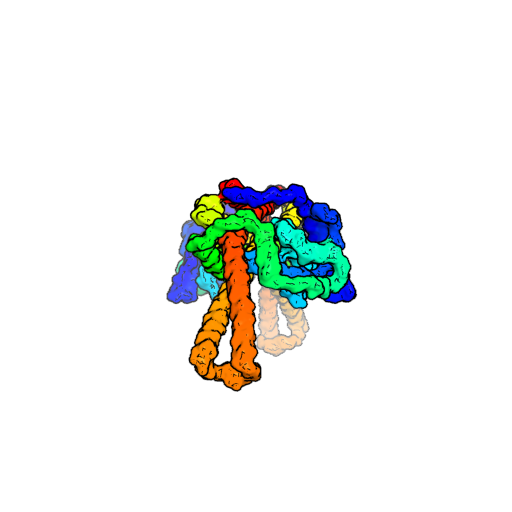 1 68.62 302 SER B O 1
ATOM 5721 N N . LEU B 1 303 ? -1.558 78.188 -4.117 1 67.69 303 LEU B N 1
ATOM 5722 C CA . LEU B 1 303 ? -2.086 79 -5.191 1 67.69 303 LEU B CA 1
ATOM 5723 C C . LEU B 1 303 ? -3.473 78.562 -5.617 1 67.69 303 LEU B C 1
ATOM 5725 O O . LEU B 1 303 ? -4.301 79.312 -6.047 1 67.69 303 LEU B O 1
ATOM 5729 N N . PHE B 1 304 ? -3.674 77.25 -5.527 1 70.38 304 PHE B N 1
ATOM 5730 C CA . PHE B 1 304 ? -4.93 76.75 -6.02 1 70.38 304 PHE B CA 1
ATOM 5731 C C . PHE B 1 304 ? -5.906 76.5 -4.875 1 70.38 304 PHE B C 1
ATOM 5733 O O . PHE B 1 304 ? -7.039 76.062 -5.094 1 70.38 304 PHE B O 1
ATOM 5740 N N . SER B 1 305 ? -5.5 76.75 -3.727 1 70.75 305 SER B N 1
ATOM 5741 C CA . SER B 1 305 ? -6.391 76.562 -2.586 1 70.75 305 SER B CA 1
ATOM 5742 C C . SER B 1 305 ? -7.227 77.812 -2.311 1 70.75 305 SER B C 1
ATOM 5744 O O . SER B 1 305 ? -6.73 78.938 -2.395 1 70.75 305 SER B O 1
ATOM 5746 N N . LYS B 1 306 ? -8.32 77.438 -2.26 1 67.56 306 LYS B N 1
ATOM 5747 C CA . LYS B 1 306 ? -9.25 78.562 -2.045 1 67.56 306 LYS B CA 1
ATOM 5748 C C . LYS B 1 306 ? -9.133 79.125 -0.626 1 67.56 306 LYS B C 1
ATOM 5750 O O . LYS B 1 306 ? -8.891 78.375 0.319 1 67.56 306 LYS B O 1
ATOM 5755 N N . GLY B 1 307 ? -9.008 80.438 -0.413 1 74.75 307 GLY B N 1
ATOM 5756 C CA . GLY B 1 307 ? -9.102 81.125 0.88 1 74.75 307 GLY B CA 1
ATOM 5757 C C . GLY B 1 307 ? -7.949 82.062 1.151 1 74.75 307 GLY B C 1
ATOM 5758 O O . GLY B 1 307 ? -7.016 82.188 0.35 1 74.75 307 GLY B O 1
ATOM 5759 N N . THR B 1 308 ? -8.211 82.812 2.275 1 79.12 308 THR B N 1
ATOM 5760 C CA . THR B 1 308 ? -7.18 83.75 2.668 1 79.12 308 THR B CA 1
ATOM 5761 C C . THR B 1 308 ? -5.926 83 3.15 1 79.12 308 THR B C 1
ATOM 5763 O O . THR B 1 308 ? -5.957 81.812 3.377 1 79.12 308 THR B O 1
ATOM 5766 N N . LYS B 1 309 ? -4.863 83.625 3.1 1 79.38 309 LYS B N 1
ATOM 5767 C CA . LYS B 1 309 ? -3.623 83.062 3.631 1 79.38 309 LYS B CA 1
ATOM 5768 C C . LYS B 1 309 ? -3.82 82.562 5.051 1 79.38 309 LYS B C 1
ATOM 5770 O O . LYS B 1 309 ? -3.268 81.5 5.414 1 79.38 309 LYS B O 1
ATOM 5775 N N . GLU B 1 310 ? -4.652 83.25 5.844 1 81.25 310 GLU B N 1
ATOM 5776 C CA . GLU B 1 310 ? -4.914 82.812 7.223 1 81.25 310 GLU B CA 1
ATOM 5777 C C . GLU B 1 310 ? -5.695 81.5 7.281 1 81.25 310 GLU B C 1
ATOM 5779 O O . GLU B 1 310 ? -5.43 80.688 8.141 1 81.25 310 GLU B O 1
ATOM 5784 N N . ASP B 1 311 ? -6.59 81.438 6.32 1 84.5 311 ASP B N 1
ATOM 5785 C CA . ASP B 1 311 ? -7.387 80.188 6.242 1 84.5 311 ASP B CA 1
ATOM 5786 C C . ASP B 1 311 ? -6.516 79 5.879 1 84.5 311 ASP B C 1
ATOM 5788 O O . ASP B 1 311 ? -6.695 77.875 6.422 1 84.5 311 ASP B O 1
ATOM 5792 N N . LYS B 1 312 ? -5.637 79.25 4.949 1 84.81 312 LYS B N 1
ATOM 5793 C CA . LYS B 1 312 ? -4.754 78.188 4.488 1 84.81 312 LYS B CA 1
ATOM 5794 C C . LYS B 1 312 ? -3.801 77.75 5.594 1 84.81 312 LYS B C 1
ATOM 5796 O O . LYS B 1 312 ? -3.527 76.562 5.746 1 84.81 312 LYS B O 1
ATOM 5801 N N . VAL B 1 313 ? -3.342 78.562 6.41 1 85.88 313 VAL B N 1
ATOM 5802 C CA . VAL B 1 313 ? -2.436 78.312 7.512 1 85.88 313 VAL B CA 1
ATOM 5803 C C . VAL B 1 313 ? -3.178 77.5 8.594 1 85.88 313 VAL B C 1
ATOM 5805 O O . VAL B 1 313 ? -2.637 76.562 9.164 1 85.88 313 VAL B O 1
ATOM 5808 N N . GLN B 1 314 ? -4.395 77.875 8.844 1 87.56 314 GLN B N 1
ATOM 5809 C CA . GLN B 1 314 ? -5.188 77.188 9.859 1 87.56 314 GLN B CA 1
ATOM 5810 C C . GLN B 1 314 ? -5.504 75.75 9.445 1 87.56 314 GLN B C 1
ATOM 5812 O O . GLN B 1 314 ? -5.461 74.812 10.273 1 87.56 314 GLN B O 1
ATOM 5817 N N . LYS B 1 315 ? -5.824 75.688 8.18 1 89.25 315 LYS B N 1
ATOM 5818 C CA . LYS B 1 315 ? -6.121 74.312 7.66 1 89.25 315 LYS B CA 1
ATOM 5819 C C . LYS B 1 315 ? -4.887 73.438 7.707 1 89.25 315 LYS B C 1
ATOM 5821 O O . LYS B 1 315 ? -4.984 72.25 8.031 1 89.25 315 LYS B O 1
ATOM 5826 N N . LEU B 1 316 ? -3.797 74 7.371 1 91.69 316 LEU B N 1
ATOM 5827 C CA . LEU B 1 316 ? -2.547 73.25 7.387 1 91.69 316 LEU B CA 1
ATOM 5828 C C . LEU B 1 316 ? -2.154 72.875 8.812 1 91.69 316 LEU B C 1
ATOM 5830 O O . LEU B 1 316 ? -1.658 71.75 9.062 1 91.69 316 LEU B O 1
ATOM 5834 N N . GLU B 1 317 ? -2.398 73.688 9.766 1 91.75 317 GLU B N 1
ATOM 5835 C CA . GLU B 1 317 ? -2.086 73.438 11.164 1 91.75 317 GLU B CA 1
ATOM 5836 C C . GLU B 1 317 ? -2.971 72.312 11.727 1 91.75 317 GLU B C 1
ATOM 5838 O O . GLU B 1 317 ? -2.51 71.5 12.508 1 91.75 317 GLU B O 1
ATOM 5843 N N . LYS B 1 318 ? -4.18 72.375 11.312 1 93.31 318 LYS B N 1
ATOM 5844 C CA . LYS B 1 318 ? -5.086 71.312 11.719 1 93.31 318 LYS B CA 1
ATOM 5845 C C . LYS B 1 318 ? -4.656 69.938 11.125 1 93.31 318 LYS B C 1
ATOM 5847 O O . LYS B 1 318 ? -4.688 68.938 11.812 1 93.31 318 LYS B O 1
ATOM 5852 N N . SER B 1 319 ? -4.289 70 9.906 1 93.56 319 SER B N 1
ATOM 5853 C CA . SER B 1 319 ? -3.818 68.812 9.242 1 93.56 319 SER B CA 1
ATOM 5854 C C . SER B 1 319 ? -2.555 68.25 9.906 1 93.56 319 SER B C 1
ATOM 5856 O O . SER B 1 319 ? -2.406 67.062 10.078 1 93.56 319 SER B O 1
ATOM 5858 N N . ILE B 1 320 ? -1.702 69.062 10.227 1 94.5 320 ILE B N 1
ATOM 5859 C CA . ILE B 1 320 ? -0.457 68.688 10.883 1 94.5 320 ILE B CA 1
ATOM 5860 C C . ILE B 1 320 ? -0.759 68.062 12.242 1 94.5 320 ILE B C 1
ATOM 5862 O O . ILE B 1 320 ? -0.149 67.062 12.609 1 94.5 320 ILE B O 1
ATOM 5866 N N . TYR B 1 321 ? -1.718 68.625 12.906 1 94.31 321 TYR B N 1
ATOM 5867 C CA . TYR B 1 321 ? -2.107 68.062 14.203 1 94.31 321 TYR B CA 1
ATOM 5868 C C . TYR B 1 321 ? -2.678 66.688 14.055 1 94.31 321 TYR B C 1
ATOM 5870 O O . TYR B 1 321 ? -2.32 65.812 14.82 1 94.31 321 TYR B O 1
ATOM 5878 N N . GLU B 1 322 ? -3.512 66.5 13.117 1 94.19 322 GLU B N 1
ATOM 5879 C CA . GLU B 1 322 ? -4.125 65.25 12.859 1 94.19 322 GLU B CA 1
ATOM 5880 C C . GLU B 1 322 ? -3.076 64.188 12.438 1 94.19 322 GLU B C 1
ATOM 5882 O O . GLU B 1 322 ? -3.1 63.062 12.898 1 94.19 322 GLU B O 1
ATOM 5887 N N . THR B 1 323 ? -2.217 64.625 11.617 1 96 323 THR B N 1
ATOM 5888 C CA . THR B 1 323 ? -1.17 63.688 11.133 1 96 323 THR B CA 1
ATOM 5889 C C . THR B 1 323 ? -0.213 63.344 12.266 1 96 323 THR B C 1
ATOM 5891 O O . THR B 1 323 ? 0.281 62.188 12.32 1 96 323 THR B O 1
ATOM 5894 N N . GLN B 1 324 ? 0.064 64.25 13.055 1 95.69 324 GLN B N 1
ATOM 5895 C CA . GLN B 1 324 ? 0.91 64 14.203 1 95.69 324 GLN B CA 1
ATOM 5896 C C . GLN B 1 324 ? 0.256 62.969 15.133 1 95.69 324 GLN B C 1
ATOM 5898 O O . GLN B 1 324 ? 0.924 62.062 15.633 1 95.69 324 GLN B O 1
ATOM 5903 N N . HIS B 1 325 ? -0.964 63.125 15.328 1 95.06 325 HIS B N 1
ATOM 5904 C CA . HIS B 1 325 ? -1.714 62.188 16.156 1 95.06 325 HIS B CA 1
ATOM 5905 C C . HIS B 1 325 ? -1.726 60.812 15.531 1 95.06 325 HIS B C 1
ATOM 5907 O O . HIS B 1 325 ? -1.564 59.812 16.234 1 95.06 325 HIS B O 1
ATOM 5913 N N . GLU B 1 326 ? -1.93 60.812 14.32 1 94.69 326 GLU B N 1
ATOM 5914 C CA . GLU B 1 326 ? -1.904 59.531 13.594 1 94.69 326 GLU B CA 1
ATOM 5915 C C . GLU B 1 326 ? -0.548 58.844 13.727 1 94.69 326 GLU B C 1
ATOM 5917 O O . GLU B 1 326 ? -0.479 57.625 13.922 1 94.69 326 GLU B O 1
ATOM 5922 N N . LEU B 1 327 ? 0.429 59.594 13.508 1 96.5 327 LEU B N 1
ATOM 5923 C CA . LEU B 1 327 ? 1.781 59.062 13.625 1 96.5 327 LEU B CA 1
ATOM 5924 C C . LEU B 1 327 ? 2.023 58.5 15.016 1 96.5 327 LEU B C 1
ATOM 5926 O O . LEU B 1 327 ? 2.602 57.406 15.164 1 96.5 327 LEU B O 1
ATOM 5930 N N . GLU B 1 328 ? 1.615 59.188 16.016 1 95.94 328 GLU B N 1
ATOM 5931 C CA . GLU B 1 328 ? 1.771 58.719 17.391 1 95.94 328 GLU B CA 1
ATOM 5932 C C . GLU B 1 328 ? 1.002 57.438 17.625 1 95.94 328 GLU B C 1
ATOM 5934 O O . GLU B 1 328 ? 1.502 56.5 18.281 1 95.94 328 GLU B O 1
ATOM 5939 N N . ASN B 1 329 ? -0.125 57.406 17.109 1 95.12 329 ASN B N 1
ATOM 5940 C CA . ASN B 1 329 ? -0.969 56.219 17.25 1 95.12 329 ASN B CA 1
ATOM 5941 C C . ASN B 1 329 ? -0.363 55 16.562 1 95.12 329 ASN B C 1
ATOM 5943 O O . ASN B 1 329 ? -0.315 53.938 17.141 1 95.12 329 ASN B O 1
ATOM 5947 N N . TYR B 1 330 ? 0.024 55.219 15.344 1 95.94 330 TYR B N 1
ATOM 5948 C CA . TYR B 1 330 ? 0.62 54.094 14.609 1 95.94 330 TYR B CA 1
ATOM 5949 C C . TYR B 1 330 ? 1.925 53.656 15.258 1 95.94 330 TYR B C 1
ATOM 5951 O O . TYR B 1 330 ? 2.252 52.469 15.258 1 95.94 330 TYR B O 1
ATOM 5959 N N . SER B 1 331 ? 2.678 54.594 15.75 1 96.19 331 SER B N 1
ATOM 5960 C CA . SER B 1 331 ? 3.918 54.25 16.438 1 96.19 331 SER B CA 1
ATOM 5961 C C . SER B 1 331 ? 3.65 53.406 17.688 1 96.19 331 SER B C 1
ATOM 5963 O O . SER B 1 331 ? 4.32 52.406 17.906 1 96.19 331 SER B O 1
ATOM 5965 N N . LEU B 1 332 ? 2.656 53.844 18.406 1 95.06 332 LEU B N 1
ATOM 5966 C CA . LEU B 1 332 ? 2.301 53.094 19.609 1 95.06 332 LEU B CA 1
ATOM 5967 C C . LEU B 1 332 ? 1.747 51.719 19.266 1 95.06 332 LEU B C 1
ATOM 5969 O O . LEU B 1 332 ? 2.086 50.719 19.922 1 95.06 332 LEU B O 1
ATOM 5973 N N . LEU B 1 333 ? 0.934 51.656 18.328 1 95.25 333 LEU B N 1
ATOM 5974 C CA . LEU B 1 333 ? 0.34 50.406 17.922 1 95.25 333 LEU B CA 1
ATOM 5975 C C . LEU B 1 333 ? 1.409 49.438 17.422 1 95.25 333 LEU B C 1
ATOM 5977 O O . LEU B 1 333 ? 1.385 48.25 17.75 1 95.25 333 LEU B O 1
ATOM 5981 N N . ALA B 1 334 ? 2.285 49.938 16.578 1 96.19 334 ALA B N 1
ATOM 5982 C CA . ALA B 1 334 ? 3.387 49.125 16.078 1 96.19 334 ALA B CA 1
ATOM 5983 C C . ALA B 1 334 ? 4.211 48.531 17.234 1 96.19 334 ALA B C 1
ATOM 5985 O O . ALA B 1 334 ? 4.609 47.375 17.188 1 96.19 334 ALA B O 1
ATOM 5986 N N . ASP B 1 335 ? 4.445 49.344 18.172 1 95.69 335 ASP B N 1
ATOM 5987 C CA . ASP B 1 335 ? 5.207 48.906 19.344 1 95.69 335 ASP B CA 1
ATOM 5988 C C . ASP B 1 335 ? 4.461 47.812 20.109 1 95.69 335 ASP B C 1
ATOM 5990 O O . ASP B 1 335 ? 5.059 46.812 20.516 1 95.69 335 ASP B O 1
ATOM 5994 N N . LEU B 1 336 ? 3.223 48.031 20.312 1 94.94 336 LEU B N 1
ATOM 5995 C CA . LEU B 1 336 ? 2.404 47.062 21.031 1 94.94 336 LEU B CA 1
ATOM 5996 C C . LEU B 1 336 ? 2.396 45.719 20.297 1 94.94 336 LEU B C 1
ATOM 5998 O O . LEU B 1 336 ? 2.566 44.656 20.922 1 94.94 336 LEU B O 1
ATOM 6002 N N . ILE B 1 337 ? 2.23 45.75 19.031 1 96.25 337 ILE B N 1
ATOM 6003 C CA . ILE B 1 337 ? 2.178 44.562 18.203 1 96.25 337 ILE B CA 1
ATOM 6004 C C . ILE B 1 337 ? 3.521 43.844 18.266 1 96.25 337 ILE B C 1
ATOM 6006 O O . ILE B 1 337 ? 3.572 42.625 18.375 1 96.25 337 ILE B O 1
ATOM 6010 N N . THR B 1 338 ? 4.57 44.594 18.172 1 96.88 338 THR B N 1
ATOM 6011 C CA . THR B 1 338 ? 5.91 44.031 18.25 1 96.88 338 THR B CA 1
ATOM 6012 C C . THR B 1 338 ? 6.102 43.281 19.578 1 96.88 338 THR B C 1
ATOM 6014 O O . THR B 1 338 ? 6.637 42.188 19.609 1 96.88 338 THR B O 1
ATOM 6017 N N . VAL B 1 339 ? 5.648 43.906 20.594 1 95.38 339 VAL B N 1
ATOM 6018 C CA . VAL B 1 339 ? 5.773 43.344 21.938 1 95.38 339 VAL B CA 1
ATOM 6019 C C . VAL B 1 339 ? 4.938 42.062 22.016 1 95.38 339 VAL B C 1
ATOM 6021 O O . VAL B 1 339 ? 5.402 41.031 22.547 1 95.38 339 VAL B O 1
ATOM 6024 N N . ILE B 1 340 ? 3.797 42.062 21.531 1 94.19 340 ILE B N 1
ATOM 6025 C CA . ILE B 1 340 ? 2.881 40.906 21.609 1 94.19 340 ILE B CA 1
ATOM 6026 C C . ILE B 1 340 ? 3.441 39.75 20.797 1 94.19 340 ILE B C 1
ATOM 6028 O O . ILE B 1 340 ? 3.506 38.625 21.297 1 94.19 340 ILE B O 1
ATOM 6032 N N . ILE B 1 341 ? 3.895 40.031 19.625 1 96.88 341 ILE B N 1
ATOM 6033 C CA . ILE B 1 341 ? 4.434 38.969 18.766 1 96.88 341 ILE B CA 1
ATOM 6034 C C . ILE B 1 341 ? 5.719 38.438 19.375 1 96.88 341 ILE B C 1
ATOM 6036 O O . ILE B 1 341 ? 5.875 37.219 19.516 1 96.88 341 ILE B O 1
ATOM 6040 N N . GLY B 1 342 ? 6.578 39.281 19.703 1 95.62 342 GLY B N 1
ATOM 6041 C CA . GLY B 1 342 ? 7.914 38.906 20.141 1 95.62 342 GLY B CA 1
ATOM 6042 C C . GLY B 1 342 ? 7.926 38.219 21.484 1 95.62 342 GLY B C 1
ATOM 6043 O O . GLY B 1 342 ? 8.695 37.281 21.703 1 95.62 342 GLY B O 1
ATOM 6044 N N . TYR B 1 343 ? 7.059 38.625 22.406 1 94.06 343 TYR B N 1
ATOM 6045 C CA . TYR B 1 343 ? 7.156 38.125 23.781 1 94.06 343 TYR B CA 1
ATOM 6046 C C . TYR B 1 343 ? 6.086 37.094 24.062 1 94.06 343 TYR B C 1
ATOM 6048 O O . TYR B 1 343 ? 6.164 36.344 25.047 1 94.06 343 TYR B O 1
ATOM 6056 N N . VAL B 1 344 ? 5.121 36.906 23.172 1 92.5 344 VAL B N 1
ATOM 6057 C CA . VAL B 1 344 ? 4.016 36.031 23.516 1 92.5 344 VAL B CA 1
ATOM 6058 C C . VAL B 1 344 ? 3.766 35.062 22.344 1 92.5 344 VAL B C 1
ATOM 6060 O O . VAL B 1 344 ? 3.969 33.844 22.469 1 92.5 344 VAL B O 1
ATOM 6063 N N . GLU B 1 345 ? 3.424 35.594 21.219 1 94.81 345 GLU B N 1
ATOM 6064 C CA . GLU B 1 345 ? 2.846 34.781 20.141 1 94.81 345 GLU B CA 1
ATOM 6065 C C . GLU B 1 345 ? 3.855 33.781 19.594 1 94.81 345 GLU B C 1
ATOM 6067 O O . GLU B 1 345 ? 3.508 32.625 19.312 1 94.81 345 GLU B O 1
ATOM 6072 N N . VAL B 1 346 ? 5.098 34.219 19.438 1 96.56 346 VAL B N 1
ATOM 6073 C CA . VAL B 1 346 ? 6.113 33.375 18.859 1 96.56 346 VAL B CA 1
ATOM 6074 C C . VAL B 1 346 ? 6.324 32.125 19.75 1 96.56 346 VAL B C 1
ATOM 6076 O O . VAL B 1 346 ? 6.262 31 19.281 1 96.56 346 VAL B O 1
ATOM 6079 N N . ASP B 1 347 ? 6.547 32.375 20.969 1 94.38 347 ASP B N 1
ATOM 6080 C CA . ASP B 1 347 ? 6.828 31.281 21.906 1 94.38 347 ASP B CA 1
ATOM 6081 C C . ASP B 1 347 ? 5.613 30.375 22.062 1 94.38 347 ASP B C 1
ATOM 6083 O O . ASP B 1 347 ? 5.75 29.156 22.141 1 94.38 347 ASP B O 1
ATOM 6087 N N . LYS B 1 348 ? 4.469 30.984 22.141 1 93.62 348 LYS B N 1
ATOM 6088 C CA . LYS B 1 348 ? 3.242 30.188 22.25 1 93.62 348 LYS B CA 1
ATOM 6089 C C . LYS B 1 348 ? 3.072 29.281 21.031 1 93.62 348 LYS B C 1
ATOM 6091 O O . LYS B 1 348 ? 2.73 28.109 21.172 1 93.62 348 LYS B O 1
ATOM 6096 N N . PHE B 1 349 ? 3.305 29.844 19.891 1 95.94 349 PHE B N 1
ATOM 6097 C CA . PHE B 1 349 ? 3.197 29.094 18.656 1 95.94 349 PHE B CA 1
ATOM 6098 C C . PHE B 1 349 ? 4.176 27.922 18.625 1 95.94 349 PHE B C 1
ATOM 6100 O O . PHE B 1 349 ? 3.793 26.797 18.328 1 95.94 349 PHE B O 1
ATOM 6107 N N . LYS B 1 350 ? 5.383 28.203 18.938 1 95.25 350 LYS B N 1
ATOM 6108 C CA . LYS B 1 350 ? 6.434 27.188 18.938 1 95.25 350 LYS B CA 1
ATOM 6109 C C . LYS B 1 350 ? 6.102 26.047 19.906 1 95.25 350 LYS B C 1
ATOM 6111 O O . LYS B 1 350 ? 6.172 24.875 19.547 1 95.25 350 LYS B O 1
ATOM 6116 N N . ASN B 1 351 ? 5.699 26.422 21.078 1 92.81 351 ASN B N 1
ATOM 6117 C CA . ASN B 1 351 ? 5.371 25.422 22.094 1 92.81 351 ASN B CA 1
ATOM 6118 C C . ASN B 1 351 ? 4.207 24.547 21.672 1 92.81 351 ASN B C 1
ATOM 6120 O O . ASN B 1 351 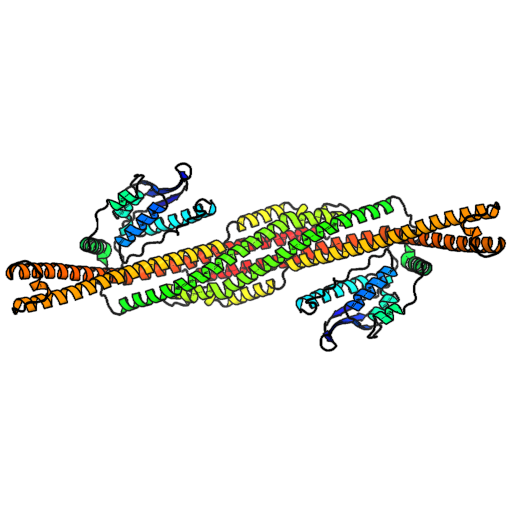? 4.238 23.328 21.859 1 92.81 351 ASN B O 1
ATOM 6124 N N . GLN B 1 352 ? 3.248 25.141 21.094 1 93.19 352 GLN B N 1
ATOM 6125 C CA . GLN B 1 352 ? 2.068 24.391 20.656 1 93.19 352 GLN B CA 1
ATOM 6126 C C . GLN B 1 352 ? 2.418 23.406 19.547 1 93.19 352 GLN B C 1
ATOM 6128 O O . GLN B 1 352 ? 1.934 22.281 19.547 1 93.19 352 GLN B O 1
ATOM 6133 N N . LYS B 1 353 ? 3.238 23.875 18.594 1 94.62 353 LYS B N 1
ATOM 6134 C CA . LYS B 1 353 ? 3.604 23.016 17.469 1 94.62 353 LYS B CA 1
ATOM 6135 C C . LYS B 1 353 ? 4.457 21.844 17.938 1 94.62 353 LYS B C 1
ATOM 6137 O O . LYS B 1 353 ? 4.262 20.703 17.484 1 94.62 353 LYS B O 1
ATOM 6142 N N . GLN B 1 354 ? 5.371 22.125 18.781 1 92.44 354 GLN B N 1
ATOM 6143 C CA . GLN B 1 354 ? 6.234 21.078 19.312 1 92.44 354 GLN B CA 1
ATOM 6144 C C . GLN B 1 354 ? 5.422 20.016 20.062 1 92.44 354 GLN B C 1
ATOM 6146 O O . GLN B 1 354 ? 5.605 18.812 19.844 1 92.44 354 GLN B O 1
ATOM 6151 N N . ASN B 1 355 ? 4.535 20.453 20.922 1 91.5 355 ASN B N 1
ATOM 6152 C CA . ASN B 1 355 ? 3.707 19.547 21.703 1 91.5 355 ASN B CA 1
ATOM 6153 C C . ASN B 1 355 ? 2.795 18.719 20.797 1 91.5 355 ASN B C 1
ATOM 6155 O O . ASN B 1 355 ? 2.572 17.531 21.062 1 91.5 355 ASN B O 1
ATOM 6159 N N . ARG B 1 356 ? 2.27 19.312 19.828 1 92.69 356 ARG B N 1
ATOM 6160 C CA . ARG B 1 356 ? 1.396 18.609 18.891 1 92.69 356 ARG B CA 1
ATOM 6161 C C . ARG B 1 356 ? 2.143 17.484 18.188 1 92.69 356 ARG B C 1
ATOM 6163 O O . ARG B 1 356 ? 1.602 16.391 18.016 1 92.69 356 ARG B O 1
ATOM 6170 N N . TYR B 1 357 ? 3.377 17.812 17.766 1 92.69 357 TYR B N 1
ATOM 6171 C CA . TYR B 1 357 ? 4.188 16.781 17.109 1 92.69 357 TYR B CA 1
ATOM 6172 C C . TYR B 1 357 ? 4.344 15.562 18 1 92.69 357 TYR B C 1
ATOM 6174 O O . TYR B 1 357 ? 4.09 14.43 17.578 1 92.69 357 TYR B O 1
ATOM 6182 N N . TYR B 1 358 ? 4.703 15.781 19.266 1 92.62 358 TYR B N 1
ATOM 6183 C CA . TYR B 1 358 ? 4.949 14.672 20.172 1 92.62 358 TYR B CA 1
ATOM 6184 C C . TYR B 1 358 ? 3.666 13.891 20.453 1 92.62 358 TYR B C 1
ATOM 6186 O O . TYR B 1 358 ? 3.68 12.664 20.516 1 92.62 358 TYR B O 1
ATOM 6194 N N . ASN B 1 359 ? 2.623 14.586 20.547 1 92.69 359 ASN B N 1
ATOM 6195 C CA . ASN B 1 359 ? 1.343 13.93 20.797 1 92.69 359 ASN B CA 1
ATOM 6196 C C . ASN B 1 359 ? 0.912 13.078 19.609 1 92.69 359 ASN B C 1
ATOM 6198 O O . ASN B 1 359 ? 0.435 11.953 19.781 1 92.69 359 ASN B O 1
ATOM 6202 N N . ILE B 1 360 ? 1.085 13.625 18.453 1 92.69 360 ILE B N 1
ATOM 6203 C CA . ILE B 1 360 ? 0.686 12.898 17.25 1 92.69 360 ILE B CA 1
ATOM 6204 C C . ILE B 1 360 ? 1.585 11.68 17.062 1 92.69 360 ILE B C 1
ATOM 6206 O O . ILE B 1 360 ? 1.104 10.594 16.75 1 92.69 360 ILE B O 1
ATOM 6210 N N . MET B 1 361 ? 2.857 11.852 17.266 1 91.75 361 MET B N 1
ATOM 6211 C CA . MET B 1 361 ? 3.789 10.734 17.125 1 91.75 361 MET B CA 1
ATOM 6212 C C . MET B 1 361 ? 3.477 9.633 18.125 1 91.75 361 MET B C 1
ATOM 6214 O O . MET B 1 361 ? 3.625 8.445 17.828 1 91.75 361 MET B O 1
ATOM 6218 N N . GLN B 1 362 ? 3.088 10.039 19.297 1 93.25 362 GLN B N 1
ATOM 6219 C CA . GLN B 1 362 ? 2.676 9.062 20.297 1 93.25 362 GLN B CA 1
ATOM 6220 C C . GLN B 1 362 ? 1.458 8.266 19.828 1 93.25 362 GLN B C 1
ATOM 6222 O O . GLN B 1 362 ? 1.422 7.043 19.953 1 93.25 362 GLN B O 1
ATOM 6227 N N . ARG B 1 363 ? 0.506 8.898 19.344 1 92.62 363 ARG B N 1
ATOM 6228 C CA . ARG B 1 363 ? -0.718 8.258 18.875 1 92.62 363 ARG B CA 1
ATOM 6229 C C . ARG B 1 363 ? -0.438 7.34 17.688 1 92.62 363 ARG B C 1
ATOM 6231 O O . ARG B 1 363 ? -0.9 6.199 17.656 1 92.62 363 ARG B O 1
ATOM 6238 N N . VAL B 1 364 ? 0.309 7.887 16.734 1 92.19 364 VAL B N 1
ATOM 6239 C CA . VAL B 1 364 ? 0.64 7.105 15.555 1 92.19 364 VAL B CA 1
ATOM 6240 C C . VAL B 1 364 ? 1.402 5.848 15.953 1 92.19 364 VAL B C 1
ATOM 6242 O O . VAL B 1 364 ? 1.094 4.75 15.484 1 92.19 364 VAL B O 1
ATOM 6245 N N . SER B 1 365 ? 2.406 6.027 16.812 1 93.44 365 SER B N 1
ATOM 6246 C CA . SER B 1 365 ? 3.227 4.895 17.219 1 93.44 365 SER B CA 1
ATOM 6247 C C . SER B 1 365 ? 2.393 3.85 17.953 1 93.44 365 SER B C 1
ATOM 6249 O O . SER B 1 365 ? 2.572 2.646 17.75 1 93.44 365 SER B O 1
ATOM 6251 N N . ASN B 1 366 ? 1.514 4.301 18.781 1 94.19 366 ASN B N 1
ATOM 6252 C CA . ASN B 1 366 ? 0.64 3.387 19.516 1 94.19 366 ASN B CA 1
ATOM 6253 C C . ASN B 1 366 ? -0.275 2.613 18.562 1 94.19 366 ASN B C 1
ATOM 6255 O O . ASN B 1 366 ? -0.444 1.402 18.703 1 94.19 366 ASN B O 1
ATOM 6259 N N . LEU B 1 367 ? -0.903 3.273 17.672 1 93.56 367 LEU B N 1
ATOM 6260 C CA . LEU B 1 367 ? -1.807 2.65 16.719 1 93.56 367 LEU B CA 1
ATOM 6261 C C . LEU B 1 367 ? -1.067 1.634 15.852 1 93.56 367 LEU B C 1
ATOM 6263 O O . LEU B 1 367 ? -1.553 0.519 15.648 1 93.56 367 LEU B O 1
ATOM 6267 N N . GLN B 1 368 ? 0.113 2.041 15.359 1 93.62 368 GLN B N 1
ATOM 6268 C CA . GLN B 1 368 ? 0.908 1.148 14.523 1 93.62 368 GLN B CA 1
ATOM 6269 C C . GLN B 1 368 ? 1.354 -0.085 15.305 1 93.62 368 GLN B C 1
ATOM 6271 O O . GLN B 1 368 ? 1.338 -1.199 14.773 1 93.62 368 GLN B O 1
ATOM 6276 N N . TYR B 1 369 ? 1.762 0.162 16.516 1 95.62 369 TYR B N 1
ATOM 6277 C CA . TYR B 1 369 ? 2.154 -0.964 17.359 1 95.62 369 TYR B CA 1
ATOM 6278 C C . TYR B 1 369 ? 1.007 -1.954 17.516 1 95.62 369 TYR B C 1
ATOM 6280 O O . TYR B 1 369 ? 1.171 -3.15 17.25 1 95.62 369 TYR B O 1
ATOM 6288 N N . ASN B 1 370 ? -0.113 -1.473 17.891 1 95.19 370 ASN B N 1
ATOM 6289 C CA . ASN B 1 370 ? -1.269 -2.328 18.125 1 95.19 370 ASN B CA 1
ATOM 6290 C C . ASN B 1 370 ? -1.713 -3.049 16.859 1 95.19 370 ASN B C 1
ATOM 6292 O O . ASN B 1 370 ? -2.053 -4.234 16.906 1 95.19 370 ASN B O 1
ATOM 6296 N N . LEU B 1 371 ? -1.765 -2.344 15.812 1 94.94 371 LEU B N 1
ATOM 6297 C CA . LEU B 1 371 ? -2.186 -2.93 14.547 1 94.94 371 LEU B CA 1
ATOM 6298 C C . LEU B 1 371 ? -1.243 -4.051 14.133 1 94.94 371 LEU B C 1
ATOM 6300 O O . LEU B 1 371 ? -1.689 -5.156 13.805 1 94.94 371 LEU B O 1
ATOM 6304 N N . ASN B 1 372 ? 0.033 -3.762 14.125 1 95.5 372 ASN B N 1
ATOM 6305 C CA . ASN B 1 372 ? 0.996 -4.75 13.648 1 95.5 372 ASN B CA 1
ATOM 6306 C C . ASN B 1 372 ? 1.07 -5.953 14.586 1 95.5 372 ASN B C 1
ATOM 6308 O O . ASN B 1 372 ? 1.292 -7.078 14.141 1 95.5 372 ASN B O 1
ATOM 6312 N N . MET B 1 373 ? 0.852 -5.711 15.844 1 96.5 373 MET B N 1
ATOM 6313 C CA . MET B 1 373 ? 0.749 -6.84 16.766 1 96.5 373 MET B CA 1
ATOM 6314 C C . MET B 1 373 ? -0.445 -7.719 16.406 1 96.5 373 MET B C 1
ATOM 6316 O O . MET B 1 373 ? -0.34 -8.945 16.422 1 96.5 373 MET B O 1
ATOM 6320 N N . LYS B 1 374 ? -1.527 -7.098 16.156 1 96.31 374 LYS B N 1
ATOM 6321 C CA . LYS B 1 374 ? -2.721 -7.848 15.773 1 96.31 374 LYS B CA 1
ATOM 6322 C C . LYS B 1 374 ? -2.494 -8.617 14.477 1 96.31 374 LYS B C 1
ATOM 6324 O O . LYS B 1 374 ? -2.906 -9.773 14.359 1 96.31 374 LYS B O 1
ATOM 6329 N N . VAL B 1 375 ? -1.891 -7.996 13.531 1 95.75 375 VAL B N 1
ATOM 6330 C CA . VAL B 1 375 ? -1.609 -8.641 12.258 1 95.75 375 VAL B CA 1
ATOM 6331 C C . VAL B 1 375 ? -0.669 -9.828 12.469 1 95.75 375 VAL B C 1
ATOM 6333 O O . VAL B 1 375 ? -0.875 -10.898 11.906 1 95.75 375 VAL B O 1
ATOM 6336 N N . ALA B 1 376 ? 0.368 -9.594 13.266 1 96.25 376 ALA B N 1
ATOM 6337 C CA . ALA B 1 376 ? 1.284 -10.688 13.578 1 96.25 376 ALA B CA 1
ATOM 6338 C C . ALA B 1 376 ? 0.538 -11.867 14.195 1 96.25 376 ALA B C 1
ATOM 6340 O O . ALA B 1 376 ? 0.759 -13.023 13.812 1 96.25 376 ALA B O 1
ATOM 6341 N N . THR B 1 377 ? -0.325 -11.594 15.062 1 95.81 377 THR B N 1
ATOM 6342 C CA . THR B 1 377 ? -1.105 -12.641 15.719 1 95.81 377 THR B CA 1
ATOM 6343 C C . THR B 1 377 ? -1.99 -13.367 14.711 1 95.81 377 THR B C 1
ATOM 6345 O O . THR B 1 377 ? -2.139 -14.594 14.781 1 95.81 377 THR B O 1
ATOM 6348 N N . TYR B 1 378 ? -2.586 -12.672 13.844 1 95.75 378 TYR B N 1
ATOM 6349 C CA . TYR B 1 378 ? -3.416 -13.258 12.797 1 95.75 378 TYR B CA 1
ATOM 6350 C C . TYR B 1 378 ? -2.615 -14.242 11.953 1 95.75 378 TYR B C 1
ATOM 6352 O O . TYR B 1 378 ? -3.043 -15.383 11.75 1 95.75 378 TYR B O 1
ATOM 6360 N N . TRP B 1 379 ? -1.481 -13.852 11.516 1 94.44 379 TRP B N 1
ATOM 6361 C CA . TRP B 1 379 ? -0.686 -14.711 10.641 1 94.44 379 TRP B CA 1
ATOM 6362 C C . TRP B 1 379 ? -0.136 -15.906 11.406 1 94.44 379 TRP B C 1
ATOM 6364 O O . TRP B 1 379 ? 0.039 -16.984 10.844 1 94.44 379 TRP B O 1
ATOM 6374 N N . ASN B 1 380 ? 0.096 -15.695 12.68 1 94.88 380 ASN B N 1
ATOM 6375 C CA . ASN B 1 380 ? 0.45 -16.844 13.516 1 94.88 380 ASN B CA 1
ATOM 6376 C C . ASN B 1 380 ? -0.689 -17.859 13.586 1 94.88 380 ASN B C 1
ATOM 6378 O O . ASN B 1 380 ? -0.452 -19.062 13.602 1 94.88 380 ASN B O 1
ATOM 6382 N N . SER B 1 381 ? -1.877 -17.359 13.664 1 94.12 381 SER B N 1
ATOM 6383 C CA . SER B 1 381 ? -3.045 -18.234 13.672 1 94.12 381 SER B CA 1
ATOM 6384 C C . SER B 1 381 ? -3.182 -18.969 12.344 1 94.12 381 SER B C 1
ATOM 6386 O O . SER B 1 381 ? -3.555 -20.141 12.32 1 94.12 381 SER B O 1
ATOM 6388 N N . VAL B 1 382 ? -2.949 -18.266 11.305 1 92.69 382 VAL B N 1
ATOM 6389 C CA . VAL B 1 382 ? -2.986 -18.891 9.984 1 92.69 382 VAL B CA 1
ATOM 6390 C C . VAL B 1 382 ? -1.947 -20.016 9.922 1 92.69 382 VAL B C 1
ATOM 6392 O O . VAL B 1 382 ? -2.236 -21.109 9.438 1 92.69 382 VAL B O 1
ATOM 6395 N N . LYS B 1 383 ? -0.755 -19.703 10.383 1 92.19 383 LYS B N 1
ATOM 6396 C CA . LYS B 1 383 ? 0.333 -20.672 10.438 1 92.19 383 LYS B CA 1
ATOM 6397 C C . LYS B 1 383 ? -0.083 -21.922 11.203 1 92.19 383 LYS B C 1
ATOM 6399 O O . LYS B 1 383 ? 0.106 -23.047 10.719 1 92.19 383 LYS B O 1
ATOM 6404 N N . TYR B 1 384 ? -0.667 -21.75 12.289 1 91.38 384 TYR B N 1
ATOM 6405 C CA . TYR B 1 384 ? -1.092 -22.875 13.125 1 91.38 384 TYR B CA 1
ATOM 6406 C C . TYR B 1 384 ? -2.201 -23.672 12.453 1 91.38 384 TYR B C 1
ATOM 6408 O O . TYR B 1 384 ? -2.184 -24.906 12.469 1 91.38 384 TYR B O 1
ATOM 6416 N N . ALA B 1 385 ? -3.188 -22.969 11.898 1 90.06 385 ALA B N 1
ATOM 6417 C CA . ALA B 1 385 ? -4.277 -23.641 11.195 1 90.06 385 ALA B CA 1
ATOM 6418 C C . ALA B 1 385 ? -3.748 -24.469 10.031 1 90.06 385 ALA B C 1
ATOM 6420 O O . ALA B 1 385 ? -4.23 -25.578 9.781 1 90.06 385 ALA B O 1
ATOM 6421 N N .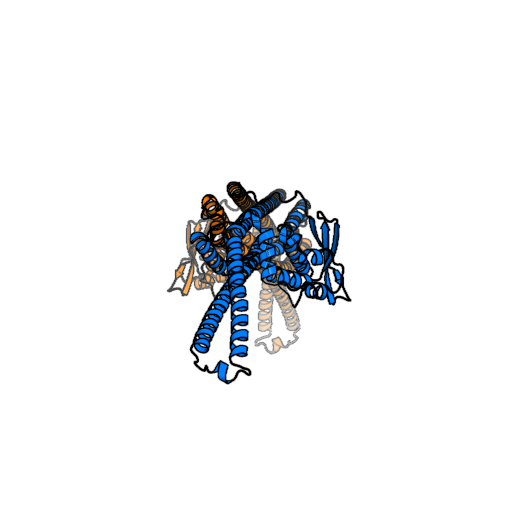 ASN B 1 386 ? -2.803 -23.922 9.336 1 90.5 386 ASN B N 1
ATOM 6422 C CA . ASN B 1 386 ? -2.186 -24.625 8.211 1 90.5 386 ASN B CA 1
ATOM 6423 C C . ASN B 1 386 ? -1.449 -25.875 8.672 1 90.5 386 ASN B C 1
ATOM 6425 O O . ASN B 1 386 ? -1.499 -26.922 8 1 90.5 386 ASN B O 1
ATOM 6429 N N . GLN B 1 387 ? -0.787 -25.875 9.797 1 88.12 387 GLN B N 1
ATOM 6430 C CA . GLN B 1 387 ? -0.034 -27.016 10.336 1 88.12 387 GLN B CA 1
ATOM 6431 C C . GLN B 1 387 ? -0.965 -28.156 10.734 1 88.12 387 GLN B C 1
ATOM 6433 O O . GLN B 1 387 ? -0.588 -29.328 10.664 1 88.12 387 GLN B O 1
ATOM 6438 N N . GLN B 1 388 ? -2.186 -27.828 11.016 1 85.19 388 GLN B N 1
ATOM 6439 C CA . GLN B 1 388 ? -3.156 -28.844 11.422 1 85.19 388 GLN B CA 1
ATOM 6440 C C . GLN B 1 388 ? -3.664 -29.625 10.211 1 85.19 388 GLN B C 1
ATOM 6442 O O . GLN B 1 388 ? -4.137 -30.75 10.359 1 85.19 388 GLN B O 1
ATOM 6447 N N . VAL B 1 389 ? -3.59 -29.016 9.039 1 81.56 389 VAL B N 1
ATOM 6448 C CA . VAL B 1 389 ? -4.098 -29.672 7.848 1 81.56 389 VAL B CA 1
ATOM 6449 C C . VAL B 1 389 ? -2.975 -30.453 7.168 1 81.56 389 VAL B C 1
ATOM 6451 O O . VAL B 1 389 ? -3.213 -31.5 6.562 1 81.56 389 VAL B O 1
ATOM 6454 N N . ASN B 1 390 ? -1.74 -29.859 7.102 1 65.56 390 ASN B N 1
ATOM 6455 C CA . ASN B 1 390 ? -0.606 -30.469 6.406 1 65.56 390 ASN B CA 1
ATOM 6456 C C . ASN B 1 390 ? -0.028 -31.641 7.191 1 65.56 390 ASN B C 1
ATOM 6458 O O . ASN B 1 390 ? 1.136 -32 7.012 1 65.56 390 ASN B O 1
ATOM 6462 N N . VAL B 1 391 ? -0.712 -32.281 8.234 1 55.12 391 VAL B N 1
ATOM 6463 C CA . VAL B 1 391 ? -0.274 -33.5 8.922 1 55.12 391 VAL B CA 1
ATOM 6464 C C . VAL B 1 391 ? -0.831 -34.719 8.211 1 55.12 391 VAL B C 1
ATOM 6466 O O . VAL B 1 391 ? -1.941 -34.688 7.672 1 55.12 391 VAL B O 1
#

Foldseek 3Di:
DPPPPPPPPKDWDKAKDDFDQPDVRPFTKIWIWTATPVGTFIEIDGPVLVVLLQVLCCVLAFLFQQADADDDDDPPCPPPVNVVVRRVRVRVRVVVLVVQPLSCPDPSNCCSGHPHDPCSNVVSVPDDDADLVRSLVSLCVSVVVLPPPDDDPVLVVLLVVVLVVLVVLLVVLVVVLVVLVVVLVVLVVVLVVVCCCLVPVLVVCCVPPVCVVVVNDPLQRQSVPDVVLVVLVVVLVVLVVPPLSVLVSVLSVSVSSSSVSSNSSVVSLVVLVVQLVVLVVVLVVLVVVLVCLVVVHDDPVNVPDDDDSVVVNVVSVVVNVVSVVSNVSSVSVSVSSSSCNRVPRSVVSVVVSVVSVVVSVVVSVVSVVVSVVSVVVSVVSSVVSNVSNVD/DPPPPPPPPKDWDKAKDDFDAPDVRPFTKIWIWTATPVGTFIEIDGPVLVVLLQVLCCVLAFLFQQADADDDDDPPCPPPVNVVVRRVRVRVRVVVLVVQPLSCPDPSNCCSGHPHDPCSNVVSVPPDDADLVRSLVSLCVSVVVLPPPDDDPVLVVLLVVVLVVLVVLLVVLVVVLVVLVVVLVVLVVVLVVVCCCLVPVLVVCCVPPVCVVVVNDPLQRQSVPDVVLVVLVVVLVVLVVPPLSVLVSVLSVSVSSSSVSSNSSVVSLVVLVVQLVVLVVVLVVLVVVLVCLVVVHDDPVNVPDDDDSVVVNVVSVVVNVVSVVSNVSSVSVSVSSSSCNRVPRVVVSVVVSVVSVVVSVVVSVVSVVVSVVSVVVSVVSSVVSNVSNVD